Protein AF-A0AAV2YVD6-F1 (afdb_monomer_lite)

Organism: NCBI:txid4803

Structure (mmCIF, N/CA/C/O backbone):
data_AF-A0AAV2YVD6-F1
#
_entry.id   AF-A0AAV2YVD6-F1
#
loop_
_atom_site.group_PDB
_atom_site.id
_atom_site.type_symbol
_atom_site.label_atom_id
_atom_site.label_alt_id
_atom_site.label_comp_id
_atom_site.label_asym_id
_atom_site.label_entity_id
_atom_site.label_seq_id
_atom_site.pdbx_PDB_ins_code
_atom_site.Cartn_x
_atom_site.Cartn_y
_atom_site.Cartn_z
_atom_site.occupancy
_atom_site.B_iso_or_equiv
_atom_site.auth_seq_id
_atom_site.auth_comp_id
_atom_site.auth_asym_id
_atom_site.auth_atom_id
_atom_site.pdbx_PDB_model_num
ATOM 1 N N . MET A 1 1 ? 17.592 -17.077 -32.795 1.00 52.03 1 MET A N 1
ATOM 2 C CA . MET A 1 1 ? 17.128 -16.647 -34.139 1.00 52.03 1 MET A CA 1
ATOM 3 C C . MET A 1 1 ? 17.415 -17.749 -35.138 1.00 52.03 1 MET A C 1
ATOM 5 O O . MET A 1 1 ? 18.342 -18.511 -34.891 1.00 52.03 1 MET A O 1
ATOM 9 N N . VAL A 1 2 ? 16.666 -17.838 -36.235 1.00 43.06 2 VAL A N 1
ATOM 10 C CA . VAL A 1 2 ? 16.872 -18.875 -37.259 1.00 43.06 2 VAL A CA 1
ATOM 11 C C . VAL A 1 2 ? 16.734 -18.354 -38.676 1.00 43.06 2 VAL A C 1
ATOM 13 O O . VAL A 1 2 ? 15.887 -17.502 -38.943 1.00 43.06 2 VAL A O 1
ATOM 16 N N . TYR A 1 3 ? 17.548 -18.929 -39.554 1.00 48.09 3 TYR A N 1
ATOM 17 C CA . TYR A 1 3 ? 17.796 -18.484 -40.914 1.00 48.09 3 TYR A CA 1
ATOM 18 C C . TYR A 1 3 ? 17.980 -19.677 -41.870 1.00 48.09 3 TYR A C 1
ATOM 20 O O . TYR A 1 3 ? 18.478 -20.717 -41.439 1.00 48.09 3 TYR A O 1
ATOM 28 N N . GLN A 1 4 ? 17.641 -19.529 -43.156 1.00 38.31 4 GLN A N 1
ATOM 29 C CA . GLN A 1 4 ? 17.837 -20.559 -44.197 1.00 38.31 4 GLN A CA 1
ATOM 30 C C . GLN A 1 4 ? 18.526 -20.002 -45.454 1.00 38.31 4 GLN A C 1
ATOM 32 O O . GLN A 1 4 ? 18.133 -18.932 -45.922 1.00 38.31 4 GLN A O 1
ATOM 37 N N . PRO A 1 5 ? 19.482 -20.734 -46.060 1.00 36.66 5 PRO A N 1
ATOM 38 C CA . PRO A 1 5 ? 19.812 -20.593 -47.474 1.00 36.66 5 PRO A CA 1
ATOM 39 C C . PRO A 1 5 ? 18.651 -21.058 -48.355 1.00 36.66 5 PRO A C 1
ATOM 41 O O . PRO A 1 5 ? 17.982 -22.050 -48.064 1.00 36.66 5 PRO A O 1
ATOM 44 N N . THR A 1 6 ? 18.427 -20.353 -49.459 1.00 39.44 6 THR A N 1
ATOM 45 C CA . THR A 1 6 ? 17.305 -20.609 -50.365 1.00 39.44 6 THR A CA 1
ATOM 46 C C . THR A 1 6 ? 17.620 -21.763 -51.333 1.00 39.44 6 THR A C 1
ATOM 48 O O . THR A 1 6 ? 18.582 -21.655 -52.096 1.00 39.44 6 THR A O 1
ATOM 51 N N . PRO A 1 7 ? 16.828 -22.853 -51.379 1.00 35.34 7 PRO A N 1
ATOM 52 C CA . PRO A 1 7 ? 17.006 -23.907 -52.378 1.00 35.34 7 PRO A CA 1
ATOM 53 C C . PRO A 1 7 ? 16.454 -23.483 -53.758 1.00 35.34 7 PRO A C 1
ATOM 55 O O . PRO A 1 7 ? 15.447 -22.773 -53.823 1.00 35.34 7 PRO A O 1
ATOM 58 N N . PRO A 1 8 ? 17.036 -23.954 -54.880 1.00 30.36 8 PRO A N 1
ATOM 59 C CA . PRO A 1 8 ? 16.530 -23.658 -56.220 1.00 30.36 8 PRO A CA 1
ATOM 60 C C . PRO A 1 8 ? 15.225 -24.423 -56.494 1.00 30.36 8 PRO A C 1
ATOM 62 O O . PRO A 1 8 ? 15.227 -25.640 -56.693 1.00 30.36 8 PRO A O 1
ATOM 65 N N . GLN A 1 9 ? 14.090 -23.720 -56.513 1.00 36.81 9 GLN A N 1
ATOM 66 C CA . GLN A 1 9 ? 12.779 -24.346 -56.698 1.00 36.81 9 GLN A CA 1
ATOM 67 C C . GLN A 1 9 ? 12.416 -24.550 -58.176 1.00 36.81 9 GLN A C 1
ATOM 69 O O . GLN A 1 9 ? 12.318 -23.606 -58.957 1.00 36.81 9 GLN A O 1
ATOM 74 N N . LYS A 1 10 ? 12.128 -25.805 -58.540 1.00 29.23 10 LYS A N 1
ATOM 75 C CA . LYS A 1 10 ? 11.332 -26.142 -59.729 1.00 29.23 10 LYS A CA 1
ATOM 76 C C . LYS A 1 10 ? 9.851 -26.134 -59.360 1.00 29.23 10 LYS A C 1
ATOM 78 O O . LYS A 1 10 ? 9.472 -26.690 -58.332 1.00 29.23 10 LYS A O 1
ATOM 83 N N . ALA A 1 11 ? 9.024 -25.554 -60.225 1.00 31.02 11 ALA A N 1
ATOM 84 C CA . ALA A 1 11 ? 7.577 -25.535 -60.056 1.00 31.02 11 ALA A CA 1
ATOM 85 C C . ALA A 1 11 ? 6.974 -26.950 -60.075 1.00 31.02 11 ALA A C 1
ATOM 87 O O . ALA A 1 11 ? 7.386 -27.796 -60.872 1.00 31.02 11 ALA A O 1
ATOM 88 N N . ASN A 1 12 ? 5.948 -27.179 -59.253 1.00 29.12 12 ASN A N 1
ATOM 89 C CA . ASN A 1 12 ? 4.984 -28.243 -59.499 1.00 29.12 12 ASN A CA 1
ATOM 90 C C . ASN A 1 12 ? 3.605 -27.876 -58.937 1.00 29.12 12 ASN A C 1
ATOM 92 O O . ASN A 1 12 ? 3.489 -27.258 -57.882 1.00 29.12 12 ASN A O 1
ATOM 96 N N . ASP A 1 13 ? 2.578 -28.239 -59.692 1.00 32.03 13 ASP A N 1
ATOM 97 C CA . ASP A 1 13 ? 1.220 -27.706 -59.588 1.00 32.03 13 ASP A CA 1
ATOM 98 C C . ASP A 1 13 ? 0.268 -28.647 -58.812 1.00 32.03 13 ASP A C 1
ATOM 100 O O . ASP A 1 13 ? 0.557 -29.838 -58.676 1.00 32.03 13 ASP A O 1
ATOM 104 N N . ARG A 1 14 ? -0.932 -28.138 -58.462 1.00 28.75 14 ARG A N 1
ATOM 105 C CA . ARG A 1 14 ? -2.109 -28.810 -57.827 1.00 28.75 14 ARG A CA 1
ATOM 106 C C . ARG A 1 14 ? -2.113 -28.856 -56.283 1.00 28.75 14 ARG A C 1
ATOM 108 O O . ARG A 1 14 ? -1.173 -29.324 -55.665 1.00 28.75 14 ARG A O 1
ATOM 115 N N . LEU A 1 15 ? -3.204 -28.521 -55.577 1.00 28.06 15 LEU A N 1
ATOM 116 C CA . LEU A 1 15 ? -4.607 -28.870 -55.863 1.00 28.06 15 LEU A CA 1
ATOM 117 C C . LEU A 1 15 ? -5.588 -28.008 -55.029 1.00 28.06 15 LEU A C 1
ATOM 119 O O . LEU A 1 15 ? -5.396 -27.845 -53.828 1.00 28.06 15 LEU A O 1
ATOM 123 N N . ALA A 1 16 ? -6.684 -27.524 -55.626 1.00 27.80 16 ALA A N 1
ATOM 124 C CA . ALA A 1 16 ? -7.712 -26.731 -54.934 1.00 27.80 16 ALA A CA 1
ATOM 125 C C . ALA A 1 16 ? -9.029 -27.504 -54.703 1.00 27.80 16 ALA A C 1
ATOM 127 O O . ALA A 1 16 ? -9.539 -28.152 -55.620 1.00 27.80 16 ALA A O 1
ATOM 128 N N . ARG A 1 17 ? -9.641 -27.354 -53.515 1.00 28.62 17 ARG A N 1
ATOM 129 C CA . ARG A 1 17 ? -11.076 -27.611 -53.233 1.00 28.62 17 ARG A CA 1
ATOM 130 C C . ARG A 1 17 ? -11.571 -26.593 -52.191 1.00 28.62 17 ARG A C 1
ATOM 132 O O . ARG A 1 17 ? -11.086 -26.577 -51.072 1.00 28.62 17 ARG A O 1
ATOM 139 N N . LYS A 1 18 ? -12.375 -25.605 -52.601 1.00 28.97 18 LYS A N 1
ATOM 140 C CA . LYS A 1 18 ? -13.856 -25.581 -52.525 1.00 28.97 18 LYS A CA 1
ATOM 141 C C . LYS A 1 18 ? -14.443 -25.618 -51.101 1.00 28.97 18 LYS A C 1
ATOM 143 O O . LYS A 1 18 ? -14.668 -26.696 -50.566 1.00 28.97 18 LYS A O 1
ATOM 148 N N . LEU A 1 19 ? -14.884 -24.452 -50.622 1.00 26.73 19 LEU A N 1
ATOM 149 C CA . LEU A 1 19 ? -16.045 -24.288 -49.736 1.00 26.73 19 LEU A CA 1
ATOM 150 C C . LEU A 1 19 ? -16.876 -23.084 -50.222 1.00 26.73 19 LEU A C 1
ATOM 152 O O . LEU A 1 19 ? -16.313 -22.081 -50.655 1.00 26.73 19 LEU A O 1
ATOM 156 N N . GLN A 1 20 ? -18.207 -23.209 -50.202 1.00 28.34 20 GLN A N 1
ATOM 157 C CA . GLN A 1 20 ? -19.159 -22.137 -50.536 1.00 28.34 20 GLN A CA 1
ATOM 158 C C . GLN A 1 20 ? -19.740 -21.508 -49.256 1.00 28.34 20 GLN A C 1
ATOM 160 O O . GLN A 1 20 ? -19.850 -22.206 -48.246 1.00 28.34 20 GLN A O 1
ATOM 165 N N . PRO A 1 21 ? -20.171 -20.234 -49.289 1.00 32.53 21 PRO A N 1
ATOM 166 C CA . PRO A 1 21 ? -20.839 -19.591 -48.164 1.00 32.53 21 PRO A CA 1
ATOM 167 C C . PRO A 1 21 ? -22.349 -19.880 -48.143 1.00 32.53 21 PRO A C 1
ATOM 169 O O . PRO A 1 21 ? -22.980 -20.062 -49.186 1.00 32.53 21 PRO A O 1
ATOM 172 N N . ARG A 1 22 ? -22.956 -19.815 -46.953 1.00 27.06 22 ARG A N 1
ATOM 173 C CA . ARG A 1 22 ? -24.400 -19.599 -46.787 1.00 27.06 22 ARG A CA 1
ATOM 174 C C . ARG A 1 22 ? -24.650 -18.424 -45.849 1.00 27.06 22 ARG A C 1
ATOM 176 O O . ARG A 1 22 ? -24.325 -18.476 -44.670 1.00 27.06 22 ARG A O 1
ATOM 183 N N . SER A 1 23 ? -25.255 -17.385 -46.403 1.00 26.48 23 SER A N 1
ATOM 184 C CA . SER A 1 23 ? -25.913 -16.290 -45.694 1.00 26.48 23 SER A CA 1
ATOM 185 C C . SER A 1 23 ? -27.319 -16.694 -45.235 1.00 26.48 23 SER A C 1
ATOM 187 O O . SER A 1 23 ? -27.956 -17.502 -45.907 1.00 26.48 23 SER A O 1
ATOM 189 N N . ILE A 1 24 ? -27.829 -16.059 -44.175 1.00 26.64 24 ILE A N 1
ATOM 190 C CA . ILE A 1 24 ? -29.243 -15.677 -43.975 1.00 26.64 24 ILE A CA 1
ATOM 191 C C . ILE A 1 24 ? -29.287 -14.534 -42.937 1.00 26.64 24 ILE A C 1
ATOM 193 O O . ILE A 1 24 ? -28.314 -14.298 -42.224 1.00 26.64 24 ILE A O 1
ATOM 197 N N . MET A 1 25 ? -30.369 -13.755 -42.951 1.00 25.23 25 MET A N 1
ATOM 198 C CA . MET A 1 25 ? -30.461 -12.359 -42.501 1.00 25.23 25 MET A CA 1
ATOM 199 C C . MET A 1 25 ? -31.750 -12.146 -41.667 1.00 25.23 25 MET A C 1
ATOM 201 O O . MET A 1 25 ? -32.695 -12.904 -41.876 1.00 25.23 25 MET A O 1
ATOM 205 N N . LEU A 1 26 ? -31.833 -11.071 -40.850 1.00 25.95 26 LEU A N 1
ATOM 206 C CA . LEU A 1 26 ? -33.050 -10.583 -40.127 1.00 25.95 26 LEU A CA 1
ATOM 207 C C . LEU A 1 26 ? -33.623 -11.559 -39.046 1.00 25.95 26 LEU A C 1
ATOM 209 O O . LEU A 1 26 ? -33.262 -12.725 -39.040 1.00 25.95 26 LEU A O 1
ATOM 213 N N . ALA A 1 27 ? -34.501 -11.236 -38.072 1.00 25.66 27 ALA A N 1
ATOM 214 C CA . ALA A 1 27 ? -35.157 -10.025 -37.512 1.00 25.66 27 ALA A CA 1
ATOM 215 C C . ALA A 1 27 ? -35.873 -10.418 -36.170 1.00 25.66 27 ALA A C 1
ATOM 217 O O . ALA A 1 27 ? -36.057 -11.608 -35.943 1.00 25.66 27 ALA A O 1
ATOM 218 N N . ALA A 1 28 ? -36.407 -9.558 -35.276 1.00 25.80 28 ALA A N 1
ATOM 219 C CA . ALA A 1 28 ? -36.135 -8.162 -34.869 1.00 25.80 28 ALA A CA 1
ATOM 220 C C . ALA A 1 28 ? -37.050 -7.737 -33.667 1.00 25.80 28 ALA A C 1
ATOM 222 O O . ALA A 1 28 ? -38.153 -8.258 -33.539 1.00 25.80 28 ALA A O 1
ATOM 223 N N . ARG A 1 29 ? -36.660 -6.676 -32.923 1.00 26.53 29 ARG A N 1
ATOM 224 C CA . ARG A 1 29 ? -37.487 -5.768 -32.061 1.00 26.53 29 ARG A CA 1
ATOM 225 C C . ARG A 1 29 ? -38.028 -6.199 -30.668 1.00 26.53 29 ARG A C 1
ATOM 227 O O . ARG A 1 29 ? -38.306 -7.354 -30.393 1.00 26.53 29 ARG A O 1
ATOM 234 N N . HIS A 1 30 ? -38.307 -5.133 -29.891 1.00 28.97 30 HIS A N 1
ATOM 235 C CA . HIS A 1 30 ? -39.050 -4.989 -28.617 1.00 28.97 30 HIS A CA 1
ATOM 236 C C . HIS A 1 30 ? -38.326 -5.424 -27.317 1.00 28.97 30 HIS A C 1
ATOM 238 O O . HIS A 1 30 ? -37.707 -6.474 -27.272 1.00 28.97 30 HIS A O 1
ATOM 244 N N . GLY A 1 31 ? -38.371 -4.653 -26.216 1.00 25.66 31 GLY A N 1
ATOM 245 C CA . GLY A 1 31 ? -38.983 -3.326 -26.019 1.00 25.66 31 GLY A CA 1
ATOM 246 C C . GLY A 1 31 ? -38.634 -2.671 -24.666 1.00 25.66 31 GLY A C 1
ATOM 247 O O . GLY A 1 31 ? -38.229 -3.343 -23.724 1.00 25.66 31 GLY A O 1
ATOM 248 N N . LEU A 1 32 ? -38.789 -1.344 -24.585 1.00 26.42 32 LEU A N 1
ATOM 249 C CA . LEU A 1 32 ? -38.486 -0.508 -23.410 1.00 26.42 32 LEU A CA 1
ATOM 250 C C . LEU A 1 32 ? -39.510 -0.662 -22.270 1.00 26.42 32 LEU A C 1
ATOM 252 O O . LEU A 1 32 ? -40.713 -0.704 -22.526 1.00 26.42 32 LEU A O 1
ATOM 256 N N . ARG A 1 33 ? -39.043 -0.574 -21.014 1.00 27.52 33 ARG A N 1
ATOM 257 C CA . ARG A 1 33 ? -39.823 -0.080 -19.860 1.00 27.52 33 ARG A CA 1
ATOM 258 C C . ARG A 1 33 ? -38.911 0.651 -18.858 1.00 27.52 33 ARG A C 1
ATOM 260 O O . ARG A 1 33 ? -38.044 -0.002 -18.283 1.00 27.52 33 ARG A O 1
ATOM 267 N N . PRO A 1 34 ? -39.110 1.954 -18.593 1.00 28.66 34 PRO A N 1
ATOM 268 C CA . PRO A 1 34 ? -38.522 2.622 -17.436 1.00 28.66 34 PRO A CA 1
ATOM 269 C C . PRO A 1 34 ? -39.401 2.415 -16.192 1.00 28.66 34 PRO A C 1
ATOM 271 O O . PRO A 1 34 ? -40.628 2.338 -16.294 1.00 28.66 34 PRO A O 1
ATOM 274 N N . ARG A 1 35 ? -38.790 2.369 -15.004 1.00 27.62 35 ARG A N 1
ATOM 275 C CA . ARG A 1 35 ? -39.498 2.429 -13.718 1.00 27.62 35 ARG A CA 1
ATOM 276 C C . ARG A 1 35 ? -39.087 3.711 -12.998 1.00 27.62 35 ARG A C 1
ATOM 278 O O . ARG A 1 35 ? -37.946 3.833 -12.572 1.00 27.62 35 ARG A O 1
ATOM 285 N N . ALA A 1 36 ? -40.015 4.657 -12.893 1.00 23.50 36 ALA A N 1
ATOM 286 C CA . ALA A 1 36 ? -39.860 5.816 -12.025 1.00 23.50 36 ALA A CA 1
ATOM 287 C C . ALA A 1 36 ? -40.143 5.413 -10.570 1.00 23.50 36 ALA A C 1
ATOM 289 O O . ALA A 1 36 ? -41.053 4.621 -10.317 1.00 23.50 36 ALA A O 1
ATOM 290 N N . ILE A 1 37 ? -39.398 5.987 -9.627 1.00 26.31 37 ILE A N 1
ATOM 291 C CA . ILE A 1 37 ? -39.731 5.995 -8.199 1.00 26.31 37 ILE A CA 1
ATOM 292 C C . ILE A 1 37 ? -39.705 7.459 -7.756 1.00 26.31 37 ILE A C 1
ATOM 294 O O . ILE A 1 37 ? -38.820 8.217 -8.150 1.00 26.31 37 ILE A O 1
ATOM 298 N N . ALA A 1 38 ? -40.741 7.870 -7.030 1.00 24.53 38 ALA A N 1
ATOM 299 C CA . ALA A 1 38 ? -40.978 9.263 -6.684 1.00 24.53 38 ALA A CA 1
ATOM 300 C C . ALA A 1 38 ? -40.097 9.722 -5.515 1.00 24.53 38 ALA A C 1
ATOM 302 O O . ALA A 1 38 ? -39.910 8.988 -4.547 1.00 24.53 38 ALA A O 1
ATOM 303 N N . ALA A 1 39 ? -39.635 10.970 -5.577 1.00 23.27 39 ALA A N 1
ATOM 304 C CA . ALA A 1 39 ? -39.107 11.669 -4.415 1.00 23.27 39 ALA A CA 1
ATOM 305 C C . ALA A 1 39 ? -40.271 12.242 -3.591 1.00 23.27 39 ALA A C 1
ATOM 307 O O . ALA A 1 39 ? -41.116 12.959 -4.130 1.00 23.27 39 ALA A O 1
ATOM 308 N N . SER A 1 40 ? -40.298 11.965 -2.288 1.00 25.48 40 SER A N 1
ATOM 309 C CA . SER A 1 40 ? -41.206 12.612 -1.336 1.00 25.48 40 SER A CA 1
ATOM 310 C C . SER A 1 40 ? -40.409 13.214 -0.186 1.00 25.48 40 SER A C 1
ATOM 312 O O . SER A 1 40 ? -39.878 12.501 0.666 1.00 25.48 40 SER A O 1
ATOM 314 N N . SER A 1 41 ? -40.335 14.538 -0.162 1.00 25.20 41 SER A N 1
ATOM 315 C CA . SER A 1 41 ? -39.802 15.312 0.950 1.00 25.20 41 SER A CA 1
ATOM 316 C C . SER A 1 41 ? -40.785 15.317 2.123 1.00 25.20 41 SER A C 1
ATOM 318 O O . SER A 1 41 ? -41.951 15.640 1.932 1.00 25.20 41 SER A O 1
ATOM 320 N N . HIS A 1 42 ? -40.309 15.000 3.333 1.00 24.75 42 HIS A N 1
ATOM 321 C CA . HIS A 1 42 ? -40.705 15.626 4.607 1.00 24.75 42 HIS A CA 1
ATOM 322 C C . HIS A 1 42 ? -40.069 14.884 5.790 1.00 24.75 42 HIS A C 1
ATOM 324 O O . HIS A 1 42 ? -40.500 13.790 6.136 1.00 24.75 42 HIS A O 1
ATOM 330 N N . TRP A 1 43 ? -39.143 15.540 6.494 1.00 22.80 43 TRP A N 1
ATOM 331 C CA . TRP A 1 43 ? -38.798 15.176 7.869 1.00 22.80 43 TRP A CA 1
ATOM 332 C C . TRP A 1 43 ? -39.088 16.360 8.785 1.00 22.80 43 TRP A C 1
ATOM 334 O O . TRP A 1 43 ? -38.518 17.442 8.648 1.00 22.80 43 TRP A O 1
ATOM 344 N N . ARG A 1 44 ? -40.044 16.160 9.696 1.00 25.00 44 ARG A N 1
ATOM 345 C CA . ARG A 1 44 ? -40.398 17.098 10.764 1.00 25.00 44 ARG A CA 1
ATOM 346 C C . ARG A 1 44 ? -39.877 16.505 12.076 1.00 25.00 44 ARG A C 1
ATOM 348 O O . ARG A 1 44 ? -39.951 15.295 12.259 1.00 25.00 44 ARG A O 1
ATOM 355 N N . ARG A 1 45 ? -39.347 17.358 12.960 1.00 28.80 45 ARG A N 1
ATOM 356 C CA . ARG A 1 45 ? -38.847 16.994 14.301 1.00 28.80 45 ARG A CA 1
ATOM 357 C C . ARG A 1 45 ? -39.814 16.065 15.042 1.00 28.80 45 ARG A C 1
ATOM 359 O O . ARG A 1 45 ? -40.987 16.411 15.137 1.00 28.80 45 ARG A O 1
ATOM 366 N N . HIS A 1 46 ? -39.296 14.998 15.650 1.00 26.00 46 HIS A N 1
ATOM 367 C CA . HIS A 1 46 ? -39.883 14.410 16.852 1.00 26.00 46 HIS A CA 1
ATOM 368 C C . HIS A 1 46 ? -38.819 13.749 17.735 1.00 26.00 46 HIS A C 1
ATOM 370 O O . HIS A 1 46 ? -37.863 13.152 17.246 1.00 26.00 46 HIS A O 1
ATOM 376 N N . GLU A 1 47 ? -39.004 13.904 19.042 1.00 27.53 47 GLU A N 1
ATOM 377 C CA . GLU A 1 47 ? -38.174 13.344 20.108 1.00 27.53 47 GLU A CA 1
ATOM 378 C C . GLU A 1 47 ? -38.403 11.830 20.228 1.00 27.53 47 GLU A C 1
ATOM 380 O O . GLU A 1 47 ? -39.538 11.362 20.109 1.00 27.53 47 GLU A O 1
ATOM 385 N N . LEU A 1 48 ? -37.346 11.061 20.506 1.00 25.59 48 LEU A N 1
ATOM 386 C CA . LEU A 1 48 ? -37.428 9.611 20.689 1.00 25.59 48 LEU A CA 1
ATOM 387 C C . LEU A 1 48 ? -37.243 9.238 22.164 1.00 25.59 48 LEU A C 1
ATOM 389 O O . LEU A 1 48 ? -36.144 9.305 22.707 1.00 25.59 48 LEU A O 1
ATOM 393 N N . ARG A 1 49 ? -38.334 8.793 22.795 1.00 24.19 49 ARG A N 1
ATOM 394 C CA . ARG A 1 49 ? -38.292 7.938 23.988 1.00 24.19 49 ARG A CA 1
ATOM 395 C C . ARG A 1 49 ? -38.440 6.488 23.538 1.00 24.19 49 ARG A C 1
ATOM 397 O O . ARG A 1 49 ? -39.386 6.168 22.822 1.00 24.19 49 ARG A O 1
ATOM 404 N N . TRP A 1 50 ? -37.543 5.613 23.979 1.00 25.12 50 TRP A N 1
ATOM 405 C CA . TRP A 1 50 ? -37.621 4.185 23.680 1.00 25.12 50 TRP A CA 1
ATOM 406 C C . TRP A 1 50 ? -38.697 3.493 24.524 1.00 25.12 50 TRP A C 1
ATOM 408 O O . TRP A 1 50 ? -38.705 3.605 25.749 1.00 25.12 50 TRP A O 1
ATOM 418 N N . ALA A 1 51 ? -39.571 2.733 23.865 1.00 23.17 51 ALA A N 1
ATOM 419 C CA . ALA A 1 51 ? -40.457 1.760 24.493 1.00 23.17 51 ALA A CA 1
ATOM 420 C C . ALA A 1 51 ? -40.161 0.382 23.888 1.00 23.17 51 ALA A C 1
ATOM 422 O O . ALA A 1 51 ? -40.239 0.203 22.673 1.00 23.17 51 ALA A O 1
ATOM 423 N N . SER A 1 52 ? -39.778 -0.576 24.732 1.00 25.22 52 SER A N 1
ATOM 424 C CA . SER A 1 52 ? -39.460 -1.944 24.314 1.00 25.22 52 SER A CA 1
ATOM 425 C C . SER A 1 52 ? -40.729 -2.782 24.177 1.00 25.22 52 SER A C 1
ATOM 427 O O . SER A 1 52 ? -41.602 -2.745 25.046 1.00 25.22 52 SER A O 1
ATOM 429 N N . THR A 1 53 ? -40.835 -3.575 23.110 1.00 23.30 53 THR A N 1
ATOM 430 C CA . THR A 1 53 ? -41.771 -4.708 23.055 1.00 23.30 53 THR A CA 1
ATOM 431 C C . THR A 1 53 ? -41.241 -5.775 22.095 1.00 23.30 53 THR A C 1
ATOM 433 O O . THR A 1 53 ? -41.542 -5.772 20.905 1.00 23.30 53 THR A O 1
ATOM 436 N N . ALA A 1 54 ? -40.422 -6.693 22.610 1.00 24.97 54 ALA A N 1
ATOM 437 C CA . ALA A 1 54 ? -39.983 -7.871 21.868 1.00 24.97 54 ALA A CA 1
ATOM 438 C C . ALA A 1 54 ? -40.956 -9.037 22.108 1.00 24.97 54 ALA A C 1
ATOM 440 O O . ALA A 1 54 ? -41.164 -9.444 23.250 1.00 24.97 54 ALA A O 1
ATOM 441 N N . GLN A 1 55 ? -41.536 -9.598 21.041 1.00 22.23 55 GLN A N 1
ATOM 442 C CA . GLN A 1 55 ? -42.199 -10.903 21.101 1.00 22.23 55 GLN A CA 1
ATOM 443 C C . GLN A 1 55 ? -41.229 -11.999 20.660 1.00 22.23 55 GLN A C 1
ATOM 445 O O . GLN A 1 55 ? -40.623 -11.922 19.593 1.00 22.23 55 GLN A O 1
ATOM 450 N N . VAL A 1 56 ? -41.102 -13.030 21.493 1.00 23.61 56 VAL A N 1
ATOM 451 C CA . VAL A 1 56 ? -40.258 -14.200 21.234 1.00 23.61 56 VAL A CA 1
ATOM 452 C C . VAL A 1 56 ? -40.966 -15.142 20.261 1.00 23.61 56 VAL A C 1
ATOM 454 O O . VAL A 1 56 ? -42.092 -15.563 20.518 1.00 23.61 56 VAL A O 1
ATOM 457 N N . VAL A 1 57 ? -40.284 -15.526 19.179 1.00 23.48 57 VAL A N 1
ATOM 458 C CA . VAL A 1 57 ? -40.715 -16.601 18.273 1.00 23.48 57 VAL A CA 1
ATOM 459 C C . VAL A 1 57 ? -39.589 -17.628 18.167 1.00 23.48 57 VAL A C 1
ATOM 461 O O . VAL A 1 57 ? -38.487 -17.311 17.725 1.00 23.48 57 VAL A O 1
ATOM 464 N N . SER A 1 58 ? -39.858 -18.859 18.601 1.00 24.30 58 SER A N 1
ATOM 465 C CA . SER A 1 58 ? -38.905 -19.975 18.545 1.00 24.30 58 SER A CA 1
ATOM 466 C C . SER A 1 58 ? -38.795 -20.573 17.130 1.00 24.30 58 SER A C 1
ATOM 468 O O . SER A 1 58 ? -39.779 -20.558 16.387 1.00 24.30 58 SER A O 1
ATOM 470 N N . PRO A 1 59 ? -37.635 -21.138 16.741 1.00 26.31 59 PRO A N 1
ATOM 471 C CA . PRO A 1 59 ? -37.438 -21.706 15.409 1.00 26.31 59 PRO A CA 1
ATOM 472 C C . PRO A 1 59 ? -38.060 -23.105 15.264 1.00 26.31 59 PRO A C 1
ATOM 474 O O . PRO A 1 59 ? -37.968 -23.939 16.164 1.00 26.31 59 PRO A O 1
ATOM 477 N N . ALA A 1 60 ? -38.636 -23.382 14.091 1.00 22.39 60 ALA A N 1
ATOM 478 C CA . ALA A 1 60 ? -39.085 -24.714 13.673 1.00 22.39 60 ALA A CA 1
ATOM 479 C C . ALA A 1 60 ? -38.016 -25.412 12.794 1.00 22.39 60 ALA A C 1
ATOM 481 O O . ALA A 1 60 ? -37.226 -24.721 12.145 1.00 22.39 60 ALA A O 1
ATOM 482 N N . PRO A 1 61 ? -37.949 -26.759 12.774 1.00 26.28 61 PRO A N 1
ATOM 483 C CA . PRO A 1 61 ? -36.818 -27.489 12.201 1.00 26.28 61 PRO A CA 1
ATOM 484 C C . PRO A 1 61 ? -36.836 -27.632 10.668 1.00 26.28 61 PRO A C 1
ATOM 486 O O . PRO A 1 61 ? -37.831 -27.405 9.983 1.00 26.28 61 PRO A O 1
ATOM 489 N N . THR A 1 62 ? -35.676 -28.041 10.158 1.00 27.45 62 THR A N 1
ATOM 490 C CA . THR A 1 62 ? -35.270 -28.173 8.754 1.00 27.45 62 THR A CA 1
ATOM 491 C C . THR A 1 62 ? -36.117 -29.112 7.887 1.00 27.45 62 THR A C 1
ATOM 493 O O . THR A 1 62 ? -36.479 -30.214 8.290 1.00 27.45 62 THR A O 1
ATOM 496 N N . ALA A 1 63 ? -36.269 -28.733 6.612 1.00 24.44 63 ALA A N 1
ATOM 497 C CA . ALA A 1 63 ? -36.572 -29.642 5.507 1.00 24.44 63 ALA A CA 1
ATOM 498 C C . ALA A 1 63 ? -35.501 -29.485 4.413 1.00 24.44 63 ALA A C 1
ATOM 500 O O . ALA A 1 63 ? -35.161 -28.368 4.021 1.00 24.44 63 ALA A O 1
ATOM 501 N N . SER A 1 64 ? -34.936 -30.598 3.949 1.00 27.39 64 SER A N 1
ATOM 502 C CA . SER A 1 64 ? -33.855 -30.626 2.962 1.00 27.39 64 SER A CA 1
ATOM 503 C C . SER A 1 64 ? -34.384 -30.585 1.525 1.00 27.39 64 SER A C 1
ATOM 505 O O . SER A 1 64 ? -35.283 -31.338 1.156 1.00 27.39 64 SER A O 1
ATOM 507 N N . ALA A 1 65 ? -33.770 -29.750 0.683 1.00 26.88 65 ALA A N 1
ATOM 508 C CA . ALA A 1 65 ? -33.962 -29.760 -0.765 1.00 26.88 65 ALA A CA 1
ATOM 509 C C . ALA A 1 65 ? -32.592 -29.840 -1.456 1.00 26.88 65 ALA A C 1
ATOM 511 O O . ALA A 1 65 ? -31.700 -29.034 -1.197 1.00 26.88 65 ALA A O 1
ATOM 512 N N . SER A 1 66 ? -32.410 -30.849 -2.306 1.00 25.17 66 SER A N 1
ATOM 513 C CA . SER A 1 66 ? -31.145 -31.153 -2.981 1.00 25.17 66 SER A CA 1
ATOM 514 C C . SER A 1 66 ? -30.827 -30.159 -4.103 1.00 25.17 66 SER A C 1
ATOM 516 O O . SER A 1 66 ? -31.613 -30.020 -5.042 1.00 25.17 66 SER A O 1
ATOM 518 N N . ALA A 1 67 ? -29.650 -29.534 -4.055 1.00 27.52 67 ALA A N 1
ATOM 519 C CA . ALA A 1 67 ? -29.125 -28.720 -5.151 1.00 27.52 67 ALA A CA 1
ATOM 520 C C . ALA A 1 67 ? -28.576 -29.595 -6.305 1.00 27.52 67 ALA A C 1
ATOM 522 O O . ALA A 1 67 ? -28.048 -30.681 -6.046 1.00 27.52 67 ALA A O 1
ATOM 523 N N . PRO A 1 68 ? -28.664 -29.147 -7.574 1.00 27.80 68 PRO A N 1
ATOM 524 C CA . PRO A 1 68 ? -28.074 -29.856 -8.709 1.00 27.80 68 PRO A CA 1
ATOM 525 C C . PRO A 1 68 ? -26.541 -29.741 -8.712 1.00 27.80 68 PRO A C 1
ATOM 527 O O . PRO A 1 68 ? -25.973 -28.752 -8.250 1.00 27.80 68 PRO A O 1
ATOM 530 N N . ALA A 1 69 ? -25.869 -30.766 -9.241 1.00 26.70 69 ALA A N 1
ATOM 531 C CA . ALA A 1 69 ? -24.420 -30.926 -9.141 1.00 26.70 69 ALA A CA 1
ATOM 532 C C . ALA A 1 69 ? -23.624 -29.786 -9.807 1.00 26.70 69 ALA A C 1
ATOM 534 O O . ALA A 1 69 ? -23.792 -29.502 -10.994 1.00 26.70 69 ALA A O 1
ATOM 535 N N . ALA A 1 70 ? -22.700 -29.190 -9.049 1.00 29.53 70 ALA A N 1
ATOM 536 C CA . ALA A 1 70 ? -21.734 -28.229 -9.567 1.00 29.53 70 ALA A CA 1
ATOM 537 C C . ALA A 1 70 ? -20.733 -28.904 -10.524 1.00 29.53 70 ALA A C 1
ATOM 539 O O . ALA A 1 70 ? -20.272 -30.024 -10.284 1.00 29.53 70 ALA A O 1
ATOM 540 N N . ALA A 1 71 ? -20.370 -28.204 -11.601 1.00 27.98 71 ALA A N 1
ATOM 541 C CA . ALA A 1 71 ? -19.315 -28.645 -12.505 1.00 27.98 71 ALA A CA 1
ATOM 542 C C . ALA A 1 71 ? -17.959 -28.632 -11.780 1.00 27.98 71 ALA A C 1
ATOM 544 O O . ALA A 1 71 ? -17.610 -27.646 -11.132 1.00 27.98 71 ALA A O 1
ATOM 545 N N . LYS A 1 72 ? -17.192 -29.722 -11.903 1.00 27.59 72 LYS A N 1
ATOM 546 C CA . LYS A 1 72 ? -15.871 -29.848 -11.276 1.00 27.59 72 LYS A CA 1
ATOM 547 C C . LYS A 1 72 ? -14.899 -28.819 -11.858 1.00 27.59 72 LYS A C 1
ATOM 549 O O . LYS A 1 72 ? -14.501 -28.937 -13.016 1.00 27.59 72 LYS A O 1
ATOM 554 N N . THR A 1 73 ? -14.484 -27.855 -11.045 1.00 28.70 73 THR A N 1
ATOM 555 C CA . THR A 1 73 ? -13.253 -27.094 -11.276 1.00 28.70 73 THR A CA 1
ATOM 556 C C . THR A 1 73 ? -12.049 -28.017 -11.093 1.00 28.70 73 THR A C 1
ATOM 558 O O . THR A 1 73 ? -12.076 -28.914 -10.255 1.00 28.70 73 THR A O 1
ATOM 561 N N . SER A 1 74 ? -11.009 -27.832 -11.901 1.00 29.12 74 SER A N 1
ATOM 562 C CA . SER A 1 74 ? -9.797 -28.652 -11.858 1.00 29.12 74 SER A CA 1
ATOM 563 C C . SER A 1 74 ? -8.981 -28.390 -10.590 1.00 29.12 74 SER A C 1
ATOM 565 O O . SER A 1 74 ? -8.483 -27.278 -10.411 1.00 29.12 74 SER A O 1
ATOM 567 N N . ASP A 1 75 ? -8.795 -29.420 -9.765 1.00 33.34 75 ASP A N 1
ATOM 568 C CA . ASP A 1 75 ? -7.858 -29.399 -8.640 1.00 33.34 75 ASP A CA 1
ATOM 569 C C . ASP A 1 75 ? -6.408 -29.391 -9.149 1.00 33.34 75 ASP A C 1
ATOM 571 O O . ASP A 1 75 ? -5.822 -30.434 -9.446 1.00 33.34 75 ASP A O 1
ATOM 575 N N . THR A 1 76 ? -5.815 -28.201 -9.217 1.00 29.12 76 THR A N 1
ATOM 576 C CA . THR A 1 76 ? -4.358 -28.022 -9.213 1.00 29.12 76 THR A CA 1
ATOM 577 C C . THR A 1 76 ? -3.965 -27.565 -7.806 1.00 29.12 76 THR A C 1
ATOM 579 O O . THR A 1 76 ? -4.621 -26.656 -7.288 1.00 29.12 76 THR A O 1
ATOM 582 N N . PRO A 1 77 ? -2.932 -28.138 -7.156 1.00 36.50 77 PRO A N 1
ATOM 583 C CA . PRO A 1 77 ? -2.466 -27.644 -5.862 1.00 36.50 77 PRO A CA 1
ATOM 584 C C . PRO A 1 77 ? -2.148 -26.150 -5.948 1.00 36.50 77 PRO A C 1
ATOM 586 O O . PRO A 1 77 ? -1.459 -25.727 -6.874 1.00 36.50 77 PRO A O 1
ATOM 589 N N . ALA A 1 78 ? -2.665 -25.355 -5.008 1.00 41.88 78 ALA A N 1
ATOM 590 C CA . ALA A 1 78 ? -2.500 -23.906 -5.037 1.00 41.88 78 ALA A CA 1
ATOM 591 C C . ALA A 1 78 ? -1.011 -23.530 -4.972 1.00 41.88 78 ALA A C 1
ATOM 593 O O . ALA A 1 78 ? -0.364 -23.715 -3.938 1.00 41.88 78 ALA A O 1
ATOM 594 N N . GLU A 1 79 ? -0.473 -22.999 -6.073 1.00 50.78 79 GLU A N 1
ATOM 595 C CA . GLU A 1 79 ? 0.893 -22.486 -6.106 1.00 50.78 79 GLU A CA 1
ATOM 596 C C . GLU A 1 79 ? 1.065 -21.377 -5.060 1.00 50.78 79 GLU A C 1
ATOM 598 O O . GLU A 1 79 ? 0.208 -20.507 -4.872 1.00 50.78 79 GLU A O 1
ATOM 603 N N . LEU A 1 80 ? 2.191 -21.421 -4.347 1.00 61.06 80 LEU A N 1
ATOM 604 C CA . LEU A 1 80 ? 2.558 -20.393 -3.382 1.00 61.06 80 LEU A CA 1
ATOM 605 C C . LEU A 1 80 ? 2.766 -19.062 -4.110 1.00 61.06 80 LEU A C 1
ATOM 607 O O . LEU A 1 80 ? 3.660 -18.935 -4.943 1.00 61.06 80 LEU A O 1
ATOM 611 N N . ILE A 1 81 ? 1.956 -18.067 -3.745 1.00 77.38 81 ILE A N 1
ATOM 612 C CA . ILE A 1 81 ? 1.970 -16.721 -4.325 1.00 77.38 81 ILE A CA 1
ATOM 613 C C . ILE A 1 81 ? 3.398 -16.147 -4.346 1.00 77.38 81 ILE A C 1
ATOM 615 O O . ILE A 1 81 ? 4.012 -15.923 -3.296 1.00 77.38 81 ILE A O 1
ATOM 619 N N . SER A 1 82 ? 3.921 -15.878 -5.547 1.00 81.25 82 SER A N 1
ATOM 620 C CA . SER A 1 82 ? 5.281 -15.363 -5.733 1.00 81.25 82 SER A CA 1
ATOM 621 C C . SER A 1 82 ? 5.333 -13.836 -5.695 1.00 81.25 82 SER A C 1
ATOM 623 O O . SER A 1 82 ? 4.955 -13.147 -6.639 1.00 81.25 82 SER A O 1
ATOM 625 N N . PHE A 1 83 ? 5.922 -13.303 -4.626 1.00 84.31 83 PHE A N 1
ATOM 626 C CA . PHE A 1 83 ? 6.191 -11.871 -4.443 1.00 84.31 83 PHE A CA 1
ATOM 627 C C . PHE A 1 83 ? 7.493 -11.394 -5.132 1.00 84.31 83 PHE A C 1
ATOM 629 O O . PHE A 1 83 ? 8.034 -10.345 -4.781 1.00 84.31 83 PHE A O 1
ATOM 636 N N . GLN A 1 84 ? 8.046 -12.172 -6.076 1.00 85.00 84 GLN A N 1
ATOM 637 C CA . GLN A 1 84 ? 9.327 -11.877 -6.751 1.00 85.00 84 GLN A CA 1
ATOM 638 C C . GLN A 1 84 ? 9.214 -11.662 -8.273 1.00 85.00 84 GLN A C 1
ATOM 640 O O . GLN A 1 84 ? 10.179 -11.210 -8.905 1.00 85.00 84 GLN A O 1
ATOM 645 N N . GLU A 1 85 ? 8.046 -11.931 -8.866 1.00 85.31 85 GLU A N 1
ATOM 646 C CA . GLU A 1 85 ? 7.818 -11.862 -10.314 1.00 85.31 85 GLU A CA 1
ATOM 647 C C . GLU A 1 85 ? 7.588 -10.431 -10.816 1.00 85.31 85 GLU A C 1
ATOM 649 O O . GLU A 1 85 ? 6.470 -9.995 -11.100 1.00 85.31 85 GLU A O 1
ATOM 654 N N . THR A 1 86 ? 8.685 -9.678 -10.946 1.00 85.62 86 THR A N 1
ATOM 655 C CA . THR A 1 86 ? 8.667 -8.233 -11.237 1.00 85.62 86 THR A CA 1
ATOM 656 C C . THR A 1 86 ? 7.889 -7.856 -12.496 1.00 85.62 86 THR A C 1
ATOM 658 O O . THR A 1 86 ? 7.258 -6.801 -12.525 1.00 85.62 86 THR A O 1
ATOM 661 N N . LYS A 1 87 ? 7.894 -8.721 -13.519 1.00 83.25 87 LYS A N 1
ATOM 662 C CA . LYS A 1 87 ? 7.168 -8.512 -14.780 1.00 83.25 87 LYS A CA 1
ATOM 663 C C . LYS A 1 87 ? 5.652 -8.490 -14.570 1.00 83.25 87 LYS A C 1
ATOM 665 O O . LYS A 1 87 ? 4.977 -7.682 -15.202 1.00 83.25 87 LYS A O 1
ATOM 670 N N . THR A 1 88 ? 5.129 -9.361 -13.706 1.00 82.25 88 THR A N 1
ATOM 671 C CA . THR A 1 88 ? 3.701 -9.422 -13.359 1.00 82.25 88 THR A CA 1
ATOM 672 C C . THR A 1 88 ? 3.356 -8.287 -12.403 1.00 82.25 88 THR A C 1
ATOM 674 O O . THR A 1 88 ? 2.470 -7.487 -12.696 1.00 82.25 88 THR A O 1
ATOM 677 N N . ILE A 1 89 ? 4.140 -8.151 -11.330 1.00 86.12 89 ILE A N 1
ATOM 678 C CA . ILE A 1 89 ? 3.996 -7.130 -10.284 1.00 86.12 89 ILE A CA 1
ATOM 679 C C . ILE A 1 89 ? 3.913 -5.714 -10.871 1.00 86.12 89 ILE A C 1
ATOM 681 O O . ILE A 1 89 ? 2.982 -4.968 -10.588 1.00 86.12 89 ILE A O 1
ATOM 685 N N . PHE A 1 90 ? 4.871 -5.332 -11.716 1.00 86.94 90 PHE A N 1
ATOM 686 C CA . PHE A 1 90 ? 4.973 -3.968 -12.239 1.00 86.94 90 PHE A CA 1
ATOM 687 C C . PHE A 1 90 ? 4.365 -3.805 -13.639 1.00 86.94 90 PHE A C 1
ATOM 689 O O . PHE A 1 90 ? 4.585 -2.775 -14.280 1.00 86.94 90 PHE A O 1
ATOM 696 N N . LYS A 1 91 ? 3.581 -4.779 -14.125 1.00 85.12 91 LYS A N 1
ATOM 697 C CA . LYS A 1 91 ? 2.946 -4.756 -15.459 1.00 85.12 91 LYS A CA 1
ATOM 698 C C . LYS A 1 91 ? 2.173 -3.460 -15.730 1.00 85.12 91 LYS A C 1
ATOM 700 O O . LYS A 1 91 ? 2.222 -2.942 -16.841 1.00 85.12 91 LYS A O 1
ATOM 705 N N . HIS A 1 92 ? 1.488 -2.945 -14.710 1.00 82.25 92 HIS A N 1
ATOM 706 C CA . HIS A 1 92 ? 0.627 -1.760 -14.785 1.00 82.25 92 HIS A CA 1
ATOM 707 C C . HIS A 1 92 ? 1.367 -0.437 -14.496 1.00 82.25 92 HIS A C 1
ATOM 709 O O . HIS A 1 92 ? 0.775 0.628 -14.614 1.00 82.25 92 HIS A O 1
ATOM 715 N N . LYS A 1 93 ? 2.662 -0.483 -14.146 1.00 84.44 93 LYS A N 1
ATOM 716 C CA . LYS A 1 93 ? 3.493 0.697 -13.848 1.00 84.44 93 LYS A CA 1
ATOM 717 C C . LYS A 1 93 ? 4.307 1.112 -15.068 1.00 84.44 93 LYS A C 1
ATOM 719 O O . LYS A 1 93 ? 4.920 0.270 -15.731 1.00 84.44 93 LYS A O 1
ATOM 724 N N . THR A 1 94 ? 4.403 2.409 -15.334 1.00 85.50 94 THR A N 1
ATOM 725 C CA . THR A 1 94 ? 5.288 2.976 -16.362 1.00 85.50 94 THR A CA 1
ATOM 726 C C . THR A 1 94 ? 6.753 2.981 -15.913 1.00 85.50 94 THR A C 1
ATOM 728 O O . THR A 1 94 ? 7.068 2.984 -14.724 1.00 85.50 94 THR A O 1
ATOM 731 N N . SER A 1 95 ? 7.694 3.022 -16.862 1.00 82.50 95 SER A N 1
ATOM 732 C CA . SER A 1 95 ? 9.130 3.086 -16.535 1.00 82.50 95 SER A CA 1
ATOM 733 C C . SER A 1 95 ? 9.512 4.369 -15.781 1.00 82.50 95 SER A C 1
ATOM 735 O O . SER A 1 95 ? 10.429 4.343 -14.964 1.00 82.50 95 SER A O 1
ATOM 737 N N . ALA A 1 96 ? 8.786 5.469 -16.014 1.00 83.19 96 ALA A N 1
ATOM 738 C CA . ALA A 1 96 ? 8.966 6.729 -15.296 1.00 83.19 96 ALA A CA 1
ATOM 739 C C . ALA A 1 96 ? 8.544 6.614 -13.822 1.00 83.19 96 ALA A C 1
ATOM 741 O O . ALA A 1 96 ? 9.266 7.079 -12.944 1.00 83.19 96 ALA A O 1
ATOM 742 N N . GLU A 1 97 ? 7.428 5.940 -13.526 1.00 86.50 97 GLU A N 1
ATOM 743 C CA . GLU A 1 97 ? 7.002 5.686 -12.144 1.00 86.50 97 GLU A CA 1
ATOM 744 C C . GLU A 1 97 ? 7.975 4.781 -11.389 1.00 86.50 97 GLU A C 1
ATOM 746 O O . GLU A 1 97 ? 8.270 5.057 -10.228 1.00 86.50 97 GLU A O 1
ATOM 751 N N . LEU A 1 98 ? 8.507 3.739 -12.039 1.00 89.19 98 LEU A N 1
ATOM 752 C CA . LEU A 1 98 ? 9.514 2.863 -11.431 1.00 89.19 98 LEU A CA 1
ATOM 753 C C . LEU A 1 98 ? 10.807 3.631 -11.124 1.00 89.19 98 LEU A C 1
ATOM 755 O O . LEU A 1 98 ? 11.354 3.503 -10.029 1.00 89.19 98 LEU A O 1
ATOM 759 N N . ALA A 1 99 ? 11.270 4.469 -12.058 1.00 86.38 99 ALA A N 1
ATOM 760 C CA . ALA A 1 99 ? 12.434 5.327 -11.853 1.00 86.38 99 ALA A CA 1
ATOM 761 C C . ALA A 1 99 ? 12.202 6.363 -10.738 1.00 86.38 99 ALA A C 1
ATOM 763 O O . ALA A 1 99 ? 13.086 6.561 -9.902 1.00 86.38 99 ALA A O 1
ATOM 764 N N . ARG A 1 100 ? 11.007 6.973 -10.674 1.00 89.12 100 ARG A N 1
ATOM 765 C CA . ARG A 1 100 ? 10.597 7.883 -9.592 1.00 89.12 100 ARG A CA 1
ATOM 766 C C . ARG A 1 100 ? 10.602 7.175 -8.240 1.00 89.12 100 ARG A C 1
ATOM 768 O O . ARG A 1 100 ? 11.245 7.673 -7.323 1.00 89.12 100 ARG A O 1
ATOM 775 N N . ALA A 1 101 ? 9.956 6.014 -8.126 1.00 90.69 101 ALA A N 1
ATOM 776 C CA . ALA A 1 101 ? 9.920 5.227 -6.893 1.00 90.69 101 ALA A CA 1
ATOM 777 C C . ALA A 1 101 ? 11.338 4.857 -6.427 1.00 90.69 101 ALA A C 1
ATOM 779 O O . ALA A 1 101 ? 11.718 5.150 -5.296 1.00 90.69 101 ALA A O 1
ATOM 780 N N . TYR A 1 102 ? 12.171 4.313 -7.323 1.00 89.88 102 TYR A N 1
ATOM 781 C CA . TYR A 1 102 ? 13.568 3.990 -7.016 1.00 89.88 102 TYR A CA 1
ATOM 782 C C . TYR A 1 102 ? 14.354 5.229 -6.552 1.00 89.88 102 TYR A C 1
ATOM 784 O O . TYR A 1 102 ? 15.058 5.171 -5.545 1.00 89.88 102 TYR A O 1
ATOM 792 N N . GLY A 1 103 ? 14.205 6.368 -7.237 1.00 89.31 103 GLY A N 1
ATOM 793 C CA . GLY A 1 103 ? 14.828 7.635 -6.850 1.00 89.31 103 GLY A CA 1
ATOM 794 C C . GLY A 1 103 ? 14.386 8.124 -5.468 1.00 89.31 103 GLY A C 1
ATOM 795 O O . GLY A 1 103 ? 15.233 8.467 -4.644 1.00 89.31 103 GLY A O 1
ATOM 796 N N . VAL A 1 104 ? 13.082 8.098 -5.178 1.00 88.81 104 VAL A N 1
ATOM 797 C CA . VAL A 1 104 ? 12.533 8.511 -3.878 1.00 88.81 104 VAL A CA 1
ATOM 798 C C . VAL A 1 104 ? 13.016 7.589 -2.756 1.00 88.81 104 VAL A C 1
ATOM 800 O O . VAL A 1 104 ? 13.513 8.090 -1.750 1.00 88.81 104 VAL A O 1
ATOM 803 N N . PHE A 1 105 ? 13.000 6.264 -2.934 1.00 87.62 105 PHE A N 1
ATOM 804 C CA . PHE A 1 105 ? 13.549 5.343 -1.931 1.00 87.62 105 PHE A CA 1
ATOM 805 C C . PHE A 1 105 ? 15.041 5.580 -1.661 1.00 87.62 105 PHE A C 1
ATOM 807 O O . PHE A 1 105 ? 15.462 5.573 -0.503 1.00 87.62 105 PHE A O 1
ATOM 814 N N . ARG A 1 106 ? 15.844 5.864 -2.697 1.00 86.25 106 ARG A N 1
ATOM 815 C CA . ARG A 1 106 ? 17.266 6.223 -2.542 1.00 86.25 106 ARG A CA 1
ATOM 816 C C . ARG A 1 106 ? 17.470 7.533 -1.778 1.00 86.25 106 ARG A C 1
ATOM 818 O O . ARG A 1 106 ? 18.436 7.639 -1.031 1.00 86.25 106 ARG A O 1
ATOM 825 N N . ILE A 1 107 ? 16.573 8.504 -1.944 1.00 83.75 107 ILE A N 1
ATOM 826 C CA . ILE A 1 107 ? 16.559 9.779 -1.210 1.00 83.75 107 ILE A CA 1
ATOM 827 C C . ILE A 1 107 ? 16.188 9.544 0.265 1.00 83.75 107 ILE A C 1
ATOM 829 O O . ILE A 1 107 ? 16.894 10.011 1.158 1.00 83.75 107 ILE A O 1
ATOM 833 N N . CYS A 1 108 ? 15.143 8.757 0.539 1.00 81.06 108 CYS A N 1
ATOM 834 C CA . CYS A 1 108 ? 14.712 8.411 1.899 1.00 81.06 108 CYS A CA 1
ATOM 835 C C . CYS A 1 108 ? 15.735 7.553 2.670 1.00 81.06 108 CYS A C 1
ATOM 837 O O . CYS A 1 108 ? 15.759 7.585 3.897 1.00 81.06 108 CYS A O 1
ATOM 839 N N . GLN A 1 109 ? 16.618 6.827 1.977 1.00 81.12 109 GLN A N 1
ATOM 840 C CA . GLN A 1 109 ? 17.734 6.090 2.587 1.00 81.12 109 GLN A CA 1
ATOM 841 C C . GLN A 1 109 ? 18.886 6.983 3.090 1.00 81.12 109 GLN A C 1
ATOM 843 O O . GLN A 1 109 ? 19.825 6.456 3.681 1.00 81.12 109 GLN A O 1
ATOM 848 N N . LEU A 1 110 ? 18.850 8.308 2.886 1.00 82.69 110 LEU A N 1
ATOM 849 C CA . LEU A 1 110 ? 19.875 9.247 3.361 1.00 82.69 110 LEU A CA 1
ATOM 850 C C . LEU A 1 110 ? 19.467 9.851 4.723 1.00 82.69 110 LEU A C 1
ATOM 852 O O . LEU A 1 110 ? 18.694 10.814 4.752 1.00 82.69 110 LEU A O 1
ATOM 856 N N . PRO A 1 111 ? 19.996 9.381 5.876 1.00 79.56 111 PRO A N 1
ATOM 857 C CA . PRO A 1 111 ? 19.434 9.742 7.184 1.00 79.56 111 PRO A CA 1
ATOM 858 C C . PRO A 1 111 ? 19.627 11.222 7.536 1.00 79.56 111 PRO A C 1
ATOM 860 O O . PRO A 1 111 ? 18.793 11.818 8.212 1.00 79.56 111 PRO A O 1
ATOM 863 N N . TRP A 1 112 ? 20.713 11.834 7.052 1.00 83.06 112 TRP A N 1
ATOM 864 C CA . TRP A 1 112 ? 20.959 13.275 7.167 1.00 83.06 112 TRP A CA 1
ATOM 865 C C . TRP A 1 112 ? 19.882 14.104 6.456 1.00 83.06 112 TRP A C 1
ATOM 867 O O . TRP A 1 112 ? 19.432 15.115 6.993 1.00 83.06 112 TRP A O 1
ATOM 877 N N . LEU A 1 113 ? 19.443 13.650 5.277 1.00 82.62 113 LEU A N 1
ATOM 878 C CA . LEU A 1 113 ? 18.461 14.351 4.458 1.00 82.62 113 LEU A CA 1
ATOM 879 C C . LEU A 1 113 ? 17.068 14.260 5.086 1.00 82.62 113 LEU A C 1
ATOM 881 O O . LEU A 1 113 ? 16.402 15.277 5.236 1.00 82.62 113 LEU A O 1
ATOM 885 N N . VAL A 1 114 ? 16.663 13.068 5.539 1.00 79.75 114 VAL A N 1
ATOM 886 C CA . VAL A 1 114 ? 15.380 12.864 6.235 1.00 79.75 114 VAL A CA 1
ATOM 887 C C . VAL A 1 114 ? 15.315 13.694 7.524 1.00 79.75 114 VAL A C 1
ATOM 889 O O . VAL A 1 114 ? 14.320 14.380 7.753 1.00 79.75 114 VAL A O 1
ATOM 892 N N . LYS A 1 115 ? 16.397 13.730 8.318 1.00 79.31 115 LYS A N 1
ATOM 893 C CA . LYS A 1 115 ? 16.482 14.537 9.552 1.00 79.31 115 LYS A CA 1
ATOM 894 C C . LYS A 1 115 ? 16.458 16.054 9.326 1.00 79.31 115 LYS A C 1
ATOM 896 O O . LYS A 1 115 ? 16.074 16.777 10.236 1.00 79.31 115 LYS A O 1
ATOM 901 N N . ARG A 1 116 ? 16.878 16.548 8.155 1.00 85.12 116 ARG A N 1
ATOM 902 C CA . ARG A 1 116 ? 16.886 17.988 7.810 1.00 85.12 116 ARG A CA 1
ATOM 903 C C . ARG A 1 116 ? 15.824 18.384 6.780 1.00 85.12 116 ARG A C 1
ATOM 905 O O . ARG A 1 116 ? 15.807 19.528 6.337 1.00 85.12 116 ARG A O 1
ATOM 912 N N . SER A 1 117 ? 14.944 17.458 6.407 1.00 83.38 117 SER A N 1
ATOM 913 C CA . SER A 1 117 ? 13.956 17.620 5.332 1.00 83.38 117 SER A CA 1
ATOM 914 C C . SER A 1 117 ? 13.096 18.875 5.491 1.00 83.38 117 SER A C 1
ATOM 916 O O . SER A 1 117 ? 12.997 19.648 4.546 1.00 83.38 117 SER A O 1
ATOM 918 N N . GLU A 1 118 ? 12.567 19.141 6.686 1.00 81.75 118 GLU A N 1
ATOM 919 C CA . GLU A 1 118 ? 11.770 20.344 6.970 1.00 81.75 118 GLU A CA 1
ATOM 920 C C . GLU A 1 118 ? 12.551 21.648 6.706 1.00 81.75 118 GLU A C 1
ATOM 922 O O . GLU A 1 118 ? 12.046 22.561 6.055 1.00 81.75 118 GLU A O 1
ATOM 927 N N . GLN A 1 119 ? 13.812 21.725 7.151 1.00 84.88 119 GLN A N 1
ATOM 928 C CA . GLN A 1 119 ? 14.680 22.889 6.925 1.00 84.88 119 GLN A CA 1
ATOM 929 C C . GLN A 1 119 ? 14.999 23.065 5.436 1.00 84.88 119 GLN A C 1
ATOM 931 O O . GLN A 1 119 ? 14.933 24.175 4.914 1.00 84.88 119 GLN A O 1
ATOM 936 N N . LEU A 1 120 ? 15.307 21.968 4.740 1.00 86.25 120 LEU A N 1
ATOM 937 C CA . LEU A 1 120 ? 15.627 21.973 3.311 1.00 86.25 120 LEU A CA 1
ATOM 938 C C . LEU A 1 120 ? 14.420 22.364 2.452 1.00 86.25 120 LEU A C 1
ATOM 940 O O . LEU A 1 120 ? 14.577 23.109 1.489 1.00 86.25 120 LEU A O 1
ATOM 944 N N . VAL A 1 121 ? 13.220 21.916 2.824 1.00 85.94 121 VAL A N 1
ATOM 945 C CA . VAL A 1 121 ? 11.961 22.321 2.192 1.00 85.94 121 VAL A CA 1
ATOM 946 C C . VAL A 1 121 ? 11.715 23.816 2.402 1.00 85.94 121 VAL A C 1
ATOM 948 O O . VAL A 1 121 ? 11.506 24.526 1.420 1.00 85.94 121 VAL A O 1
ATOM 951 N N . LYS A 1 122 ? 11.828 24.328 3.638 1.00 86.38 122 LYS A N 1
ATOM 952 C CA . LYS A 1 122 ? 11.707 25.772 3.923 1.00 86.38 122 LYS A CA 1
ATOM 953 C C . LYS A 1 122 ? 12.708 26.599 3.108 1.00 86.38 122 LYS A C 1
ATOM 955 O O . LYS A 1 122 ? 12.322 27.586 2.489 1.00 86.38 122 LYS A O 1
ATOM 960 N N . MET A 1 123 ? 13.968 26.163 3.026 1.00 86.56 123 MET A N 1
ATOM 961 C CA . MET A 1 123 ? 14.976 26.805 2.172 1.00 86.56 123 MET A CA 1
ATOM 962 C C . MET A 1 123 ? 14.595 26.766 0.686 1.00 86.56 123 MET A C 1
ATOM 964 O O . MET A 1 123 ? 14.732 27.783 0.014 1.00 86.56 123 MET A O 1
ATOM 968 N N . ALA A 1 124 ? 14.072 25.646 0.177 1.00 86.06 124 ALA A N 1
ATOM 969 C CA . ALA A 1 124 ? 13.666 25.507 -1.222 1.00 86.06 124 ALA A CA 1
ATOM 970 C C . ALA A 1 124 ? 12.495 26.436 -1.606 1.00 86.06 124 ALA A C 1
ATOM 972 O O . ALA A 1 124 ? 12.465 26.967 -2.720 1.00 86.06 124 ALA A O 1
ATOM 973 N N . TYR A 1 125 ? 11.546 26.677 -0.694 1.00 88.00 125 TYR A N 1
ATOM 974 C CA . TYR A 1 125 ? 10.479 27.668 -0.895 1.00 88.00 125 TYR A CA 1
ATOM 975 C C . TYR A 1 125 ? 11.005 29.111 -0.963 1.00 88.00 125 TYR A C 1
ATOM 977 O O . TYR A 1 125 ? 10.428 29.915 -1.691 1.00 88.00 125 TYR A O 1
ATOM 985 N N . VAL A 1 126 ? 12.115 29.429 -0.284 1.00 87.94 126 VAL A N 1
ATOM 986 C CA . VAL A 1 126 ? 12.795 30.737 -0.383 1.00 87.94 126 VAL A CA 1
ATOM 987 C C . VAL A 1 126 ? 13.629 30.837 -1.667 1.00 87.94 126 VAL A C 1
ATOM 989 O O . VAL A 1 126 ? 13.536 31.822 -2.395 1.00 87.94 126 VAL A O 1
ATOM 992 N N . PHE A 1 127 ? 14.430 29.815 -1.976 1.00 84.50 127 PHE A N 1
ATOM 993 C CA . PHE A 1 127 ? 15.218 29.713 -3.204 1.00 84.50 127 PHE A CA 1
ATOM 994 C C . PHE A 1 127 ? 15.408 28.230 -3.572 1.00 84.50 127 PHE A C 1
ATOM 996 O O . PHE A 1 127 ? 15.970 27.483 -2.769 1.00 84.50 127 PHE A O 1
ATOM 1003 N N . PRO A 1 128 ? 14.987 27.766 -4.765 1.00 85.94 128 PRO A N 1
ATOM 1004 C CA . PRO A 1 128 ? 14.663 28.534 -5.976 1.00 85.94 128 PRO A CA 1
ATOM 1005 C C . PRO A 1 128 ? 13.223 29.073 -6.072 1.00 85.94 128 PRO A C 1
ATOM 1007 O O . PRO A 1 128 ? 12.875 29.665 -7.093 1.00 85.94 128 PRO A O 1
ATOM 1010 N N . GLY A 1 129 ? 12.387 28.888 -5.046 1.00 88.44 129 GLY A N 1
ATOM 1011 C CA . GLY A 1 129 ? 11.048 29.478 -4.976 1.00 88.44 129 GLY A CA 1
ATOM 1012 C C . GLY A 1 129 ? 9.903 28.477 -5.151 1.00 88.44 129 GLY A C 1
ATOM 1013 O O . GLY A 1 129 ? 10.053 27.407 -5.748 1.00 88.44 129 GLY A O 1
ATOM 1014 N N . GLU A 1 130 ? 8.727 28.859 -4.651 1.00 87.38 130 GLU A N 1
ATOM 1015 C CA . GLU A 1 130 ? 7.520 28.026 -4.538 1.00 87.38 130 GLU A CA 1
ATOM 1016 C C . GLU A 1 130 ? 7.176 27.214 -5.799 1.00 87.38 130 GLU A C 1
ATOM 1018 O O . GLU A 1 130 ? 7.073 25.991 -5.736 1.00 87.38 130 GLU A O 1
ATOM 1023 N N . LYS A 1 131 ? 7.059 27.858 -6.970 1.00 87.50 131 LYS A N 1
ATOM 1024 C CA . LYS A 1 131 ? 6.656 27.178 -8.218 1.00 87.50 131 LYS A CA 1
ATOM 1025 C C . LYS A 1 131 ? 7.610 26.051 -8.622 1.00 87.50 131 LYS A C 1
ATOM 1027 O O . LYS A 1 131 ? 7.163 25.019 -9.125 1.00 87.50 131 LYS A O 1
ATOM 1032 N N . PHE A 1 132 ? 8.915 26.239 -8.423 1.00 89.81 132 PHE A N 1
ATOM 1033 C CA . PHE A 1 132 ? 9.902 25.198 -8.708 1.00 89.81 132 PHE A CA 1
ATOM 1034 C C . PHE A 1 132 ? 9.828 24.087 -7.659 1.00 89.81 132 PHE A C 1
ATOM 1036 O O . PHE A 1 132 ? 9.815 22.911 -8.017 1.00 89.81 132 PHE A O 1
ATOM 1043 N N . THR A 1 133 ? 9.726 24.455 -6.383 1.00 88.88 133 THR A N 1
ATOM 1044 C CA . THR A 1 133 ? 9.660 23.520 -5.254 1.00 88.88 133 THR A CA 1
ATOM 1045 C C . THR A 1 133 ? 8.420 22.628 -5.327 1.00 88.88 133 THR A C 1
ATOM 1047 O O . THR A 1 133 ? 8.563 21.407 -5.288 1.00 88.88 133 THR A O 1
ATOM 1050 N N . ASN A 1 134 ? 7.235 23.185 -5.590 1.00 88.31 134 ASN A N 1
ATOM 1051 C CA . ASN A 1 134 ? 6.002 22.419 -5.805 1.00 88.31 134 ASN A CA 1
ATOM 1052 C C . ASN A 1 134 ? 6.134 21.459 -6.997 1.00 88.31 134 ASN A C 1
ATOM 1054 O O . ASN A 1 134 ? 5.784 20.282 -6.891 1.00 88.31 134 ASN A O 1
ATOM 1058 N N . LYS A 1 135 ? 6.707 21.913 -8.122 1.00 87.88 135 LYS A N 1
ATOM 1059 C CA . LYS A 1 135 ? 6.958 21.051 -9.290 1.00 87.88 135 LYS A CA 1
ATOM 1060 C C . LYS A 1 135 ? 7.930 19.911 -8.965 1.00 87.88 135 LYS A C 1
ATOM 1062 O O . LYS A 1 135 ? 7.678 18.767 -9.351 1.00 87.88 135 LYS A O 1
ATOM 1067 N N . LEU A 1 136 ? 9.015 20.200 -8.243 1.00 88.25 136 LEU A N 1
ATOM 1068 C CA . LEU A 1 136 ? 10.000 19.203 -7.828 1.00 88.25 136 LEU A CA 1
ATOM 1069 C C . LEU A 1 136 ? 9.362 18.162 -6.899 1.00 88.25 136 LEU A C 1
ATOM 1071 O O . LEU A 1 136 ? 9.491 16.964 -7.159 1.00 88.25 136 LEU A O 1
ATOM 1075 N N . LEU A 1 137 ? 8.618 18.600 -5.881 1.00 88.19 137 LEU A N 1
ATOM 1076 C CA . LEU A 1 137 ? 7.903 17.731 -4.944 1.00 88.19 137 LEU A CA 1
ATOM 1077 C C . LEU A 1 137 ? 6.911 16.809 -5.669 1.00 88.19 137 LEU A C 1
ATOM 1079 O O . LEU A 1 137 ? 6.988 15.592 -5.487 1.00 88.19 137 LEU A O 1
ATOM 1083 N N . ARG A 1 138 ? 6.053 17.342 -6.556 1.00 87.06 138 ARG A N 1
ATOM 1084 C CA . ARG A 1 138 ? 5.128 16.532 -7.384 1.00 87.06 138 ARG A CA 1
ATOM 1085 C C . ARG A 1 138 ? 5.856 15.507 -8.253 1.00 87.06 138 ARG A C 1
ATOM 1087 O O . ARG A 1 138 ? 5.410 14.371 -8.374 1.00 87.06 138 ARG A O 1
ATOM 1094 N N . SER A 1 139 ? 6.996 15.877 -8.835 1.00 85.44 139 SER A N 1
ATOM 1095 C CA . SER A 1 139 ? 7.796 14.950 -9.650 1.00 85.44 139 SER A CA 1
ATOM 1096 C C . SER A 1 139 ? 8.540 13.878 -8.837 1.00 85.44 139 SER A C 1
ATOM 1098 O O . SER A 1 139 ? 9.018 12.905 -9.418 1.00 85.44 139 SER A O 1
ATOM 1100 N N . THR A 1 140 ? 8.631 14.030 -7.510 1.00 88.31 140 THR A N 1
ATOM 1101 C CA . THR A 1 140 ? 9.432 13.175 -6.621 1.00 88.31 140 THR A CA 1
ATOM 1102 C C . THR A 1 140 ? 8.602 12.625 -5.455 1.00 88.31 140 THR A C 1
ATOM 1104 O O . THR A 1 140 ? 7.780 11.738 -5.666 1.00 88.31 140 THR A O 1
ATOM 1107 N N . PHE A 1 141 ? 8.840 13.103 -4.231 1.00 84.88 141 PHE A N 1
ATOM 1108 C CA . PHE A 1 141 ? 8.345 12.529 -2.980 1.00 84.88 141 PHE A CA 1
ATOM 1109 C C . PHE A 1 141 ? 6.827 12.688 -2.809 1.00 84.88 141 PHE A C 1
ATOM 1111 O O . PHE A 1 141 ? 6.153 11.709 -2.495 1.00 84.88 141 PHE A O 1
ATOM 1118 N N . PHE A 1 142 ? 6.275 13.878 -3.086 1.00 87.06 142 PHE A N 1
ATOM 1119 C CA . PHE A 1 142 ? 4.830 14.113 -2.978 1.00 87.06 142 PHE A CA 1
ATOM 1120 C C . PHE A 1 142 ? 4.074 13.217 -3.959 1.00 87.06 142 PHE A C 1
ATOM 1122 O O . PHE A 1 142 ? 3.299 12.380 -3.523 1.00 87.06 142 PHE A O 1
ATOM 1129 N N . GLY A 1 143 ? 4.382 13.269 -5.259 1.00 86.81 143 GLY A N 1
ATOM 1130 C CA . GLY A 1 143 ? 3.692 12.444 -6.264 1.00 86.81 143 GLY A CA 1
ATOM 1131 C C . GLY A 1 143 ? 4.016 10.942 -6.223 1.00 86.81 143 GLY A C 1
ATOM 1132 O O . GLY A 1 143 ? 3.616 10.215 -7.132 1.00 86.81 143 GLY A O 1
ATOM 1133 N N . HIS A 1 144 ? 4.776 10.470 -5.229 1.00 90.19 144 HIS A N 1
ATOM 1134 C CA . HIS A 1 144 ? 4.972 9.045 -4.957 1.00 90.19 144 HIS A CA 1
ATOM 1135 C C . HIS A 1 144 ? 4.073 8.535 -3.820 1.00 90.19 144 HIS A C 1
ATOM 1137 O O . HIS A 1 144 ? 3.566 7.418 -3.925 1.00 90.19 144 HIS A O 1
ATOM 1143 N N . PHE A 1 145 ? 3.868 9.346 -2.774 1.00 89.69 145 PHE A N 1
ATOM 1144 C CA . PHE A 1 145 ? 3.094 8.990 -1.574 1.00 89.69 145 PHE A CA 1
ATOM 1145 C C . PHE A 1 145 ? 1.702 9.638 -1.506 1.00 89.69 145 PHE A C 1
ATOM 1147 O O . PHE A 1 145 ? 0.847 9.161 -0.768 1.00 89.69 145 PHE A O 1
ATOM 1154 N N . CYS A 1 146 ? 1.472 10.690 -2.287 1.00 89.81 146 CYS A N 1
ATOM 1155 C CA . CYS A 1 146 ? 0.221 11.425 -2.426 1.00 89.81 146 CYS A CA 1
ATOM 1156 C C . CYS A 1 146 ? -0.293 11.278 -3.866 1.00 89.81 146 CYS A C 1
ATOM 1158 O O . CYS A 1 146 ? 0.501 11.308 -4.813 1.00 89.81 146 CYS A O 1
ATOM 1160 N N . ALA A 1 147 ? -1.603 11.098 -4.047 1.00 87.69 147 ALA A N 1
ATOM 1161 C CA . ALA A 1 147 ? -2.191 10.916 -5.377 1.00 87.69 147 ALA A CA 1
ATOM 1162 C C . ALA A 1 147 ? -2.409 12.230 -6.143 1.00 87.69 147 ALA A C 1
ATOM 1164 O O . ALA A 1 147 ? -2.388 12.216 -7.371 1.00 87.69 147 ALA A O 1
ATOM 1165 N N . GLY A 1 148 ? -2.586 13.346 -5.436 1.00 85.94 148 GLY A N 1
ATOM 1166 C CA . GLY A 1 148 ? -2.896 14.655 -6.007 1.00 85.94 148 GLY A CA 1
ATOM 1167 C C . GLY A 1 148 ? -3.377 15.632 -4.936 1.00 85.94 148 GLY A C 1
ATOM 1168 O O . GLY A 1 148 ? -3.412 15.288 -3.755 1.00 85.94 148 GLY A O 1
ATOM 1169 N N . GLU A 1 149 ? -3.756 16.839 -5.339 1.00 82.94 149 GLU A N 1
ATOM 1170 C CA . GLU A 1 149 ? -4.327 17.838 -4.425 1.00 82.94 149 GLU A CA 1
ATOM 1171 C C . GLU A 1 149 ? -5.857 17.783 -4.326 1.00 82.94 149 GLU A C 1
ATOM 1173 O O . GLU A 1 149 ? -6.407 18.145 -3.290 1.00 82.94 149 GLU A O 1
ATOM 1178 N N . ASP A 1 150 ? -6.546 17.307 -5.368 1.00 79.31 150 ASP A N 1
ATOM 1179 C CA . ASP A 1 150 ? -8.009 17.340 -5.457 1.00 79.31 150 ASP A CA 1
ATOM 1180 C C . ASP A 1 150 ? -8.632 16.082 -6.097 1.00 79.31 150 ASP A C 1
ATOM 1182 O O . ASP A 1 150 ? -7.948 15.196 -6.619 1.00 79.31 150 ASP A O 1
ATOM 1186 N N . ALA A 1 151 ? -9.968 16.024 -6.071 1.00 73.75 151 ALA A N 1
ATOM 1187 C CA . ALA A 1 151 ? -10.785 14.922 -6.583 1.00 73.75 151 ALA A CA 1
ATOM 1188 C C . ALA A 1 151 ? -10.624 14.623 -8.091 1.00 73.75 151 ALA A C 1
ATOM 1190 O O . ALA A 1 151 ? -11.012 13.545 -8.546 1.00 73.75 151 ALA A O 1
ATOM 1191 N N . ASN A 1 152 ? -10.076 15.546 -8.889 1.00 77.56 152 ASN A N 1
ATOM 1192 C CA . ASN A 1 152 ? -9.734 15.312 -10.291 1.00 77.56 152 ASN A CA 1
ATOM 1193 C C . ASN A 1 152 ? -8.309 14.765 -10.426 1.00 77.56 152 ASN A C 1
ATOM 1195 O O . ASN A 1 152 ? -8.105 13.817 -11.187 1.00 77.56 152 ASN A O 1
ATOM 1199 N N . GLU A 1 153 ? -7.342 15.313 -9.679 1.00 84.19 153 GLU A N 1
ATOM 1200 C CA . GLU A 1 153 ? -5.950 14.840 -9.702 1.00 84.19 153 GLU A CA 1
ATOM 1201 C C . GLU A 1 153 ? -5.804 13.388 -9.211 1.00 84.19 153 GLU A C 1
ATOM 1203 O O . GLU A 1 153 ? -4.955 12.662 -9.728 1.00 84.19 153 GLU A O 1
ATOM 1208 N N . ILE A 1 154 ? -6.647 12.922 -8.279 1.00 86.38 154 ILE A N 1
ATOM 1209 C CA . ILE A 1 154 ? -6.575 11.538 -7.769 1.00 86.38 154 ILE A CA 1
ATOM 1210 C C . ILE A 1 154 ? -7.115 10.469 -8.734 1.00 86.38 154 ILE A C 1
ATOM 1212 O O . ILE A 1 154 ? -6.708 9.308 -8.634 1.00 86.38 154 ILE A O 1
ATOM 1216 N N . ARG A 1 155 ? -8.006 10.817 -9.678 1.00 84.69 155 ARG A N 1
ATOM 1217 C CA . ARG A 1 155 ? -8.691 9.832 -10.549 1.00 84.69 155 ARG A CA 1
ATOM 1218 C C . ARG A 1 155 ? -7.732 8.926 -11.330 1.00 84.69 155 ARG A C 1
ATOM 1220 O O . ARG A 1 155 ? -7.897 7.714 -11.225 1.00 84.69 155 ARG A O 1
ATOM 1227 N N . PRO A 1 156 ? -6.679 9.432 -12.009 1.00 87.50 156 PRO A N 1
ATOM 1228 C CA . PRO A 1 156 ? -5.734 8.575 -12.728 1.00 87.50 156 PRO A CA 1
ATOM 1229 C C . PRO A 1 156 ? -5.009 7.565 -11.826 1.00 87.50 156 PRO A C 1
ATOM 1231 O O . PRO A 1 156 ? -4.635 6.485 -12.284 1.00 87.50 156 PRO A O 1
ATOM 1234 N N . VAL A 1 157 ? -4.809 7.892 -10.542 1.00 89.25 157 VAL A N 1
ATOM 1235 C CA . VAL A 1 157 ? -4.192 6.981 -9.566 1.00 89.25 157 VAL A CA 1
ATOM 1236 C C . VAL A 1 157 ? -5.182 5.895 -9.147 1.00 89.25 157 VAL A C 1
ATOM 1238 O O . VAL A 1 157 ? -4.813 4.722 -9.136 1.00 89.25 157 VAL A O 1
ATOM 1241 N N . ILE A 1 158 ? -6.437 6.261 -8.865 1.00 88.94 158 ILE A N 1
ATOM 1242 C CA . ILE A 1 158 ? -7.516 5.311 -8.542 1.00 88.94 158 ILE A CA 1
ATOM 1243 C C . ILE A 1 158 ? -7.759 4.358 -9.721 1.00 88.94 158 ILE A C 1
ATOM 1245 O O . ILE A 1 158 ? -7.782 3.143 -9.531 1.00 88.94 158 ILE A O 1
ATOM 1249 N N . ASP A 1 159 ? -7.850 4.886 -10.944 1.00 87.25 159 ASP A N 1
ATOM 1250 C CA . ASP A 1 159 ? -8.017 4.092 -12.163 1.00 87.25 159 ASP A CA 1
ATOM 1251 C C . ASP A 1 159 ? -6.844 3.122 -12.357 1.00 87.25 159 ASP A C 1
ATOM 1253 O O . ASP A 1 159 ? -7.059 1.937 -12.614 1.00 87.25 159 ASP A O 1
ATOM 1257 N N . SER A 1 160 ? -5.600 3.587 -12.201 1.00 89.62 160 SER A N 1
ATOM 1258 C CA . SER A 1 160 ? -4.396 2.751 -12.328 1.00 89.62 160 SER A CA 1
ATOM 1259 C C . SER A 1 160 ? -4.373 1.597 -11.314 1.00 89.62 160 SER A C 1
ATOM 1261 O O . SER A 1 160 ? -4.087 0.452 -11.677 1.00 89.62 160 SER A O 1
ATOM 1263 N N . LEU A 1 161 ? -4.754 1.868 -10.059 1.00 92.44 161 LEU A N 1
ATOM 1264 C CA . LEU A 1 161 ? -4.903 0.847 -9.018 1.00 92.44 161 LEU A CA 1
ATOM 1265 C C . LEU A 1 161 ? -6.020 -0.152 -9.357 1.00 92.44 161 LEU A C 1
ATOM 1267 O O . LEU A 1 161 ? -5.791 -1.362 -9.301 1.00 92.44 161 LEU A O 1
ATOM 1271 N N . SER A 1 162 ? -7.183 0.336 -9.794 1.00 90.31 162 SER A N 1
ATOM 1272 C CA . SER A 1 162 ? -8.332 -0.492 -10.178 1.00 90.31 162 SER A CA 1
ATOM 1273 C C . SER A 1 162 ? -7.991 -1.454 -11.326 1.00 90.31 162 SER A C 1
ATOM 1275 O O . SER A 1 162 ? -8.288 -2.648 -11.252 1.00 90.31 162 SER A O 1
ATOM 1277 N N . HIS A 1 163 ? -7.242 -0.992 -12.337 1.00 89.12 163 HIS A N 1
ATOM 1278 C CA . HIS A 1 163 ? -6.739 -1.841 -13.427 1.00 89.12 163 HIS A CA 1
ATOM 1279 C C . HIS A 1 163 ? -5.765 -2.941 -12.963 1.00 89.12 163 HIS A C 1
ATOM 1281 O O . HIS A 1 163 ? -5.604 -3.936 -13.672 1.00 89.12 163 HIS A O 1
ATOM 1287 N N . ALA A 1 164 ? -5.125 -2.782 -11.801 1.00 90.38 164 ALA A N 1
ATOM 1288 C CA . ALA A 1 164 ? -4.273 -3.788 -11.164 1.00 90.38 164 ALA A CA 1
ATOM 1289 C C . ALA A 1 164 ? -5.025 -4.675 -10.143 1.00 90.38 164 ALA A C 1
ATOM 1291 O O . ALA A 1 164 ? -4.400 -5.501 -9.476 1.00 90.38 164 ALA A O 1
ATOM 1292 N N . GLY A 1 165 ? -6.349 -4.520 -10.006 1.00 91.69 165 GLY A N 1
ATOM 1293 C CA . GLY A 1 165 ? -7.162 -5.246 -9.024 1.00 91.69 165 GLY A CA 1
ATOM 1294 C C . GLY A 1 165 ? -7.039 -4.711 -7.592 1.00 91.69 165 GLY A C 1
ATOM 1295 O O . GLY A 1 165 ? -7.289 -5.452 -6.645 1.00 91.69 165 GLY A O 1
ATOM 1296 N N . ILE A 1 166 ? -6.630 -3.449 -7.426 1.00 94.25 166 ILE A N 1
ATOM 1297 C CA . ILE A 1 166 ? -6.376 -2.808 -6.131 1.00 94.25 166 ILE A CA 1
ATOM 1298 C C . ILE A 1 166 ? -7.382 -1.668 -5.926 1.00 94.25 166 ILE A C 1
ATOM 1300 O O . ILE A 1 166 ? -7.516 -0.790 -6.774 1.00 94.25 166 ILE A O 1
ATOM 1304 N N . GLY A 1 167 ? -8.081 -1.655 -4.792 1.00 93.94 167 GLY A N 1
ATOM 1305 C CA . GLY A 1 167 ? -8.968 -0.551 -4.420 1.00 93.94 167 GLY A CA 1
ATOM 1306 C C . GLY A 1 167 ? -8.229 0.638 -3.794 1.00 93.94 167 GLY A C 1
ATOM 1307 O O . GLY A 1 167 ? -7.043 0.557 -3.466 1.00 93.94 167 GLY A O 1
ATOM 1308 N N . ALA A 1 168 ? -8.948 1.737 -3.567 1.00 94.00 168 ALA A N 1
ATOM 1309 C CA . ALA A 1 168 ? -8.451 2.902 -2.837 1.00 94.00 168 ALA A CA 1
ATOM 1310 C C . ALA A 1 168 ? -9.224 3.106 -1.521 1.00 94.00 168 ALA A C 1
ATOM 1312 O O . ALA A 1 168 ? -10.437 2.902 -1.463 1.00 94.00 168 ALA A O 1
ATOM 1313 N N . ILE A 1 169 ? -8.505 3.504 -0.473 1.00 94.88 169 ILE A N 1
ATOM 1314 C CA . ILE A 1 169 ? -9.037 4.142 0.735 1.00 94.88 169 ILE A CA 1
ATOM 1315 C C . ILE A 1 169 ? -8.652 5.612 0.597 1.00 94.88 169 ILE A C 1
ATOM 1317 O O . ILE A 1 169 ? -7.459 5.919 0.649 1.00 94.88 169 ILE A O 1
ATOM 1321 N N . LEU A 1 170 ? -9.621 6.493 0.358 1.00 92.62 170 LEU A N 1
ATOM 1322 C CA . LEU A 1 170 ? -9.337 7.920 0.198 1.00 92.62 170 LEU A CA 1
ATOM 1323 C C . LEU A 1 170 ? -9.114 8.563 1.568 1.00 92.62 170 LEU A C 1
ATOM 1325 O O . LEU A 1 170 ? -9.960 8.424 2.447 1.00 92.62 170 LEU A O 1
ATOM 1329 N N . ASP A 1 171 ? -7.985 9.249 1.735 1.00 87.88 171 ASP A N 1
ATOM 1330 C CA . ASP A 1 171 ? -7.640 10.007 2.938 1.00 87.88 171 ASP A CA 1
ATOM 1331 C C . ASP A 1 171 ? -7.294 11.444 2.552 1.00 87.88 171 ASP A C 1
ATOM 1333 O O . ASP A 1 171 ? -6.319 11.678 1.830 1.00 87.88 171 ASP A O 1
ATOM 1337 N N . TYR A 1 172 ? -8.086 12.406 3.025 1.00 79.12 172 TYR A N 1
ATOM 1338 C CA . TYR A 1 172 ? -7.751 13.813 2.851 1.00 79.12 172 TYR A CA 1
ATOM 1339 C C . TYR A 1 172 ? -6.694 14.191 3.889 1.00 79.12 172 TYR A C 1
ATOM 1341 O O . TYR A 1 172 ? -6.993 14.467 5.049 1.00 79.12 172 TYR A O 1
ATOM 1349 N N . ALA A 1 173 ? -5.434 14.171 3.464 1.00 68.44 173 ALA A N 1
ATOM 1350 C CA . ALA A 1 173 ? -4.265 14.218 4.334 1.00 68.44 173 ALA A CA 1
ATOM 1351 C C . ALA A 1 173 ? -3.874 15.641 4.775 1.00 68.44 173 ALA A C 1
ATOM 1353 O O . ALA A 1 173 ? -2.724 15.877 5.156 1.00 68.44 173 ALA A O 1
ATOM 1354 N N . ALA A 1 174 ? -4.821 16.581 4.743 1.00 55.31 174 ALA A N 1
ATOM 1355 C CA . ALA A 1 174 ? -4.706 17.827 5.481 1.00 55.31 174 ALA A CA 1
ATOM 1356 C C . ALA A 1 174 ? -4.935 17.543 6.971 1.00 55.31 174 ALA A C 1
ATOM 1358 O O . ALA A 1 174 ? -6.029 17.691 7.516 1.00 55.31 174 ALA A O 1
ATOM 1359 N N . GLU A 1 175 ? -3.872 17.119 7.652 1.00 50.41 175 GLU A N 1
ATOM 1360 C CA . GLU A 1 175 ? -3.807 17.323 9.095 1.00 50.41 175 GLU A CA 1
ATOM 1361 C C . GLU A 1 175 ? -3.905 18.839 9.346 1.00 50.41 175 GLU A C 1
ATOM 1363 O O . GLU A 1 175 ? -3.306 19.622 8.607 1.00 50.41 175 GLU A O 1
ATOM 1368 N N . ALA A 1 176 ? -4.641 19.268 10.377 1.00 40.56 176 ALA A N 1
ATOM 1369 C CA . ALA A 1 176 ? -4.872 20.685 10.694 1.00 40.56 176 ALA A CA 1
ATOM 1370 C C . ALA A 1 176 ? -3.612 21.413 11.239 1.00 40.56 176 ALA A C 1
ATOM 1372 O O . ALA A 1 176 ? -3.687 22.280 12.102 1.00 40.56 176 ALA A O 1
ATOM 1373 N N . ASP A 1 177 ? -2.424 21.073 10.738 1.00 39.56 177 ASP A N 1
ATOM 1374 C CA . ASP A 1 177 ? -1.105 21.635 11.042 1.00 39.56 177 ASP A CA 1
ATOM 1375 C C . ASP A 1 177 ? -0.906 23.035 10.407 1.00 39.56 177 ASP A C 1
ATOM 1377 O O . ASP A 1 177 ? 0.113 23.317 9.775 1.00 39.56 177 ASP A O 1
ATOM 1381 N N . VAL A 1 178 ? -1.852 23.957 10.625 1.00 34.53 178 VAL A N 1
ATOM 1382 C CA . VAL A 1 178 ? -1.681 25.377 10.278 1.00 34.53 178 VAL A CA 1
ATOM 1383 C C . VAL A 1 178 ? -0.905 26.087 11.394 1.00 34.53 178 VAL A C 1
ATOM 1385 O O . VAL A 1 178 ? -1.436 26.376 12.463 1.00 34.53 178 VAL A O 1
ATOM 1388 N N . ALA A 1 179 ? 0.373 26.374 11.143 1.00 32.78 179 ALA A N 1
ATOM 1389 C CA . ALA A 1 179 ? 1.082 27.469 11.813 1.00 32.78 179 ALA A CA 1
ATOM 1390 C C . ALA A 1 179 ? 0.717 28.786 11.084 1.00 32.78 179 ALA A C 1
ATOM 1392 O O . ALA A 1 179 ? 0.499 28.756 9.877 1.00 32.78 179 ALA A O 1
ATOM 1393 N N . GLU A 1 180 ? 0.609 29.959 11.711 1.00 29.95 180 GLU A N 1
ATOM 1394 C CA . GLU A 1 180 ? 1.357 30.489 12.861 1.00 29.95 180 GLU A CA 1
ATOM 1395 C C . GLU A 1 180 ? 0.505 31.464 13.709 1.00 29.95 180 GLU A C 1
ATOM 1397 O O . GLU A 1 180 ? -0.247 32.257 13.138 1.00 29.95 180 GLU A O 1
ATOM 1402 N N . PRO A 1 181 ? 0.737 31.562 15.031 1.00 29.41 181 PRO A N 1
ATOM 1403 C CA . PRO A 1 181 ? 0.591 32.812 15.778 1.00 29.41 181 PRO A CA 1
ATOM 1404 C C . PRO A 1 181 ? 1.925 33.576 15.804 1.00 29.41 181 PRO A C 1
ATOM 1406 O O . PRO A 1 181 ? 2.997 32.978 15.922 1.00 29.41 181 PRO A O 1
ATOM 1409 N N . ARG A 1 182 ? 1.873 34.909 15.714 1.00 29.67 182 ARG A N 1
ATOM 1410 C CA . ARG A 1 182 ? 3.072 35.764 15.762 1.00 29.67 182 ARG A CA 1
ATOM 1411 C C . ARG A 1 182 ? 3.666 35.845 17.171 1.00 29.67 182 ARG A C 1
ATOM 1413 O O . ARG A 1 182 ? 2.929 35.956 18.140 1.00 29.67 182 ARG A O 1
ATOM 1420 N N . ASP A 1 183 ? 4.998 35.862 17.199 1.00 31.95 183 ASP A N 1
ATOM 1421 C CA . ASP A 1 183 ? 5.921 36.301 18.260 1.00 31.95 183 ASP A CA 1
ATOM 1422 C C . ASP A 1 183 ? 5.329 36.592 19.658 1.00 31.95 183 ASP A C 1
ATOM 1424 O O . ASP A 1 183 ? 4.728 37.641 19.898 1.00 31.95 183 ASP A O 1
ATOM 1428 N N . LEU A 1 184 ? 5.609 35.693 20.607 1.00 29.98 184 LEU A N 1
ATOM 1429 C CA . LEU A 1 184 ? 5.527 35.965 22.042 1.00 29.98 184 LEU A CA 1
ATOM 1430 C C . LEU A 1 184 ? 6.902 35.730 22.670 1.00 29.98 184 LEU A C 1
ATOM 1432 O O . LEU A 1 184 ? 7.360 34.602 22.852 1.00 29.98 184 LEU A O 1
ATOM 1436 N N . SER A 1 185 ? 7.569 36.832 22.994 1.00 28.47 185 SER A N 1
ATOM 1437 C CA . SER A 1 185 ? 8.951 36.848 23.454 1.00 28.47 185 SER A CA 1
ATOM 1438 C C . SER A 1 185 ? 9.133 36.285 24.873 1.00 28.47 185 SER A C 1
ATOM 1440 O O . SER A 1 185 ? 8.746 36.925 25.851 1.00 28.47 185 SER A O 1
ATOM 1442 N N . GLY A 1 186 ? 9.869 35.177 24.990 1.00 39.22 186 GLY A N 1
ATOM 1443 C CA . GLY A 1 186 ? 10.831 34.982 26.083 1.00 39.22 186 GLY A CA 1
ATOM 1444 C C . GLY A 1 186 ? 10.334 34.419 27.421 1.00 39.22 186 GLY A C 1
ATOM 1445 O O . GLY A 1 186 ? 10.546 35.053 28.452 1.00 39.22 186 GLY A O 1
ATOM 1446 N N . VAL A 1 187 ? 9.827 33.180 27.435 1.00 28.20 187 VAL A N 1
ATOM 1447 C CA . VAL A 1 187 ? 9.902 32.267 28.601 1.00 28.20 187 VAL A CA 1
ATOM 1448 C C . VAL A 1 187 ? 10.293 30.863 28.102 1.00 28.20 187 VAL A C 1
ATOM 1450 O O . VAL A 1 187 ? 10.073 30.542 26.938 1.00 28.20 187 VAL A O 1
ATOM 1453 N N . ASP A 1 188 ? 10.947 30.055 28.941 1.00 30.14 188 ASP A N 1
ATOM 1454 C CA . ASP A 1 188 ? 11.629 28.813 28.541 1.00 30.14 188 ASP A CA 1
ATOM 1455 C C . ASP A 1 188 ? 10.690 27.747 27.927 1.00 30.14 188 ASP A C 1
ATOM 1457 O O . ASP A 1 188 ? 9.772 27.231 28.573 1.00 30.14 188 ASP A O 1
ATOM 1461 N N . HIS A 1 189 ? 10.930 27.407 26.656 1.00 31.56 189 HIS A N 1
ATOM 1462 C CA . HIS A 1 189 ? 10.096 26.506 25.860 1.00 31.56 189 HIS A CA 1
ATOM 1463 C C . HIS A 1 189 ? 10.586 25.054 25.941 1.00 31.56 189 HIS A C 1
ATOM 1465 O O . HIS A 1 189 ? 11.297 24.564 25.057 1.00 31.56 189 HIS A O 1
ATOM 1471 N N . ASN A 1 190 ? 10.118 24.314 26.948 1.00 29.94 190 ASN A N 1
ATOM 1472 C CA . ASN A 1 190 ? 10.265 22.857 26.960 1.00 29.94 190 ASN A CA 1
ATOM 1473 C C . ASN A 1 190 ? 9.409 22.211 25.851 1.00 29.94 190 ASN A C 1
ATOM 1475 O O . ASN A 1 190 ? 8.211 21.961 25.992 1.00 29.94 190 ASN A O 1
ATOM 1479 N N . LEU A 1 191 ? 10.063 21.948 24.718 1.00 35.12 191 LEU A N 1
ATOM 1480 C CA . LEU A 1 191 ? 9.509 21.369 23.495 1.00 35.12 191 LEU A CA 1
ATOM 1481 C C . LEU A 1 191 ? 8.985 19.933 23.692 1.00 35.12 191 LEU A C 1
ATOM 1483 O O . LEU A 1 191 ? 9.680 18.966 23.368 1.00 35.12 191 LEU A O 1
ATOM 1487 N N . LEU A 1 192 ? 7.731 19.790 24.142 1.00 30.61 192 LEU A N 1
ATOM 1488 C CA . LEU A 1 192 ? 6.825 18.741 23.642 1.00 30.61 192 LEU A CA 1
ATOM 1489 C C . LEU A 1 192 ? 5.321 18.987 23.884 1.00 30.61 192 LEU A C 1
ATOM 1491 O O . LEU A 1 192 ? 4.573 18.050 24.163 1.00 30.61 192 LEU A O 1
ATOM 1495 N N . GLN A 1 193 ? 4.839 20.221 23.727 1.00 29.11 193 GLN A N 1
ATOM 1496 C CA . GLN A 1 193 ? 3.400 20.402 23.533 1.00 29.11 193 GLN A CA 1
ATOM 1497 C C . GLN A 1 193 ? 2.999 19.815 22.172 1.00 29.11 193 GLN A C 1
ATOM 1499 O O . GLN A 1 193 ? 3.471 20.261 21.124 1.00 29.11 193 GLN A O 1
ATOM 1504 N N . ALA A 1 194 ? 2.106 18.819 22.197 1.00 34.81 194 ALA A N 1
ATOM 1505 C CA . ALA A 1 194 ? 1.165 18.638 21.098 1.00 34.81 194 ALA A CA 1
ATOM 1506 C C . ALA A 1 194 ? 0.481 19.997 20.915 1.00 34.81 194 ALA A C 1
ATOM 1508 O O . ALA A 1 194 ? -0.026 20.541 21.895 1.00 34.81 194 ALA A O 1
ATOM 1509 N N . ARG A 1 195 ? 0.611 20.594 19.725 1.00 31.58 195 ARG A N 1
ATOM 1510 C CA . ARG A 1 195 ? 0.293 22.010 19.506 1.00 31.58 195 ARG A CA 1
ATOM 1511 C C . ARG A 1 195 ? -1.166 22.264 19.872 1.00 31.58 195 ARG A C 1
ATOM 1513 O O . ARG A 1 195 ? -2.057 21.787 19.181 1.00 31.58 195 ARG A O 1
ATOM 1520 N N . THR A 1 196 ? -1.381 22.991 20.961 1.00 30.31 196 THR A N 1
ATOM 1521 C CA . THR A 1 196 ? -2.701 23.437 21.397 1.00 30.31 196 THR A CA 1
ATOM 1522 C C . THR A 1 196 ? -3.238 24.396 20.345 1.00 30.31 196 THR A C 1
ATOM 1524 O O . THR A 1 196 ? -2.632 25.438 20.093 1.00 30.31 196 THR A O 1
ATOM 1527 N N . TYR A 1 197 ? -4.348 24.036 19.708 1.00 40.06 197 TYR A N 1
ATOM 1528 C CA . TYR A 1 197 ? -4.985 24.892 18.717 1.00 40.06 197 TYR A CA 1
ATOM 1529 C C . TYR A 1 197 ? -5.939 25.853 19.412 1.00 40.06 197 TYR A C 1
ATOM 1531 O O . TYR A 1 197 ? -6.927 25.433 20.019 1.00 40.06 197 TYR A O 1
ATOM 1539 N N . GLU A 1 198 ? -5.705 27.154 19.252 1.00 35.66 198 GLU A N 1
ATOM 1540 C CA . GLU A 1 198 ? -6.755 28.142 19.484 1.00 35.66 198 GLU A CA 1
ATOM 1541 C C . GLU A 1 198 ? -7.781 28.044 18.349 1.00 35.66 198 GLU A C 1
ATOM 1543 O O . GLU A 1 198 ? -7.765 28.779 17.368 1.00 35.66 198 GLU A O 1
ATOM 1548 N N . TYR A 1 199 ? -8.694 27.083 18.494 1.00 48.66 199 TYR A N 1
ATOM 1549 C CA . TYR A 1 199 ? -9.967 27.055 17.783 1.00 48.66 199 TYR A CA 1
ATOM 1550 C C . TYR A 1 199 ? -10.787 28.287 18.200 1.00 48.66 199 TYR A C 1
ATOM 1552 O O . TYR A 1 199 ? -11.577 28.210 19.158 1.00 48.66 199 TYR A O 1
ATOM 1560 N N . GLU A 1 200 ? -10.568 29.408 17.506 1.00 48.16 200 GLU A N 1
ATOM 1561 C CA . GLU A 1 200 ? -11.373 30.629 17.629 1.00 48.16 200 GLU A CA 1
ATOM 1562 C C . GLU A 1 200 ? -12.842 30.337 17.265 1.00 48.16 200 GLU A C 1
ATOM 1564 O O . GLU A 1 200 ? -13.748 30.726 18.008 1.00 48.16 200 GLU A O 1
ATOM 1569 N N . ASP A 1 201 ? -13.075 29.542 16.211 1.00 64.75 201 ASP A N 1
ATOM 1570 C CA . ASP A 1 201 ? -14.390 29.037 15.800 1.00 64.75 201 ASP A CA 1
ATOM 1571 C C . ASP A 1 201 ? -14.384 27.538 15.398 1.00 64.75 201 ASP A C 1
ATOM 1573 O O . ASP A 1 201 ? -13.378 26.838 15.524 1.00 64.75 201 ASP A O 1
ATOM 1577 N N . GLU A 1 202 ? -15.548 27.014 14.987 1.00 79.38 202 GLU A N 1
ATOM 1578 C CA . GLU A 1 202 ? -15.715 25.639 14.477 1.00 79.38 202 GLU A CA 1
ATOM 1579 C C . GLU A 1 202 ? -15.704 25.535 12.933 1.00 79.38 202 GLU A C 1
ATOM 1581 O O . GLU A 1 202 ? -15.921 24.448 12.396 1.00 79.38 202 GLU A O 1
ATOM 1586 N N . SER A 1 203 ? -15.444 26.624 12.199 1.00 79.62 203 SER A N 1
ATOM 1587 C CA . SER A 1 203 ? -15.560 26.655 10.730 1.00 79.62 203 SER A CA 1
ATOM 1588 C C . SER A 1 203 ? -14.590 25.691 10.045 1.00 79.62 203 SER A C 1
ATOM 1590 O O . SER A 1 203 ? -14.969 24.998 9.100 1.00 79.62 203 SER A O 1
ATOM 1592 N N . THR A 1 204 ? -13.372 25.552 10.576 1.00 77.44 204 THR A N 1
ATOM 1593 C CA . THR A 1 204 ? -12.385 24.562 10.123 1.00 77.44 204 THR A CA 1
ATOM 1594 C C . THR A 1 204 ? -12.905 23.130 10.280 1.00 77.44 204 THR A C 1
ATOM 1596 O O . THR A 1 204 ? -12.693 22.299 9.400 1.00 77.44 204 THR A O 1
ATOM 1599 N N . CYS A 1 205 ? -13.644 22.834 11.355 1.00 82.69 205 CYS A N 1
ATOM 1600 C CA . CYS A 1 205 ? -14.252 21.516 11.564 1.00 82.69 205 CYS A CA 1
ATOM 1601 C C . CYS A 1 205 ? -15.358 21.236 10.537 1.00 82.69 205 CYS A C 1
ATOM 1603 O O . CYS A 1 205 ? -15.470 20.115 10.041 1.00 82.69 205 CYS A O 1
ATOM 1605 N N . ASP A 1 206 ? -16.162 22.249 10.202 1.00 84.94 206 ASP A N 1
ATOM 1606 C CA . ASP A 1 206 ? -17.198 22.148 9.168 1.00 84.94 206 ASP A CA 1
ATOM 1607 C C . ASP A 1 206 ? -16.587 21.985 7.765 1.00 84.94 206 ASP A C 1
ATOM 1609 O O . ASP A 1 206 ? -17.065 21.167 6.977 1.00 84.94 206 ASP A O 1
ATOM 1613 N N . ALA A 1 207 ? -15.490 22.690 7.468 1.00 80.25 207 ALA A N 1
ATOM 1614 C CA . ALA A 1 207 ? -14.732 22.538 6.226 1.00 80.25 207 ALA A CA 1
ATOM 1615 C C . ALA A 1 207 ? -14.130 21.127 6.099 1.00 80.25 207 ALA A C 1
ATOM 1617 O O . ALA A 1 207 ? -14.343 20.454 5.089 1.00 80.25 207 ALA A O 1
ATOM 1618 N N . ASN A 1 208 ? -13.465 20.631 7.147 1.00 82.25 208 ASN A N 1
ATOM 1619 C CA . ASN A 1 208 ? -12.924 19.271 7.193 1.00 82.25 208 ASN A CA 1
ATOM 1620 C C . ASN A 1 208 ? -14.024 18.212 7.020 1.00 82.25 208 ASN A C 1
ATOM 1622 O O . ASN A 1 208 ? -13.853 17.261 6.257 1.00 82.25 208 ASN A O 1
ATOM 1626 N N . ALA A 1 209 ? -15.178 18.390 7.672 1.00 87.38 209 ALA A N 1
ATOM 1627 C CA . ALA A 1 209 ? -16.329 17.506 7.504 1.00 87.38 209 ALA A CA 1
ATOM 1628 C C . ALA A 1 209 ? -16.881 17.542 6.067 1.00 87.38 209 ALA A C 1
ATOM 1630 O O . ALA A 1 209 ? -17.203 16.493 5.511 1.00 87.38 209 ALA A O 1
ATOM 1631 N N . ALA A 1 210 ? -16.950 18.712 5.427 1.00 85.12 210 ALA A N 1
ATOM 1632 C CA . ALA A 1 210 ? -17.371 18.827 4.031 1.00 85.12 210 ALA A CA 1
ATOM 1633 C C . ALA A 1 210 ? -16.404 18.111 3.068 1.00 85.12 210 ALA A C 1
ATOM 1635 O O . ALA A 1 210 ? -16.852 17.448 2.130 1.00 85.12 210 ALA A O 1
ATOM 1636 N N . ILE A 1 211 ? -15.093 18.179 3.320 1.00 83.06 211 ILE A N 1
ATOM 1637 C CA . ILE A 1 211 ? -14.085 17.494 2.500 1.00 83.06 211 ILE A CA 1
ATOM 1638 C C . ILE A 1 211 ? -14.122 15.977 2.733 1.00 83.06 211 ILE A C 1
ATOM 1640 O O . ILE A 1 211 ? -14.125 15.215 1.768 1.00 83.06 211 ILE A O 1
ATOM 1644 N N . ALA A 1 212 ? -14.254 15.522 3.982 1.00 88.75 212 ALA A N 1
ATOM 1645 C CA . ALA A 1 212 ? -14.467 14.109 4.303 1.00 88.75 212 ALA A CA 1
ATOM 1646 C C . ALA A 1 212 ? -15.748 13.554 3.649 1.00 88.75 212 ALA A C 1
ATOM 1648 O O . ALA A 1 212 ? -15.751 12.442 3.118 1.00 88.75 212 ALA A O 1
ATOM 1649 N N . ARG A 1 213 ? -16.826 14.348 3.614 1.00 90.69 213 ARG A N 1
ATOM 1650 C CA . ARG A 1 213 ? -18.066 14.014 2.901 1.00 90.69 213 ARG A CA 1
ATOM 1651 C C . ARG A 1 213 ? -17.825 13.871 1.397 1.00 90.69 213 ARG A C 1
ATOM 1653 O O . ARG A 1 213 ? -18.318 12.924 0.790 1.00 90.69 213 ARG A O 1
ATOM 1660 N N . GLN A 1 214 ? -17.036 14.763 0.800 1.00 86.44 214 GLN A N 1
ATOM 1661 C CA . GLN A 1 214 ? -16.662 14.661 -0.611 1.00 86.44 214 GLN A CA 1
ATOM 1662 C C . GLN A 1 214 ? -15.804 13.412 -0.886 1.00 86.44 214 GLN A C 1
ATOM 1664 O O . GLN A 1 214 ? -16.084 12.695 -1.842 1.00 86.44 214 GLN A O 1
ATOM 1669 N N . ALA A 1 215 ? -14.854 13.073 -0.005 1.00 87.88 215 ALA A N 1
ATOM 1670 C CA . ALA A 1 215 ? -14.061 11.841 -0.091 1.00 87.88 215 ALA A CA 1
ATOM 1671 C C . ALA A 1 215 ? -14.939 10.575 -0.082 1.00 87.88 215 ALA A C 1
ATOM 1673 O O . ALA A 1 215 ? -14.699 9.640 -0.846 1.00 87.88 215 ALA A O 1
ATOM 1674 N N . ILE A 1 216 ? -15.987 10.553 0.750 1.00 92.88 216 ILE A N 1
ATOM 1675 C CA . ILE A 1 216 ? -16.989 9.477 0.780 1.00 92.88 216 ILE A CA 1
ATOM 1676 C C . ILE A 1 216 ? -17.732 9.395 -0.561 1.00 92.88 216 ILE A C 1
ATOM 1678 O O . ILE A 1 216 ? -17.819 8.314 -1.142 1.00 92.88 216 ILE A O 1
ATOM 1682 N N . ILE A 1 217 ? -18.230 10.520 -1.080 1.00 90.06 217 ILE A N 1
ATOM 1683 C CA . ILE A 1 217 ? -18.952 10.572 -2.362 1.00 90.06 217 ILE A CA 1
ATOM 1684 C C . ILE A 1 217 ? -18.056 10.092 -3.516 1.00 90.06 217 ILE A C 1
ATOM 1686 O O . ILE A 1 217 ? -18.478 9.250 -4.310 1.00 90.06 217 ILE A O 1
ATOM 1690 N N . ASP A 1 218 ? -16.805 10.551 -3.579 1.00 84.56 218 ASP A N 1
ATOM 1691 C CA . ASP A 1 218 ? -15.851 10.176 -4.628 1.00 84.56 218 ASP A CA 1
ATOM 1692 C C . ASP A 1 218 ? -15.444 8.695 -4.540 1.00 84.56 218 ASP A C 1
ATOM 1694 O O . ASP A 1 218 ? -15.388 8.007 -5.564 1.00 84.56 218 ASP A O 1
ATOM 1698 N N . ALA A 1 219 ? -15.248 8.152 -3.333 1.00 89.00 219 ALA A N 1
ATOM 1699 C CA . ALA A 1 219 ? -15.045 6.715 -3.124 1.00 89.00 219 ALA A CA 1
ATOM 1700 C C . ALA A 1 219 ? -16.283 5.895 -3.548 1.00 89.00 219 ALA A C 1
ATOM 1702 O O . ALA A 1 219 ? -16.159 4.819 -4.136 1.00 89.00 219 ALA A O 1
ATOM 1703 N N . GLY A 1 220 ? -17.487 6.415 -3.293 1.00 88.88 220 GLY A N 1
ATOM 1704 C CA . GLY A 1 220 ? -18.753 5.823 -3.725 1.00 88.88 220 GLY A CA 1
ATOM 1705 C C . GLY A 1 220 ? -18.938 5.821 -5.245 1.00 88.88 220 GLY A C 1
ATOM 1706 O O . GLY A 1 220 ? -19.434 4.836 -5.792 1.00 88.88 220 GLY A O 1
ATOM 1707 N N . ALA A 1 221 ? -18.510 6.890 -5.921 1.00 84.06 221 ALA A N 1
ATOM 1708 C CA . ALA A 1 221 ? -18.657 7.090 -7.362 1.00 84.06 221 ALA A CA 1
ATOM 1709 C C . ALA A 1 221 ? -17.586 6.377 -8.210 1.00 84.06 221 ALA A C 1
ATOM 1711 O O . ALA A 1 221 ? -17.856 6.016 -9.354 1.00 84.06 221 ALA A O 1
ATOM 1712 N N . THR A 1 222 ? -16.381 6.167 -7.671 1.00 75.56 222 THR A N 1
ATOM 1713 C CA . THR A 1 222 ? -15.253 5.536 -8.390 1.00 75.56 222 THR A CA 1
ATOM 1714 C C . THR A 1 222 ? -15.226 4.007 -8.303 1.00 75.56 222 THR A C 1
ATOM 1716 O O . THR A 1 222 ? -14.455 3.359 -9.013 1.00 75.56 222 THR A O 1
ATOM 1719 N N . LYS A 1 223 ? -16.065 3.392 -7.460 1.00 79.62 223 LYS A N 1
ATOM 1720 C CA . LYS A 1 223 ? -16.087 1.934 -7.275 1.00 79.62 223 LYS A CA 1
ATOM 1721 C C . LYS A 1 223 ? -16.811 1.205 -8.410 1.00 79.62 223 LYS A C 1
ATOM 1723 O O . LYS A 1 223 ? -17.851 1.640 -8.901 1.00 79.62 223 LYS A O 1
ATOM 1728 N N . ALA A 1 224 ? -16.307 0.027 -8.774 1.00 75.69 224 ALA A N 1
ATOM 1729 C CA . ALA A 1 224 ? -17.025 -0.873 -9.673 1.00 75.69 224 ALA A CA 1
ATOM 1730 C C . ALA A 1 224 ? -18.344 -1.369 -9.028 1.00 75.69 224 ALA A C 1
ATOM 1732 O O . ALA A 1 224 ? -18.413 -1.495 -7.801 1.00 75.69 224 ALA A O 1
ATOM 1733 N N . PRO A 1 225 ? -19.392 -1.700 -9.809 1.00 75.94 225 PRO A N 1
ATOM 1734 C CA . PRO A 1 225 ? -20.655 -2.200 -9.264 1.00 75.94 225 PRO A CA 1
ATOM 1735 C C . PRO A 1 225 ? -20.462 -3.422 -8.352 1.00 75.94 225 PRO A C 1
ATOM 1737 O O . PRO A 1 225 ? -19.923 -4.443 -8.772 1.00 75.94 225 PRO A O 1
ATOM 1740 N N . GLY A 1 226 ? -20.899 -3.313 -7.093 1.00 77.00 226 GLY A N 1
ATOM 1741 C CA . GLY A 1 226 ? -20.739 -4.360 -6.073 1.00 77.00 226 GLY A CA 1
ATOM 1742 C C . GLY A 1 226 ? -19.347 -4.455 -5.428 1.00 77.00 226 GLY A C 1
ATOM 1743 O O . GLY A 1 226 ? -19.163 -5.269 -4.523 1.00 77.00 226 GLY A O 1
ATOM 1744 N N . ALA A 1 227 ? -18.375 -3.634 -5.839 1.00 84.81 227 ALA A N 1
ATOM 1745 C CA . ALA A 1 227 ? -17.072 -3.564 -5.186 1.00 84.81 227 ALA A CA 1
ATOM 1746 C C . ALA A 1 227 ? -17.137 -2.738 -3.881 1.00 84.81 227 ALA A C 1
ATOM 1748 O O . ALA A 1 227 ? -17.874 -1.749 -3.812 1.00 84.81 227 ALA A O 1
ATOM 1749 N N . PRO A 1 228 ? -16.359 -3.103 -2.844 1.00 89.69 228 PRO A N 1
ATOM 1750 C CA . PRO A 1 228 ? -16.225 -2.287 -1.646 1.00 89.69 228 PRO A CA 1
ATOM 1751 C C . PRO A 1 228 ? -15.355 -1.053 -1.918 1.00 89.69 228 PRO A C 1
ATOM 1753 O O . PRO A 1 228 ? -14.350 -1.132 -2.622 1.00 89.69 228 PRO A O 1
ATOM 1756 N N . ALA A 1 229 ? -15.726 0.069 -1.306 1.00 92.62 229 ALA A N 1
ATOM 1757 C CA . ALA A 1 229 ? -14.984 1.327 -1.321 1.00 92.62 229 ALA A CA 1
ATOM 1758 C C . ALA A 1 229 ? -14.752 1.804 0.112 1.00 92.62 229 ALA A C 1
ATOM 1760 O O . ALA A 1 229 ? -15.572 1.507 0.981 1.00 92.62 229 ALA A O 1
ATOM 1761 N N . PHE A 1 230 ? -13.675 2.550 0.351 1.00 95.81 230 PHE A N 1
ATOM 1762 C CA . PHE A 1 230 ? -13.322 3.053 1.676 1.00 95.81 230 PHE A CA 1
ATOM 1763 C C . PHE A 1 230 ? -12.971 4.546 1.635 1.00 95.81 230 PHE A C 1
ATOM 1765 O O . PHE A 1 230 ? -12.339 5.018 0.690 1.00 95.81 230 PHE A O 1
ATOM 1772 N N . ALA A 1 231 ? -13.308 5.254 2.709 1.00 95.44 231 ALA A N 1
ATOM 1773 C CA . ALA A 1 231 ? -12.817 6.597 3.009 1.00 95.44 231 ALA A CA 1
ATOM 1774 C C . ALA A 1 231 ? -12.313 6.626 4.460 1.00 95.44 231 ALA A C 1
ATOM 1776 O O . ALA A 1 231 ? -12.893 5.962 5.323 1.00 95.44 231 ALA A O 1
ATOM 1777 N N . ALA A 1 232 ? -11.232 7.353 4.723 1.00 94.56 232 ALA A N 1
ATOM 1778 C CA . ALA A 1 232 ? -10.635 7.503 6.045 1.00 94.56 232 ALA A CA 1
ATOM 1779 C C . ALA A 1 232 ? -10.887 8.905 6.614 1.00 94.56 232 ALA A C 1
ATOM 1781 O O . ALA A 1 232 ? -10.922 9.883 5.870 1.00 94.56 232 ALA A O 1
ATOM 1782 N N . ILE A 1 233 ? -11.078 8.987 7.933 1.00 93.31 233 ILE A N 1
ATOM 1783 C CA . ILE A 1 233 ? -11.258 10.242 8.676 1.00 93.31 233 ILE A CA 1
ATOM 1784 C C . ILE A 1 233 ? -10.539 10.192 10.028 1.00 93.31 233 ILE A C 1
ATOM 1786 O O . ILE A 1 233 ? -10.346 9.118 10.601 1.00 93.31 233 ILE A O 1
ATOM 1790 N N . LYS A 1 234 ? -10.203 11.366 10.568 1.00 90.62 234 LYS A N 1
ATOM 1791 C CA . LYS A 1 234 ? -9.681 11.557 11.932 1.00 90.62 234 LYS A CA 1
ATOM 1792 C C . LYS A 1 234 ? -10.715 12.287 12.779 1.00 90.62 234 LYS A C 1
ATOM 1794 O O . LYS A 1 234 ? -11.354 13.216 12.288 1.00 90.62 234 LYS A O 1
ATOM 1799 N N . CYS A 1 235 ? -10.882 11.901 14.042 1.00 89.31 235 CYS A N 1
ATOM 1800 C CA . CYS A 1 235 ? -11.858 12.560 14.914 1.00 89.31 235 CYS A CA 1
ATOM 1801 C C . CYS A 1 235 ? -11.393 13.967 15.305 1.00 89.31 235 CYS A C 1
ATOM 1803 O O . CYS A 1 235 ? -12.216 14.878 15.380 1.00 89.31 235 CYS A O 1
ATOM 1805 N N . THR A 1 236 ? -10.083 14.175 15.462 1.00 86.69 236 THR A N 1
ATOM 1806 C CA . THR A 1 236 ? -9.492 15.500 15.735 1.00 86.69 236 THR A CA 1
ATOM 1807 C C . THR A 1 236 ? -9.650 16.510 14.596 1.00 86.69 236 THR A C 1
ATOM 1809 O O . THR A 1 236 ? -9.471 17.703 14.822 1.00 86.69 236 THR A O 1
ATOM 1812 N N . ALA A 1 237 ? -10.031 16.074 13.390 1.00 84.12 237 ALA A N 1
ATOM 1813 C CA . ALA A 1 237 ? -10.378 16.974 12.289 1.00 84.12 237 ALA A CA 1
ATOM 1814 C C . ALA A 1 237 ? -11.819 17.523 12.387 1.00 84.12 237 ALA A C 1
ATOM 1816 O O . ALA A 1 237 ? -12.149 18.481 11.690 1.00 84.12 237 ALA A O 1
ATOM 1817 N N . LEU A 1 238 ? -12.678 16.927 13.227 1.00 87.88 238 LEU A N 1
ATOM 1818 C CA . LEU A 1 238 ? -14.114 17.237 13.333 1.00 87.88 238 LEU A CA 1
ATOM 1819 C C . LEU A 1 238 ? -14.480 18.039 14.597 1.00 87.88 238 LEU A C 1
ATOM 1821 O O . LEU A 1 238 ? -15.631 18.465 14.751 1.00 87.88 238 LEU A O 1
ATOM 1825 N N . GLY A 1 239 ? -13.531 18.239 15.512 1.00 85.38 239 GLY A N 1
ATOM 1826 C CA . GLY A 1 239 ? -13.737 18.938 16.776 1.00 85.38 239 GLY A CA 1
ATOM 1827 C C . GLY A 1 239 ? -12.461 19.048 17.608 1.00 85.38 239 GLY A C 1
ATOM 1828 O O . GLY A 1 239 ? -11.418 18.498 17.259 1.00 85.38 239 GLY A O 1
ATOM 1829 N N . LYS A 1 240 ? -12.553 19.771 18.730 1.00 83.25 240 LYS A N 1
ATOM 1830 C CA . LYS A 1 240 ? -11.404 20.078 19.592 1.00 83.25 240 LYS A CA 1
ATOM 1831 C C . LYS A 1 240 ? -10.776 18.804 20.193 1.00 83.25 240 LYS A C 1
ATOM 1833 O O . LYS A 1 240 ? -11.479 18.093 20.922 1.00 83.25 240 LYS A O 1
ATOM 1838 N N . PRO A 1 241 ? -9.474 18.531 19.971 1.00 83.94 241 PRO A N 1
ATOM 1839 C CA . PRO A 1 241 ? -8.758 17.401 20.569 1.00 83.94 241 PRO A CA 1
ATOM 1840 C C . PRO A 1 241 ? -8.897 17.329 22.095 1.00 83.94 241 PRO A C 1
ATOM 1842 O O . PRO A 1 241 ? -9.044 16.247 22.658 1.00 83.94 241 PRO A O 1
ATOM 1845 N N . GLU A 1 242 ? -8.932 18.477 22.770 1.00 82.06 242 GLU A N 1
ATOM 1846 C CA . GLU A 1 242 ? -9.042 18.595 24.226 1.00 82.06 242 GLU A CA 1
ATOM 1847 C C . GLU A 1 242 ? -10.339 17.966 24.770 1.00 82.06 242 GLU A C 1
ATOM 1849 O O . GLU A 1 242 ? -10.343 17.394 25.860 1.00 82.06 242 GLU A O 1
ATOM 1854 N N . LEU A 1 243 ? -11.431 17.995 23.995 1.00 83.06 243 LEU A N 1
ATOM 1855 C CA . LEU A 1 243 ? -12.698 17.356 24.368 1.00 83.06 243 LEU A CA 1
ATOM 1856 C C . LEU A 1 243 ? -12.594 15.825 24.284 1.00 83.06 243 LEU A C 1
ATOM 1858 O O . LEU A 1 243 ? -13.069 15.129 25.182 1.00 83.06 243 LEU A O 1
ATOM 1862 N N . LEU A 1 244 ? -11.904 15.297 23.263 1.00 83.94 244 LEU A N 1
ATOM 1863 C CA . LEU A 1 244 ? -11.584 13.866 23.161 1.00 83.94 244 LEU A CA 1
ATOM 1864 C C . LEU A 1 244 ? -10.630 13.423 24.279 1.00 83.94 244 LEU A C 1
ATOM 1866 O O . LEU A 1 244 ? -10.773 12.313 24.791 1.00 83.94 244 LEU A O 1
ATOM 1870 N N . MET A 1 245 ? -9.693 14.283 24.696 1.00 83.56 245 MET A N 1
ATOM 1871 C CA . MET A 1 245 ? -8.805 14.026 25.835 1.00 83.56 245 MET A CA 1
ATOM 1872 C C . MET A 1 245 ? -9.572 13.933 27.154 1.00 83.56 245 MET A C 1
ATOM 1874 O O . MET A 1 245 ? -9.397 12.960 27.884 1.00 83.56 245 MET A O 1
ATOM 1878 N N . ARG A 1 246 ? -10.458 14.895 27.447 1.00 78.81 246 ARG A N 1
ATOM 1879 C CA . ARG A 1 246 ? -11.286 14.878 28.667 1.00 78.81 246 ARG A CA 1
ATOM 1880 C C . ARG A 1 246 ? -12.227 13.674 28.686 1.00 78.81 246 ARG A C 1
ATOM 1882 O O . ARG A 1 246 ? -12.232 12.926 29.657 1.00 78.81 246 ARG A O 1
ATOM 1889 N N . MET A 1 247 ? -12.924 13.404 27.580 1.00 78.88 247 MET A N 1
ATOM 1890 C CA . MET A 1 247 ? -13.746 12.197 27.419 1.00 78.88 247 MET A CA 1
ATOM 1891 C C . MET A 1 247 ? -12.931 10.911 27.646 1.00 78.88 247 MET A C 1
ATOM 1893 O O . MET A 1 247 ? -13.377 10.008 28.352 1.00 78.88 247 MET A O 1
ATOM 1897 N N . SER A 1 248 ? -11.706 10.840 27.114 1.00 83.88 248 SER A N 1
ATOM 1898 C CA . SER A 1 248 ? -10.807 9.697 27.319 1.00 83.88 248 SER A CA 1
ATOM 1899 C C . SER A 1 248 ? -10.362 9.545 28.770 1.00 83.88 248 SER A C 1
ATOM 1901 O O . SER A 1 248 ? -10.369 8.432 29.290 1.00 83.88 248 SER A O 1
ATOM 1903 N N . SER A 1 249 ? -10.002 10.649 29.430 1.00 80.75 249 SER A N 1
ATOM 1904 C CA . SER A 1 249 ? -9.621 10.682 30.846 1.00 80.75 249 SER A CA 1
ATOM 1905 C C . SER A 1 249 ? -10.744 10.132 31.727 1.00 80.75 249 SER A C 1
ATOM 1907 O O . SER A 1 249 ? -10.505 9.271 32.570 1.00 80.75 249 SER A O 1
ATOM 1909 N N . ILE A 1 250 ? -11.988 10.531 31.453 1.00 75.88 250 ILE A N 1
ATOM 1910 C CA . ILE A 1 250 ? -13.177 10.082 32.187 1.00 75.88 250 ILE A CA 1
ATOM 1911 C C . ILE A 1 250 ? -13.446 8.593 31.970 1.00 75.88 250 ILE A C 1
ATOM 1913 O O . ILE A 1 250 ? -13.628 7.860 32.941 1.00 75.88 250 ILE A O 1
ATOM 1917 N N . ILE A 1 251 ? -13.392 8.114 30.722 1.00 77.25 251 ILE A N 1
ATOM 1918 C CA . ILE A 1 251 ? -13.526 6.683 30.409 1.00 77.25 251 ILE A CA 1
ATOM 1919 C C . ILE A 1 251 ? -12.429 5.872 31.120 1.00 77.25 251 ILE A C 1
ATOM 1921 O O . ILE A 1 251 ? -12.710 4.828 31.706 1.00 77.25 251 ILE A O 1
ATOM 1925 N N . VAL A 1 252 ? -11.179 6.348 31.126 1.00 78.94 252 VAL A N 1
ATOM 1926 C CA . VAL A 1 252 ? -10.065 5.684 31.824 1.00 78.94 252 VAL A CA 1
ATOM 1927 C C . VAL A 1 252 ? -10.276 5.670 33.340 1.00 78.94 252 VAL A C 1
ATOM 1929 O O . VAL A 1 252 ? -10.081 4.623 33.953 1.00 78.94 252 VAL A O 1
ATOM 1932 N N . GLN A 1 253 ? -10.718 6.772 33.949 1.00 75.81 253 GLN A N 1
ATOM 1933 C CA . GLN A 1 253 ? -10.989 6.845 35.389 1.00 75.81 253 GLN A CA 1
ATOM 1934 C C . GLN A 1 253 ? -12.167 5.948 35.799 1.00 75.81 253 GLN A C 1
ATOM 1936 O O . GLN A 1 253 ? -12.043 5.185 36.755 1.00 75.81 253 GLN A O 1
ATOM 1941 N N . ALA A 1 254 ? -13.257 5.923 35.026 1.00 73.06 254 ALA A N 1
ATOM 1942 C CA . ALA A 1 254 ? -14.372 4.998 35.243 1.00 73.06 254 ALA A CA 1
ATOM 1943 C C . ALA A 1 254 ? -13.949 3.522 35.094 1.00 73.06 254 ALA A C 1
ATOM 1945 O O . ALA A 1 254 ? -14.389 2.663 35.856 1.00 73.06 254 ALA A O 1
ATOM 1946 N N . ASN A 1 255 ? -13.053 3.210 34.153 1.00 74.94 255 ASN A N 1
ATOM 1947 C CA . ASN A 1 255 ? -12.479 1.869 34.004 1.00 74.94 255 ASN A CA 1
ATOM 1948 C C . ASN A 1 255 ? -11.544 1.485 35.165 1.00 74.94 255 ASN A C 1
ATOM 1950 O O . ASN A 1 255 ? -11.502 0.321 35.562 1.00 74.94 255 ASN A O 1
ATOM 1954 N N . LEU A 1 256 ? -10.786 2.440 35.713 1.00 74.00 256 LEU A N 1
ATOM 1955 C CA . LEU A 1 256 ? -9.974 2.222 36.913 1.00 74.00 256 LEU A CA 1
ATOM 1956 C C . LEU A 1 256 ? -10.858 1.985 38.140 1.00 74.00 256 LEU A C 1
ATOM 1958 O O . LEU A 1 256 ? -10.567 1.064 38.900 1.00 74.00 256 LEU A O 1
ATOM 1962 N N . LEU A 1 257 ? -11.963 2.728 38.283 1.00 72.81 257 LEU A N 1
ATOM 1963 C CA . LEU A 1 257 ? -12.948 2.503 39.340 1.00 72.81 257 LEU A CA 1
ATOM 1964 C C . LEU A 1 257 ? -13.480 1.065 39.294 1.00 72.81 257 LEU A C 1
ATOM 1966 O O . LEU A 1 257 ? -13.366 0.365 40.297 1.00 72.81 257 LEU A O 1
ATOM 1970 N N . PHE A 1 258 ? -13.939 0.582 38.131 1.00 74.38 258 PHE A N 1
ATOM 1971 C CA . PHE A 1 258 ? -14.404 -0.805 37.970 1.00 74.38 258 PHE A CA 1
ATOM 1972 C C . PHE A 1 258 ? -13.368 -1.839 38.434 1.00 74.38 258 PHE A C 1
ATOM 1974 O O . PHE A 1 258 ? -13.706 -2.768 39.162 1.00 74.38 258 PHE A O 1
ATOM 1981 N N . ARG A 1 259 ? -12.082 -1.641 38.100 1.00 69.88 259 ARG A N 1
ATOM 1982 C CA . ARG A 1 259 ? -10.994 -2.505 38.594 1.00 69.88 259 ARG A CA 1
ATOM 1983 C C . ARG A 1 259 ? -10.785 -2.415 40.108 1.00 69.88 259 ARG A C 1
ATOM 1985 O O . ARG A 1 259 ? -10.393 -3.404 40.708 1.00 69.88 259 ARG A O 1
ATOM 1992 N N . THR A 1 260 ? -10.995 -1.256 40.732 1.00 67.19 260 THR A N 1
ATOM 1993 C CA . THR A 1 260 ? -10.833 -1.097 42.193 1.00 67.19 260 THR A CA 1
ATOM 1994 C C . THR A 1 260 ? -12.006 -1.632 43.017 1.00 67.19 260 THR A C 1
ATOM 1996 O O . THR A 1 260 ? -11.833 -1.867 44.211 1.00 67.19 260 THR A O 1
ATOM 1999 N N . LEU A 1 261 ? -13.167 -1.881 42.396 1.00 66.56 261 LEU A N 1
ATOM 2000 C CA . LEU A 1 261 ? -14.265 -2.626 43.027 1.00 66.56 261 LEU A CA 1
ATOM 2001 C C . LEU A 1 261 ? -13.891 -4.111 43.247 1.00 66.56 261 LEU A C 1
ATOM 2003 O O . LEU A 1 261 ? -14.441 -4.751 44.144 1.00 66.56 261 LEU A O 1
ATOM 2007 N N . ASP A 1 262 ? -12.916 -4.641 42.494 1.00 58.06 262 ASP A N 1
ATOM 2008 C CA . ASP A 1 262 ? -12.352 -5.990 42.657 1.00 58.06 262 ASP A CA 1
ATOM 2009 C C . ASP A 1 262 ? -11.384 -6.056 43.858 1.00 58.06 262 ASP A C 1
ATOM 2011 O O . ASP A 1 262 ? -10.156 -6.103 43.741 1.00 58.06 262 ASP A O 1
ATOM 2015 N N . GLY A 1 263 ? -11.955 -6.011 45.065 1.00 53.97 263 GLY A N 1
ATOM 2016 C CA . GLY A 1 263 ? -11.225 -6.287 46.301 1.00 53.97 263 GLY A CA 1
ATOM 2017 C C . GLY A 1 263 ? -10.775 -7.758 46.392 1.00 53.97 263 GLY A C 1
ATOM 2018 O O . GLY A 1 263 ? -11.336 -8.622 45.721 1.00 53.97 263 GLY A O 1
ATOM 2019 N N . PRO A 1 264 ? -9.829 -8.111 47.286 1.00 47.00 264 PRO A N 1
ATOM 2020 C CA . PRO A 1 264 ? -9.133 -9.412 47.292 1.00 47.00 264 PRO A CA 1
ATOM 2021 C C . PRO A 1 264 ? -9.996 -10.671 47.543 1.00 47.00 264 PRO A C 1
ATOM 2023 O O . PRO A 1 264 ? -9.446 -11.767 47.617 1.00 47.00 264 PRO A O 1
ATOM 2026 N N . ASN A 1 265 ? -11.318 -10.534 47.684 1.00 48.16 265 ASN A N 1
ATOM 2027 C CA . ASN A 1 265 ? -12.295 -11.622 47.812 1.00 48.16 265 ASN A CA 1
ATOM 2028 C C . ASN A 1 265 ? -13.596 -11.374 47.002 1.00 48.16 265 ASN A C 1
ATOM 2030 O O . ASN A 1 265 ? -14.592 -12.040 47.276 1.00 48.16 265 ASN A O 1
ATOM 2034 N N . LEU A 1 266 ? -13.635 -10.398 46.081 1.00 52.41 266 LEU A N 1
ATOM 2035 C CA . LEU A 1 266 ? -14.897 -9.826 45.576 1.00 52.41 266 LEU A CA 1
ATOM 2036 C C . LEU A 1 266 ? -15.235 -10.093 44.093 1.00 52.41 266 LEU A C 1
ATOM 2038 O O . LEU A 1 266 ? -16.387 -9.930 43.719 1.00 52.41 266 LEU A O 1
ATOM 2042 N N . SER A 1 267 ? -14.326 -10.632 43.276 1.00 50.97 267 SER A N 1
ATOM 2043 C CA . SER A 1 267 ? -14.692 -11.296 42.011 1.00 50.97 267 SER A CA 1
ATOM 2044 C C . SER A 1 267 ? -14.557 -12.818 42.124 1.00 50.97 267 SER A C 1
ATOM 2046 O O . SER A 1 267 ? -13.542 -13.347 42.588 1.00 50.97 267 SER A O 1
ATOM 2048 N N . ARG A 1 268 ? -15.556 -13.568 41.634 1.00 47.72 268 ARG A N 1
ATOM 2049 C CA . ARG A 1 268 ? -15.452 -15.036 41.463 1.00 47.72 268 ARG A CA 1
ATOM 2050 C C . ARG A 1 268 ? -14.534 -15.449 40.310 1.00 47.72 268 ARG A C 1
ATOM 2052 O O . ARG A 1 268 ? -14.200 -16.629 40.190 1.00 47.72 268 ARG A O 1
ATOM 2059 N N . ALA A 1 269 ? -14.150 -14.506 39.462 1.00 48.16 269 ALA A N 1
ATOM 2060 C CA . ALA A 1 269 ? -13.529 -14.760 38.180 1.00 48.16 269 ALA A CA 1
ATOM 2061 C C . ALA A 1 269 ? -12.130 -14.141 38.110 1.00 48.16 269 ALA A C 1
ATOM 2063 O O . ALA A 1 269 ? -11.898 -13.001 38.507 1.00 48.16 269 ALA A O 1
ATOM 2064 N N . LYS A 1 270 ? -11.166 -14.937 37.640 1.00 44.19 270 LYS A N 1
ATOM 2065 C CA . LYS A 1 270 ? -9.740 -14.607 37.705 1.00 44.19 270 LYS A CA 1
ATOM 2066 C C . LYS A 1 270 ? -9.198 -14.118 36.366 1.00 44.19 270 LYS A C 1
ATOM 2068 O O . LYS A 1 270 ? -9.349 -14.781 35.347 1.00 44.19 270 LYS A O 1
ATOM 2073 N N . SER A 1 271 ? -8.338 -13.105 36.446 1.00 52.19 271 SER A N 1
ATOM 2074 C CA . SER A 1 271 ? -7.224 -12.816 35.520 1.00 52.19 271 SER A CA 1
ATOM 2075 C C . SER A 1 271 ? -7.505 -12.249 34.122 1.00 52.19 271 SER A C 1
ATOM 2077 O O . SER A 1 271 ? -6.537 -11.857 33.471 1.00 52.19 271 SER A O 1
ATOM 2079 N N . ARG A 1 272 ? -8.753 -12.149 33.647 1.00 57.53 272 ARG A N 1
ATOM 2080 C CA . ARG A 1 272 ? -9.067 -11.559 32.330 1.00 57.53 272 ARG A CA 1
ATOM 2081 C C . ARG A 1 272 ? -10.156 -10.498 32.402 1.00 57.53 272 ARG A C 1
ATOM 2083 O O . ARG A 1 272 ? -11.090 -10.611 33.181 1.00 57.53 272 ARG A O 1
ATOM 2090 N N . PHE A 1 273 ? -10.035 -9.503 31.525 1.00 60.78 273 PHE A N 1
ATOM 2091 C CA . PHE A 1 273 ? -10.854 -8.288 31.515 1.00 60.78 273 PHE A CA 1
ATOM 2092 C C . PHE A 1 273 ? -12.354 -8.526 31.313 1.00 60.78 273 PHE A C 1
ATOM 2094 O O . PHE A 1 273 ? -13.172 -7.903 31.978 1.00 60.78 273 PHE A O 1
ATOM 2101 N N . LEU A 1 274 ? -12.697 -9.431 30.393 1.00 60.59 274 LEU A N 1
ATOM 2102 C CA . LEU A 1 274 ? -14.077 -9.843 30.124 1.00 60.59 274 LEU A CA 1
ATOM 2103 C C . LEU A 1 274 ? -14.667 -10.720 31.230 1.00 60.59 274 LEU A C 1
ATOM 2105 O O . LEU A 1 274 ? -15.883 -10.801 31.348 1.00 60.59 274 LEU A O 1
ATOM 2109 N N . ASP A 1 275 ? -13.812 -11.373 32.016 1.00 61.66 275 ASP A N 1
ATOM 2110 C CA . ASP A 1 275 ? -14.250 -12.299 33.050 1.00 61.66 275 ASP A CA 1
ATOM 2111 C C . ASP A 1 275 ? -14.526 -11.566 34.378 1.00 61.66 275 ASP A C 1
ATOM 2113 O O . ASP A 1 275 ? -15.111 -12.166 35.267 1.00 61.66 275 ASP A O 1
ATOM 2117 N N . THR A 1 276 ? -14.141 -10.293 34.560 1.00 67.69 276 THR A N 1
ATOM 2118 C CA . THR A 1 276 ? -14.435 -9.536 35.795 1.00 67.69 276 THR A CA 1
ATOM 2119 C C . THR A 1 276 ? -15.947 -9.332 35.966 1.00 67.69 276 THR A C 1
ATOM 2121 O O . THR A 1 276 ? -16.544 -8.508 35.275 1.00 67.69 276 THR A O 1
ATOM 2124 N N . LEU A 1 277 ? -16.543 -10.060 36.918 1.00 70.38 277 LEU A N 1
ATOM 2125 C CA . LEU A 1 277 ? -17.967 -10.006 37.269 1.00 70.38 277 LEU A CA 1
ATOM 2126 C C . LEU A 1 277 ? -18.164 -9.329 38.630 1.00 70.38 277 LEU A C 1
ATOM 2128 O O . LEU A 1 277 ? -17.582 -9.761 39.626 1.00 70.38 277 LEU A O 1
ATOM 2132 N N . VAL A 1 278 ? -19.034 -8.323 38.676 1.00 73.12 278 VAL A N 1
ATOM 2133 C CA . VAL A 1 278 ? -19.410 -7.575 39.881 1.00 73.12 278 VAL A CA 1
ATOM 2134 C C . VAL A 1 278 ? -20.858 -7.901 40.244 1.00 73.12 278 VAL A C 1
ATOM 2136 O O . VAL A 1 278 ? -21.788 -7.492 39.552 1.00 73.12 278 VAL A O 1
ATOM 2139 N N . ASP A 1 279 ? -21.070 -8.632 41.339 1.00 79.00 279 ASP A N 1
ATOM 2140 C CA . ASP A 1 279 ? -22.413 -8.836 41.894 1.00 79.00 279 ASP A CA 1
ATOM 2141 C C . ASP A 1 279 ? -22.881 -7.627 42.731 1.00 79.00 279 ASP A C 1
ATOM 2143 O O . ASP A 1 279 ? -22.113 -6.711 43.042 1.00 79.00 279 ASP A O 1
ATOM 2147 N N . TYR A 1 280 ? -24.168 -7.596 43.091 1.00 81.94 280 TYR A N 1
ATOM 2148 C CA . TYR A 1 280 ? -24.737 -6.491 43.871 1.00 81.94 280 TYR A CA 1
ATOM 2149 C C . TYR A 1 280 ? -24.019 -6.249 45.222 1.00 81.94 280 TYR A C 1
ATOM 2151 O O . TYR A 1 280 ? -23.686 -5.093 45.509 1.00 81.94 280 TYR A O 1
ATOM 2159 N N . PRO A 1 281 ? -23.729 -7.283 46.045 1.00 79.69 281 PRO A N 1
ATOM 2160 C CA . PRO A 1 281 ? -22.896 -7.130 47.239 1.00 79.69 281 PRO A CA 1
ATOM 2161 C C . PRO A 1 281 ? -21.530 -6.495 46.957 1.00 79.69 281 PRO A C 1
ATOM 2163 O O . PRO A 1 281 ? -21.108 -5.619 47.712 1.00 79.69 281 PRO A O 1
ATOM 2166 N N . THR A 1 282 ? -20.864 -6.891 45.870 1.00 78.12 282 THR A N 1
ATOM 2167 C CA . THR A 1 282 ? -19.559 -6.352 45.469 1.00 78.12 282 THR A CA 1
ATOM 2168 C C . THR A 1 282 ? -19.646 -4.891 45.066 1.00 78.12 282 THR A C 1
ATOM 2170 O O . THR A 1 282 ? -18.846 -4.089 45.548 1.00 78.12 282 THR A O 1
ATOM 2173 N N . LEU A 1 283 ? -20.646 -4.509 44.263 1.00 79.88 283 LEU A N 1
ATOM 2174 C CA . LEU A 1 283 ? -20.869 -3.107 43.909 1.00 79.88 283 LEU A CA 1
ATOM 2175 C C . LEU A 1 283 ? -21.129 -2.259 45.163 1.00 79.88 283 LEU A C 1
ATOM 2177 O O . LEU A 1 283 ? -20.475 -1.236 45.355 1.00 79.88 283 LEU A O 1
ATOM 2181 N N . SER A 1 284 ? -22.033 -2.698 46.047 1.00 80.56 284 SER A N 1
ATOM 2182 C CA . SER A 1 284 ? -22.374 -1.962 47.275 1.00 80.56 284 SER A CA 1
ATOM 2183 C C . SER A 1 284 ? -21.166 -1.814 48.206 1.00 80.56 284 SER A C 1
ATOM 2185 O O . SER A 1 284 ? -20.865 -0.712 48.667 1.00 80.56 284 SER A O 1
ATOM 2187 N N . ALA A 1 285 ? -20.408 -2.893 48.430 1.00 77.50 285 ALA A N 1
ATOM 2188 C CA . ALA A 1 285 ? -19.202 -2.856 49.252 1.00 77.50 285 ALA A CA 1
ATOM 2189 C C . ALA A 1 285 ? -18.102 -1.984 48.627 1.00 77.50 285 ALA A C 1
ATOM 2191 O O . ALA A 1 285 ? -17.480 -1.187 49.327 1.00 77.50 285 ALA A O 1
ATOM 2192 N N . GLY A 1 286 ? -17.872 -2.105 47.319 1.00 77.06 286 GLY A N 1
ATOM 2193 C CA . GLY A 1 286 ? -16.840 -1.363 46.604 1.00 77.06 286 GLY A CA 1
ATOM 2194 C C . GLY A 1 286 ? -17.107 0.144 46.575 1.00 77.06 286 GLY A C 1
ATOM 2195 O O . GLY A 1 286 ? -16.212 0.917 46.909 1.00 77.06 286 GLY A O 1
ATOM 2196 N N . LEU A 1 287 ? -18.343 0.572 46.285 1.00 77.38 287 LEU A N 1
ATOM 2197 C CA . LEU A 1 287 ? -18.719 1.993 46.310 1.00 77.38 287 LEU A CA 1
ATOM 2198 C C . LEU A 1 287 ? -18.581 2.598 47.717 1.00 77.38 287 LEU A C 1
ATOM 2200 O O . LEU A 1 287 ? -18.047 3.697 47.866 1.00 77.38 287 LEU A O 1
ATOM 2204 N N . ARG A 1 288 ? -18.989 1.860 48.760 1.00 76.44 288 ARG A N 1
ATOM 2205 C CA . ARG A 1 288 ? -18.827 2.285 50.162 1.00 76.44 288 ARG A CA 1
ATOM 2206 C C . ARG A 1 288 ? -17.356 2.368 50.577 1.00 76.44 288 ARG A C 1
ATOM 2208 O O . ARG A 1 288 ? -16.958 3.359 51.179 1.00 76.44 288 ARG A O 1
ATOM 2215 N N . ASN A 1 289 ? -16.537 1.379 50.211 1.00 74.00 289 ASN A N 1
ATOM 2216 C CA . ASN A 1 289 ? -15.090 1.380 50.470 1.00 74.00 289 ASN A CA 1
ATOM 2217 C C . ASN A 1 289 ? -14.362 2.520 49.745 1.00 74.00 289 ASN A C 1
ATOM 2219 O O . ASN A 1 289 ? -13.361 3.027 50.247 1.00 74.00 289 ASN A O 1
ATOM 2223 N N . ALA A 1 290 ? -14.865 2.925 48.579 1.00 67.94 290 ALA A N 1
ATOM 2224 C CA . ALA A 1 290 ? -14.347 4.056 47.826 1.00 67.94 290 ALA A CA 1
ATOM 2225 C C . ALA A 1 290 ? -14.796 5.422 48.404 1.00 67.94 290 ALA A C 1
ATOM 2227 O O . ALA A 1 290 ? -14.244 6.450 48.025 1.00 67.94 290 ALA A O 1
ATOM 2228 N N . GLY A 1 291 ? -15.732 5.445 49.362 1.00 68.62 291 GLY A N 1
ATOM 2229 C CA . GLY A 1 291 ? -16.120 6.642 50.120 1.00 68.62 291 GLY A CA 1
ATOM 2230 C C . GLY A 1 291 ? -17.496 7.230 49.788 1.00 68.62 291 GLY A C 1
ATOM 2231 O O . GLY A 1 291 ? -17.794 8.329 50.248 1.00 68.62 291 GLY A O 1
ATOM 2232 N N . LEU A 1 292 ? -18.344 6.532 49.021 1.00 69.50 292 LEU A N 1
ATOM 2233 C CA . LEU A 1 292 ? -19.695 7.009 48.701 1.00 69.50 292 LEU A CA 1
ATOM 2234 C C . LEU A 1 292 ? -20.699 6.780 49.842 1.00 69.50 292 LEU A C 1
ATOM 2236 O O . LEU A 1 292 ? -21.037 5.641 50.183 1.00 69.50 292 LEU A O 1
ATOM 2240 N N . GLU A 1 293 ? -21.285 7.869 50.341 1.00 68.62 293 GLU A N 1
ATOM 2241 C CA . GLU A 1 293 ? -22.491 7.841 51.175 1.00 68.62 293 GLU A CA 1
ATOM 2242 C C . GLU A 1 293 ? -23.756 7.822 50.297 1.00 68.62 293 GLU A C 1
ATOM 2244 O O . GLU A 1 293 ? -24.366 8.852 50.028 1.00 68.62 293 GLU A O 1
ATOM 2249 N N . MET A 1 294 ? -24.144 6.628 49.833 1.00 73.31 294 MET A N 1
ATOM 2250 C CA . MET A 1 294 ? -25.401 6.383 49.102 1.00 73.31 294 MET A CA 1
ATOM 2251 C C . MET A 1 294 ? -26.400 5.554 49.920 1.00 73.31 294 MET A C 1
ATOM 2253 O O . MET A 1 294 ? -26.008 4.651 50.681 1.00 73.31 294 MET A O 1
ATOM 2257 N N . GLU A 1 295 ? -27.700 5.786 49.701 1.00 81.94 295 GLU A N 1
ATOM 2258 C CA . GLU A 1 295 ? -28.739 4.887 50.207 1.00 81.94 295 GLU A CA 1
ATOM 2259 C C . GLU A 1 295 ? -28.714 3.539 49.469 1.00 81.94 295 GLU A C 1
ATOM 2261 O O . GLU A 1 295 ? -28.510 3.456 48.258 1.00 81.94 295 GLU A O 1
ATOM 2266 N N . GLU A 1 296 ? -29.024 2.456 50.186 1.00 80.56 296 GLU A N 1
ATOM 2267 C CA . GLU A 1 296 ? -29.074 1.093 49.629 1.00 80.56 296 GLU A CA 1
ATOM 2268 C C . GLU A 1 296 ? -30.043 0.981 48.430 1.00 80.56 296 GLU A C 1
ATOM 2270 O O . GLU A 1 296 ? -29.809 0.225 47.489 1.00 80.56 296 GLU A O 1
ATOM 2275 N N . LYS A 1 297 ? -31.111 1.792 48.414 1.00 82.50 297 LYS A N 1
ATOM 2276 C CA . LYS A 1 297 ? -32.065 1.880 47.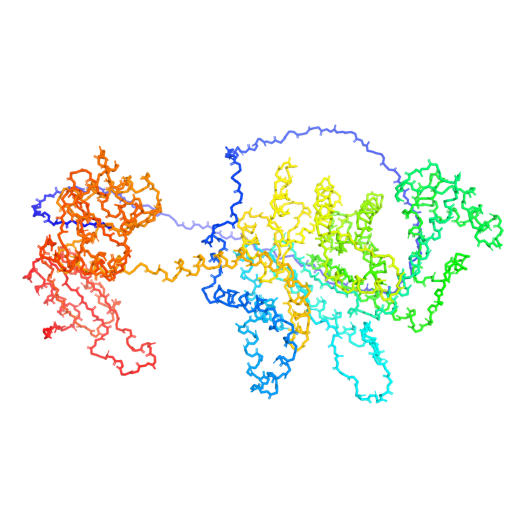294 1.00 82.50 297 LYS A CA 1
ATOM 2277 C C . LYS A 1 297 ? -31.456 2.493 46.033 1.00 82.50 297 LYS A C 1
ATOM 2279 O O . LYS A 1 297 ? -31.835 2.101 44.933 1.00 82.50 297 LYS A O 1
ATOM 2284 N N . GLU A 1 298 ? -30.547 3.451 46.181 1.00 80.31 298 GLU A N 1
ATOM 2285 C CA . GLU A 1 298 ? -29.878 4.117 45.061 1.00 80.31 298 GLU A CA 1
ATOM 2286 C C . GLU A 1 298 ? -28.816 3.201 44.458 1.00 80.31 298 GLU A C 1
ATOM 2288 O O . GLU A 1 298 ? -28.762 3.054 43.240 1.00 80.31 298 GLU A O 1
ATOM 2293 N N . ILE A 1 299 ? -28.047 2.505 45.307 1.00 80.94 299 ILE A N 1
ATOM 2294 C CA . ILE A 1 299 ? -27.089 1.478 44.872 1.00 80.94 299 ILE A CA 1
ATOM 2295 C C . ILE A 1 299 ? -27.828 0.351 44.138 1.00 80.94 299 ILE A C 1
ATOM 2297 O O . ILE A 1 299 ? -27.398 -0.071 43.065 1.00 80.94 299 ILE A O 1
ATOM 2301 N N . LYS A 1 300 ? -28.969 -0.117 44.667 1.00 83.62 300 LYS A N 1
ATOM 2302 C CA . LYS A 1 300 ? -29.767 -1.160 44.007 1.00 83.62 300 LYS A CA 1
ATOM 2303 C C . LYS A 1 300 ? -30.349 -0.694 42.677 1.00 83.62 300 LYS A C 1
ATOM 2305 O O . LYS A 1 300 ? -30.290 -1.439 41.706 1.00 83.62 300 LYS A O 1
ATOM 2310 N N . ARG A 1 301 ? -30.830 0.548 42.597 1.00 84.00 301 ARG A N 1
ATOM 2311 C CA . ARG A 1 301 ? -31.298 1.126 41.334 1.00 84.00 301 ARG A CA 1
ATOM 2312 C C . ARG A 1 301 ? -30.176 1.254 40.299 1.00 84.00 301 ARG A C 1
ATOM 2314 O O . ARG A 1 301 ? -30.418 0.932 39.142 1.00 84.00 301 ARG A O 1
ATOM 2321 N N . LEU A 1 302 ? -28.985 1.696 40.707 1.00 80.19 302 LEU A N 1
ATOM 2322 C CA . LEU A 1 302 ? -27.804 1.763 39.843 1.00 80.19 302 LEU A CA 1
ATOM 2323 C C . LEU A 1 302 ? -27.446 0.367 39.315 1.00 80.19 302 LEU A C 1
ATOM 2325 O O . LEU A 1 302 ? -27.320 0.188 38.109 1.00 80.19 302 LEU A O 1
ATOM 2329 N N . PHE A 1 303 ? -27.390 -0.635 40.197 1.00 83.75 303 PHE A N 1
ATOM 2330 C CA . PHE A 1 303 ? -27.159 -2.026 39.805 1.00 83.75 303 PHE A CA 1
ATOM 2331 C C . PHE A 1 303 ? -28.192 -2.515 38.778 1.00 83.75 303 PHE A C 1
ATOM 2333 O O . PHE A 1 303 ? -27.818 -2.992 37.712 1.00 83.75 303 PHE A O 1
ATOM 2340 N N . ASP A 1 304 ? -29.484 -2.323 39.059 1.00 83.50 304 ASP A N 1
ATOM 2341 C CA . ASP A 1 304 ? -30.592 -2.730 38.182 1.00 83.50 304 ASP A CA 1
ATOM 2342 C C . ASP A 1 304 ? -30.661 -1.916 36.875 1.00 83.50 304 ASP A C 1
ATOM 2344 O O . ASP A 1 304 ? -31.369 -2.288 35.939 1.00 83.50 304 ASP A O 1
ATOM 2348 N N . GLU A 1 305 ? -29.983 -0.770 36.787 1.00 78.50 305 GLU A N 1
ATOM 2349 C CA . GLU A 1 305 ? -29.820 -0.006 35.548 1.00 78.50 305 GLU A CA 1
ATOM 2350 C C . GLU A 1 305 ? -28.651 -0.523 34.691 1.00 78.50 305 GLU A C 1
ATOM 2352 O O . GLU A 1 305 ? -28.739 -0.429 33.467 1.00 78.50 305 GLU A O 1
ATOM 2357 N N . MET A 1 306 ? -27.639 -1.152 35.298 1.00 77.25 306 MET A N 1
ATOM 2358 C CA . MET A 1 306 ? -26.470 -1.736 34.622 1.00 77.25 306 MET A CA 1
ATOM 2359 C C . MET A 1 306 ? -26.699 -3.206 34.207 1.00 77.25 306 MET A C 1
ATOM 2361 O O . MET A 1 306 ? -26.490 -3.553 33.047 1.00 77.25 306 MET A O 1
ATOM 2365 N N . ASP A 1 307 ? -27.252 -4.035 35.101 1.00 79.31 307 ASP A N 1
ATOM 2366 C CA . ASP A 1 307 ? -27.634 -5.450 34.878 1.00 79.31 307 ASP A CA 1
ATOM 2367 C C . ASP A 1 307 ? -28.793 -5.612 33.864 1.00 79.31 307 ASP A C 1
ATOM 2369 O O . ASP A 1 307 ? -29.107 -6.709 33.425 1.00 79.31 307 ASP A O 1
ATOM 2373 N N . LYS A 1 308 ? -29.423 -4.526 33.388 1.00 70.06 308 LYS A N 1
ATOM 2374 C CA . LYS A 1 308 ? -30.443 -4.579 32.309 1.00 70.06 308 LYS A CA 1
ATOM 2375 C C . LYS A 1 308 ? -29.940 -5.151 30.981 1.00 70.06 308 LYS A C 1
ATOM 2377 O O . LYS A 1 308 ? -30.763 -5.504 30.136 1.00 70.06 308 LYS A O 1
ATOM 2382 N N . SER A 1 309 ? -28.627 -5.149 30.774 1.00 62.50 309 SER A N 1
ATOM 2383 C CA . SER A 1 309 ? -27.957 -5.630 29.565 1.00 62.50 309 SER A CA 1
ATOM 2384 C C . SER A 1 309 ? -27.848 -7.162 29.545 1.00 62.50 309 SER A C 1
ATOM 2386 O O . SER A 1 309 ? -28.230 -7.792 28.556 1.00 62.50 309 SER A O 1
ATOM 2388 N N . SER A 1 310 ? -27.394 -7.755 30.652 1.00 67.19 310 SER A N 1
ATOM 2389 C CA . SER A 1 310 ? -27.189 -9.195 30.843 1.00 67.19 310 SER A CA 1
ATOM 2390 C C . SER A 1 310 ? -28.418 -9.895 31.444 1.00 67.19 310 SER A C 1
ATOM 2392 O O . SER A 1 310 ? -28.849 -10.938 30.945 1.00 67.19 310 SER A O 1
ATOM 2394 N N . GLY A 1 311 ? -29.017 -9.304 32.481 1.00 73.06 311 GLY A N 1
ATOM 2395 C CA . GLY A 1 311 ? -30.163 -9.824 33.227 1.00 73.06 311 GLY A CA 1
ATOM 2396 C C . GLY A 1 311 ? -29.850 -11.076 34.048 1.00 73.06 311 GLY A C 1
ATOM 2397 O O . GLY A 1 311 ? -30.768 -11.832 34.381 1.00 73.06 311 GLY A O 1
ATOM 2398 N N . ASP A 1 312 ? -28.571 -11.334 34.325 1.00 73.88 312 ASP A N 1
ATOM 2399 C CA . ASP A 1 312 ? -28.066 -12.536 34.992 1.00 73.88 312 ASP A CA 1
ATOM 2400 C C . ASP A 1 312 ? -27.653 -12.296 36.456 1.00 73.88 312 ASP A C 1
ATOM 2402 O O . ASP A 1 312 ? -27.302 -13.246 37.164 1.00 73.88 312 ASP A O 1
ATOM 2406 N N . GLY A 1 313 ? -27.792 -11.061 36.949 1.00 76.88 313 GLY A N 1
ATOM 2407 C CA . GLY A 1 313 ? -27.528 -10.694 38.337 1.00 76.88 313 GLY A CA 1
ATOM 2408 C C . GLY A 1 313 ? -26.058 -10.393 38.622 1.00 76.88 313 GLY A C 1
ATOM 2409 O O . GLY A 1 313 ? -25.664 -10.366 39.794 1.00 76.88 313 GLY A O 1
ATOM 2410 N N . VAL A 1 314 ? -25.259 -10.155 37.579 1.00 78.06 314 VAL A N 1
ATOM 2411 C CA . VAL A 1 314 ? -23.880 -9.664 37.647 1.00 78.06 314 VAL A CA 1
ATOM 2412 C C . VAL A 1 314 ? -23.652 -8.588 36.583 1.00 78.06 314 VAL A C 1
ATOM 2414 O O . VAL A 1 314 ? -24.175 -8.656 35.480 1.00 78.06 314 VAL A O 1
ATOM 2417 N N . ILE A 1 315 ? -22.845 -7.586 36.920 1.00 75.56 315 ILE A N 1
ATOM 2418 C CA . ILE A 1 315 ? -22.374 -6.566 35.982 1.00 75.56 315 ILE A CA 1
ATOM 2419 C C . ILE A 1 315 ? -20.996 -7.003 35.504 1.00 75.56 315 ILE A C 1
ATOM 2421 O O . ILE A 1 315 ? -20.077 -7.111 36.322 1.00 75.56 315 ILE A O 1
ATOM 2425 N N . ASP A 1 316 ? -20.825 -7.223 34.204 1.00 74.56 316 ASP A N 1
ATOM 2426 C CA . ASP A 1 316 ? -19.498 -7.424 33.630 1.00 74.56 316 ASP A CA 1
ATOM 2427 C C . ASP A 1 316 ? -18.924 -6.149 32.996 1.00 74.56 316 ASP A C 1
ATOM 2429 O O . ASP A 1 316 ? -19.515 -5.065 33.039 1.00 74.56 316 ASP A O 1
ATOM 2433 N N . TYR A 1 317 ? -17.718 -6.250 32.436 1.00 73.88 317 TYR A N 1
ATOM 2434 C CA . TYR A 1 317 ? -17.047 -5.094 31.851 1.00 73.88 317 TYR A CA 1
ATOM 2435 C C . TYR A 1 317 ? -17.792 -4.482 30.646 1.00 73.88 317 TYR A C 1
ATOM 2437 O O . TYR A 1 317 ? -17.742 -3.266 30.435 1.00 73.88 317 TYR A O 1
ATOM 2445 N N . VAL A 1 318 ? -18.496 -5.292 29.851 1.00 71.94 318 VAL A N 1
ATOM 2446 C CA . VAL A 1 318 ? -19.301 -4.815 28.718 1.00 71.94 318 VAL A CA 1
ATOM 2447 C C . VAL A 1 318 ? -20.507 -4.034 29.236 1.00 71.94 318 VAL A C 1
ATOM 2449 O O . VAL A 1 318 ? -20.799 -2.959 28.708 1.00 71.94 318 VAL A O 1
ATOM 2452 N N . ASP A 1 319 ? -21.155 -4.518 30.295 1.00 72.75 319 ASP A N 1
ATOM 2453 C CA . ASP A 1 319 ? -22.287 -3.841 30.938 1.00 72.75 319 ASP A CA 1
ATOM 2454 C C . ASP A 1 319 ? -21.847 -2.522 31.593 1.00 72.75 319 ASP A C 1
ATOM 2456 O O . ASP A 1 319 ? -22.458 -1.476 31.361 1.00 72.75 319 ASP A O 1
ATOM 2460 N N . TRP A 1 320 ? -20.715 -2.534 32.311 1.00 76.50 320 TRP A N 1
ATOM 2461 C CA . TRP A 1 320 ? -20.113 -1.335 32.902 1.00 76.50 320 TRP A CA 1
ATOM 2462 C C . TRP A 1 320 ? -19.839 -0.251 31.855 1.00 76.50 320 TRP A C 1
ATOM 2464 O O . TRP A 1 320 ? -20.295 0.882 32.000 1.00 76.50 320 TRP A O 1
ATOM 2474 N N . VAL A 1 321 ? -19.145 -0.590 30.762 1.00 70.88 321 VAL A N 1
ATOM 2475 C CA . VAL A 1 321 ? -18.834 0.381 29.697 1.00 70.88 321 VAL A CA 1
ATOM 2476 C C . VAL A 1 321 ? -20.09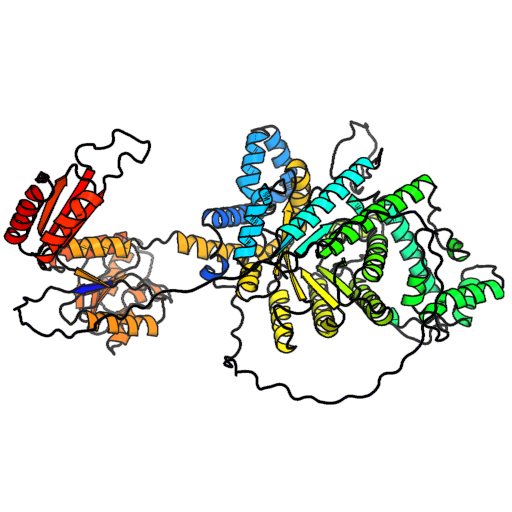0 0.815 28.933 1.00 70.88 321 VAL A C 1
ATOM 2478 O O . VAL A 1 321 ? -20.102 1.909 28.376 1.00 70.88 321 VAL A O 1
ATOM 2481 N N . SER A 1 322 ? -21.142 -0.012 28.879 1.00 69.75 322 SER A N 1
ATOM 2482 C CA . SER A 1 322 ? -22.418 0.341 28.228 1.00 69.75 322 SER A CA 1
ATOM 2483 C C . SER A 1 322 ? -23.172 1.435 28.981 1.00 69.75 322 SER A C 1
ATOM 2485 O O . SER A 1 322 ? -23.936 2.170 28.359 1.00 69.75 322 SER A O 1
ATOM 2487 N N . PHE A 1 323 ? -22.964 1.532 30.296 1.00 71.19 323 PHE A N 1
ATOM 2488 C CA . PHE A 1 323 ? -23.602 2.516 31.169 1.00 71.19 323 PHE A CA 1
ATOM 2489 C C . PHE A 1 323 ? -22.906 3.889 31.162 1.00 71.19 323 PHE A C 1
ATOM 2491 O O . PHE A 1 323 ? -23.517 4.885 31.540 1.00 71.19 323 PHE A O 1
ATOM 2498 N N . LEU A 1 324 ? -21.640 3.971 30.732 1.00 67.19 324 LEU A N 1
ATOM 2499 C CA . LEU A 1 324 ? -20.900 5.237 30.690 1.00 67.19 324 LEU A CA 1
ATOM 2500 C C . LEU A 1 324 ? -21.446 6.147 29.573 1.00 67.19 324 LEU A C 1
ATOM 2502 O O . LEU A 1 324 ? -21.123 5.938 28.402 1.00 67.19 324 LEU A O 1
ATOM 2506 N N . ASP A 1 325 ? -22.223 7.176 29.926 1.00 63.62 325 ASP A N 1
ATOM 2507 C CA . ASP A 1 325 ? -22.620 8.240 28.994 1.00 63.62 325 ASP A CA 1
ATOM 2508 C C . ASP A 1 325 ? -21.566 9.371 28.997 1.00 63.62 325 ASP A C 1
ATOM 2510 O O . ASP A 1 325 ? -21.435 10.097 29.985 1.00 63.62 325 ASP A O 1
ATOM 2514 N N . PRO A 1 326 ? -20.804 9.572 27.905 1.00 52.62 326 PRO A N 1
ATOM 2515 C CA . PRO A 1 326 ? -19.796 10.628 27.825 1.00 52.62 326 PRO A CA 1
ATOM 2516 C C . PRO A 1 326 ? -20.378 12.044 27.677 1.00 52.62 326 PRO A C 1
ATOM 2518 O O . PRO A 1 326 ? -19.625 13.015 27.757 1.00 52.62 326 PRO A O 1
ATOM 2521 N N . PHE A 1 327 ? -21.684 12.195 27.430 1.00 53.03 327 PHE A N 1
ATOM 2522 C CA . PHE A 1 327 ? -22.360 13.495 27.434 1.00 53.03 327 PHE A CA 1
ATOM 2523 C C . PHE A 1 327 ? -22.855 13.882 28.827 1.00 53.03 327 PHE A C 1
ATOM 2525 O O . PHE A 1 327 ? -22.811 15.063 29.186 1.00 53.03 327 PHE A O 1
ATOM 2532 N N . ASP A 1 328 ? -23.317 12.901 29.602 1.00 58.94 328 ASP A N 1
ATOM 2533 C CA . ASP A 1 328 ? -23.707 13.067 30.999 1.00 58.94 328 ASP A CA 1
ATOM 2534 C C . ASP A 1 328 ? -22.508 12.801 31.914 1.00 58.94 328 ASP A C 1
ATOM 2536 O O . ASP A 1 328 ? -22.481 11.872 32.715 1.00 58.94 328 ASP A O 1
ATOM 2540 N N . LEU A 1 329 ? -21.513 13.690 31.847 1.00 51.12 329 LEU A N 1
ATOM 2541 C CA . LEU A 1 329 ? -20.394 13.703 32.796 1.00 51.12 329 LEU A CA 1
ATOM 2542 C C . LEU A 1 329 ? -20.825 13.998 34.241 1.00 51.12 329 LEU A C 1
ATOM 2544 O O . LEU A 1 329 ? -19.979 14.044 35.130 1.00 51.12 329 LEU A O 1
ATOM 2548 N N . THR A 1 330 ? -22.121 14.215 34.482 1.00 51.88 330 THR A N 1
ATOM 2549 C CA . THR A 1 330 ? -22.696 14.225 35.821 1.00 51.88 330 THR A CA 1
ATOM 2550 C C . THR A 1 330 ? -23.011 12.822 36.356 1.00 51.88 330 THR A C 1
ATOM 2552 O O . THR A 1 330 ? -23.352 12.767 37.532 1.00 51.88 330 THR A O 1
ATOM 2555 N N . MET A 1 331 ? -22.831 11.736 35.568 1.00 54.06 331 MET A N 1
ATOM 2556 C CA . MET A 1 331 ? -22.596 10.295 35.893 1.00 54.06 331 MET A CA 1
ATOM 2557 C C . MET A 1 331 ? -23.209 9.726 37.198 1.00 54.06 331 MET A C 1
ATOM 2559 O O . MET A 1 331 ? -22.691 8.781 37.805 1.00 54.06 331 MET A O 1
ATOM 2563 N N . GLY A 1 332 ? -24.308 10.310 37.669 1.00 58.03 332 GLY A N 1
ATOM 2564 C CA . GLY A 1 332 ? -24.809 10.124 39.024 1.00 58.03 332 GLY A CA 1
ATOM 2565 C C . GLY A 1 332 ? -23.706 10.192 40.107 1.00 58.03 332 GLY A C 1
ATOM 2566 O O . GLY A 1 332 ? -22.745 10.963 40.007 1.00 58.03 332 GLY A O 1
ATOM 2567 N N . PRO A 1 333 ? -23.811 9.353 41.152 1.00 54.31 333 PRO A N 1
ATOM 2568 C CA . PRO A 1 333 ? -22.845 9.295 42.253 1.00 54.31 333 PRO A CA 1
ATOM 2569 C C . PRO A 1 333 ? -21.403 8.935 41.855 1.00 54.31 333 PRO A C 1
ATOM 2571 O O . PRO A 1 333 ? -20.476 9.252 42.595 1.00 54.31 333 PRO A O 1
ATOM 2574 N N . LEU A 1 334 ? -21.180 8.306 40.693 1.00 58.91 334 LEU A N 1
ATOM 2575 C CA . LEU A 1 334 ? -19.842 7.872 40.257 1.00 58.91 334 LEU A CA 1
ATOM 2576 C C . LEU A 1 334 ? -18.903 9.049 39.933 1.00 58.91 334 LEU A C 1
ATOM 2578 O O . LEU A 1 334 ? -17.684 8.876 39.904 1.00 58.91 334 LEU A O 1
ATOM 2582 N N . THR A 1 335 ? -19.453 10.253 39.746 1.00 59.78 335 THR A N 1
ATOM 2583 C CA . THR A 1 335 ? -18.694 11.495 39.520 1.00 59.78 335 THR A CA 1
ATOM 2584 C C . THR A 1 335 ? -17.675 11.827 40.595 1.00 59.78 335 THR A C 1
ATOM 2586 O O . THR A 1 335 ? -16.672 12.459 40.283 1.00 59.78 335 THR A O 1
ATOM 2589 N N . GLN A 1 336 ? -17.875 11.383 41.837 1.00 61.97 336 GLN A N 1
ATOM 2590 C CA . GLN A 1 336 ? -16.952 11.686 42.935 1.00 61.97 336 GLN A CA 1
ATOM 2591 C C . GLN A 1 336 ? -15.546 11.086 42.730 1.00 61.97 336 GLN A C 1
ATOM 2593 O O . GLN A 1 336 ? -14.588 11.549 43.347 1.00 61.97 336 GLN A O 1
ATOM 2598 N N . PHE A 1 337 ? -15.402 10.104 41.831 1.00 63.72 337 PHE A N 1
ATOM 2599 C CA . PHE A 1 337 ? -14.116 9.506 41.446 1.00 63.72 337 PHE A CA 1
ATOM 2600 C C . PHE A 1 337 ? -13.477 10.129 40.207 1.00 63.72 337 PHE A C 1
ATOM 2602 O O . PHE A 1 337 ? -12.345 9.785 39.868 1.00 63.72 337 PHE A O 1
ATOM 2609 N N . ILE A 1 338 ? -14.188 11.028 39.527 1.00 67.69 338 ILE A N 1
ATOM 2610 C CA . ILE A 1 338 ? -13.719 11.688 38.315 1.00 67.69 338 ILE A CA 1
ATOM 2611 C C . ILE A 1 338 ? -13.044 13.003 38.720 1.00 67.69 338 ILE A C 1
ATOM 2613 O O . ILE A 1 338 ? -13.687 13.939 39.183 1.00 67.69 338 ILE A O 1
ATOM 2617 N N . GLN A 1 339 ? -11.726 13.079 38.531 1.00 66.88 339 GLN A N 1
ATOM 2618 C CA . GLN A 1 339 ? -10.912 14.272 38.805 1.00 66.88 339 GLN A CA 1
ATOM 2619 C C . GLN A 1 339 ? -10.997 15.333 37.692 1.00 66.88 339 GLN A C 1
ATOM 2621 O O . GLN A 1 339 ? -10.432 16.419 37.821 1.00 66.88 339 GLN A O 1
ATOM 2626 N N . GLU A 1 340 ? -11.689 15.029 36.593 1.00 70.56 340 GLU A N 1
ATOM 2627 C CA . GLU A 1 340 ? -11.980 15.980 35.519 1.00 70.56 340 GLU A CA 1
ATOM 2628 C C . GLU A 1 340 ? -13.130 16.910 35.911 1.00 70.56 340 GLU A C 1
ATOM 2630 O O . GLU A 1 340 ? -14.135 16.481 36.476 1.00 70.56 340 GLU A O 1
ATOM 2635 N N . GLN A 1 341 ? -13.025 18.191 35.554 1.00 68.69 341 GLN A N 1
ATOM 2636 C CA . GLN A 1 341 ? -14.154 19.105 35.721 1.00 68.69 341 GLN A CA 1
ATOM 2637 C C . GLN A 1 341 ? -15.307 18.720 34.770 1.00 68.69 341 GLN A C 1
ATOM 2639 O O . GLN A 1 341 ? -15.048 18.196 33.679 1.00 68.69 341 GLN A O 1
ATOM 2644 N N . PRO A 1 342 ? -16.574 19.020 35.113 1.00 68.19 342 PRO A N 1
ATOM 2645 C CA . PRO A 1 342 ? -17.683 18.939 34.166 1.00 68.19 342 PRO A CA 1
ATOM 2646 C C . PRO A 1 342 ? -17.449 19.828 32.934 1.00 68.19 342 PRO A C 1
ATOM 2648 O O . PRO A 1 342 ? -16.773 20.854 33.016 1.00 68.19 342 PRO A O 1
ATOM 2651 N N . LEU A 1 343 ? -18.017 19.453 31.785 1.00 73.69 343 LEU A N 1
ATOM 2652 C CA . LEU A 1 343 ? -18.016 20.310 30.593 1.00 73.69 343 LEU A CA 1
ATOM 2653 C C . LEU A 1 343 ? -18.944 21.515 30.805 1.00 73.69 343 LEU A C 1
ATOM 2655 O O . LEU A 1 343 ? -20.081 21.356 31.274 1.00 73.69 343 LEU A O 1
ATOM 2659 N N . ASP A 1 344 ? -18.494 22.702 30.401 1.00 80.62 344 ASP A N 1
ATOM 2660 C CA . ASP A 1 344 ? -19.372 23.873 30.330 1.00 80.62 344 ASP A CA 1
ATOM 2661 C C . ASP A 1 344 ? -20.383 23.754 29.162 1.00 80.62 344 ASP A C 1
ATOM 2663 O O . ASP A 1 344 ? -20.344 22.818 28.357 1.00 80.62 344 ASP A O 1
ATOM 2667 N N . ASP A 1 345 ? -21.348 24.671 29.066 1.00 80.88 345 ASP A N 1
ATOM 2668 C CA . ASP A 1 345 ? -22.396 24.583 28.038 1.00 80.88 345 ASP A CA 1
ATOM 2669 C C . ASP A 1 345 ? -21.897 24.876 26.608 1.00 80.88 345 ASP A C 1
ATOM 2671 O O . ASP A 1 345 ? -22.483 24.375 25.639 1.00 80.88 345 ASP A O 1
ATOM 2675 N N . ARG A 1 346 ? -20.786 25.609 26.449 1.00 83.88 346 ARG A N 1
ATOM 2676 C CA . ARG A 1 346 ? -20.093 25.793 25.163 1.00 83.88 346 ARG A CA 1
ATOM 2677 C C . ARG A 1 346 ? -19.384 24.500 24.772 1.00 83.88 346 ARG A C 1
ATOM 2679 O O . ARG A 1 346 ? -19.542 24.047 23.642 1.00 83.88 346 ARG A O 1
ATOM 2686 N N . GLU A 1 347 ? -18.669 23.875 25.697 1.00 83.38 347 GLU A N 1
ATOM 2687 C CA . GLU A 1 347 ? -17.950 22.620 25.477 1.00 83.38 347 GLU A CA 1
ATOM 2688 C C . GLU A 1 347 ? -18.898 21.449 25.186 1.00 83.38 347 GLU A C 1
ATOM 2690 O O . GLU A 1 347 ? -18.672 20.696 24.240 1.00 83.38 347 GLU A O 1
ATOM 2695 N N . LYS A 1 348 ? -20.020 21.337 25.914 1.00 81.94 348 LYS A N 1
ATOM 2696 C CA . LYS A 1 348 ? -21.104 20.386 25.596 1.00 81.94 348 LYS A CA 1
ATOM 2697 C C . LYS A 1 348 ? -21.650 20.602 24.186 1.00 81.94 348 LYS A C 1
ATOM 2699 O O . LYS A 1 348 ? -21.962 19.635 23.494 1.00 81.94 348 LYS A O 1
ATOM 2704 N N . SER A 1 349 ? -21.787 21.857 23.757 1.00 85.62 349 SER A N 1
ATOM 2705 C CA . SER A 1 349 ? -22.252 22.186 22.405 1.00 85.62 349 SER A CA 1
ATOM 2706 C C . SER A 1 349 ? -21.216 21.790 21.348 1.00 85.62 349 SER A C 1
ATOM 2708 O O . SER A 1 349 ? -21.572 21.134 20.376 1.00 85.62 349 SER A O 1
ATOM 2710 N N . GLN A 1 350 ? -19.931 22.070 21.581 1.00 86.62 350 GLN A N 1
ATOM 2711 C CA . GLN A 1 350 ? -18.828 21.676 20.694 1.00 86.62 350 GLN A CA 1
ATOM 2712 C C . GLN A 1 350 ? -18.670 20.149 20.587 1.00 86.62 350 GLN A C 1
ATOM 2714 O O . GLN A 1 350 ? -18.478 19.624 19.491 1.00 86.62 350 GLN A O 1
ATOM 2719 N N . LEU A 1 351 ? -18.826 19.415 21.695 1.00 84.19 351 LEU A N 1
ATOM 2720 C CA . LEU A 1 351 ? -18.820 17.948 21.706 1.00 84.19 351 LEU A CA 1
ATOM 2721 C C . LEU A 1 351 ? -19.998 17.373 20.901 1.00 84.19 351 LEU A C 1
ATOM 2723 O O . LEU A 1 351 ? -19.802 16.485 20.071 1.00 84.19 351 LEU A O 1
ATOM 2727 N N . ARG A 1 352 ? -21.213 17.917 21.078 1.00 85.81 352 ARG A N 1
ATOM 2728 C CA . ARG A 1 352 ? -22.384 17.546 20.260 1.00 85.81 352 ARG A CA 1
ATOM 2729 C C . ARG A 1 352 ? -22.168 17.853 18.779 1.00 85.81 352 ARG A C 1
ATOM 2731 O O . ARG A 1 352 ? -22.497 17.013 17.951 1.00 85.81 352 ARG A O 1
ATOM 2738 N N . ASN A 1 353 ? -21.583 19.001 18.438 1.00 89.75 353 ASN A N 1
ATOM 2739 C CA . ASN A 1 353 ? -21.305 19.385 17.052 1.00 89.75 353 ASN A CA 1
ATOM 2740 C C . ASN A 1 353 ? -20.293 18.436 16.387 1.00 89.75 353 ASN A C 1
ATOM 2742 O O . ASN A 1 353 ? -20.554 17.941 15.291 1.00 89.75 353 ASN A O 1
ATOM 2746 N N . MET A 1 354 ? -19.194 18.095 17.073 1.00 88.62 354 MET A N 1
ATOM 2747 C CA . MET A 1 354 ? -18.231 17.086 16.608 1.00 88.62 354 MET A CA 1
ATOM 2748 C C . MET A 1 354 ? -18.907 15.736 16.334 1.00 88.62 354 MET A C 1
ATOM 2750 O O . MET A 1 354 ? -18.663 15.109 15.301 1.00 88.62 354 MET A O 1
ATOM 2754 N N . ILE A 1 355 ? -19.790 15.299 17.234 1.00 89.56 355 ILE A N 1
ATOM 2755 C CA . ILE A 1 355 ? -20.479 14.013 17.106 1.00 89.56 355 ILE A CA 1
ATOM 2756 C C . ILE A 1 355 ? -21.543 14.062 16.002 1.00 89.56 355 ILE A C 1
ATOM 2758 O O . ILE A 1 355 ? -21.634 13.117 15.226 1.00 89.56 355 ILE A O 1
ATOM 2762 N N . HIS A 1 356 ? -22.257 15.177 15.823 1.00 91.62 356 HIS A N 1
ATOM 2763 C CA . HIS A 1 356 ? -23.158 15.372 14.684 1.00 91.62 356 HIS A CA 1
ATOM 2764 C C . HIS A 1 356 ? -22.429 15.338 13.333 1.00 91.62 356 HIS A C 1
ATOM 2766 O O . HIS A 1 356 ? -22.934 14.709 12.403 1.00 91.62 356 HIS A O 1
ATOM 2772 N N . ARG A 1 357 ? -21.233 15.939 13.212 1.00 94.19 357 ARG A N 1
ATOM 2773 C CA . ARG A 1 357 ? -20.395 15.814 12.000 1.00 94.19 357 ARG A CA 1
ATOM 2774 C C . ARG A 1 357 ? -20.038 14.354 11.730 1.00 94.19 357 ARG A C 1
ATOM 2776 O O . ARG A 1 357 ? -20.212 13.871 10.614 1.00 94.19 357 ARG A O 1
ATOM 2783 N N . LEU A 1 358 ? -19.587 13.640 12.760 1.00 94.50 358 LEU A N 1
ATOM 2784 C CA . LEU A 1 358 ? -19.196 12.236 12.657 1.00 94.50 358 LEU A CA 1
ATOM 2785 C C . LEU A 1 358 ? -20.388 11.318 12.304 1.00 94.50 358 LEU A C 1
ATOM 2787 O O . LEU A 1 358 ? -20.260 10.444 11.446 1.00 94.50 358 LEU A O 1
ATOM 2791 N N . GLU A 1 359 ? -21.565 11.544 12.895 1.00 95.56 359 GLU A N 1
ATOM 2792 C CA . GLU A 1 359 ? -22.803 10.831 12.553 1.00 95.56 359 GLU A CA 1
ATOM 2793 C C . GLU A 1 359 ? -23.278 11.111 11.123 1.00 95.56 359 GLU A C 1
ATOM 2795 O O . GLU A 1 359 ? -23.761 10.189 10.461 1.00 95.56 359 GLU A O 1
ATOM 2800 N N . ALA A 1 360 ? -23.147 12.353 10.644 1.00 97.31 360 ALA A N 1
ATOM 2801 C CA . ALA A 1 360 ? -23.512 12.733 9.282 1.00 97.31 360 ALA A CA 1
ATOM 2802 C C . ALA A 1 360 ? -22.604 12.055 8.245 1.00 97.31 360 ALA A C 1
ATOM 2804 O O . ALA A 1 360 ? -23.099 11.519 7.256 1.00 97.31 360 ALA A O 1
ATOM 2805 N N . LEU A 1 361 ? -21.292 11.994 8.502 1.00 97.44 361 LEU A N 1
ATOM 2806 C CA . LEU A 1 361 ? -20.344 11.247 7.668 1.00 97.44 361 LEU A CA 1
ATOM 2807 C C . LEU A 1 361 ? -20.656 9.743 7.657 1.00 97.44 361 LEU A C 1
ATOM 2809 O O . LEU A 1 361 ? -20.624 9.112 6.602 1.00 97.44 361 LEU A O 1
ATOM 2813 N N . ALA A 1 362 ? -21.009 9.168 8.810 1.00 97.62 362 ALA A N 1
ATOM 2814 C CA . ALA A 1 362 ? -21.419 7.769 8.909 1.00 97.62 362 ALA A CA 1
ATOM 2815 C C . ALA A 1 362 ? -22.712 7.472 8.121 1.00 97.62 362 ALA A C 1
ATOM 2817 O O . ALA A 1 362 ? -22.796 6.442 7.450 1.00 97.62 362 ALA A O 1
ATOM 2818 N N . ALA A 1 363 ? -23.692 8.383 8.155 1.00 97.56 363 ALA A N 1
ATOM 2819 C CA . ALA A 1 363 ? -24.921 8.280 7.368 1.00 97.56 363 ALA A CA 1
ATOM 2820 C C . ALA A 1 363 ? -24.649 8.374 5.856 1.00 97.56 363 ALA A C 1
ATOM 2822 O O . ALA A 1 363 ? -25.118 7.525 5.099 1.00 97.56 363 ALA A O 1
ATOM 2823 N N . GLU A 1 364 ? -23.841 9.347 5.424 1.00 97.38 364 GLU A N 1
ATOM 2824 C CA . GLU A 1 364 ? -23.452 9.526 4.019 1.00 97.38 364 GLU A CA 1
ATOM 2825 C C . GLU A 1 364 ? -22.727 8.286 3.471 1.00 97.38 364 GLU A C 1
ATOM 2827 O O . GLU A 1 364 ? -22.998 7.836 2.355 1.00 97.38 364 GLU A O 1
ATOM 2832 N N . ALA A 1 365 ? -21.827 7.707 4.275 1.00 97.19 365 ALA A N 1
ATOM 2833 C CA . ALA A 1 365 ? -21.098 6.494 3.929 1.00 97.19 365 ALA A CA 1
ATOM 2834 C C . ALA A 1 365 ? -22.035 5.286 3.790 1.00 97.19 365 ALA A C 1
ATOM 2836 O O . ALA A 1 365 ? -21.914 4.534 2.821 1.00 97.19 365 ALA A O 1
ATOM 2837 N N . ALA A 1 366 ? -23.010 5.132 4.692 1.00 95.94 366 ALA A N 1
ATOM 2838 C CA . ALA A 1 366 ? -24.033 4.096 4.578 1.00 95.94 366 ALA A CA 1
ATOM 2839 C C . ALA A 1 366 ? -24.878 4.261 3.298 1.00 95.94 366 ALA A C 1
ATOM 2841 O O . ALA A 1 366 ? -25.056 3.291 2.561 1.00 95.94 366 ALA A O 1
ATOM 2842 N N . GLU A 1 367 ? -25.335 5.482 2.990 1.00 94.88 367 GLU A N 1
ATOM 2843 C CA . GLU A 1 367 ? -26.135 5.789 1.792 1.00 94.88 367 GLU A CA 1
ATOM 2844 C C . GLU A 1 367 ? -25.375 5.485 0.490 1.00 94.88 367 GLU A C 1
ATOM 2846 O O . GLU A 1 367 ? -25.913 4.855 -0.422 1.00 94.88 367 GLU A O 1
ATOM 2851 N N . HIS A 1 368 ? -24.092 5.846 0.424 1.00 94.00 368 HIS A N 1
ATOM 2852 C CA . HIS A 1 368 ? -23.248 5.600 -0.748 1.00 94.00 368 HIS A CA 1
ATOM 2853 C C . HIS A 1 368 ? -22.645 4.186 -0.783 1.00 94.00 368 HIS A C 1
ATOM 2855 O O . HIS A 1 368 ? -21.928 3.845 -1.731 1.00 94.00 368 HIS A O 1
ATOM 2861 N N . GLY A 1 369 ? -22.906 3.335 0.217 1.00 93.06 369 GLY A N 1
ATOM 2862 C CA . GLY A 1 369 ? -22.313 2.000 0.349 1.00 93.06 369 GLY A CA 1
ATOM 2863 C C . GLY A 1 369 ? -20.781 2.037 0.408 1.00 93.06 369 GLY A C 1
ATOM 2864 O O . GLY A 1 369 ? -20.111 1.275 -0.298 1.00 93.06 369 GLY A O 1
ATOM 2865 N N . VAL A 1 370 ? -20.243 2.986 1.171 1.00 95.56 370 VAL A N 1
ATOM 2866 C CA . VAL A 1 370 ? -18.819 3.236 1.410 1.00 95.56 370 VAL A CA 1
ATOM 2867 C C . VAL A 1 370 ? -18.488 2.864 2.849 1.00 95.56 370 VAL A C 1
ATOM 2869 O O . VAL A 1 370 ? -19.304 3.002 3.755 1.00 95.56 370 VAL A O 1
ATOM 2872 N N . LYS A 1 371 ? -17.275 2.369 3.062 1.00 96.94 371 LYS A N 1
ATOM 2873 C CA . LYS A 1 371 ? -16.777 1.947 4.365 1.00 96.94 371 LYS A CA 1
ATOM 2874 C C . LYS A 1 371 ? -16.008 3.096 4.999 1.00 96.94 371 LYS A C 1
ATOM 2876 O O . LYS A 1 371 ? -14.921 3.442 4.534 1.00 96.94 371 LYS A O 1
ATOM 2881 N N . LEU A 1 372 ? -16.585 3.698 6.033 1.00 97.88 372 LEU A N 1
ATOM 2882 C CA . LEU A 1 372 ? -15.971 4.797 6.763 1.00 97.88 372 LEU A CA 1
ATOM 2883 C C . LEU A 1 372 ? -15.002 4.240 7.802 1.00 97.88 372 LEU A C 1
ATOM 2885 O O . LEU A 1 372 ? -15.382 3.493 8.704 1.00 97.88 372 LEU A O 1
ATOM 2889 N N . MET A 1 373 ? -13.736 4.604 7.660 1.00 97.38 373 MET A N 1
ATOM 2890 C CA . MET A 1 373 ? -12.650 4.154 8.511 1.00 97.38 373 MET A CA 1
ATOM 2891 C C . MET A 1 373 ? -12.206 5.293 9.413 1.00 97.38 373 MET A C 1
ATOM 2893 O O . MET A 1 373 ? -11.681 6.295 8.937 1.00 97.38 373 MET A O 1
ATOM 2897 N N . VAL A 1 374 ? -12.397 5.129 10.716 1.00 96.81 374 VAL A N 1
ATOM 2898 C CA . VAL A 1 374 ? -11.931 6.112 11.690 1.00 96.81 374 VAL A CA 1
ATOM 2899 C C . VAL A 1 374 ? -10.524 5.729 12.119 1.00 96.81 374 VAL A C 1
ATOM 2901 O O . VAL A 1 374 ? -10.268 4.612 12.586 1.00 96.81 374 VAL A O 1
ATOM 2904 N N . ASP A 1 375 ? -9.588 6.635 11.869 1.00 94.31 375 ASP A N 1
ATOM 2905 C CA . ASP A 1 375 ? -8.181 6.450 12.178 1.00 94.31 375 ASP A CA 1
ATOM 2906 C C . ASP A 1 375 ? -7.930 6.490 13.686 1.00 94.31 375 ASP A C 1
ATOM 2908 O O . ASP A 1 375 ? -8.550 7.253 14.422 1.00 94.31 375 ASP A O 1
ATOM 2912 N N . ALA A 1 376 ? -6.985 5.667 14.138 1.00 93.38 376 ALA A N 1
ATOM 2913 C CA . ALA A 1 376 ? -6.514 5.714 15.513 1.00 93.38 376 ALA A CA 1
ATOM 2914 C C . ALA A 1 376 ? -5.388 6.736 15.640 1.00 93.38 376 ALA A C 1
ATOM 2916 O O . ALA A 1 376 ? -4.463 6.759 14.823 1.00 93.38 376 ALA A O 1
ATOM 2917 N N . GLU A 1 377 ? -5.452 7.518 16.704 1.00 89.94 377 GLU A N 1
ATOM 2918 C CA . GLU A 1 377 ? -4.601 8.670 16.977 1.00 89.94 377 GLU A CA 1
ATOM 2919 C C . GLU A 1 377 ? -3.716 8.360 18.203 1.00 89.94 377 GLU A C 1
ATOM 2921 O O . GLU A 1 377 ? -3.302 7.210 18.390 1.00 89.94 377 GLU A O 1
ATOM 2926 N N . GLN A 1 378 ? -3.352 9.351 19.017 1.00 87.06 378 GLN A N 1
ATOM 2927 C CA . GLN A 1 378 ? -2.526 9.139 20.209 1.00 87.06 378 GLN A CA 1
ATOM 2928 C C . GLN A 1 378 ? -3.320 8.548 21.390 1.00 87.06 378 GLN A C 1
ATOM 2930 O O . GLN A 1 378 ? -4.525 8.774 21.543 1.00 87.06 378 GLN A O 1
ATOM 2935 N N . THR A 1 379 ? -2.627 7.827 22.279 1.00 87.50 379 THR A N 1
ATOM 2936 C CA . THR A 1 379 ? -3.236 7.033 23.371 1.00 87.50 379 THR A CA 1
ATOM 2937 C C . THR A 1 379 ? -4.163 7.824 24.294 1.00 87.50 379 THR A C 1
ATOM 2939 O O . THR A 1 379 ? -5.140 7.277 24.799 1.00 87.50 379 THR A O 1
ATOM 2942 N N . TYR A 1 380 ? -3.887 9.112 24.492 1.00 84.44 380 TYR A N 1
ATOM 2943 C CA . TYR A 1 380 ? -4.621 10.009 25.388 1.00 84.44 380 TYR A CA 1
ATOM 2944 C C . TYR A 1 380 ? -5.926 10.578 24.798 1.00 84.44 380 TYR A C 1
ATOM 2946 O O . TYR A 1 380 ? -6.667 11.235 25.522 1.00 84.44 380 TYR A O 1
ATOM 2954 N N . MET A 1 381 ? -6.222 10.323 23.519 1.00 86.62 381 MET A N 1
ATOM 2955 C CA . MET A 1 381 ? -7.522 10.610 22.877 1.00 86.62 381 MET A CA 1
ATOM 2956 C C . MET A 1 381 ? -8.255 9.336 22.438 1.00 86.62 381 MET A C 1
ATOM 2958 O O . MET A 1 381 ? -9.456 9.363 22.162 1.00 86.62 381 MET A O 1
ATOM 2962 N N . GLN A 1 382 ? -7.532 8.216 22.348 1.00 91.44 382 GLN A N 1
ATOM 2963 C CA . GLN A 1 382 ? -8.041 6.996 21.740 1.00 91.44 382 GLN A CA 1
ATOM 2964 C C . GLN A 1 382 ? -9.279 6.401 22.445 1.00 91.44 382 GLN A C 1
ATOM 2966 O O . GLN A 1 382 ? -10.193 6.032 21.717 1.00 91.44 382 GLN A O 1
ATOM 2971 N N . PRO A 1 383 ? -9.400 6.350 23.791 1.00 88.38 383 PRO A N 1
ATOM 2972 C CA . PRO A 1 383 ? -10.603 5.822 24.448 1.00 88.38 383 PRO A CA 1
ATOM 2973 C C . PRO A 1 383 ? -11.891 6.584 24.099 1.00 88.38 383 PRO A C 1
ATOM 2975 O O . PRO A 1 383 ? -12.943 5.970 23.923 1.00 88.38 383 PRO A O 1
ATOM 2978 N N . GLY A 1 384 ? -11.813 7.913 23.959 1.00 87.12 384 GLY A N 1
ATOM 2979 C CA . GLY A 1 384 ? -12.927 8.742 23.501 1.00 87.12 384 GLY A CA 1
ATOM 2980 C C . GLY A 1 384 ? -13.291 8.446 22.046 1.00 87.12 384 GLY A C 1
ATOM 2981 O O . GLY A 1 384 ? -14.458 8.212 21.741 1.00 87.12 384 GLY A O 1
ATOM 2982 N N . ILE A 1 385 ? -12.289 8.364 21.162 1.00 92.25 385 ILE A N 1
ATOM 2983 C CA . ILE A 1 385 ? -12.481 7.962 19.759 1.00 92.25 385 ILE A CA 1
ATOM 2984 C C . ILE A 1 385 ? -13.145 6.579 19.688 1.00 92.25 385 ILE A C 1
ATOM 2986 O O . ILE A 1 385 ? -14.185 6.438 19.052 1.00 92.25 385 ILE A O 1
ATOM 2990 N N . ASP A 1 386 ? -12.601 5.581 20.387 1.00 91.94 386 ASP A N 1
ATOM 2991 C CA . ASP A 1 386 ? -13.101 4.204 20.391 1.00 91.94 386 ASP A CA 1
ATOM 2992 C C . ASP A 1 386 ? -14.582 4.129 20.774 1.00 91.94 386 ASP A C 1
ATOM 2994 O O . ASP A 1 386 ? -15.363 3.488 20.073 1.00 91.94 386 ASP A O 1
ATOM 2998 N N . HIS A 1 387 ? -14.985 4.829 21.839 1.00 87.31 387 HIS A N 1
ATOM 2999 C CA . HIS A 1 387 ? -16.376 4.872 22.286 1.00 87.31 387 HIS A CA 1
ATOM 3000 C C . HIS A 1 387 ? -17.308 5.476 21.218 1.00 87.31 387 HIS A C 1
ATOM 3002 O O . HIS A 1 387 ? -18.376 4.922 20.941 1.00 87.31 387 HIS A O 1
ATOM 3008 N N . LEU A 1 388 ? -16.907 6.581 20.573 1.00 89.75 388 LEU A N 1
ATOM 3009 C CA . LEU A 1 388 ? -17.696 7.194 19.498 1.00 89.75 388 LEU A CA 1
ATOM 3010 C C . LEU A 1 388 ? -17.841 6.253 18.296 1.00 89.75 388 LEU A C 1
ATOM 3012 O O . LEU A 1 388 ? -18.951 6.051 17.801 1.00 89.75 388 LEU A O 1
ATOM 3016 N N . VAL A 1 389 ? -16.746 5.629 17.852 1.00 95.19 389 VAL A N 1
ATOM 3017 C CA . VAL A 1 389 ? -16.772 4.713 16.702 1.00 95.19 389 VAL A CA 1
ATOM 3018 C C . VAL A 1 389 ? -17.584 3.457 17.009 1.00 95.19 389 VAL A C 1
ATOM 3020 O O . VAL A 1 389 ? -18.345 3.000 16.157 1.00 95.19 389 VAL A O 1
ATOM 3023 N N . LEU A 1 390 ? -17.485 2.916 18.223 1.00 90.88 390 LEU A N 1
ATOM 3024 C CA . LEU A 1 390 ? -18.242 1.740 18.643 1.00 90.88 390 LEU A CA 1
ATOM 3025 C C . LEU A 1 390 ? -19.755 1.996 18.624 1.00 90.88 390 LEU A C 1
ATOM 3027 O O . LEU A 1 390 ? -20.506 1.173 18.101 1.00 90.88 390 LEU A O 1
ATOM 3031 N N . ASN A 1 391 ? -20.213 3.159 19.095 1.00 89.00 391 ASN A N 1
ATOM 3032 C CA . ASN A 1 391 ? -21.628 3.538 19.006 1.00 89.00 391 ASN A CA 1
ATOM 3033 C C . ASN A 1 391 ? -22.115 3.677 17.552 1.00 89.00 391 ASN A C 1
ATOM 3035 O O . ASN A 1 391 ? -23.248 3.305 17.240 1.00 89.00 391 ASN A O 1
ATOM 3039 N N . LEU A 1 392 ? -21.249 4.109 16.633 1.00 94.62 392 LEU A N 1
ATOM 3040 C CA . LEU A 1 392 ? -21.551 4.110 15.200 1.00 94.62 392 LEU A CA 1
ATOM 3041 C C . LEU A 1 392 ? -21.603 2.686 14.619 1.00 94.62 392 LEU A C 1
ATOM 3043 O O . LEU A 1 392 ? -22.491 2.413 13.815 1.00 94.62 392 LEU A O 1
ATOM 3047 N N . GLN A 1 393 ? -20.750 1.748 15.053 1.00 96.19 393 GLN A N 1
ATOM 3048 C CA . GLN A 1 393 ? -20.875 0.332 14.659 1.00 96.19 393 GLN A CA 1
ATOM 3049 C C . GLN A 1 393 ? -22.199 -0.270 15.140 1.00 96.19 393 GLN A C 1
ATOM 3051 O O . GLN A 1 393 ? -22.920 -0.880 14.351 1.00 96.19 393 GLN A O 1
ATOM 3056 N N . ARG A 1 394 ? -22.576 -0.020 16.400 1.00 91.44 394 ARG A N 1
ATOM 3057 C CA . ARG A 1 394 ? -23.860 -0.455 16.984 1.00 91.44 394 ARG A CA 1
ATOM 3058 C C . ARG A 1 394 ? -25.073 0.062 16.201 1.00 91.44 394 ARG A C 1
ATOM 3060 O O . ARG A 1 394 ? -26.117 -0.592 16.228 1.00 91.44 394 ARG A O 1
ATOM 3067 N N . LYS A 1 395 ? -24.940 1.200 15.508 1.00 92.81 395 LYS A N 1
ATOM 3068 C CA . LYS A 1 395 ? -25.981 1.853 14.696 1.00 92.81 395 LYS A CA 1
ATOM 3069 C C . LYS A 1 395 ? -25.980 1.411 13.225 1.00 92.81 395 LYS A C 1
ATOM 3071 O O . LYS A 1 395 ? -27.045 1.112 12.696 1.00 92.81 395 LYS A O 1
ATOM 3076 N N . TYR A 1 396 ? -24.814 1.350 12.578 1.00 96.69 396 TYR A N 1
ATOM 3077 C CA . TYR A 1 396 ? -24.688 1.181 11.121 1.00 96.69 396 TYR A CA 1
ATOM 3078 C C . TYR A 1 396 ? -24.175 -0.199 10.665 1.00 96.69 396 TYR A C 1
ATOM 3080 O O . TYR A 1 396 ? -24.402 -0.567 9.515 1.00 96.69 396 TYR A O 1
ATOM 3088 N N . ASN A 1 397 ? -23.549 -1.005 11.533 1.00 97.06 397 ASN A N 1
ATOM 3089 C CA . ASN A 1 397 ? -23.076 -2.356 11.187 1.00 97.06 397 ASN A CA 1
ATOM 3090 C C . ASN A 1 397 ? -24.141 -3.432 11.487 1.00 97.06 397 ASN A C 1
ATOM 3092 O O . ASN A 1 397 ? -23.873 -4.458 12.119 1.00 97.06 397 ASN A O 1
ATOM 3096 N N . ARG A 1 398 ? -25.388 -3.167 11.088 1.00 93.50 398 ARG A N 1
ATOM 3097 C CA . ARG A 1 398 ? -26.541 -4.072 11.243 1.00 93.50 398 ARG A CA 1
ATOM 3098 C C . ARG A 1 398 ? -26.813 -4.826 9.945 1.00 93.50 398 ARG A C 1
ATOM 3100 O O . ARG A 1 398 ? -26.227 -4.508 8.920 1.00 93.50 398 ARG A O 1
ATOM 3107 N N . ASP A 1 399 ? -27.654 -5.858 9.993 1.00 89.56 399 ASP A N 1
ATOM 3108 C CA . ASP A 1 399 ? -28.112 -6.599 8.803 1.00 89.56 399 ASP A CA 1
ATOM 3109 C C . ASP A 1 399 ? -26.964 -7.079 7.889 1.00 89.56 399 ASP A C 1
ATOM 3111 O O . ASP A 1 399 ? -26.989 -6.959 6.661 1.00 89.56 399 ASP A O 1
ATOM 3115 N N . ASN A 1 400 ? -25.918 -7.609 8.535 1.00 84.62 400 ASN A N 1
ATOM 3116 C CA . ASN A 1 400 ? -24.660 -8.064 7.936 1.00 84.62 400 ASN A CA 1
ATOM 3117 C C . ASN A 1 400 ? -23.858 -6.982 7.172 1.00 84.62 400 ASN A C 1
ATOM 3119 O O . ASN A 1 400 ? -22.945 -7.317 6.418 1.00 84.62 400 ASN A O 1
ATOM 3123 N N . GLN A 1 401 ? -24.156 -5.697 7.382 1.00 91.50 401 GLN A N 1
ATOM 3124 C CA . GLN A 1 401 ? -23.339 -4.584 6.905 1.00 91.50 401 GLN A CA 1
ATOM 3125 C C . GLN A 1 401 ? -22.117 -4.361 7.803 1.00 91.50 401 GLN A C 1
ATOM 3127 O O . GLN A 1 401 ? -22.173 -4.493 9.022 1.00 91.50 401 GLN A O 1
ATOM 3132 N N . ASP A 1 402 ? -21.017 -3.959 7.183 1.00 95.06 402 ASP A N 1
ATOM 3133 C CA . ASP A 1 402 ? -19.768 -3.513 7.791 1.00 95.06 402 ASP A CA 1
ATOM 3134 C C . ASP A 1 402 ? -19.430 -2.117 7.239 1.00 95.06 402 ASP A C 1
ATOM 3136 O O . ASP A 1 402 ? -18.591 -1.980 6.350 1.00 95.06 402 ASP A O 1
ATOM 3140 N N . VAL A 1 403 ? -20.142 -1.081 7.700 1.00 96.69 403 VAL A N 1
ATOM 3141 C CA . VAL A 1 403 ? -19.985 0.311 7.226 1.00 96.69 403 VAL A CA 1
ATOM 3142 C C . VAL A 1 403 ? -18.867 1.026 7.981 1.00 96.69 403 VAL A C 1
ATOM 3144 O O . VAL A 1 403 ? -18.023 1.670 7.367 1.00 96.69 403 VAL A O 1
ATOM 3147 N N . ILE A 1 404 ? -18.842 0.909 9.308 1.00 98.25 404 ILE A N 1
ATOM 3148 C CA . ILE A 1 404 ? -17.982 1.697 10.194 1.00 98.25 404 ILE A CA 1
ATOM 3149 C C . ILE A 1 404 ? -16.837 0.836 10.717 1.00 98.25 404 ILE A C 1
ATOM 3151 O O . ILE A 1 404 ? -17.084 -0.164 11.386 1.00 98.25 404 ILE A O 1
ATOM 3155 N N . TYR A 1 405 ? -15.594 1.245 10.466 1.00 98.25 405 TYR A N 1
ATOM 3156 C CA . TYR A 1 405 ? -14.379 0.559 10.913 1.00 98.25 405 TYR A CA 1
ATOM 3157 C C . TYR A 1 405 ? -13.656 1.380 11.984 1.00 98.25 405 TYR A C 1
ATOM 3159 O O . TYR A 1 405 ? -13.272 2.519 11.721 1.00 98.25 405 TYR A O 1
ATOM 3167 N N . ASN A 1 406 ? -13.404 0.784 13.155 1.00 97.81 406 ASN A N 1
ATOM 3168 C CA . ASN A 1 406 ? -12.486 1.354 14.152 1.00 97.81 406 ASN A CA 1
ATOM 3169 C C . ASN A 1 406 ? -11.045 0.877 13.897 1.00 97.81 406 ASN A C 1
ATOM 3171 O O . ASN A 1 406 ? -10.833 -0.223 13.387 1.00 97.81 406 ASN A O 1
ATOM 3175 N N . THR A 1 407 ? -10.037 1.664 14.259 1.00 97.94 407 THR A N 1
ATOM 3176 C CA . THR A 1 407 ? -8.626 1.293 14.083 1.00 97.94 407 THR A CA 1
ATOM 3177 C C . THR A 1 407 ? -8.010 0.835 15.405 1.00 97.94 407 THR A C 1
ATOM 3179 O O . THR A 1 407 ? -8.077 1.526 16.414 1.00 97.94 407 THR A O 1
ATOM 3182 N N . PHE A 1 408 ? -7.351 -0.324 15.396 1.00 97.94 408 PHE A N 1
ATOM 3183 C CA . PHE A 1 408 ? -6.673 -0.893 16.560 1.00 97.94 408 PHE A CA 1
ATOM 3184 C C . PHE A 1 408 ? -5.170 -0.933 16.298 1.00 97.94 408 PHE A C 1
ATOM 3186 O O . PHE A 1 408 ? -4.713 -1.417 15.258 1.00 97.94 408 PHE A O 1
ATOM 3193 N N . GLN A 1 409 ? -4.401 -0.407 17.249 1.00 96.94 409 GLN A N 1
ATOM 3194 C CA . GLN A 1 409 ? -2.956 -0.252 17.136 1.00 96.94 409 GLN A CA 1
ATOM 3195 C C . GLN A 1 409 ? -2.245 -1.340 17.965 1.00 96.94 409 GLN A C 1
ATOM 3197 O O . GLN A 1 409 ? -2.109 -1.224 19.184 1.00 96.94 409 GLN A O 1
ATOM 3202 N N . CYS A 1 410 ? -1.780 -2.406 17.312 1.00 97.38 410 CYS A N 1
ATOM 3203 C CA . CYS A 1 410 ? -1.224 -3.602 17.957 1.00 97.38 410 CYS A CA 1
ATOM 3204 C C . CYS A 1 410 ? 0.129 -3.402 18.669 1.00 97.38 410 CYS A C 1
ATOM 3206 O O . CYS A 1 410 ? 0.598 -4.320 19.338 1.00 97.38 410 CYS A O 1
ATOM 3208 N N . TYR A 1 411 ? 0.763 -2.231 18.560 1.00 95.31 411 TYR A N 1
ATOM 3209 C CA . TYR A 1 411 ? 1.897 -1.838 19.406 1.00 95.31 411 TYR A CA 1
ATOM 3210 C C . TYR A 1 411 ? 1.500 -1.552 20.859 1.00 95.31 411 TYR A C 1
ATOM 3212 O O . TYR A 1 411 ? 2.370 -1.599 21.722 1.00 95.31 411 TYR A O 1
ATOM 3220 N N . LEU A 1 412 ? 0.223 -1.273 21.152 1.00 95.62 412 LEU A N 1
ATOM 3221 C CA . LEU A 1 412 ? -0.246 -1.037 22.518 1.00 95.62 412 LEU A CA 1
ATOM 3222 C C . LEU A 1 412 ? -0.428 -2.358 23.262 1.00 95.62 412 LEU A C 1
ATOM 3224 O O . LEU A 1 412 ? -1.061 -3.281 22.740 1.00 95.62 412 LEU A O 1
ATOM 3228 N N . LYS A 1 413 ? 0.011 -2.409 24.521 1.00 93.88 413 LYS A N 1
ATOM 3229 C CA . LYS A 1 413 ? -0.167 -3.573 25.405 1.00 93.88 413 LYS A CA 1
ATOM 3230 C C . LYS A 1 413 ? -1.648 -3.952 25.582 1.00 93.88 413 LYS A C 1
ATOM 3232 O O . LYS A 1 413 ? -1.986 -5.126 25.520 1.00 93.88 413 LYS A O 1
ATOM 3237 N N . ILE A 1 414 ? -2.536 -2.958 25.674 1.00 89.94 414 ILE A N 1
ATOM 3238 C CA . ILE A 1 414 ? -3.995 -3.128 25.852 1.00 89.94 414 ILE A CA 1
ATOM 3239 C C . ILE A 1 414 ? -4.758 -3.554 24.576 1.00 89.94 414 ILE A C 1
ATOM 3241 O O . ILE A 1 414 ? -5.960 -3.804 24.613 1.00 89.94 414 ILE A O 1
ATOM 3245 N N . SER A 1 415 ? -4.100 -3.607 23.413 1.00 93.62 415 SER A N 1
ATOM 3246 C CA . SER A 1 415 ? -4.803 -3.804 22.133 1.00 93.62 415 SER A CA 1
ATOM 3247 C C . SER A 1 415 ? -5.459 -5.181 21.975 1.00 93.62 415 SER A C 1
ATOM 3249 O O . SER A 1 415 ? -6.491 -5.257 21.314 1.00 93.62 415 SER A O 1
ATOM 3251 N N . SER A 1 416 ? -4.924 -6.246 22.594 1.00 92.25 416 SER A N 1
ATOM 3252 C CA . SER A 1 416 ? -5.589 -7.561 22.577 1.00 92.25 416 SER A CA 1
ATOM 3253 C C . SER A 1 416 ? -6.903 -7.525 23.347 1.00 92.25 416 SER A C 1
ATOM 3255 O O . SER A 1 416 ? -7.927 -7.915 22.793 1.00 92.25 416 SER A O 1
ATOM 3257 N N . ASP A 1 417 ? -6.873 -7.019 24.584 1.00 88.00 417 ASP A N 1
ATOM 3258 C CA . ASP A 1 417 ? -8.051 -6.949 25.454 1.00 88.00 417 ASP A CA 1
ATOM 3259 C C . ASP A 1 417 ? -9.161 -6.145 24.777 1.00 88.00 417 ASP A C 1
ATOM 3261 O O . ASP A 1 417 ? -10.302 -6.590 24.717 1.00 88.00 417 ASP A O 1
ATOM 3265 N N . ARG A 1 418 ? -8.813 -5.002 24.170 1.00 89.75 418 ARG A N 1
ATOM 3266 C CA . ARG A 1 418 ? -9.757 -4.185 23.398 1.00 89.75 418 ARG A CA 1
ATOM 3267 C C . ARG A 1 418 ? -10.420 -4.945 22.245 1.00 89.75 418 ARG A C 1
ATOM 3269 O O . ARG A 1 418 ? -11.622 -4.802 22.053 1.00 89.75 418 ARG A O 1
ATOM 3276 N N . VAL A 1 419 ? -9.655 -5.720 21.468 1.00 94.19 419 VAL A N 1
ATOM 3277 C CA . VAL A 1 419 ? -10.218 -6.532 20.372 1.00 94.19 419 VAL A CA 1
ATOM 3278 C C . VAL A 1 419 ? -11.156 -7.603 20.925 1.00 94.19 419 VAL A C 1
ATOM 3280 O O . VAL A 1 419 ? -12.212 -7.822 20.343 1.00 94.19 419 VAL A O 1
ATOM 3283 N N . ASP A 1 420 ? -10.803 -8.243 22.043 1.00 90.62 420 ASP A N 1
ATOM 3284 C CA . ASP A 1 420 ? -11.659 -9.244 22.688 1.00 90.62 420 ASP A CA 1
ATOM 3285 C C . AS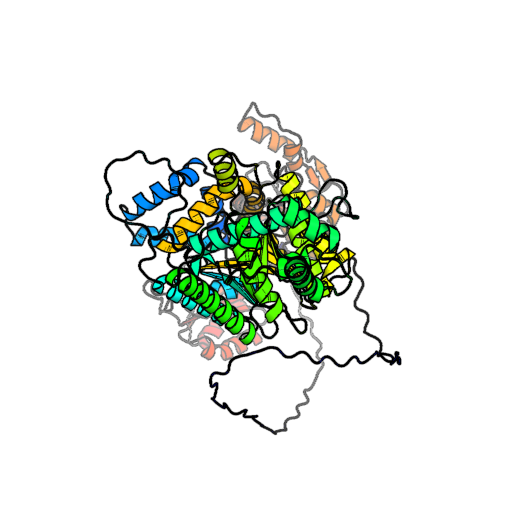P A 1 420 ? -12.970 -8.624 23.204 1.00 90.62 420 ASP A C 1
ATOM 3287 O O . ASP A 1 420 ? -14.046 -9.161 22.940 1.00 90.62 420 ASP A O 1
ATOM 3291 N N . ILE A 1 421 ? -12.896 -7.466 23.867 1.00 85.94 421 ILE A N 1
ATOM 3292 C CA . ILE A 1 421 ? -14.050 -6.746 24.427 1.00 85.94 421 ILE A CA 1
ATOM 3293 C C . ILE A 1 421 ? -15.030 -6.306 23.334 1.00 85.94 421 ILE A C 1
ATOM 3295 O O . ILE A 1 421 ? -16.222 -6.610 23.418 1.00 85.94 421 ILE A O 1
ATOM 3299 N N . ASP A 1 422 ? -14.551 -5.619 22.294 1.00 91.00 422 ASP A N 1
ATOM 3300 C CA . ASP A 1 422 ? -15.433 -5.084 21.252 1.00 91.00 422 ASP A CA 1
ATOM 3301 C C . ASP A 1 422 ? -16.022 -6.196 20.363 1.00 91.00 422 ASP A C 1
ATOM 3303 O O . ASP A 1 422 ? -17.160 -6.080 19.902 1.00 91.00 422 ASP A O 1
ATOM 3307 N N . LEU A 1 423 ? -15.292 -7.302 20.162 1.00 92.25 423 LEU A N 1
ATOM 3308 C CA . LEU A 1 423 ? -15.784 -8.480 19.440 1.00 92.25 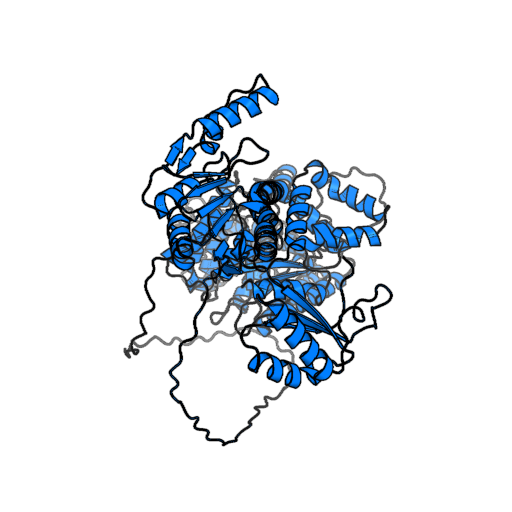423 LEU A CA 1
ATOM 3309 C C . LEU A 1 423 ? -16.868 -9.231 20.232 1.00 92.25 423 LEU A C 1
ATOM 3311 O O . LEU A 1 423 ? -17.878 -9.639 19.656 1.00 92.25 423 LEU A O 1
ATOM 3315 N N . GLU A 1 424 ? -16.693 -9.389 21.546 1.00 87.06 424 GLU A N 1
ATOM 3316 C CA . GLU A 1 424 ? -17.701 -10.002 22.419 1.00 87.06 424 GLU A CA 1
ATOM 3317 C C . GLU A 1 424 ? -18.951 -9.117 22.540 1.00 87.06 424 GLU A C 1
ATOM 3319 O O . GLU A 1 424 ? -20.076 -9.611 22.438 1.00 87.06 424 GLU A O 1
ATOM 3324 N N . ARG A 1 425 ? -18.782 -7.792 22.641 1.00 86.44 425 ARG A N 1
ATOM 3325 C CA . ARG A 1 425 ? -19.900 -6.841 22.581 1.00 86.44 425 ARG A CA 1
ATOM 3326 C C . ARG A 1 425 ? -20.661 -6.941 21.258 1.00 86.44 425 ARG A C 1
ATOM 3328 O O . ARG A 1 425 ? -21.888 -7.010 21.272 1.00 86.44 425 ARG A O 1
ATOM 3335 N N . ALA A 1 426 ? -19.958 -7.016 20.127 1.00 91.31 426 ALA A N 1
ATOM 3336 C CA . ALA A 1 426 ? -20.569 -7.209 18.811 1.00 91.31 426 ALA A CA 1
ATOM 3337 C C . ALA A 1 426 ? -21.393 -8.505 18.729 1.00 91.31 426 ALA A C 1
ATOM 3339 O O . ALA A 1 426 ? -22.514 -8.498 18.211 1.00 91.31 426 ALA A O 1
ATOM 3340 N N . ARG A 1 427 ? -20.882 -9.598 19.317 1.00 90.06 427 ARG A N 1
ATOM 3341 C CA . ARG A 1 427 ? -21.588 -10.882 19.430 1.00 90.06 427 ARG A CA 1
ATOM 3342 C C . ARG A 1 427 ? -22.869 -10.773 20.265 1.00 90.06 427 ARG A C 1
ATOM 3344 O O . ARG A 1 427 ? -23.900 -11.287 19.838 1.00 90.06 427 ARG A O 1
ATOM 3351 N N . ARG A 1 428 ? -22.813 -10.137 21.441 1.00 84.81 428 ARG A N 1
ATOM 3352 C CA . ARG A 1 428 ? -23.966 -9.978 22.352 1.00 84.81 428 ARG A CA 1
ATOM 3353 C C . ARG A 1 428 ? -25.040 -9.067 21.781 1.00 84.81 428 ARG A C 1
ATOM 3355 O O . ARG A 1 428 ? -26.213 -9.418 21.766 1.00 84.81 428 ARG A O 1
ATOM 3362 N N . GLU A 1 429 ? -24.627 -7.906 21.289 1.00 85.00 429 GLU A N 1
ATOM 3363 C CA . GLU A 1 429 ? -25.537 -6.881 20.790 1.00 85.00 429 GLU A CA 1
ATOM 3364 C C . GLU A 1 429 ? -25.995 -7.131 19.346 1.00 85.00 429 GLU A C 1
ATOM 3366 O O . GLU A 1 429 ? -26.838 -6.385 18.853 1.00 85.00 429 GLU A O 1
ATOM 3371 N N . ASN A 1 430 ? -25.476 -8.164 18.670 1.00 90.06 430 ASN A N 1
ATOM 3372 C CA . ASN A 1 430 ? -25.806 -8.561 17.297 1.00 90.06 430 ASN A CA 1
ATOM 3373 C C . ASN A 1 430 ? -25.556 -7.454 16.248 1.00 90.06 430 ASN A C 1
ATOM 3375 O O . ASN A 1 430 ? -26.444 -7.077 15.474 1.00 90.06 430 ASN A O 1
ATOM 3379 N N . PHE A 1 431 ? -24.337 -6.910 16.232 1.00 94.19 431 PHE A N 1
ATOM 3380 C CA . PHE A 1 431 ? -23.817 -6.083 15.134 1.00 94.19 431 PHE A CA 1
ATOM 3381 C C . PHE A 1 431 ? -22.518 -6.688 14.586 1.00 94.19 431 PHE A C 1
ATOM 3383 O O . PHE A 1 431 ? -21.854 -7.471 15.262 1.00 94.19 431 PHE A O 1
ATOM 3390 N N . ARG A 1 432 ? -22.145 -6.352 13.348 1.00 95.88 432 ARG A N 1
ATOM 3391 C CA . ARG A 1 432 ? -20.911 -6.851 12.730 1.00 95.88 432 ARG A CA 1
ATOM 3392 C C . ARG A 1 432 ? -19.720 -6.035 13.238 1.00 95.88 432 ARG A C 1
ATOM 3394 O O . ARG A 1 432 ? -19.625 -4.835 12.970 1.00 95.88 432 ARG A O 1
ATOM 3401 N N . PHE A 1 433 ? -18.804 -6.677 13.962 1.00 97.19 433 PHE A N 1
ATOM 3402 C CA . PHE A 1 433 ? -17.552 -6.044 14.382 1.00 97.19 433 PHE A CA 1
ATOM 3403 C C . PHE A 1 433 ? -16.744 -5.672 13.138 1.00 97.19 433 PHE A C 1
ATOM 3405 O O . PHE A 1 433 ? -16.559 -6.519 12.262 1.00 97.19 433 PHE A O 1
ATOM 3412 N N . ALA A 1 434 ? -16.258 -4.435 13.033 1.00 97.81 434 ALA A N 1
ATOM 3413 C CA . ALA A 1 434 ? -15.440 -4.033 11.891 1.00 97.81 434 ALA A CA 1
ATOM 3414 C C . ALA A 1 434 ? -14.199 -3.234 12.304 1.00 97.81 434 ALA A C 1
ATOM 3416 O O . ALA A 1 434 ? -14.305 -2.224 13.003 1.00 97.81 434 ALA A O 1
ATOM 3417 N N . CYS A 1 435 ? -13.003 -3.660 11.881 1.00 97.81 435 CYS A N 1
ATOM 3418 C CA . CYS A 1 435 ? -11.779 -2.974 12.302 1.00 97.81 435 CYS A CA 1
ATOM 3419 C C . CYS A 1 435 ? -10.633 -2.907 11.282 1.00 97.81 435 CYS A C 1
ATOM 3421 O O . CYS A 1 435 ? -10.517 -3.715 10.368 1.00 97.81 435 CYS A O 1
ATOM 3423 N N . LYS A 1 436 ? -9.740 -1.930 11.441 1.00 98.19 436 LYS A N 1
ATOM 3424 C CA . LYS A 1 436 ? -8.418 -1.909 10.805 1.00 98.19 436 LYS A CA 1
ATOM 3425 C C . LYS A 1 436 ? -7.374 -2.290 11.850 1.00 98.19 436 LYS A C 1
ATOM 3427 O O . LYS A 1 436 ? -7.210 -1.573 12.833 1.00 98.19 436 LYS A O 1
ATOM 3432 N N . LEU A 1 437 ? -6.633 -3.371 11.616 1.00 98.19 437 LEU A N 1
ATOM 3433 C CA . LEU A 1 437 ? -5.458 -3.718 12.414 1.00 98.19 437 LEU A CA 1
ATOM 3434 C C . LEU A 1 437 ? -4.220 -3.050 11.806 1.00 98.19 437 LEU A C 1
ATOM 3436 O O . LEU A 1 437 ? -3.812 -3.398 10.694 1.00 98.19 437 LEU A O 1
ATOM 3440 N N . VAL A 1 438 ? -3.591 -2.142 12.557 1.00 96.31 438 VAL A N 1
ATOM 3441 C CA . VAL A 1 438 ? -2.253 -1.580 12.277 1.00 96.31 438 VAL A CA 1
ATOM 3442 C C . VAL A 1 438 ? -1.276 -1.972 13.387 1.00 96.31 438 VAL A C 1
ATOM 3444 O O . VAL A 1 438 ? -1.690 -2.316 14.489 1.00 96.31 438 VAL A O 1
ATOM 3447 N N . ARG A 1 439 ? 0.037 -1.870 13.147 1.00 93.62 439 ARG A N 1
ATOM 3448 C CA . ARG A 1 439 ? 1.019 -1.896 14.250 1.00 93.62 439 ARG A CA 1
ATOM 3449 C C . ARG A 1 439 ? 0.890 -0.615 15.085 1.00 93.62 439 ARG A C 1
ATOM 3451 O O . ARG A 1 439 ? 0.501 -0.681 16.242 1.00 93.62 439 ARG A O 1
ATOM 3458 N N . GLY A 1 440 ? 1.110 0.546 14.477 1.00 89.50 440 GLY A N 1
ATOM 3459 C CA . GLY A 1 440 ? 0.956 1.863 15.103 1.00 89.50 440 GLY A CA 1
ATOM 3460 C C . GLY A 1 440 ? 1.846 2.897 14.412 1.00 89.50 440 GLY A C 1
ATOM 3461 O O . GLY A 1 440 ? 2.807 2.515 13.748 1.00 89.50 440 GLY A O 1
ATOM 3462 N N . ALA A 1 441 ? 1.524 4.186 14.547 1.00 84.81 441 ALA A N 1
ATOM 3463 C CA . ALA A 1 441 ? 2.297 5.283 13.944 1.00 84.81 441 ALA A CA 1
ATOM 3464 C C . ALA A 1 441 ? 3.060 6.134 14.979 1.00 84.81 441 ALA A C 1
ATOM 3466 O O . ALA A 1 441 ? 4.115 6.679 14.676 1.00 84.81 441 ALA A O 1
ATOM 3467 N N . TYR A 1 442 ? 2.572 6.210 16.221 1.00 84.25 442 TYR A N 1
ATOM 3468 C CA . TYR A 1 442 ? 3.014 7.209 17.203 1.00 84.25 442 TYR A CA 1
ATOM 3469 C C . TYR A 1 442 ? 4.097 6.713 18.182 1.00 84.25 442 TYR A C 1
ATOM 3471 O O . TYR A 1 442 ? 4.382 7.385 19.168 1.00 84.25 442 TYR A O 1
ATOM 3479 N N . MET A 1 443 ? 4.746 5.568 17.914 1.00 85.00 443 MET A N 1
ATOM 3480 C CA . MET A 1 443 ? 5.660 4.871 18.850 1.00 85.00 443 MET A CA 1
ATOM 3481 C C . MET A 1 443 ? 6.694 5.787 19.526 1.00 85.00 443 MET A C 1
ATOM 3483 O O . MET A 1 443 ? 6.910 5.703 20.733 1.00 85.00 443 MET A O 1
ATOM 3487 N N . VAL A 1 444 ? 7.333 6.673 18.756 1.00 81.94 444 VAL A N 1
ATOM 3488 C CA . VAL A 1 444 ? 8.359 7.600 19.264 1.00 81.94 444 VAL A CA 1
ATOM 3489 C C . VAL A 1 444 ? 7.752 8.656 20.194 1.00 81.94 444 VAL A C 1
ATOM 3491 O O . VAL A 1 444 ? 8.354 8.988 21.218 1.00 81.94 444 VAL A O 1
ATOM 3494 N N . GLN A 1 445 ? 6.561 9.157 19.853 1.00 81.00 445 GLN A N 1
ATOM 3495 C CA . GLN A 1 445 ? 5.838 10.170 20.622 1.00 81.00 445 GLN A CA 1
ATOM 3496 C C . GLN A 1 445 ? 5.321 9.581 21.941 1.00 81.00 445 GLN A C 1
ATOM 3498 O O . GLN A 1 445 ? 5.568 10.161 22.995 1.00 81.00 445 GLN A O 1
ATOM 3503 N N . GLU A 1 446 ? 4.702 8.395 21.898 1.00 86.19 446 GLU A N 1
ATOM 3504 C CA . GLU A 1 446 ? 4.184 7.688 23.080 1.00 86.19 446 GLU A CA 1
ATOM 3505 C C . GLU A 1 446 ? 5.296 7.377 24.089 1.00 86.19 446 GLU A C 1
ATOM 3507 O O . GLU A 1 446 ? 5.214 7.798 25.244 1.00 86.19 446 GLU A O 1
ATOM 3512 N N . ARG A 1 447 ? 6.403 6.747 23.651 1.00 87.56 447 ARG A N 1
ATOM 3513 C CA . ARG A 1 447 ? 7.536 6.469 24.553 1.00 87.56 447 ARG A CA 1
ATOM 3514 C C . ARG A 1 447 ? 8.137 7.747 25.144 1.00 87.56 447 ARG A C 1
ATOM 3516 O O . ARG A 1 447 ? 8.656 7.713 26.258 1.00 87.56 447 ARG A O 1
ATOM 3523 N N . LYS A 1 448 ? 8.144 8.867 24.402 1.00 84.38 448 LYS A N 1
ATOM 3524 C CA . LYS A 1 448 ? 8.635 10.148 24.933 1.00 84.38 448 LYS A CA 1
ATOM 3525 C C . LYS A 1 448 ? 7.674 10.704 25.982 1.00 84.38 448 LYS A C 1
ATOM 3527 O O . LYS A 1 448 ? 8.121 10.988 27.086 1.00 84.38 448 LYS A O 1
ATOM 3532 N N . ARG A 1 449 ? 6.374 10.765 25.680 1.00 85.44 449 ARG A N 1
ATOM 3533 C CA . ARG A 1 449 ? 5.335 11.241 26.602 1.00 85.44 449 ARG A CA 1
ATOM 3534 C C . ARG A 1 449 ? 5.311 10.435 27.906 1.00 85.44 449 ARG A C 1
ATOM 3536 O O . ARG A 1 449 ? 5.250 11.040 28.970 1.00 85.44 449 ARG A O 1
ATOM 3543 N N . ALA A 1 450 ? 5.419 9.107 27.833 1.00 87.19 450 ALA A N 1
ATOM 3544 C CA . ALA A 1 450 ? 5.482 8.232 29.007 1.00 87.19 450 ALA A CA 1
ATOM 3545 C C . ALA A 1 450 ? 6.672 8.566 29.925 1.00 87.19 450 ALA A C 1
ATOM 3547 O O . ALA A 1 450 ? 6.497 8.702 31.134 1.00 87.19 450 ALA A O 1
ATOM 3548 N N . ARG A 1 451 ? 7.867 8.794 29.354 1.00 89.56 451 ARG A N 1
ATOM 3549 C CA . ARG A 1 451 ? 9.049 9.233 30.120 1.00 89.56 451 ARG A CA 1
ATOM 3550 C C . ARG A 1 451 ? 8.888 10.632 30.709 1.00 89.56 451 ARG A C 1
ATOM 3552 O O . ARG A 1 451 ? 9.199 10.818 31.878 1.00 89.56 451 ARG A O 1
ATOM 3559 N N . ASP A 1 452 ? 8.420 11.593 29.913 1.00 87.12 452 ASP A N 1
ATOM 3560 C CA . ASP A 1 452 ? 8.290 12.994 30.335 1.00 87.12 452 ASP A CA 1
ATOM 3561 C C . ASP A 1 452 ? 7.255 13.162 31.466 1.00 87.12 452 ASP A C 1
ATOM 3563 O O . ASP A 1 452 ? 7.427 14.003 32.344 1.00 87.12 452 ASP A O 1
ATOM 3567 N N . MET A 1 453 ? 6.181 12.362 31.447 1.00 83.19 453 MET A N 1
ATOM 3568 C CA . MET A 1 453 ? 5.087 12.405 32.427 1.00 83.19 453 MET A CA 1
ATOM 3569 C C . MET A 1 453 ? 5.196 11.339 33.535 1.00 83.19 453 MET A C 1
ATOM 3571 O O . MET A 1 453 ? 4.344 11.296 34.418 1.00 83.19 453 MET A O 1
ATOM 3575 N N . GLY A 1 454 ? 6.209 10.467 33.497 1.00 88.69 454 GLY A N 1
ATOM 3576 C CA . GLY A 1 454 ? 6.484 9.478 34.546 1.00 88.69 454 GLY A CA 1
ATOM 3577 C C . GLY A 1 454 ? 5.501 8.303 34.657 1.00 88.69 454 GLY A C 1
ATOM 3578 O O . GLY A 1 454 ? 5.464 7.665 35.709 1.00 88.69 454 GLY A O 1
ATOM 3579 N N . TYR A 1 455 ? 4.716 7.993 33.617 1.00 85.31 455 TYR A N 1
ATOM 3580 C CA . TYR A 1 455 ? 3.785 6.851 33.618 1.00 85.31 455 TYR A CA 1
ATOM 3581 C C . TYR A 1 455 ? 4.344 5.632 32.848 1.00 85.31 455 TYR A C 1
ATOM 3583 O O . TYR A 1 455 ? 5.244 5.790 32.018 1.00 85.31 455 TYR A O 1
ATOM 3591 N N . PRO A 1 456 ? 3.851 4.399 33.105 1.00 89.94 456 PRO A N 1
ATOM 3592 C CA . PRO A 1 456 ? 4.347 3.192 32.439 1.00 89.94 456 PRO A CA 1
ATOM 3593 C C . PRO A 1 456 ? 4.191 3.240 30.915 1.00 89.94 456 PRO A C 1
ATOM 3595 O O . PRO A 1 456 ? 3.144 3.639 30.413 1.00 89.94 456 PRO A O 1
ATOM 3598 N N . ASP A 1 457 ? 5.206 2.780 30.179 1.00 92.31 457 ASP A N 1
ATOM 3599 C CA . ASP A 1 457 ? 5.189 2.781 28.712 1.00 92.31 457 ASP A CA 1
ATOM 3600 C C . ASP A 1 457 ? 4.017 1.925 28.171 1.00 92.31 457 ASP A C 1
ATOM 3602 O O . ASP A 1 457 ? 4.001 0.704 28.397 1.00 92.31 457 ASP A O 1
ATOM 3606 N N . PRO A 1 458 ? 3.026 2.531 27.478 1.00 91.69 458 PRO A N 1
ATOM 3607 C CA . PRO A 1 458 ? 1.817 1.836 27.039 1.00 91.69 458 PRO A CA 1
ATOM 3608 C C . PRO A 1 458 ? 2.078 0.882 25.868 1.00 91.69 458 PRO A C 1
ATOM 3610 O O . PRO A 1 458 ? 1.204 0.078 25.523 1.00 91.69 458 PRO A O 1
ATOM 3613 N N . ILE A 1 459 ? 3.259 0.966 25.245 1.00 94.62 459 ILE A N 1
ATOM 3614 C CA . ILE A 1 459 ? 3.619 0.183 24.065 1.00 94.62 459 ILE A CA 1
ATOM 3615 C C . ILE A 1 459 ? 4.447 -1.049 24.451 1.00 94.62 459 ILE A C 1
ATOM 3617 O O . ILE A 1 459 ? 5.089 -1.085 25.504 1.00 94.62 459 ILE A O 1
ATOM 3621 N N . HIS A 1 460 ? 4.412 -2.079 23.607 1.00 94.62 460 HIS A N 1
ATOM 3622 C CA . HIS A 1 460 ? 5.177 -3.317 23.777 1.00 94.62 460 HIS A CA 1
ATOM 3623 C C . HIS A 1 460 ? 6.686 -3.071 23.864 1.00 94.62 460 HIS A C 1
ATOM 3625 O O . HIS A 1 460 ? 7.227 -2.122 23.287 1.00 94.62 460 HIS A O 1
ATOM 3631 N N . ASP A 1 461 ? 7.382 -3.931 24.601 1.00 92.50 461 ASP A N 1
ATOM 3632 C CA . ASP A 1 461 ? 8.782 -3.688 24.947 1.00 92.50 461 ASP A CA 1
ATOM 3633 C C . ASP A 1 461 ? 9.693 -3.860 23.720 1.00 92.50 461 ASP A C 1
ATOM 3635 O O . ASP A 1 461 ? 10.546 -3.001 23.481 1.00 92.50 461 ASP A O 1
ATOM 3639 N N . SER A 1 462 ? 9.429 -4.861 22.869 1.00 91.44 462 SER A N 1
ATOM 3640 C CA . SER A 1 462 ? 10.105 -5.060 21.578 1.00 91.44 462 SER A CA 1
ATOM 3641 C C . SER A 1 462 ? 9.199 -4.861 20.346 1.00 91.44 462 SER A C 1
ATOM 3643 O O . SER A 1 462 ? 7.969 -4.736 20.421 1.00 91.44 462 SER A O 1
ATOM 3645 N N . MET A 1 463 ? 9.822 -4.818 19.162 1.00 87.81 463 MET A N 1
ATOM 3646 C CA . MET A 1 463 ? 9.099 -4.788 17.885 1.00 87.81 463 MET A CA 1
ATOM 3647 C C . MET A 1 463 ? 8.533 -6.174 17.546 1.00 87.81 463 MET A C 1
ATOM 3649 O O . MET A 1 463 ? 7.468 -6.284 16.938 1.00 87.81 463 MET A O 1
ATOM 3653 N N . GLU A 1 464 ? 9.223 -7.219 17.983 1.00 91.88 464 GLU A N 1
ATOM 3654 C CA . GLU A 1 464 ? 8.869 -8.627 17.880 1.00 91.88 464 GLU A CA 1
ATOM 3655 C C . GLU A 1 464 ? 7.574 -8.916 18.652 1.00 91.88 464 GLU A C 1
ATOM 3657 O O . GLU A 1 464 ? 6.662 -9.514 18.088 1.00 91.88 464 GLU A O 1
ATOM 3662 N N . ASP A 1 465 ? 7.421 -8.383 19.869 1.00 95.25 465 ASP A N 1
ATOM 3663 C CA . ASP A 1 465 ? 6.172 -8.451 20.649 1.00 95.25 465 ASP A CA 1
ATOM 3664 C C . ASP A 1 465 ? 5.009 -7.763 19.914 1.00 95.25 465 ASP A C 1
ATOM 3666 O O . ASP A 1 465 ? 3.902 -8.295 19.822 1.00 95.25 465 ASP A O 1
ATOM 3670 N N . THR A 1 466 ? 5.276 -6.597 19.309 1.00 94.38 466 THR A N 1
ATOM 3671 C CA . THR A 1 466 ? 4.300 -5.882 18.467 1.00 94.38 466 THR A CA 1
ATOM 3672 C C . THR A 1 466 ? 3.891 -6.715 17.245 1.00 94.38 466 THR A C 1
ATOM 3674 O O . THR A 1 466 ? 2.725 -6.696 16.847 1.00 94.38 466 THR A O 1
ATOM 3677 N N . HIS A 1 467 ? 4.826 -7.454 16.639 1.00 93.62 467 HIS A N 1
ATOM 3678 C CA . HIS A 1 467 ? 4.550 -8.351 15.513 1.00 93.62 467 HIS A CA 1
ATOM 3679 C C . HIS A 1 467 ? 3.746 -9.578 15.959 1.00 93.62 467 HIS A C 1
ATOM 3681 O O . HIS A 1 467 ? 2.732 -9.889 15.338 1.00 93.62 467 HIS A O 1
ATOM 3687 N N . ALA A 1 468 ? 4.141 -10.222 17.060 1.00 96.06 468 ALA A N 1
ATOM 3688 C CA . ALA A 1 468 ? 3.456 -11.379 17.622 1.00 96.06 468 ALA A CA 1
ATOM 3689 C C . ALA A 1 468 ? 2.011 -11.046 18.019 1.00 96.06 468 ALA A C 1
ATOM 3691 O O . ALA A 1 468 ? 1.092 -11.787 17.673 1.00 96.06 468 ALA A O 1
ATOM 3692 N N . ASN A 1 469 ? 1.789 -9.901 18.671 1.00 97.38 469 ASN A N 1
ATOM 3693 C CA . ASN A 1 469 ? 0.449 -9.427 18.999 1.00 97.38 469 ASN A CA 1
ATOM 3694 C C . ASN A 1 469 ? -0.373 -9.118 17.733 1.00 97.38 469 ASN A C 1
ATOM 3696 O O . ASN A 1 469 ? -1.520 -9.545 17.635 1.00 97.38 469 ASN A O 1
ATOM 3700 N N . TYR A 1 470 ? 0.211 -8.437 16.738 1.00 98.00 470 TYR A N 1
ATOM 3701 C CA . TYR A 1 470 ? -0.460 -8.155 15.463 1.00 98.00 470 TYR A CA 1
ATOM 3702 C C . TYR A 1 470 ? -0.928 -9.437 14.756 1.00 98.00 470 TYR A C 1
ATOM 3704 O O . TYR A 1 470 ? -2.113 -9.576 14.451 1.00 98.00 470 TYR A O 1
ATOM 3712 N N . ASP A 1 471 ? -0.017 -10.389 14.545 1.00 97.62 471 ASP A N 1
ATOM 3713 C CA . ASP A 1 471 ? -0.312 -11.649 13.858 1.00 97.62 471 ASP A CA 1
ATOM 3714 C C . ASP A 1 471 ? -1.306 -12.514 14.670 1.00 97.62 471 ASP A C 1
ATOM 3716 O O . ASP A 1 471 ? -2.160 -13.194 14.091 1.00 97.62 471 ASP A O 1
ATOM 3720 N N . ALA A 1 472 ? -1.274 -12.439 16.009 1.00 97.94 472 ALA A N 1
ATOM 3721 C CA . ALA A 1 472 ? -2.256 -13.088 16.880 1.00 97.94 472 ALA A CA 1
ATOM 3722 C C . ALA A 1 472 ? -3.670 -12.497 16.729 1.00 97.94 472 ALA A C 1
ATOM 3724 O O . ALA A 1 472 ? -4.629 -13.267 16.616 1.00 97.94 472 ALA A O 1
ATOM 3725 N N . GLN A 1 473 ? -3.820 -11.165 16.668 1.00 98.00 473 GLN A N 1
ATOM 3726 C CA . GLN A 1 473 ? -5.131 -10.544 16.425 1.00 98.00 473 GLN A CA 1
ATOM 3727 C C . GLN A 1 473 ? -5.655 -10.860 15.017 1.00 98.00 473 GLN A C 1
ATOM 3729 O O . GLN A 1 473 ? -6.831 -11.186 14.868 1.00 98.00 473 GLN A O 1
ATOM 3734 N N . VAL A 1 474 ? -4.794 -10.864 13.990 1.00 98.12 474 VAL A N 1
ATOM 3735 C CA . VAL A 1 474 ? -5.182 -11.290 12.630 1.00 98.12 474 VAL A CA 1
ATOM 3736 C C . VAL A 1 474 ? -5.713 -12.727 12.641 1.00 98.12 474 VAL A C 1
ATOM 3738 O O . VAL A 1 474 ? -6.807 -12.981 12.140 1.00 98.12 474 VAL A O 1
ATOM 3741 N N . LYS A 1 475 ? -4.996 -13.668 13.271 1.00 97.94 475 LYS A N 1
ATOM 3742 C CA . LYS A 1 475 ? -5.438 -15.068 13.385 1.00 97.94 475 LYS A CA 1
ATOM 3743 C C . LYS A 1 475 ? -6.774 -15.205 14.131 1.00 97.94 475 LYS A C 1
ATOM 3745 O O . LYS A 1 475 ? -7.614 -16.005 13.720 1.00 97.94 475 LYS A O 1
ATOM 3750 N N . LYS A 1 476 ? -6.981 -14.428 15.200 1.00 97.06 476 LYS A N 1
ATOM 3751 C CA . LYS A 1 476 ? -8.232 -14.391 15.978 1.00 97.06 476 LYS A CA 1
ATOM 3752 C C . LYS A 1 476 ? -9.419 -13.923 15.126 1.00 97.06 476 LYS A C 1
ATOM 3754 O O . LYS A 1 476 ? -10.468 -14.569 15.127 1.00 97.06 476 LYS A O 1
ATOM 3759 N N . LEU A 1 477 ? -9.244 -12.842 14.363 1.00 97.25 477 LEU A N 1
ATOM 3760 C CA . LEU A 1 477 ? -10.305 -12.286 13.521 1.00 97.25 477 LEU A CA 1
ATOM 3761 C C . LEU A 1 477 ? -10.591 -13.130 12.271 1.00 97.25 477 LEU A C 1
ATOM 3763 O O . LEU A 1 477 ? -11.752 -13.217 11.880 1.00 97.25 477 LEU A O 1
ATOM 3767 N N . LEU A 1 478 ? -9.601 -13.836 11.704 1.00 96.94 478 LEU A N 1
ATOM 3768 C CA . LEU A 1 478 ? -9.852 -14.864 10.679 1.00 96.94 478 LEU A CA 1
ATOM 3769 C C . LEU A 1 478 ? -10.803 -15.952 11.208 1.00 96.94 478 LEU A C 1
ATOM 3771 O O . LEU A 1 478 ? -11.795 -16.268 10.555 1.00 96.94 478 LEU A O 1
ATOM 3775 N N . GLY A 1 479 ? -10.560 -16.453 12.426 1.00 95.06 479 GLY A N 1
ATOM 3776 C CA . GLY A 1 479 ? -11.445 -17.420 13.089 1.00 95.06 479 GLY A CA 1
ATOM 3777 C C . GLY A 1 479 ? -12.844 -16.880 13.424 1.00 95.06 479 GLY A C 1
ATOM 3778 O O . GLY A 1 479 ? -13.774 -17.665 13.583 1.00 95.06 479 GLY A O 1
ATOM 3779 N N . SER A 1 480 ? -13.006 -15.554 13.484 1.00 94.31 480 SER A N 1
ATOM 3780 C CA . SER A 1 480 ? -14.263 -14.867 13.830 1.00 94.31 480 SER A CA 1
ATOM 3781 C C . SER A 1 480 ? -14.926 -14.157 12.635 1.00 94.31 480 SER A C 1
ATOM 3783 O O . SER A 1 480 ? -15.871 -13.393 12.818 1.00 94.31 480 SER A O 1
ATOM 3785 N N . ASN A 1 481 ? -14.471 -14.411 11.400 1.00 92.00 481 ASN A N 1
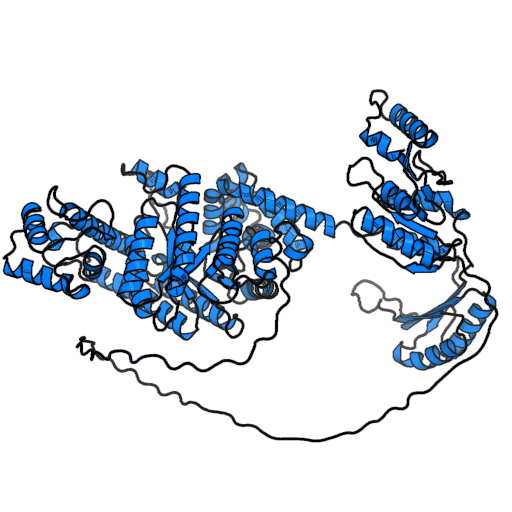ATOM 3786 C CA . ASN A 1 481 ? -14.906 -13.738 10.160 1.00 92.00 481 ASN A CA 1
ATOM 3787 C C . ASN A 1 481 ? -16.417 -13.889 9.839 1.00 92.00 481 ASN A C 1
ATOM 3789 O O . ASN A 1 481 ? -16.966 -13.167 9.003 1.00 92.00 481 ASN A O 1
ATOM 3793 N N . SER A 1 482 ? -17.126 -14.794 10.520 1.00 91.25 482 SER A N 1
ATOM 3794 C CA . SER A 1 482 ? -18.593 -14.864 10.486 1.00 91.25 482 SER A CA 1
ATOM 3795 C C . SER A 1 482 ? -19.245 -13.593 11.049 1.00 91.25 482 SER A C 1
ATOM 3797 O O . SER A 1 482 ? -20.158 -13.060 10.420 1.00 91.25 482 SER A O 1
ATOM 3799 N N . ILE A 1 483 ? -18.733 -13.076 12.172 1.00 93.06 483 ILE A N 1
ATOM 3800 C CA . ILE A 1 483 ? -19.232 -11.881 12.881 1.00 93.06 483 ILE A CA 1
ATOM 3801 C C . ILE A 1 483 ? -18.322 -10.650 12.733 1.00 93.06 483 ILE A C 1
ATOM 3803 O O . ILE A 1 483 ? -18.729 -9.544 13.084 1.00 93.06 483 ILE A O 1
ATOM 3807 N N . ALA A 1 484 ? -17.106 -10.829 12.209 1.00 95.44 484 ALA A N 1
ATOM 3808 C CA . ALA A 1 484 ? -16.100 -9.784 12.056 1.00 95.44 484 ALA A CA 1
ATOM 3809 C C . ALA A 1 484 ? -15.770 -9.481 10.586 1.00 95.44 484 ALA A C 1
ATOM 3811 O O . ALA A 1 484 ? -15.610 -10.382 9.766 1.00 95.44 484 ALA A O 1
ATOM 3812 N N . SER A 1 485 ? -15.583 -8.206 10.262 1.00 97.06 485 SER A N 1
ATOM 3813 C CA . SER A 1 485 ? -14.852 -7.742 9.081 1.00 97.06 485 SER A CA 1
ATOM 3814 C C . SER A 1 485 ? -13.586 -7.022 9.529 1.00 97.06 485 SER A C 1
ATOM 3816 O O . SER A 1 485 ? -13.607 -6.281 10.505 1.00 97.06 485 SER A O 1
ATOM 3818 N N . PHE A 1 486 ? -12.463 -7.192 8.841 1.00 97.75 486 PHE A N 1
ATOM 3819 C CA . PHE A 1 486 ? -11.246 -6.492 9.223 1.00 97.75 486 PHE A CA 1
ATOM 3820 C C . PHE A 1 486 ? -10.263 -6.268 8.079 1.00 97.75 486 PHE A C 1
ATOM 3822 O O . PHE A 1 486 ? -10.199 -7.021 7.108 1.00 97.75 486 PHE A O 1
ATOM 3829 N N . MET A 1 487 ? -9.472 -5.207 8.223 1.00 98.31 487 MET A N 1
ATOM 3830 C CA . MET A 1 487 ? -8.380 -4.868 7.326 1.00 98.31 487 MET A CA 1
ATOM 3831 C C . MET A 1 487 ? -7.028 -5.192 7.961 1.00 98.31 487 MET A C 1
ATOM 3833 O O . MET A 1 487 ? -6.649 -4.615 8.982 1.00 98.31 487 MET A O 1
ATOM 3837 N N . VAL A 1 488 ? -6.274 -6.068 7.301 1.00 98.06 488 VAL A N 1
ATOM 3838 C CA . VAL A 1 488 ? -4.867 -6.370 7.572 1.00 98.06 488 VAL A CA 1
ATOM 3839 C C . VAL A 1 488 ? -4.015 -5.264 6.951 1.00 98.06 488 VAL A C 1
ATOM 3841 O O . VAL A 1 488 ? -3.571 -5.358 5.804 1.00 98.06 488 VAL A O 1
ATOM 3844 N N . ALA A 1 489 ? -3.846 -4.162 7.686 1.00 96.62 489 ALA A N 1
ATOM 3845 C CA . ALA A 1 489 ? -3.040 -3.028 7.248 1.00 96.62 489 ALA A CA 1
ATOM 3846 C C . ALA A 1 489 ? -1.555 -3.221 7.626 1.00 96.62 489 ALA A C 1
ATOM 3848 O O . ALA A 1 489 ? -1.132 -2.908 8.742 1.00 96.62 489 ALA A O 1
ATOM 3849 N N . SER A 1 490 ? -0.759 -3.776 6.702 1.00 93.00 490 SER A N 1
ATOM 3850 C CA . SER A 1 490 ? 0.641 -4.163 6.944 1.00 93.00 490 SER A CA 1
ATOM 3851 C C . SER A 1 490 ? 1.511 -4.112 5.683 1.00 93.00 490 SER A C 1
ATOM 3853 O O . SER A 1 490 ? 1.178 -4.689 4.650 1.00 93.00 490 SER A O 1
ATOM 3855 N N . HIS A 1 491 ? 2.696 -3.505 5.798 1.00 88.56 491 HIS A N 1
ATOM 3856 C CA . HIS A 1 491 ? 3.785 -3.605 4.811 1.00 88.56 491 HIS A CA 1
ATOM 3857 C C . HIS A 1 491 ? 4.709 -4.809 5.025 1.00 88.56 491 HIS A C 1
ATOM 3859 O O . HIS A 1 491 ? 5.494 -5.137 4.141 1.00 88.56 491 HIS A O 1
ATOM 3865 N N . ASN A 1 492 ? 4.630 -5.474 6.181 1.00 88.25 492 ASN A N 1
ATOM 3866 C CA . ASN A 1 492 ? 5.409 -6.679 6.454 1.00 88.25 492 ASN A CA 1
ATOM 3867 C C . ASN A 1 492 ? 4.874 -7.833 5.580 1.00 88.25 492 ASN A C 1
ATOM 3869 O O . ASN A 1 492 ? 3.741 -8.283 5.772 1.00 88.25 492 ASN A O 1
ATOM 3873 N N . GLU A 1 493 ? 5.689 -8.275 4.614 1.00 89.25 493 GLU A N 1
ATOM 3874 C CA . GLU A 1 493 ? 5.360 -9.338 3.653 1.00 89.25 493 GLU A CA 1
ATOM 3875 C C . GLU A 1 493 ? 5.104 -10.687 4.338 1.00 89.25 493 GLU A C 1
ATOM 3877 O O . GLU A 1 493 ? 4.243 -11.438 3.885 1.00 89.25 493 GLU A O 1
ATOM 3882 N N . ASP A 1 494 ? 5.793 -10.989 5.439 1.00 90.44 494 ASP A N 1
ATOM 3883 C CA . ASP A 1 494 ? 5.653 -12.265 6.143 1.00 90.44 494 ASP A CA 1
ATOM 3884 C C . ASP A 1 494 ? 4.325 -12.334 6.909 1.00 90.44 494 ASP A C 1
ATOM 3886 O O . ASP A 1 494 ? 3.616 -13.333 6.793 1.00 90.44 494 ASP A O 1
ATOM 3890 N N . SER A 1 495 ? 3.896 -11.246 7.569 1.00 92.88 495 SER A N 1
ATOM 3891 C CA . SER A 1 495 ? 2.529 -11.135 8.118 1.00 92.88 495 SER A CA 1
ATOM 3892 C C . SER A 1 495 ? 1.466 -11.331 7.026 1.00 92.88 495 SER A C 1
ATOM 3894 O O . SER A 1 495 ? 0.478 -12.035 7.233 1.00 92.88 495 SER A O 1
ATOM 3896 N N . VAL A 1 496 ? 1.660 -10.742 5.837 1.00 94.81 496 VAL A N 1
ATOM 3897 C CA . VAL A 1 496 ? 0.726 -10.888 4.703 1.00 94.81 496 VAL A CA 1
ATOM 3898 C C . VAL A 1 496 ? 0.701 -12.324 4.170 1.00 94.81 496 VAL A C 1
ATOM 3900 O O . VAL A 1 496 ? -0.380 -12.889 4.019 1.00 94.81 496 VAL A O 1
ATOM 3903 N N . LYS A 1 497 ? 1.858 -12.957 3.949 1.00 93.81 497 LYS A N 1
ATOM 3904 C CA . LYS A 1 497 ? 1.953 -14.371 3.545 1.00 93.81 497 LYS A CA 1
ATOM 3905 C C . LYS A 1 497 ? 1.313 -15.308 4.558 1.00 93.81 497 LYS A C 1
ATOM 3907 O O . LYS A 1 497 ? 0.564 -16.198 4.165 1.00 93.81 497 LYS A O 1
ATOM 3912 N N . ASN A 1 498 ? 1.574 -15.093 5.846 1.00 95.38 498 ASN A N 1
ATOM 3913 C CA . ASN A 1 498 ? 0.972 -15.870 6.924 1.00 95.38 498 ASN A CA 1
ATOM 3914 C C . ASN A 1 498 ? -0.553 -15.699 6.937 1.00 95.38 498 ASN A C 1
ATOM 3916 O O . ASN A 1 498 ? -1.267 -16.682 7.100 1.00 95.38 498 ASN A O 1
ATOM 3920 N N . THR A 1 499 ? -1.057 -14.489 6.678 1.00 96.44 499 THR A N 1
ATOM 3921 C CA . THR A 1 499 ? -2.500 -14.216 6.563 1.00 96.44 499 THR A CA 1
ATOM 3922 C C . THR A 1 499 ? -3.111 -14.966 5.377 1.00 96.44 499 THR A C 1
ATOM 3924 O O . THR A 1 499 ? -4.092 -15.678 5.553 1.00 96.44 499 THR A O 1
ATOM 3927 N N . VAL A 1 500 ? -2.518 -14.861 4.182 1.00 95.75 500 VAL A N 1
ATOM 3928 C CA . VAL A 1 500 ? -2.968 -15.573 2.968 1.00 95.75 500 VAL A CA 1
ATOM 3929 C C . VAL A 1 500 ? -2.950 -17.087 3.185 1.00 95.75 500 VAL A C 1
ATOM 3931 O O . VAL A 1 500 ? -3.915 -17.766 2.836 1.00 95.75 500 VAL A O 1
ATOM 3934 N N . LYS A 1 501 ? -1.891 -17.621 3.805 1.00 95.31 501 LYS A N 1
ATOM 3935 C CA . LYS A 1 501 ? -1.817 -19.037 4.172 1.00 95.31 501 LYS A CA 1
ATOM 3936 C C . LYS A 1 501 ? -2.963 -19.423 5.110 1.00 95.31 501 LYS A C 1
ATOM 3938 O O . LYS A 1 501 ? -3.682 -20.362 4.802 1.00 95.31 501 LYS A O 1
ATOM 3943 N N . LEU A 1 502 ? -3.175 -18.680 6.199 1.00 95.94 502 LEU A N 1
ATOM 3944 C CA . LEU A 1 502 ? -4.259 -18.949 7.148 1.00 95.94 502 LEU A CA 1
ATOM 3945 C C . LEU A 1 502 ? -5.649 -18.837 6.503 1.00 95.94 502 LEU A C 1
ATOM 3947 O O . LEU A 1 502 ? -6.520 -19.632 6.834 1.00 95.94 502 LEU A O 1
ATOM 3951 N N . MET A 1 503 ? -5.863 -17.908 5.563 1.00 95.56 503 MET A N 1
ATOM 3952 C CA . MET A 1 503 ? -7.109 -17.837 4.786 1.00 95.56 503 MET A CA 1
ATOM 3953 C C . MET A 1 503 ? -7.338 -19.118 3.979 1.00 95.56 503 MET A C 1
ATOM 3955 O O . MET A 1 503 ? -8.429 -19.677 4.041 1.00 95.56 503 MET A O 1
ATOM 3959 N N . ASN A 1 504 ? -6.312 -19.614 3.278 1.00 93.56 504 ASN A N 1
ATOM 3960 C CA . ASN A 1 504 ? -6.400 -20.869 2.530 1.00 93.56 504 ASN A CA 1
ATOM 3961 C C . ASN A 1 504 ? -6.623 -22.069 3.476 1.00 93.56 504 ASN A C 1
ATOM 3963 O O . ASN A 1 504 ? -7.538 -22.855 3.249 1.00 93.56 504 ASN A O 1
ATOM 3967 N N . ASP A 1 505 ? -5.855 -22.167 4.570 1.00 94.56 505 ASP A N 1
ATOM 3968 C CA . ASP A 1 505 ? -5.968 -23.229 5.585 1.00 94.56 505 ASP A CA 1
ATOM 3969 C C . ASP A 1 505 ? -7.368 -23.255 6.251 1.00 94.56 505 ASP A C 1
ATOM 3971 O O . ASP A 1 505 ? -7.846 -24.312 6.663 1.00 94.56 505 ASP A O 1
ATOM 3975 N N . MET A 1 506 ? -8.041 -22.100 6.348 1.00 94.69 506 MET A N 1
ATOM 3976 C CA . MET A 1 506 ? -9.391 -21.938 6.913 1.00 94.69 506 MET A CA 1
ATOM 3977 C C . MET A 1 506 ? -10.518 -21.920 5.860 1.00 94.69 506 MET A C 1
ATOM 3979 O O . MET A 1 506 ? -11.676 -21.728 6.226 1.00 94.69 506 MET A O 1
ATOM 3983 N N . ASN A 1 507 ? -10.215 -22.122 4.570 1.00 92.81 507 ASN A N 1
ATOM 3984 C CA . ASN A 1 507 ? -11.161 -22.002 3.446 1.00 92.81 507 ASN A CA 1
ATOM 3985 C C . ASN A 1 507 ? -11.918 -20.654 3.389 1.00 92.81 507 ASN A C 1
ATOM 3987 O O . ASN A 1 507 ? -13.094 -20.597 3.025 1.00 92.81 507 ASN A O 1
ATOM 3991 N N . ILE A 1 508 ? -11.250 -19.556 3.749 1.00 93.75 508 ILE A N 1
ATOM 3992 C CA . ILE A 1 508 ? -11.791 -18.198 3.629 1.00 93.75 508 ILE A CA 1
ATOM 3993 C C . ILE A 1 508 ? -11.572 -17.707 2.194 1.00 93.75 508 ILE A C 1
ATOM 3995 O O . ILE A 1 508 ? -10.439 -17.618 1.719 1.00 93.75 508 ILE A O 1
ATOM 3999 N N . ASP A 1 509 ? -12.667 -17.372 1.512 1.00 92.19 509 ASP A N 1
ATOM 4000 C CA . ASP A 1 509 ? -12.644 -16.885 0.133 1.00 92.19 509 ASP A CA 1
ATOM 4001 C C . ASP A 1 509 ? -11.865 -15.558 -0.014 1.00 92.19 509 ASP A C 1
ATOM 4003 O O . ASP A 1 509 ? -11.816 -14.721 0.890 1.00 92.19 509 ASP A O 1
ATOM 4007 N N . ARG A 1 510 ? -11.229 -15.359 -1.175 1.00 91.38 510 ARG A N 1
ATOM 4008 C CA . ARG A 1 510 ? -10.362 -14.197 -1.458 1.00 91.38 510 ARG A CA 1
ATOM 4009 C C . ARG A 1 510 ? -11.142 -12.921 -1.819 1.00 91.38 510 ARG A C 1
ATOM 4011 O O . ARG A 1 510 ? -10.600 -11.816 -1.744 1.00 91.38 510 ARG A O 1
ATOM 4018 N N . GLN A 1 511 ? -12.389 -13.086 -2.260 1.00 87.25 511 GLN A N 1
ATOM 4019 C CA . GLN A 1 511 ? -13.284 -12.073 -2.829 1.00 87.25 511 GLN A CA 1
ATOM 4020 C C . GLN A 1 511 ? -14.574 -11.877 -2.016 1.00 87.25 511 GLN A C 1
ATOM 4022 O O . GLN A 1 511 ? -15.220 -10.835 -2.151 1.00 87.25 511 GLN A O 1
ATOM 4027 N N . GLN A 1 512 ? -14.953 -12.847 -1.185 1.00 80.12 512 GLN A N 1
ATOM 4028 C CA . GLN A 1 512 ? -16.148 -12.846 -0.342 1.00 80.12 512 GLN A CA 1
ATOM 4029 C C . GLN A 1 512 ? -15.779 -12.836 1.149 1.00 80.12 512 GLN A C 1
ATOM 4031 O O . GLN A 1 512 ? -14.710 -13.281 1.553 1.00 80.12 512 GLN A O 1
ATOM 4036 N N . GLY A 1 513 ? -16.687 -12.334 1.986 1.00 73.50 513 GLY A N 1
ATOM 4037 C CA . GLY A 1 513 ? -16.446 -12.175 3.421 1.00 73.50 513 GLY A CA 1
ATOM 4038 C C . GLY A 1 513 ? -15.725 -10.875 3.791 1.00 73.50 513 GLY A C 1
ATOM 4039 O O . GLY A 1 513 ? -15.569 -9.960 2.977 1.00 73.50 513 GLY A O 1
ATOM 4040 N N . GLY A 1 514 ? -15.347 -10.779 5.065 1.00 89.69 514 GLY A N 1
ATOM 4041 C CA . GLY A 1 514 ? -14.944 -9.535 5.710 1.00 89.69 514 GLY A CA 1
ATOM 4042 C C . GLY A 1 514 ? -13.448 -9.229 5.705 1.00 89.69 514 GLY A C 1
ATOM 4043 O O . GLY A 1 514 ? -13.056 -8.281 6.376 1.00 89.69 514 GLY A O 1
ATOM 4044 N N . VAL A 1 515 ? -12.607 -9.999 5.009 1.00 96.69 515 VAL A N 1
ATOM 4045 C CA . VAL A 1 515 ? -11.142 -9.837 5.058 1.00 96.69 515 VAL A CA 1
ATOM 4046 C C . VAL A 1 515 ? -10.654 -8.903 3.949 1.00 96.69 515 VAL A C 1
ATOM 4048 O O . VAL A 1 515 ? -10.916 -9.130 2.767 1.00 96.69 515 VAL A O 1
ATOM 4051 N N . TYR A 1 516 ? -9.910 -7.867 4.333 1.00 97.44 516 TYR A N 1
ATOM 4052 C CA . TYR A 1 516 ? -9.316 -6.877 3.433 1.00 97.44 516 TYR A CA 1
ATOM 4053 C C . TYR A 1 516 ? -7.818 -6.718 3.733 1.00 97.44 516 TYR A C 1
ATOM 4055 O O . TYR A 1 516 ? -7.387 -6.877 4.872 1.00 97.44 516 TYR A O 1
ATOM 4063 N N . PHE A 1 517 ? -7.016 -6.347 2.739 1.00 97.94 517 PHE A N 1
ATOM 4064 C CA . PHE A 1 517 ? -5.595 -6.012 2.900 1.00 97.94 517 PHE A CA 1
ATOM 4065 C C . PHE A 1 517 ? -5.385 -4.518 2.647 1.00 97.94 517 PHE A C 1
ATOM 4067 O O . PHE A 1 517 ? -5.951 -3.978 1.700 1.00 97.94 517 PHE A O 1
ATOM 4074 N N . GLY A 1 518 ? -4.571 -3.849 3.467 1.00 96.31 518 GLY A N 1
ATOM 4075 C CA . GLY A 1 518 ? -4.325 -2.406 3.367 1.00 96.31 518 GLY A CA 1
ATOM 4076 C C . GLY A 1 518 ? -2.836 -2.061 3.359 1.00 96.31 518 GLY A C 1
ATOM 4077 O O . GLY A 1 518 ? -2.077 -2.559 4.189 1.00 96.31 518 GLY A O 1
ATOM 4078 N N . GLN A 1 519 ? -2.398 -1.196 2.444 1.00 94.31 519 GLN A N 1
ATOM 4079 C CA . GLN A 1 519 ? -1.014 -0.701 2.393 1.00 94.31 519 GLN A CA 1
ATOM 4080 C C . GLN A 1 519 ? -0.980 0.771 1.974 1.00 94.31 519 GLN A C 1
ATOM 4082 O O . GLN A 1 519 ? -1.776 1.185 1.143 1.00 94.31 519 GLN A O 1
ATOM 4087 N N . LEU A 1 520 ? -0.056 1.579 2.503 1.00 91.94 520 LEU A N 1
ATOM 4088 C CA . LEU A 1 520 ? 0.116 2.962 2.026 1.00 91.94 520 LEU A CA 1
ATOM 4089 C C . LEU A 1 520 ? 0.450 3.010 0.520 1.00 91.94 520 LEU A C 1
ATOM 4091 O O . LEU A 1 520 ? 1.191 2.159 0.007 1.00 91.94 520 LEU A O 1
ATOM 4095 N N . LEU A 1 521 ? -0.080 4.017 -0.179 1.00 92.12 521 LEU A N 1
ATOM 4096 C CA . LEU A 1 521 ? 0.330 4.382 -1.535 1.00 92.12 521 LEU A CA 1
ATOM 4097 C C . LEU A 1 521 ? 1.853 4.594 -1.587 1.00 92.12 521 LEU A C 1
ATOM 4099 O O . LEU A 1 521 ? 2.456 5.073 -0.630 1.00 92.12 521 LEU A O 1
ATOM 4103 N N . GLY A 1 522 ? 2.488 4.167 -2.679 1.00 88.75 522 GLY A N 1
ATOM 4104 C CA . GLY A 1 522 ? 3.941 4.258 -2.865 1.00 88.75 522 GLY A CA 1
ATOM 4105 C C . GLY A 1 522 ? 4.778 3.241 -2.075 1.00 88.75 522 GLY A C 1
ATOM 4106 O O . GLY A 1 522 ? 5.949 3.077 -2.389 1.00 88.75 522 GLY A O 1
ATOM 4107 N N . MET A 1 523 ? 4.203 2.519 -1.106 1.00 88.12 523 MET A N 1
ATOM 4108 C CA . MET A 1 523 ? 4.930 1.579 -0.239 1.00 88.12 523 MET A CA 1
ATOM 4109 C C . MET A 1 523 ? 4.523 0.121 -0.484 1.00 88.12 523 MET A C 1
ATOM 4111 O O . MET A 1 523 ? 3.338 -0.216 -0.423 1.00 88.12 523 MET A O 1
ATOM 4115 N N . CYS A 1 524 ? 5.506 -0.760 -0.670 1.00 87.25 524 CYS A N 1
ATOM 4116 C CA . CYS A 1 524 ? 5.347 -2.204 -0.879 1.00 87.25 524 CYS A CA 1
ATOM 4117 C C . CYS A 1 524 ? 4.357 -2.550 -2.003 1.00 87.25 524 CYS A C 1
ATOM 4119 O O . CYS A 1 524 ? 3.495 -3.419 -1.861 1.00 87.25 524 CYS A O 1
ATOM 4121 N N . ASP A 1 525 ? 4.492 -1.883 -3.149 1.00 90.56 525 ASP A N 1
ATOM 4122 C CA . ASP A 1 525 ? 3.726 -2.173 -4.364 1.00 90.56 525 ASP A CA 1
ATOM 4123 C C . ASP A 1 525 ? 3.901 -3.634 -4.796 1.00 90.56 525 ASP A C 1
ATOM 4125 O O . ASP A 1 525 ? 2.935 -4.266 -5.213 1.00 90.56 525 ASP A O 1
ATOM 4129 N N . HIS A 1 526 ? 5.080 -4.225 -4.590 1.00 90.81 526 HIS A N 1
ATOM 4130 C CA . HIS A 1 526 ? 5.295 -5.656 -4.827 1.00 90.81 526 HIS A CA 1
ATOM 4131 C C . HIS A 1 526 ? 4.373 -6.581 -4.017 1.00 90.81 526 HIS A C 1
ATOM 4133 O O . HIS A 1 526 ? 4.047 -7.668 -4.488 1.00 90.81 526 HIS A O 1
ATOM 4139 N N . VAL A 1 527 ? 3.886 -6.154 -2.850 1.00 92.25 527 VAL A N 1
ATOM 4140 C CA . VAL A 1 527 ? 2.886 -6.901 -2.077 1.00 92.25 527 VAL A CA 1
ATOM 4141 C C . VAL A 1 527 ? 1.478 -6.605 -2.596 1.00 92.25 527 VAL A C 1
ATOM 4143 O O . VAL A 1 527 ? 0.750 -7.541 -2.930 1.00 92.25 527 VAL A O 1
ATOM 4146 N N . SER A 1 528 ? 1.110 -5.326 -2.752 1.00 94.31 528 SER A N 1
ATOM 4147 C CA . SER A 1 528 ? -0.237 -4.938 -3.205 1.00 94.31 528 SER A CA 1
ATOM 4148 C C . SER A 1 528 ? -0.587 -5.481 -4.594 1.00 94.31 528 SER A C 1
ATOM 4150 O O . SER A 1 528 ? -1.673 -6.014 -4.789 1.00 94.31 528 SER A O 1
ATOM 4152 N N . TYR A 1 529 ? 0.325 -5.358 -5.562 1.00 93.31 529 TYR A N 1
ATOM 4153 C CA . TYR A 1 529 ? 0.080 -5.750 -6.953 1.00 93.31 529 TYR A CA 1
ATOM 4154 C C . TYR A 1 529 ? 0.053 -7.270 -7.119 1.00 93.31 529 TYR A C 1
ATOM 4156 O O . TYR A 1 529 ? -0.735 -7.780 -7.913 1.00 93.31 529 TYR A O 1
ATOM 4164 N N . THR A 1 530 ? 0.833 -8.003 -6.318 1.00 93.56 530 THR A N 1
ATOM 4165 C CA . THR A 1 530 ? 0.737 -9.467 -6.261 1.00 93.56 530 THR A CA 1
ATOM 4166 C C . THR A 1 530 ? -0.644 -9.888 -5.744 1.00 93.56 530 THR A C 1
ATOM 4168 O O . THR A 1 530 ? -1.346 -10.631 -6.428 1.00 93.56 530 THR A O 1
ATOM 4171 N N . LEU A 1 531 ? -1.091 -9.342 -4.604 1.00 94.75 531 LEU A N 1
ATOM 4172 C CA . LEU A 1 531 ? -2.424 -9.616 -4.046 1.00 94.75 531 LEU A CA 1
ATOM 4173 C C . LEU A 1 531 ? -3.567 -9.252 -5.011 1.00 94.75 531 LEU A C 1
ATOM 4175 O O . LEU A 1 531 ? -4.517 -10.023 -5.135 1.00 94.75 531 LEU A O 1
ATOM 4179 N N . GLY A 1 532 ? -3.466 -8.118 -5.712 1.00 93.56 532 GLY A N 1
ATOM 4180 C CA . GLY A 1 532 ? -4.452 -7.688 -6.710 1.00 93.56 532 GLY A CA 1
ATOM 4181 C C . GLY A 1 532 ? -4.524 -8.642 -7.905 1.00 93.56 532 GLY A C 1
ATOM 4182 O O . GLY A 1 532 ? -5.613 -9.059 -8.301 1.00 93.56 532 GLY A O 1
ATOM 4183 N N . SER A 1 533 ? -3.368 -9.088 -8.416 1.00 91.19 533 SER A N 1
ATOM 4184 C CA . SER A 1 533 ? -3.304 -10.082 -9.499 1.00 91.19 533 SER A CA 1
ATOM 4185 C C . SER A 1 533 ? -3.888 -11.447 -9.100 1.00 91.19 533 SER A C 1
ATOM 4187 O O . SER A 1 533 ? -4.582 -12.076 -9.898 1.00 91.19 533 SER A O 1
ATOM 4189 N N . GLU A 1 534 ? -3.710 -11.841 -7.836 1.00 91.25 534 GLU A N 1
ATOM 4190 C CA . GLU A 1 534 ? -4.248 -13.065 -7.222 1.00 91.25 534 GLU A CA 1
ATOM 4191 C C . GLU A 1 534 ? -5.707 -12.945 -6.747 1.00 91.25 534 GLU A C 1
ATOM 4193 O O . GLU A 1 534 ? -6.253 -13.877 -6.141 1.00 91.25 534 GLU A O 1
ATOM 4198 N N . ARG A 1 535 ? -6.351 -11.804 -7.031 1.00 91.62 535 ARG A N 1
ATOM 4199 C CA . ARG A 1 535 ? -7.733 -11.480 -6.656 1.00 91.62 535 ARG A CA 1
ATOM 4200 C C . ARG A 1 535 ? -7.993 -11.584 -5.150 1.00 91.62 535 ARG A C 1
ATOM 4202 O O . ARG A 1 535 ? -9.027 -12.104 -4.735 1.00 91.62 535 ARG A O 1
ATOM 4209 N N . TYR A 1 536 ? -7.107 -11.038 -4.326 1.00 94.88 536 TYR A N 1
ATOM 4210 C CA . TYR A 1 536 ? -7.432 -10.697 -2.938 1.00 94.88 536 TYR A CA 1
ATOM 4211 C C . TYR A 1 536 ? -8.024 -9.285 -2.860 1.00 94.88 536 TYR A C 1
ATOM 4213 O O . TYR A 1 536 ? -7.684 -8.411 -3.657 1.00 94.88 536 TYR A O 1
ATOM 4221 N N . ARG A 1 537 ? -8.895 -9.034 -1.877 1.00 94.94 537 ARG A N 1
ATOM 4222 C CA . ARG A 1 537 ? -9.440 -7.698 -1.573 1.00 94.94 537 ARG A CA 1
ATOM 4223 C C . ARG A 1 537 ? -8.372 -6.769 -0.980 1.00 94.94 537 ARG A C 1
ATOM 4225 O O . ARG A 1 537 ? -8.324 -6.557 0.229 1.00 94.94 537 ARG A O 1
ATOM 4232 N N . VAL A 1 538 ? -7.503 -6.226 -1.829 1.00 96.12 538 VAL A N 1
ATOM 4233 C CA . VAL A 1 538 ? -6.395 -5.341 -1.440 1.00 96.12 538 VAL A CA 1
ATOM 4234 C C . VAL A 1 538 ? -6.666 -3.879 -1.791 1.00 96.12 538 VAL A C 1
ATOM 4236 O O . VAL A 1 538 ? -7.235 -3.569 -2.834 1.00 96.12 538 VAL A O 1
ATOM 4239 N N . PHE A 1 539 ? -6.247 -2.981 -0.904 1.00 96.38 539 PHE A N 1
ATOM 4240 C CA . PHE A 1 539 ? -6.476 -1.546 -0.985 1.00 96.38 539 PHE A CA 1
ATOM 4241 C C . PHE A 1 539 ? -5.182 -0.769 -0.743 1.00 96.38 539 PHE A C 1
ATOM 4243 O O . PHE A 1 539 ? -4.415 -1.082 0.176 1.00 96.38 539 PHE A O 1
ATOM 4250 N N . LYS A 1 540 ? -4.963 0.291 -1.528 1.00 95.75 540 LYS A N 1
ATOM 4251 C CA . LYS A 1 540 ? -4.019 1.344 -1.157 1.00 95.75 540 LYS A CA 1
ATOM 4252 C C . LYS A 1 540 ? -4.714 2.393 -0.306 1.00 95.75 540 LYS A C 1
ATOM 4254 O O . LYS A 1 540 ? -5.798 2.850 -0.644 1.00 95.75 540 LYS A O 1
ATOM 4259 N N . TYR A 1 541 ? -4.054 2.803 0.763 1.00 93.69 541 TYR A N 1
ATOM 4260 C CA . TYR A 1 541 ? -4.389 4.008 1.504 1.00 93.69 541 TYR A CA 1
ATOM 4261 C C . TYR A 1 541 ? -3.793 5.202 0.759 1.00 93.69 541 TYR A C 1
ATOM 4263 O O . TYR A 1 541 ? -2.579 5.227 0.536 1.00 93.69 541 TYR A O 1
ATOM 4271 N N . VAL A 1 542 ? -4.648 6.117 0.302 1.00 92.25 542 VAL A N 1
ATOM 4272 C CA . VAL A 1 542 ? -4.341 7.158 -0.686 1.00 92.25 542 VAL A CA 1
ATOM 4273 C C . VAL A 1 542 ? -4.506 8.544 -0.052 1.00 92.25 542 VAL A C 1
ATOM 4275 O O . VAL A 1 542 ? -5.613 9.084 -0.060 1.00 92.25 542 VAL A O 1
ATOM 4278 N N . PRO A 1 543 ? -3.409 9.129 0.465 1.00 89.12 543 PRO A N 1
ATOM 4279 C CA . PRO A 1 543 ? -3.338 10.545 0.797 1.00 89.12 543 PRO A CA 1
ATOM 4280 C C . PRO A 1 543 ? -3.611 11.417 -0.431 1.00 89.12 543 PRO A C 1
ATOM 4282 O O . PRO A 1 543 ? -3.056 11.168 -1.510 1.00 89.12 543 PRO A O 1
ATOM 4285 N N . TYR A 1 544 ? -4.412 12.461 -0.249 1.00 86.31 544 TYR A N 1
ATOM 4286 C CA . TYR A 1 544 ? -4.556 13.574 -1.185 1.00 86.31 544 TYR A CA 1
ATOM 4287 C C . TYR A 1 544 ? -4.830 14.887 -0.443 1.00 86.31 544 TYR A C 1
ATOM 4289 O O . TYR A 1 544 ? -5.271 14.869 0.705 1.00 86.31 544 TYR A O 1
ATOM 4297 N N . GLY A 1 545 ? -4.527 16.016 -1.080 1.00 84.12 545 GLY A N 1
ATOM 4298 C CA . GLY A 1 545 ? -4.720 17.358 -0.521 1.00 84.12 545 GLY A CA 1
ATOM 4299 C C . GLY A 1 545 ? -3.603 18.338 -0.905 1.00 84.12 545 GLY A C 1
ATOM 4300 O O . GLY A 1 545 ? -2.572 17.906 -1.436 1.00 84.12 545 GLY A O 1
ATOM 4301 N N . PRO A 1 546 ? -3.782 19.650 -0.658 1.00 81.62 546 PRO A N 1
ATOM 4302 C CA . PRO A 1 546 ? -2.828 20.697 -1.023 1.00 81.62 546 PRO A CA 1
ATOM 4303 C C . PRO A 1 546 ? -1.408 20.408 -0.528 1.00 81.62 546 PRO A C 1
ATOM 4305 O O . PRO A 1 546 ? -1.208 19.992 0.616 1.00 81.62 546 PRO A O 1
ATOM 4308 N N . ILE A 1 547 ? -0.389 20.675 -1.358 1.00 82.12 547 ILE A N 1
ATOM 4309 C CA . ILE A 1 547 ? 1.012 20.361 -1.010 1.00 82.12 547 ILE A CA 1
ATOM 4310 C C . ILE A 1 547 ? 1.434 20.975 0.331 1.00 82.12 547 ILE A C 1
ATOM 4312 O O . ILE A 1 547 ? 2.143 20.319 1.093 1.00 82.12 547 ILE A O 1
ATOM 4316 N N . GLY A 1 548 ? 1.008 22.205 0.634 1.00 74.69 548 GLY A N 1
ATOM 4317 C CA . GLY A 1 548 ? 1.352 22.885 1.888 1.00 74.69 548 GLY A CA 1
ATOM 4318 C C . GLY A 1 548 ? 0.825 22.178 3.143 1.00 74.69 548 GLY A C 1
ATOM 4319 O O . GLY A 1 548 ? 1.522 22.149 4.153 1.00 74.69 548 GLY A O 1
ATOM 4320 N N . GLU A 1 549 ? -0.356 21.565 3.052 1.00 73.62 549 GLU A N 1
ATOM 4321 C CA . GLU A 1 549 ? -1.054 20.888 4.156 1.00 73.62 549 GLU A CA 1
ATOM 4322 C C . GLU A 1 549 ? -0.557 19.442 4.332 1.00 73.62 549 GLU A C 1
ATOM 4324 O O . GLU A 1 549 ? -0.295 18.988 5.445 1.00 73.62 549 GLU A O 1
ATOM 4329 N N . VAL A 1 550 ? -0.340 18.727 3.223 1.00 78.81 550 VAL A N 1
ATOM 4330 C CA . VAL A 1 550 ? 0.036 17.300 3.225 1.00 78.81 550 VAL A CA 1
ATOM 4331 C C . VAL A 1 550 ? 1.543 17.077 3.435 1.00 78.81 550 VAL A C 1
ATOM 4333 O O . VAL A 1 550 ? 1.972 16.035 3.943 1.00 78.81 550 VAL A O 1
ATOM 4336 N N . LEU A 1 551 ? 2.403 18.023 3.044 1.00 79.88 551 LEU A N 1
ATOM 4337 C CA . LEU A 1 551 ? 3.857 17.837 3.121 1.00 79.88 551 LEU A CA 1
ATOM 4338 C C . LEU A 1 551 ? 4.400 17.688 4.562 1.00 79.88 551 LEU A C 1
ATOM 4340 O O . LEU A 1 551 ? 5.244 16.805 4.757 1.00 79.88 551 LEU A O 1
ATOM 4344 N N . PRO A 1 552 ? 3.939 18.451 5.579 1.00 74.50 552 PRO A N 1
ATOM 4345 C CA . PRO A 1 552 ? 4.304 18.221 6.979 1.00 74.50 552 PRO A CA 1
ATOM 4346 C C . PRO A 1 552 ? 3.969 16.800 7.453 1.00 74.50 552 PRO A C 1
ATOM 4348 O O . PRO A 1 552 ? 4.841 16.129 8.011 1.00 74.50 552 PRO A O 1
ATOM 4351 N N . TYR A 1 553 ? 2.760 16.302 7.158 1.00 74.38 553 TYR A N 1
ATOM 4352 C CA . TYR A 1 553 ? 2.342 14.924 7.452 1.00 74.38 553 TYR A CA 1
ATOM 4353 C C . TYR A 1 553 ? 3.319 13.899 6.867 1.00 74.38 553 TYR A C 1
ATOM 4355 O O . TYR A 1 553 ? 3.861 13.060 7.594 1.00 74.38 553 TYR A O 1
ATOM 4363 N N . LEU A 1 554 ? 3.600 13.987 5.562 1.00 77.56 554 LEU A N 1
ATOM 4364 C CA . LEU A 1 554 ? 4.476 13.031 4.881 1.00 77.56 554 LEU A CA 1
ATOM 4365 C C . LEU A 1 554 ? 5.919 13.080 5.411 1.00 77.56 554 LEU A C 1
ATOM 4367 O O . LEU A 1 554 ? 6.563 12.035 5.520 1.00 77.56 554 LEU A O 1
ATOM 4371 N N . ILE A 1 555 ? 6.425 14.262 5.786 1.00 75.38 555 ILE A N 1
ATOM 4372 C CA . ILE A 1 555 ? 7.740 14.405 6.430 1.00 75.38 555 ILE A CA 1
ATOM 4373 C C . ILE A 1 555 ? 7.751 13.713 7.800 1.00 75.38 555 ILE A C 1
ATOM 4375 O O . ILE A 1 555 ? 8.656 12.912 8.051 1.00 75.38 555 ILE A O 1
ATOM 4379 N N . ARG A 1 556 ? 6.742 13.949 8.656 1.00 71.75 556 ARG A N 1
ATOM 4380 C CA . ARG A 1 556 ? 6.615 13.268 9.961 1.00 71.75 556 ARG A CA 1
ATOM 4381 C C . ARG A 1 556 ? 6.585 11.750 9.783 1.00 71.75 556 ARG A C 1
ATOM 4383 O O . ARG A 1 556 ? 7.378 11.042 10.401 1.00 71.75 556 ARG A O 1
ATOM 4390 N N . ARG A 1 557 ? 5.760 11.248 8.857 1.00 73.06 557 ARG A N 1
ATOM 4391 C CA . ARG A 1 557 ? 5.669 9.813 8.547 1.00 73.06 557 ARG A CA 1
ATOM 4392 C C . ARG A 1 557 ? 6.981 9.237 8.008 1.00 73.06 557 ARG A C 1
ATOM 4394 O O . ARG A 1 557 ? 7.315 8.113 8.371 1.00 73.06 557 ARG A O 1
ATOM 4401 N N . ALA A 1 558 ? 7.750 9.964 7.197 1.00 71.19 558 ALA A N 1
ATOM 4402 C CA . ALA A 1 558 ? 9.062 9.502 6.728 1.00 71.19 558 ALA A CA 1
ATOM 4403 C C . ALA A 1 558 ? 10.129 9.486 7.840 1.00 71.19 558 ALA A C 1
ATOM 4405 O O . ALA A 1 558 ? 11.001 8.616 7.845 1.00 71.19 558 ALA A O 1
ATOM 4406 N N . GLN A 1 559 ? 10.062 10.419 8.793 1.00 68.12 559 GLN A N 1
ATOM 4407 C CA . GLN A 1 559 ? 10.958 10.459 9.952 1.00 68.12 559 GLN A CA 1
ATOM 4408 C C . GLN A 1 559 ? 10.652 9.327 10.944 1.00 68.12 559 GLN A C 1
ATOM 4410 O O . GLN A 1 559 ? 11.560 8.584 11.319 1.00 68.12 559 GLN A O 1
ATOM 4415 N N . GLU A 1 560 ? 9.385 9.148 11.323 1.00 62.66 560 GLU A N 1
ATOM 4416 C CA . GLU A 1 560 ? 8.935 8.099 12.252 1.00 62.66 560 GLU A CA 1
ATOM 4417 C C . GLU A 1 560 ? 9.154 6.693 11.681 1.00 62.66 560 GLU A C 1
ATOM 4419 O O . GLU A 1 560 ? 9.717 5.828 12.350 1.00 62.66 560 GLU A O 1
ATOM 4424 N N . ASN A 1 561 ? 8.796 6.476 10.411 1.00 63.28 561 ASN A N 1
ATOM 4425 C CA . ASN A 1 561 ? 8.948 5.179 9.749 1.00 63.28 561 ASN A CA 1
ATOM 4426 C C . ASN A 1 561 ? 10.357 4.949 9.172 1.00 63.28 561 ASN A C 1
ATOM 4428 O O . ASN A 1 561 ? 10.578 3.953 8.485 1.00 63.28 561 ASN A O 1
ATOM 4432 N N . SER A 1 562 ? 11.338 5.810 9.469 1.00 58.50 562 SER A N 1
ATOM 4433 C CA . SER A 1 562 ? 12.721 5.643 8.990 1.00 58.50 562 SER A CA 1
ATOM 4434 C C . SER A 1 562 ? 13.355 4.310 9.425 1.00 58.50 562 SER A C 1
ATOM 4436 O O . SER A 1 562 ? 14.152 3.744 8.678 1.00 58.50 562 SER A O 1
ATOM 4438 N N . GLY A 1 563 ? 12.945 3.751 10.572 1.00 51.44 563 GLY A N 1
ATOM 4439 C CA . GLY A 1 563 ? 13.323 2.400 11.012 1.00 51.44 563 GLY A CA 1
ATOM 4440 C C . GLY A 1 563 ? 12.605 1.253 10.279 1.00 51.44 563 GLY A C 1
ATOM 4441 O O . GLY A 1 563 ? 13.148 0.156 10.181 1.00 51.44 563 GLY A O 1
ATOM 4442 N N . LEU A 1 564 ? 11.421 1.502 9.708 1.00 48.22 564 LEU A N 1
ATOM 4443 C CA . LEU A 1 564 ? 10.644 0.535 8.912 1.00 48.22 564 LEU A CA 1
ATOM 4444 C C . LEU A 1 564 ? 11.100 0.463 7.440 1.00 48.22 564 LEU A C 1
ATOM 4446 O O . LEU A 1 564 ? 10.652 -0.401 6.686 1.00 48.22 564 LEU A O 1
ATOM 4450 N N . MET A 1 565 ? 12.053 1.310 7.033 1.00 54.12 565 MET A N 1
ATOM 4451 C CA . MET A 1 565 ? 12.657 1.311 5.691 1.00 54.12 565 MET A CA 1
ATOM 4452 C C . MET A 1 565 ? 13.484 0.049 5.372 1.00 54.12 565 MET A C 1
ATOM 4454 O O . MET A 1 565 ? 13.973 -0.093 4.250 1.00 54.12 565 MET A O 1
ATOM 4458 N N . SER A 1 566 ? 13.609 -0.900 6.305 1.00 51.22 566 SER A N 1
ATOM 4459 C CA . SER A 1 566 ? 14.129 -2.247 6.038 1.00 51.22 566 SER A CA 1
ATOM 4460 C C . SER A 1 566 ? 13.344 -2.952 4.919 1.00 51.22 566 SER A C 1
ATOM 4462 O O . SER A 1 566 ? 13.957 -3.514 4.008 1.00 51.22 566 SER A O 1
ATOM 4464 N N . GLY A 1 567 ? 12.010 -2.827 4.902 1.00 55.38 567 GLY A N 1
ATOM 4465 C CA . GLY A 1 567 ? 11.152 -3.364 3.834 1.00 55.38 567 GLY A CA 1
ATOM 4466 C C . GLY A 1 567 ? 11.407 -2.726 2.460 1.00 55.38 567 GLY A C 1
ATOM 4467 O O . GLY A 1 567 ? 11.396 -3.411 1.435 1.00 55.38 567 GLY A O 1
ATOM 4468 N N . ALA A 1 568 ? 11.755 -1.434 2.431 1.00 66.75 568 ALA A N 1
ATOM 4469 C CA . ALA A 1 568 ? 12.058 -0.711 1.194 1.00 66.75 568 ALA A CA 1
ATOM 4470 C C . ALA A 1 568 ? 13.324 -1.230 0.480 1.00 66.75 568 ALA A C 1
ATOM 4472 O O . ALA A 1 568 ? 13.479 -1.031 -0.723 1.00 66.75 568 ALA A O 1
ATOM 4473 N N . SER A 1 569 ? 14.228 -1.931 1.178 1.00 74.19 569 SER A N 1
ATOM 4474 C CA . SER A 1 569 ? 15.431 -2.519 0.566 1.00 74.19 569 SER A CA 1
ATOM 4475 C C . SER A 1 569 ? 15.093 -3.642 -0.430 1.00 74.19 569 SER A C 1
ATOM 4477 O O . SER A 1 569 ? 15.659 -3.718 -1.529 1.00 74.19 569 SER A O 1
ATOM 4479 N N . LYS A 1 570 ? 14.101 -4.479 -0.091 1.00 83.06 570 LYS A N 1
ATOM 4480 C CA . LYS A 1 570 ? 13.596 -5.531 -0.983 1.00 83.06 570 LYS A CA 1
ATOM 4481 C C . LYS A 1 570 ? 12.861 -4.933 -2.179 1.00 83.06 570 LYS A C 1
ATOM 4483 O O . LYS A 1 570 ? 13.154 -5.284 -3.320 1.00 83.06 570 LYS A O 1
ATOM 4488 N N . GLU A 1 571 ? 11.975 -3.976 -1.925 1.00 86.00 571 GLU A N 1
ATOM 4489 C CA . GLU A 1 571 ? 11.256 -3.247 -2.970 1.00 86.00 571 GLU A CA 1
ATOM 4490 C C . GLU A 1 571 ? 12.208 -2.570 -3.963 1.00 86.00 571 GLU A C 1
ATOM 4492 O O . GLU A 1 571 ? 12.082 -2.760 -5.169 1.00 86.00 571 GLU A O 1
ATOM 4497 N N . MET A 1 572 ? 13.230 -1.869 -3.469 1.00 86.88 572 MET A N 1
ATOM 4498 C CA . MET A 1 572 ? 14.262 -1.238 -4.294 1.00 86.88 572 MET A CA 1
ATOM 4499 C C . MET A 1 572 ? 15.031 -2.253 -5.160 1.00 86.88 572 MET A C 1
ATOM 4501 O O . MET A 1 572 ? 15.406 -1.937 -6.292 1.00 86.88 572 MET A O 1
ATOM 4505 N N . THR A 1 573 ? 15.234 -3.479 -4.668 1.00 89.38 573 THR A N 1
ATOM 4506 C CA . THR A 1 573 ? 15.851 -4.576 -5.434 1.00 89.38 573 THR A CA 1
ATOM 4507 C C . THR A 1 573 ? 14.941 -5.047 -6.574 1.00 89.38 573 THR A C 1
ATOM 4509 O O . THR A 1 573 ? 15.401 -5.185 -7.709 1.00 89.38 573 THR A O 1
ATOM 4512 N N . LEU A 1 574 ? 13.642 -5.221 -6.309 1.00 89.69 574 LEU A N 1
ATOM 4513 C CA . LEU A 1 574 ? 12.644 -5.603 -7.317 1.00 89.69 574 LEU A CA 1
ATOM 4514 C C . LEU A 1 574 ? 12.429 -4.494 -8.364 1.00 89.69 574 LEU A C 1
ATOM 4516 O O . LEU A 1 574 ? 12.406 -4.780 -9.562 1.00 89.69 574 LEU A O 1
ATOM 4520 N N . LEU A 1 575 ? 12.361 -3.229 -7.933 1.00 89.94 575 LEU A N 1
ATOM 4521 C CA . LEU A 1 575 ? 12.322 -2.057 -8.815 1.00 89.94 575 LEU A CA 1
ATOM 4522 C C . LEU A 1 575 ? 13.553 -2.016 -9.726 1.00 89.94 575 LEU A C 1
ATOM 4524 O O . LEU A 1 575 ? 13.412 -1.843 -10.934 1.00 89.94 575 LEU A O 1
ATOM 4528 N N . ARG A 1 576 ? 14.759 -2.234 -9.182 1.00 89.25 576 ARG A N 1
ATOM 4529 C CA . ARG A 1 576 ? 15.992 -2.290 -9.981 1.00 89.25 576 ARG A CA 1
ATOM 4530 C C . ARG A 1 576 ? 15.960 -3.424 -11.006 1.00 89.25 576 ARG A C 1
ATOM 4532 O O . ARG A 1 576 ? 16.287 -3.169 -12.161 1.00 89.25 576 ARG A O 1
ATOM 4539 N N . LYS A 1 577 ? 15.548 -4.638 -10.613 1.00 87.50 577 LYS A N 1
ATOM 4540 C CA . LYS A 1 577 ? 15.413 -5.795 -11.522 1.00 87.50 577 LYS A CA 1
ATOM 4541 C C . LYS A 1 577 ? 14.486 -5.459 -12.696 1.00 87.50 577 LYS A C 1
ATOM 4543 O O . LYS A 1 577 ? 14.860 -5.686 -13.843 1.00 87.50 577 LYS A O 1
ATOM 4548 N N . GLU A 1 578 ? 13.336 -4.837 -12.436 1.00 87.88 578 GLU A N 1
ATOM 4549 C CA . GLU A 1 578 ? 12.396 -4.430 -13.488 1.00 87.88 578 GLU A CA 1
ATOM 4550 C C . GLU A 1 578 ? 12.912 -3.277 -14.362 1.00 87.88 578 GLU A C 1
ATOM 4552 O O . GLU A 1 578 ? 12.768 -3.326 -15.582 1.00 87.88 578 GLU A O 1
ATOM 4557 N N . ILE A 1 579 ? 13.537 -2.252 -13.772 1.00 84.25 579 ILE A N 1
ATOM 4558 C CA . ILE A 1 579 ? 14.134 -1.136 -14.522 1.00 84.25 579 ILE A CA 1
ATOM 4559 C C . ILE A 1 579 ? 15.225 -1.663 -15.458 1.00 84.25 579 ILE A C 1
ATOM 4561 O O . ILE A 1 579 ? 15.201 -1.352 -16.647 1.00 84.25 579 ILE A O 1
ATOM 4565 N N . THR A 1 580 ? 16.134 -2.512 -14.966 1.00 81.12 580 THR A N 1
ATOM 4566 C CA . THR A 1 580 ? 17.143 -3.173 -15.804 1.00 81.12 580 THR A CA 1
ATOM 4567 C C . THR A 1 580 ? 16.474 -3.984 -16.914 1.00 81.12 580 THR A C 1
ATOM 4569 O O . THR A 1 580 ? 16.774 -3.745 -18.078 1.00 81.12 580 THR A O 1
ATOM 4572 N N . ARG A 1 581 ? 15.488 -4.838 -16.598 1.00 83.25 581 ARG A N 1
ATOM 4573 C CA . ARG A 1 581 ? 14.738 -5.635 -17.590 1.00 83.25 581 ARG A CA 1
ATOM 4574 C C . ARG A 1 581 ? 14.084 -4.789 -18.695 1.00 83.25 581 ARG A C 1
ATOM 4576 O O . ARG A 1 581 ? 13.935 -5.269 -19.814 1.00 83.25 581 ARG A O 1
ATOM 4583 N N . ARG A 1 582 ? 13.664 -3.552 -18.401 1.00 77.75 582 ARG A N 1
ATOM 4584 C CA . ARG A 1 582 ? 13.070 -2.622 -19.385 1.00 77.75 582 ARG A CA 1
ATOM 4585 C C . ARG A 1 582 ? 14.098 -1.820 -20.180 1.00 77.75 582 ARG A C 1
ATOM 4587 O O . ARG A 1 582 ? 13.805 -1.433 -21.307 1.00 77.75 582 ARG A O 1
ATOM 4594 N N . LEU A 1 583 ? 15.263 -1.543 -19.596 1.00 67.81 583 LEU A N 1
ATOM 4595 C CA . LEU A 1 583 ? 16.373 -0.855 -20.263 1.00 67.81 583 LEU A CA 1
ATOM 4596 C C . LEU A 1 583 ? 17.176 -1.796 -21.170 1.00 67.81 583 LEU A C 1
ATOM 4598 O O . LEU A 1 583 ? 17.726 -1.343 -22.171 1.00 67.81 583 LEU A O 1
ATOM 4602 N N . THR A 1 584 ? 17.206 -3.096 -20.864 1.00 63.91 584 THR A N 1
ATOM 4603 C CA . THR A 1 584 ? 17.758 -4.141 -21.734 1.00 63.91 584 THR A CA 1
ATOM 4604 C C . THR A 1 584 ? 16.831 -4.380 -22.930 1.00 63.91 584 THR A C 1
ATOM 4606 O O . THR A 1 584 ? 16.109 -5.372 -23.004 1.00 63.91 584 THR A O 1
ATOM 4609 N N . GLN A 1 585 ? 16.835 -3.441 -23.877 1.00 64.94 585 GLN A N 1
ATOM 4610 C CA . GLN A 1 585 ? 16.252 -3.647 -25.199 1.00 64.94 585 GLN A CA 1
ATOM 4611 C C . GLN A 1 585 ? 17.111 -4.641 -25.984 1.00 64.94 585 GLN A C 1
ATOM 4613 O O . GLN A 1 585 ? 18.333 -4.485 -26.073 1.00 64.94 585 GLN A O 1
ATOM 4618 N N . ASP A 1 586 ? 16.471 -5.644 -26.583 1.00 72.81 586 ASP A N 1
ATOM 4619 C CA . ASP A 1 586 ? 17.144 -6.569 -27.489 1.00 72.81 586 ASP A CA 1
ATOM 4620 C C . ASP A 1 586 ? 17.494 -5.856 -28.803 1.00 72.81 586 ASP A C 1
ATOM 4622 O O . ASP A 1 586 ? 16.690 -5.730 -29.724 1.00 72.81 586 ASP A O 1
ATOM 4626 N N . THR A 1 587 ? 18.726 -5.358 -28.857 1.00 83.06 587 THR A N 1
ATOM 4627 C CA . THR A 1 587 ? 19.341 -4.779 -30.057 1.00 83.06 587 THR A CA 1
ATOM 4628 C C . THR A 1 587 ? 20.064 -5.833 -30.899 1.00 83.06 587 THR A C 1
ATOM 4630 O O . THR A 1 587 ? 20.369 -5.577 -32.067 1.00 83.06 587 THR A O 1
ATOM 4633 N N . ASN A 1 588 ? 20.293 -7.031 -30.345 1.00 88.69 588 ASN A N 1
ATOM 4634 C CA . ASN A 1 588 ? 20.964 -8.130 -31.031 1.00 88.69 588 ASN A CA 1
ATOM 4635 C C . ASN A 1 588 ? 20.066 -8.693 -32.130 1.00 88.69 588 ASN A C 1
ATOM 4637 O O . ASN A 1 588 ? 20.517 -8.827 -33.265 1.00 88.69 588 ASN A O 1
ATOM 4641 N N . SER A 1 589 ? 18.794 -8.975 -31.832 1.00 89.38 589 SER A N 1
ATOM 4642 C CA . SER A 1 589 ? 17.860 -9.511 -32.831 1.00 89.38 589 SER A CA 1
ATOM 4643 C C . SER A 1 589 ? 17.723 -8.616 -34.057 1.00 89.38 589 SER A C 1
ATOM 4645 O O . SER A 1 589 ? 17.844 -9.100 -35.183 1.00 89.38 589 SER A O 1
ATOM 4647 N N . LEU A 1 590 ? 17.554 -7.309 -33.844 1.00 86.50 590 LEU A N 1
ATOM 4648 C CA . LEU A 1 590 ? 17.485 -6.323 -34.919 1.00 86.50 590 LEU A CA 1
ATOM 4649 C C . LEU A 1 590 ? 18.772 -6.298 -35.756 1.00 86.50 590 LEU A C 1
ATOM 4651 O O . LEU A 1 590 ? 18.699 -6.355 -36.984 1.00 86.50 590 LEU A O 1
ATOM 4655 N N . PHE A 1 591 ? 19.945 -6.242 -35.111 1.00 91.62 591 PHE A N 1
ATOM 4656 C CA . PHE A 1 591 ? 21.221 -6.216 -35.826 1.00 91.62 591 PHE A CA 1
ATOM 4657 C C . PHE A 1 591 ? 21.446 -7.489 -36.650 1.00 91.62 591 PHE A C 1
ATOM 4659 O O . PHE A 1 591 ? 21.771 -7.394 -37.833 1.00 91.62 591 PHE A O 1
ATOM 4666 N N . VAL A 1 592 ? 21.267 -8.673 -36.053 1.00 93.62 592 VAL A N 1
ATOM 4667 C CA . VAL A 1 592 ? 21.530 -9.948 -36.737 1.00 93.62 592 VAL A CA 1
ATOM 4668 C C . VAL A 1 592 ? 20.530 -10.162 -37.876 1.00 93.62 592 VAL A C 1
ATOM 4670 O O . VAL A 1 592 ? 20.944 -10.579 -38.953 1.00 93.62 592 VAL A O 1
ATOM 4673 N N . ALA A 1 593 ? 19.254 -9.794 -37.704 1.00 90.69 593 ALA A N 1
ATOM 4674 C CA . ALA A 1 593 ? 18.267 -9.852 -38.783 1.00 90.69 593 ALA A CA 1
ATOM 4675 C C . ALA A 1 593 ? 18.663 -8.957 -39.971 1.00 90.69 593 ALA A C 1
ATOM 4677 O O . ALA A 1 593 ? 18.675 -9.413 -41.114 1.00 90.69 593 ALA A O 1
ATOM 4678 N N . GLN A 1 594 ? 19.057 -7.705 -39.709 1.00 87.31 594 GLN A N 1
ATOM 4679 C CA . GLN A 1 594 ? 19.541 -6.787 -40.748 1.00 87.31 594 GLN A CA 1
ATOM 4680 C C . GLN A 1 594 ? 20.838 -7.276 -41.406 1.00 87.31 594 GLN A C 1
ATOM 4682 O O . GLN A 1 594 ? 21.015 -7.103 -42.610 1.00 87.31 594 GLN A O 1
ATOM 4687 N N . PHE A 1 595 ? 21.755 -7.854 -40.628 1.00 92.38 595 PHE A N 1
ATOM 4688 C CA . PHE A 1 595 ? 23.009 -8.419 -41.118 1.00 92.38 595 PHE A CA 1
ATOM 4689 C C . PHE A 1 595 ? 22.748 -9.593 -42.066 1.00 92.38 595 PHE A C 1
ATOM 4691 O O . PHE A 1 595 ? 23.137 -9.520 -43.228 1.00 92.38 595 PHE A O 1
ATOM 4698 N N . MET A 1 596 ? 22.012 -10.615 -41.621 1.00 92.31 596 MET A N 1
ATOM 4699 C CA . MET A 1 596 ? 21.694 -11.796 -42.433 1.00 92.31 596 MET A CA 1
ATOM 4700 C C . MET A 1 596 ? 20.912 -11.429 -43.700 1.00 92.31 596 MET A C 1
ATOM 4702 O O . MET A 1 596 ? 21.233 -11.926 -44.778 1.00 92.31 596 MET A O 1
ATOM 4706 N N . HIS A 1 597 ? 19.973 -10.481 -43.611 1.00 86.38 597 HIS A N 1
ATOM 4707 C CA . HIS A 1 597 ? 19.235 -9.986 -44.774 1.00 86.38 597 HIS A CA 1
ATOM 4708 C C . HIS A 1 597 ? 20.153 -9.326 -45.820 1.00 86.38 597 HIS A C 1
ATOM 4710 O O . HIS A 1 597 ? 20.037 -9.633 -47.004 1.00 86.38 597 HIS A O 1
ATOM 4716 N N . ARG A 1 598 ? 21.136 -8.501 -45.409 1.00 85.19 598 ARG A N 1
ATOM 4717 C CA . ARG A 1 598 ? 22.158 -7.960 -46.337 1.00 85.19 598 ARG A CA 1
ATOM 4718 C C . ARG A 1 598 ? 23.028 -9.049 -46.971 1.00 85.19 598 ARG A C 1
ATOM 4720 O O . ARG A 1 598 ? 23.508 -8.860 -48.082 1.00 85.19 598 ARG A O 1
ATOM 4727 N N . ARG A 1 599 ? 23.209 -10.186 -46.293 1.00 88.94 599 ARG A N 1
ATOM 4728 C CA . ARG A 1 599 ? 23.888 -11.377 -46.831 1.00 88.94 599 ARG A CA 1
ATOM 4729 C C . ARG A 1 599 ? 22.995 -12.253 -47.712 1.00 88.94 599 ARG A C 1
ATOM 4731 O O . ARG A 1 599 ? 23.444 -13.302 -48.162 1.00 88.94 599 ARG A O 1
ATOM 4738 N N . GLY A 1 600 ? 21.750 -11.849 -47.971 1.00 85.31 600 GLY A N 1
ATOM 4739 C CA . GLY A 1 600 ? 20.811 -12.607 -48.795 1.00 85.31 600 GLY A CA 1
ATOM 4740 C C . GLY A 1 600 ? 20.126 -13.769 -48.073 1.00 85.31 600 GLY A C 1
ATOM 4741 O O . GLY A 1 600 ? 19.561 -14.646 -48.723 1.00 85.31 600 GLY A O 1
ATOM 4742 N N . ILE A 1 601 ? 20.170 -13.803 -46.741 1.00 89.62 601 ILE A N 1
ATOM 4743 C CA . ILE A 1 601 ? 19.654 -14.903 -45.923 1.00 89.62 601 ILE A CA 1
ATOM 4744 C C . ILE A 1 601 ? 18.353 -14.465 -45.232 1.00 89.62 601 ILE A C 1
ATOM 4746 O O . ILE A 1 601 ? 18.308 -13.418 -44.582 1.00 89.62 601 ILE A O 1
ATOM 4750 N N . ASP A 1 602 ? 17.300 -15.279 -45.342 1.00 84.38 602 ASP A N 1
ATOM 4751 C CA . ASP A 1 602 ? 15.987 -14.954 -44.778 1.00 84.38 602 ASP A CA 1
ATOM 4752 C C . ASP A 1 602 ? 15.866 -15.293 -43.296 1.00 84.38 602 ASP A C 1
ATOM 4754 O O . ASP A 1 602 ? 16.269 -16.366 -42.845 1.00 84.38 602 ASP A O 1
ATOM 4758 N N . LEU A 1 603 ? 15.252 -14.377 -42.543 1.00 90.19 603 LEU A N 1
ATOM 4759 C CA . LEU A 1 603 ? 14.860 -14.590 -41.155 1.00 90.19 603 LEU A CA 1
ATOM 4760 C C . LEU A 1 603 ? 13.575 -15.427 -41.099 1.00 90.19 603 LEU A C 1
ATOM 4762 O O . LEU A 1 603 ? 12.515 -14.967 -41.514 1.00 90.19 603 LEU A O 1
ATOM 4766 N N . VAL A 1 604 ? 13.656 -16.620 -40.508 1.00 89.94 604 VAL A N 1
ATOM 4767 C CA . VAL A 1 604 ? 12.513 -17.537 -40.357 1.00 89.94 604 VAL A CA 1
ATOM 4768 C C . VAL A 1 604 ? 11.790 -17.328 -39.026 1.00 89.94 604 VAL A C 1
ATOM 4770 O O . VAL A 1 604 ? 10.561 -17.274 -38.983 1.00 89.94 604 VAL A O 1
ATOM 4773 N N . ARG A 1 605 ? 12.529 -17.228 -37.910 1.00 91.31 605 ARG A N 1
ATOM 4774 C CA . ARG A 1 605 ? 11.931 -17.043 -36.574 1.00 91.31 605 ARG A CA 1
ATOM 4775 C C . ARG A 1 605 ? 12.889 -16.394 -35.574 1.00 91.31 605 ARG A C 1
ATOM 4777 O O . ARG A 1 605 ? 14.097 -16.647 -35.565 1.00 91.31 605 ARG A O 1
ATOM 4784 N N . ILE A 1 606 ? 12.322 -15.612 -34.659 1.00 92.31 606 ILE A N 1
ATOM 4785 C CA . ILE A 1 606 ? 12.973 -15.157 -33.426 1.00 92.31 606 ILE A CA 1
ATOM 4786 C C . ILE A 1 606 ? 12.182 -15.717 -32.245 1.00 92.31 606 ILE A C 1
ATOM 4788 O O . ILE A 1 606 ? 10.955 -15.693 -32.253 1.00 92.31 606 ILE A O 1
ATOM 4792 N N . VAL A 1 607 ? 12.893 -16.247 -31.253 1.00 90.06 607 VAL A N 1
ATOM 4793 C CA . VAL A 1 607 ? 12.333 -16.766 -30.001 1.00 90.06 607 VAL A CA 1
ATOM 4794 C C . VAL A 1 607 ? 13.206 -16.228 -28.873 1.00 90.06 607 VAL A C 1
ATOM 4796 O O . VAL A 1 607 ? 14.431 -16.221 -29.008 1.00 90.06 607 VAL A O 1
ATOM 4799 N N . VAL A 1 608 ? 12.575 -15.763 -27.797 1.00 87.50 608 VAL A N 1
ATOM 4800 C CA . VAL A 1 608 ? 13.227 -15.335 -26.553 1.00 87.50 608 VAL A CA 1
ATOM 4801 C C . VAL A 1 608 ? 12.797 -16.319 -25.471 1.00 87.50 608 VAL A C 1
ATOM 4803 O O . VAL A 1 608 ? 11.602 -16.567 -25.319 1.00 87.50 608 VAL A O 1
ATOM 4806 N N . ILE A 1 609 ? 13.764 -16.890 -24.760 1.00 87.69 609 ILE A N 1
ATOM 4807 C CA . ILE A 1 609 ? 13.578 -17.976 -23.789 1.00 87.69 609 ILE A CA 1
ATOM 4808 C C . ILE A 1 609 ? 14.280 -17.638 -22.463 1.00 87.69 609 ILE A C 1
ATOM 4810 O O . ILE A 1 609 ? 15.198 -16.817 -22.480 1.00 87.69 609 ILE A O 1
ATOM 4814 N N . PRO A 1 610 ? 13.853 -18.220 -21.326 1.00 82.19 610 PRO A N 1
ATOM 4815 C CA . PRO A 1 610 ? 14.593 -18.148 -20.067 1.00 82.19 610 PRO A CA 1
ATOM 4816 C C . PRO A 1 610 ? 15.885 -18.981 -20.109 1.00 82.19 610 PRO A C 1
ATOM 4818 O O . PRO A 1 610 ? 16.008 -19.913 -20.910 1.00 82.19 610 PRO A O 1
ATOM 4821 N N . ASP A 1 611 ? 16.809 -18.685 -19.192 1.00 83.25 611 ASP A N 1
ATOM 4822 C CA . ASP A 1 611 ? 18.065 -19.419 -18.980 1.00 83.25 611 ASP A CA 1
ATOM 4823 C C . ASP A 1 611 ? 17.825 -20.757 -18.247 1.00 83.25 611 ASP A C 1
ATOM 4825 O O . ASP A 1 611 ? 18.272 -20.998 -17.127 1.00 83.25 611 ASP A O 1
ATOM 4829 N N . GLU A 1 612 ? 17.061 -21.642 -18.889 1.00 89.38 612 GLU A N 1
ATOM 4830 C CA . GLU A 1 612 ? 16.682 -22.965 -18.389 1.00 89.38 612 GLU A CA 1
ATOM 4831 C C . GLU A 1 612 ? 17.195 -24.060 -19.327 1.00 89.38 612 GLU A C 1
ATOM 4833 O O . GLU A 1 612 ? 16.906 -24.059 -20.525 1.00 89.38 612 GLU A O 1
ATOM 4838 N N . LEU A 1 613 ? 17.910 -25.048 -18.781 1.00 91.31 613 LEU A N 1
ATOM 4839 C CA . LEU A 1 613 ? 18.619 -26.057 -19.574 1.00 91.31 613 LEU A CA 1
ATOM 4840 C C . LEU A 1 613 ? 17.713 -26.838 -20.549 1.00 91.31 613 LEU A C 1
ATOM 4842 O O . LEU A 1 613 ? 18.104 -27.068 -21.693 1.00 91.31 613 LEU A O 1
ATOM 4846 N N . GLU A 1 614 ? 16.513 -27.242 -20.115 1.00 92.88 614 GLU A N 1
ATOM 4847 C CA . GLU A 1 614 ? 15.555 -27.965 -20.972 1.00 92.88 614 GLU A CA 1
ATOM 4848 C C . GLU A 1 614 ? 14.931 -27.057 -22.036 1.00 92.88 614 GLU A C 1
ATOM 4850 O O . GLU A 1 614 ? 14.792 -27.455 -23.196 1.00 92.88 614 GLU A O 1
ATOM 4855 N N . THR A 1 615 ? 14.588 -25.825 -21.660 1.00 91.94 615 THR A N 1
ATOM 4856 C CA . THR A 1 615 ? 13.963 -24.836 -22.543 1.00 91.94 615 THR A CA 1
ATOM 4857 C C . THR A 1 615 ? 14.938 -24.397 -23.639 1.00 91.94 615 THR A C 1
ATOM 4859 O O . THR A 1 615 ? 14.554 -24.327 -24.808 1.00 91.94 615 THR A O 1
ATOM 4862 N N . ILE A 1 616 ? 16.224 -24.218 -23.311 1.00 96.06 616 ILE A N 1
ATOM 4863 C CA . ILE A 1 616 ? 17.299 -23.998 -24.290 1.00 96.06 616 ILE A CA 1
ATOM 4864 C C . ILE A 1 616 ? 17.453 -25.220 -25.199 1.00 96.06 616 ILE A C 1
ATOM 4866 O O . ILE A 1 616 ? 17.408 -25.071 -26.420 1.00 96.06 616 ILE A O 1
ATOM 4870 N N . ALA A 1 617 ? 17.609 -26.425 -24.640 1.00 97.31 617 ALA A N 1
ATOM 4871 C CA . ALA A 1 617 ? 17.897 -27.622 -25.430 1.00 97.31 617 ALA A CA 1
ATOM 4872 C C . ALA A 1 617 ? 16.776 -27.963 -26.430 1.00 97.31 617 ALA A C 1
ATOM 4874 O O . ALA A 1 617 ? 17.042 -28.210 -27.610 1.00 97.31 617 ALA A O 1
ATOM 4875 N N . SER A 1 618 ? 15.521 -27.932 -25.976 1.00 95.88 618 SER A N 1
ATOM 4876 C CA . SER A 1 618 ? 14.341 -28.189 -26.812 1.00 95.88 618 SER A CA 1
ATOM 4877 C C . SER A 1 618 ? 14.158 -27.125 -27.898 1.00 95.88 618 SER A C 1
ATOM 4879 O O . SER A 1 618 ? 14.023 -27.475 -29.071 1.00 95.88 618 SER A O 1
ATOM 4881 N N . THR A 1 619 ? 14.253 -25.838 -27.544 1.00 96.94 619 THR A N 1
ATOM 4882 C CA . THR A 1 619 ? 14.124 -24.727 -28.502 1.00 96.94 619 THR A CA 1
ATOM 4883 C C . THR A 1 619 ? 15.238 -24.759 -29.549 1.00 96.94 619 THR A C 1
ATOM 4885 O O . THR A 1 619 ? 14.969 -24.648 -30.743 1.00 96.94 619 THR A O 1
ATOM 4888 N N . VAL A 1 620 ? 16.499 -24.955 -29.147 1.00 96.88 620 VAL A N 1
ATOM 4889 C CA . VAL A 1 620 ? 17.628 -25.058 -30.089 1.00 96.88 620 VAL A CA 1
ATOM 4890 C C . VAL A 1 620 ? 17.414 -26.209 -31.073 1.00 96.88 620 VAL A C 1
ATOM 4892 O O . VAL A 1 620 ? 17.664 -26.034 -32.267 1.00 96.88 620 VAL A O 1
ATOM 4895 N N . LYS A 1 621 ? 16.907 -27.358 -30.603 1.00 96.69 621 LYS A N 1
ATOM 4896 C CA . LYS A 1 621 ? 16.618 -28.512 -31.460 1.00 96.69 621 LYS A CA 1
ATOM 4897 C C . LYS A 1 621 ? 15.480 -28.238 -32.447 1.00 96.69 621 LYS A C 1
ATOM 4899 O O . LYS A 1 621 ? 15.670 -28.473 -33.637 1.00 96.69 621 LYS A O 1
ATOM 4904 N N . GLU A 1 622 ? 14.351 -27.695 -31.985 1.00 96.56 622 GLU A N 1
ATOM 4905 C CA . GLU A 1 622 ? 13.209 -27.338 -32.845 1.00 96.56 622 GLU A CA 1
ATOM 4906 C C . GLU A 1 622 ? 13.629 -26.365 -33.953 1.00 96.56 622 GLU A C 1
ATOM 4908 O O . GLU A 1 622 ? 13.326 -26.574 -35.129 1.00 96.56 622 GLU A O 1
ATOM 4913 N N . LEU A 1 623 ? 14.359 -25.305 -33.593 1.00 95.69 623 LEU A N 1
ATOM 4914 C CA . LEU A 1 623 ? 14.796 -24.291 -34.546 1.00 95.69 623 LEU A CA 1
ATOM 4915 C C . LEU A 1 623 ? 15.822 -24.872 -35.535 1.00 95.69 623 LEU A C 1
ATOM 4917 O O . LEU A 1 623 ? 15.689 -24.638 -36.733 1.00 95.69 623 LEU A O 1
ATOM 4921 N N . SER A 1 624 ? 16.781 -25.677 -35.061 1.00 96.06 624 SER A N 1
ATOM 4922 C CA . SER A 1 624 ? 17.760 -26.396 -35.896 1.00 96.06 624 SER A CA 1
ATOM 4923 C C . SER A 1 624 ? 17.095 -27.306 -36.932 1.00 96.06 624 SER A C 1
ATOM 4925 O O . SER A 1 624 ? 17.485 -27.274 -38.100 1.00 96.06 624 SER A O 1
ATOM 4927 N N . ASP A 1 625 ? 16.065 -28.057 -36.533 1.00 94.38 625 ASP A N 1
ATOM 4928 C CA . ASP A 1 625 ? 15.311 -28.934 -37.432 1.00 94.38 625 ASP A CA 1
ATOM 4929 C C . ASP A 1 625 ? 14.417 -28.138 -38.397 1.00 94.38 625 ASP A C 1
ATOM 4931 O O . ASP A 1 625 ? 14.309 -28.501 -39.566 1.00 94.38 625 ASP A O 1
ATOM 4935 N N . THR A 1 626 ? 13.827 -27.026 -37.938 1.00 92.69 626 THR A N 1
ATOM 4936 C CA . THR A 1 626 ? 12.983 -26.138 -38.759 1.00 92.69 626 THR A CA 1
ATOM 4937 C C . THR A 1 626 ? 13.746 -25.574 -39.955 1.00 92.69 626 THR A C 1
ATOM 4939 O O . THR A 1 626 ? 13.189 -25.493 -41.049 1.00 92.69 626 THR A O 1
ATOM 4942 N N . VAL A 1 627 ? 15.011 -25.177 -39.765 1.00 89.69 627 VAL A N 1
ATOM 4943 C CA . VAL A 1 627 ? 15.817 -24.601 -40.854 1.00 89.69 627 VAL A CA 1
ATOM 4944 C C . VAL A 1 627 ? 16.623 -25.624 -41.651 1.00 89.69 627 VAL A C 1
ATOM 4946 O O . VAL A 1 627 ? 17.091 -25.309 -42.744 1.00 89.69 627 VAL A O 1
ATOM 4949 N N . GLY A 1 628 ? 16.750 -26.854 -41.156 1.00 90.12 628 GLY A N 1
ATOM 4950 C CA . GLY A 1 628 ? 17.533 -27.896 -41.811 1.00 90.12 628 GLY A CA 1
ATOM 4951 C C . GLY A 1 628 ? 19.052 -27.661 -41.742 1.00 90.12 628 GLY A C 1
ATOM 4952 O O . GLY A 1 628 ? 19.521 -26.672 -41.170 1.00 90.12 628 GLY A O 1
ATOM 4953 N N . PRO A 1 629 ? 19.852 -28.590 -42.297 1.00 87.00 629 PRO A N 1
ATOM 4954 C CA . PRO A 1 629 ? 21.300 -28.640 -42.084 1.00 87.00 629 PRO A CA 1
ATOM 4955 C C . PRO A 1 629 ? 22.055 -27.439 -42.662 1.00 87.00 629 PRO A C 1
ATOM 4957 O O . PRO A 1 629 ? 23.067 -27.046 -42.087 1.00 87.00 629 PRO A O 1
ATOM 4960 N N . ASP A 1 630 ? 21.551 -26.854 -43.749 1.00 85.06 630 ASP A N 1
ATOM 4961 C CA . ASP A 1 630 ? 22.163 -25.699 -44.413 1.00 85.06 630 ASP A CA 1
ATOM 4962 C C . ASP A 1 630 ? 21.811 -24.369 -43.718 1.00 85.06 630 ASP A C 1
ATOM 4964 O O . ASP A 1 630 ? 22.455 -23.352 -43.955 1.00 85.06 630 ASP A O 1
ATOM 4968 N N . GLY A 1 631 ? 20.797 -24.367 -42.844 1.00 90.31 631 GLY A N 1
ATOM 4969 C CA . GLY A 1 631 ? 20.359 -23.194 -42.091 1.00 90.31 631 GLY A CA 1
ATOM 4970 C C . GLY A 1 631 ? 21.401 -22.619 -41.125 1.00 90.31 631 GLY A C 1
ATOM 4971 O O . GLY A 1 631 ? 22.453 -23.200 -40.867 1.00 90.31 631 GLY A O 1
ATOM 4972 N N . TYR A 1 632 ? 21.062 -21.486 -40.510 1.00 94.75 632 TYR A N 1
ATOM 4973 C CA . TYR A 1 632 ? 21.818 -20.909 -39.397 1.00 94.75 632 TYR A CA 1
ATOM 4974 C C . TYR A 1 632 ? 20.880 -20.664 -38.210 1.00 94.75 632 TYR A C 1
ATOM 4976 O O . TYR A 1 632 ? 19.922 -19.897 -38.311 1.00 94.75 632 TYR A O 1
ATOM 4984 N N . VAL A 1 633 ? 21.163 -21.272 -37.060 1.00 96.62 633 VAL A N 1
ATOM 4985 C CA . VAL A 1 633 ? 20.541 -20.937 -35.771 1.00 96.62 633 VAL A CA 1
ATOM 4986 C C . VAL A 1 633 ? 21.525 -20.061 -35.005 1.00 96.62 633 VAL A C 1
ATOM 4988 O O . VAL A 1 633 ? 22.628 -20.502 -34.708 1.00 96.62 633 VAL A O 1
ATOM 4991 N N . ILE A 1 634 ? 21.152 -18.830 -34.672 1.00 96.25 634 ILE A N 1
ATOM 4992 C CA . ILE A 1 634 ? 22.007 -17.903 -33.917 1.00 96.25 634 ILE A CA 1
ATOM 4993 C C . ILE A 1 634 ? 21.468 -17.761 -32.490 1.00 96.25 634 ILE A C 1
ATOM 4995 O O . ILE A 1 634 ? 20.311 -17.355 -32.316 1.00 96.25 634 ILE A O 1
ATOM 4999 N N . THR A 1 635 ? 22.290 -18.057 -31.481 1.00 95.06 635 THR A N 1
ATOM 5000 C CA . THR A 1 635 ? 22.013 -17.758 -30.063 1.00 95.06 635 THR A CA 1
ATOM 5001 C C . THR A 1 635 ? 22.888 -16.595 -29.584 1.00 95.06 635 THR A C 1
ATOM 5003 O O . THR A 1 635 ? 23.995 -16.398 -30.084 1.00 95.06 635 THR A O 1
ATOM 5006 N N . THR A 1 636 ? 22.385 -15.791 -28.644 1.00 91.75 636 THR A N 1
ATOM 5007 C CA . THR A 1 636 ? 23.103 -14.636 -28.076 1.00 91.75 636 THR A CA 1
ATOM 5008 C C . THR A 1 636 ? 22.866 -14.567 -26.570 1.00 91.75 636 THR A C 1
ATOM 5010 O O . THR A 1 636 ? 21.746 -14.267 -26.157 1.00 91.75 636 THR A O 1
ATOM 5013 N N . GLY A 1 637 ? 23.897 -14.816 -25.760 1.00 86.31 637 GLY A N 1
ATOM 5014 C CA . GLY A 1 637 ? 23.809 -14.831 -24.291 1.00 86.31 637 GLY A CA 1
ATOM 5015 C C . GLY A 1 637 ? 24.180 -16.180 -23.667 1.00 86.31 637 GLY A C 1
ATOM 5016 O O . GLY A 1 637 ? 24.328 -17.178 -24.371 1.00 86.31 637 GLY A O 1
ATOM 5017 N N . GLY A 1 638 ? 24.354 -16.193 -22.343 1.00 81.19 638 GLY A N 1
ATOM 5018 C CA . GLY A 1 638 ? 24.595 -17.404 -21.551 1.00 81.19 638 GLY A CA 1
ATOM 5019 C C . GLY A 1 638 ? 25.941 -18.110 -21.796 1.00 81.19 638 GLY A C 1
ATOM 5020 O O . GLY A 1 638 ? 25.982 -19.337 -21.796 1.00 81.19 638 GLY A O 1
ATOM 5021 N N . ILE A 1 639 ? 27.024 -17.364 -22.058 1.00 85.88 639 ILE A N 1
ATOM 5022 C CA . ILE A 1 639 ? 28.390 -17.905 -22.280 1.00 85.88 639 ILE A CA 1
ATOM 5023 C C . ILE A 1 639 ? 29.509 -17.170 -21.516 1.00 85.88 639 ILE A C 1
ATOM 5025 O O . ILE A 1 639 ? 30.693 -17.318 -21.829 1.00 85.88 639 ILE A O 1
ATOM 5029 N N . GLY A 1 640 ? 29.151 -16.309 -20.569 1.00 82.50 640 GLY A N 1
ATOM 5030 C CA . GLY A 1 640 ? 30.085 -15.678 -19.644 1.00 82.50 640 GLY A CA 1
ATOM 5031 C C . GLY A 1 640 ? 30.577 -16.618 -18.526 1.00 82.50 640 GLY A C 1
ATOM 5032 O O . GLY A 1 640 ? 30.530 -17.844 -18.650 1.00 82.50 640 GLY A O 1
ATOM 5033 N N . PRO A 1 641 ? 31.140 -16.051 -17.443 1.00 79.62 641 PRO A N 1
ATOM 5034 C CA . PRO A 1 641 ? 31.714 -16.813 -16.340 1.00 79.62 641 PRO A CA 1
ATOM 5035 C C . PRO A 1 641 ? 30.724 -17.117 -15.203 1.00 79.62 641 PRO A C 1
ATOM 5037 O O . PRO A 1 641 ? 31.148 -17.714 -14.213 1.00 79.62 641 PRO A O 1
ATOM 5040 N N . THR A 1 642 ? 29.465 -16.660 -15.253 1.00 70.69 642 THR A N 1
ATOM 5041 C CA . THR A 1 642 ? 28.533 -16.835 -14.128 1.00 70.69 642 THR A CA 1
ATOM 5042 C C . THR A 1 642 ? 27.829 -18.198 -14.181 1.00 70.69 642 THR A C 1
ATOM 5044 O O . THR A 1 642 ? 28.066 -19.019 -15.068 1.00 70.69 642 THR A O 1
ATOM 5047 N N . HIS A 1 643 ? 27.060 -18.525 -13.140 1.00 73.69 643 HIS A N 1
ATOM 5048 C CA . HIS A 1 643 ? 26.472 -19.862 -12.963 1.00 73.69 643 HIS A CA 1
ATOM 5049 C C . HIS A 1 643 ? 25.183 -20.065 -13.778 1.00 73.69 643 HIS A C 1
ATOM 5051 O O . HIS A 1 643 ? 24.775 -21.197 -14.011 1.00 73.69 643 HIS A O 1
ATOM 5057 N N . ASP A 1 644 ? 24.567 -18.961 -14.193 1.00 70.38 644 ASP A N 1
ATOM 5058 C CA . ASP A 1 644 ? 23.437 -18.828 -15.110 1.00 70.38 644 ASP A CA 1
ATOM 5059 C C . ASP A 1 644 ? 23.865 -18.823 -16.592 1.00 70.38 644 ASP A C 1
ATOM 5061 O O . ASP A 1 644 ? 23.036 -19.045 -17.472 1.00 70.38 644 ASP A O 1
ATOM 5065 N N . ASP A 1 645 ? 25.160 -18.665 -16.894 1.00 83.94 645 ASP A N 1
ATOM 5066 C CA . ASP A 1 645 ? 25.700 -18.858 -18.242 1.00 83.94 645 ASP A CA 1
ATOM 5067 C C . ASP A 1 645 ? 25.750 -20.360 -18.599 1.00 83.94 645 ASP A C 1
ATOM 5069 O O . ASP A 1 645 ? 26.753 -21.036 -18.345 1.00 83.94 645 ASP A O 1
ATOM 5073 N N . ILE A 1 646 ? 24.644 -20.878 -19.160 1.00 91.88 646 ILE A N 1
ATOM 5074 C CA . ILE A 1 646 ? 24.429 -22.309 -19.475 1.00 91.88 646 ILE A CA 1
ATOM 5075 C C . ILE A 1 646 ? 24.098 -22.611 -20.955 1.00 91.88 646 ILE A C 1
ATOM 5077 O O . ILE A 1 646 ? 23.626 -23.704 -21.288 1.00 91.88 646 ILE A O 1
ATOM 5081 N N . THR A 1 647 ? 24.309 -21.665 -21.878 1.00 93.88 647 THR A N 1
ATOM 5082 C CA . THR A 1 647 ? 23.959 -21.844 -23.302 1.00 93.88 647 THR A CA 1
ATOM 5083 C C . THR A 1 647 ? 24.770 -22.961 -23.956 1.00 93.88 647 THR A C 1
ATOM 5085 O O . THR A 1 647 ? 24.227 -23.699 -24.781 1.00 93.88 647 THR A O 1
ATOM 5088 N N . TYR A 1 648 ? 26.047 -23.137 -23.595 1.00 95.56 648 TYR A N 1
ATOM 5089 C CA . TYR A 1 648 ? 26.856 -24.236 -24.132 1.00 95.56 648 TYR A CA 1
ATOM 5090 C C . TYR A 1 648 ? 26.328 -25.598 -23.677 1.00 95.56 648 TYR A C 1
ATOM 5092 O O . TYR A 1 648 ? 26.176 -26.495 -24.505 1.00 95.56 648 TYR A O 1
ATOM 5100 N N . GLU A 1 649 ? 25.978 -25.742 -22.400 1.00 95.56 649 GLU A N 1
ATOM 5101 C CA . GLU A 1 649 ? 25.364 -26.942 -21.836 1.00 95.56 649 GLU A CA 1
ATOM 5102 C C . GLU A 1 649 ? 24.008 -27.249 -22.503 1.00 95.56 649 GLU A C 1
ATOM 5104 O O . GLU A 1 649 ? 23.750 -28.397 -22.875 1.00 95.56 649 GLU A O 1
ATOM 5109 N N . GLY A 1 650 ? 23.169 -26.234 -22.738 1.00 96.56 650 GLY A N 1
ATOM 5110 C CA . GLY A 1 650 ? 21.885 -26.385 -23.434 1.00 96.56 650 GLY A CA 1
ATOM 5111 C C . GLY A 1 650 ? 22.028 -26.795 -24.905 1.00 96.56 650 GLY A C 1
ATOM 5112 O O . GLY A 1 650 ? 21.343 -27.710 -25.365 1.00 96.56 650 GLY A O 1
ATOM 5113 N N . VAL A 1 651 ? 22.961 -26.183 -25.643 1.00 97.06 651 VAL A N 1
ATOM 5114 C CA . VAL A 1 651 ? 23.264 -26.545 -27.043 1.00 97.06 651 VAL A CA 1
ATOM 5115 C C . VAL A 1 651 ? 23.891 -27.940 -27.138 1.00 97.06 651 VAL A C 1
ATOM 5117 O O . VAL A 1 651 ? 23.550 -28.703 -28.042 1.00 97.06 651 VAL A O 1
ATOM 5120 N N . ALA A 1 652 ? 24.767 -28.312 -26.203 1.00 97.19 652 ALA A N 1
ATOM 5121 C CA . ALA A 1 652 ? 25.337 -29.655 -26.128 1.00 97.19 652 ALA A CA 1
ATOM 5122 C C . ALA A 1 652 ? 24.236 -30.710 -25.907 1.00 97.19 652 ALA A C 1
ATOM 5124 O O . ALA A 1 652 ? 24.133 -31.683 -26.663 1.00 97.19 652 ALA A O 1
ATOM 5125 N N . LYS A 1 653 ? 23.335 -30.452 -24.950 1.00 97.38 653 LYS A N 1
ATOM 5126 C CA . LYS A 1 653 ? 22.184 -31.309 -24.650 1.00 97.38 653 LYS A CA 1
ATOM 5127 C C . LYS A 1 653 ? 21.224 -31.458 -25.833 1.00 97.38 653 LYS A C 1
ATOM 5129 O O . LYS A 1 653 ? 20.798 -32.578 -26.106 1.00 97.38 653 LYS A O 1
ATOM 5134 N N . ALA A 1 654 ? 20.950 -30.384 -26.582 1.00 96.69 654 ALA A N 1
ATOM 5135 C CA . ALA A 1 654 ? 20.103 -30.410 -27.784 1.00 96.69 654 ALA A CA 1
ATOM 5136 C C . ALA A 1 654 ? 20.552 -31.450 -28.832 1.00 96.69 654 ALA A C 1
ATOM 5138 O O . ALA A 1 654 ? 19.735 -31.969 -29.595 1.00 96.69 654 ALA A O 1
ATOM 5139 N N . PHE A 1 655 ? 21.850 -31.773 -28.866 1.00 96.69 655 PHE A N 1
ATOM 5140 C CA . PHE A 1 655 ? 22.436 -32.741 -29.794 1.00 96.69 655 PHE A CA 1
ATOM 5141 C C . PHE A 1 655 ? 22.972 -34.014 -29.128 1.00 96.69 655 PHE A C 1
ATOM 5143 O O . PHE A 1 655 ? 23.617 -34.813 -29.807 1.00 96.69 655 PHE A O 1
ATOM 5150 N N . GLY A 1 656 ? 22.685 -34.231 -27.840 1.00 95.38 656 GLY A N 1
ATOM 5151 C CA . GLY A 1 656 ? 23.090 -35.435 -27.110 1.00 95.38 656 GLY A CA 1
ATOM 5152 C C . GLY A 1 656 ? 24.599 -35.552 -26.869 1.00 95.38 656 GLY A C 1
ATOM 5153 O O . GLY A 1 656 ? 25.107 -36.667 -26.774 1.00 95.38 656 GLY A O 1
ATOM 5154 N N . VAL A 1 657 ? 25.320 -34.428 -26.788 1.00 95.94 657 VAL A N 1
ATOM 5155 C CA . VAL A 1 657 ? 26.758 -34.394 -26.471 1.00 95.94 657 VAL A CA 1
ATOM 5156 C C . VAL A 1 657 ? 27.014 -33.744 -25.109 1.00 95.94 657 VAL A C 1
ATOM 5158 O O . VAL A 1 657 ? 26.167 -33.032 -24.574 1.00 95.94 657 VAL A O 1
ATOM 5161 N N . GLY A 1 658 ? 28.194 -33.993 -24.540 1.00 95.19 658 GLY A N 1
ATOM 5162 C CA . GLY A 1 658 ? 28.680 -33.275 -23.360 1.00 95.19 658 GLY A CA 1
ATOM 5163 C C . GLY A 1 658 ? 29.356 -31.946 -23.712 1.00 95.19 658 GLY A C 1
ATOM 5164 O O . GLY A 1 658 ? 29.448 -31.563 -24.880 1.00 95.19 658 GLY A O 1
ATOM 5165 N N . VAL A 1 659 ? 29.897 -31.279 -22.694 1.00 95.62 659 VAL A N 1
ATOM 5166 C CA . VAL A 1 659 ? 30.786 -30.116 -22.837 1.00 95.62 659 VAL A CA 1
ATOM 5167 C C . VAL A 1 659 ? 32.192 -30.447 -22.327 1.00 95.62 659 VAL A C 1
ATOM 5169 O O . VAL A 1 659 ? 32.347 -31.285 -21.439 1.00 95.62 659 VAL A O 1
ATOM 5172 N N . ALA A 1 660 ? 33.220 -29.811 -22.886 1.00 94.88 660 ALA A N 1
ATOM 5173 C CA . ALA A 1 660 ? 34.617 -30.000 -22.491 1.00 94.88 660 ALA A CA 1
ATOM 5174 C C . ALA A 1 660 ? 35.431 -28.709 -22.665 1.00 94.88 660 ALA A C 1
ATOM 5176 O O . ALA A 1 660 ? 35.060 -27.829 -23.440 1.00 94.88 660 ALA A O 1
ATOM 5177 N N . ILE A 1 661 ? 36.565 -28.600 -21.966 1.00 94.38 661 ILE A N 1
ATOM 5178 C CA . ILE A 1 661 ? 37.494 -27.475 -22.135 1.00 94.38 661 ILE A CA 1
ATOM 5179 C C . ILE A 1 661 ? 38.092 -27.516 -23.548 1.00 94.38 661 ILE A C 1
ATOM 5181 O O . ILE A 1 661 ? 38.774 -28.469 -23.924 1.00 94.38 661 ILE A O 1
ATOM 5185 N N . HIS A 1 662 ? 37.878 -26.451 -24.314 1.00 94.94 662 HIS A N 1
ATOM 5186 C CA . HIS A 1 662 ? 38.513 -26.230 -25.603 1.00 94.94 662 HIS A CA 1
ATOM 5187 C C . HIS A 1 662 ? 39.858 -25.525 -25.395 1.00 94.94 662 HIS A C 1
ATOM 5189 O O . HIS A 1 662 ? 39.921 -24.304 -25.219 1.00 94.94 662 HIS A O 1
ATOM 5195 N N . GLN A 1 663 ? 40.943 -26.308 -25.401 1.00 93.25 663 GLN A N 1
ATOM 5196 C CA . GLN A 1 663 ? 42.288 -25.837 -25.049 1.00 93.25 663 GLN A CA 1
ATOM 5197 C C . GLN A 1 663 ? 42.719 -24.548 -25.785 1.00 93.25 663 GLN A C 1
ATOM 5199 O O . GLN A 1 663 ? 43.126 -23.618 -25.092 1.00 93.25 663 GLN A O 1
ATOM 5204 N N . PRO A 1 664 ? 42.526 -24.380 -27.114 1.00 93.81 664 PRO A N 1
ATOM 5205 C CA . PRO A 1 664 ? 42.906 -23.138 -27.800 1.00 93.81 664 PRO A CA 1
ATOM 5206 C C . PRO A 1 664 ? 42.187 -21.881 -27.280 1.00 93.81 664 PRO A C 1
ATOM 5208 O O . PRO A 1 664 ? 42.757 -20.790 -27.286 1.00 93.81 664 PRO A O 1
ATOM 5211 N N . THR A 1 665 ? 40.942 -22.011 -26.805 1.00 92.56 665 THR A N 1
ATOM 5212 C CA . THR A 1 665 ? 40.195 -20.895 -26.196 1.00 92.56 665 THR A CA 1
ATOM 5213 C C . THR A 1 665 ? 40.695 -20.598 -24.786 1.00 92.56 665 THR A C 1
ATOM 5215 O O . THR A 1 665 ? 40.789 -19.430 -24.408 1.00 92.56 665 THR A O 1
ATOM 5218 N N . LEU A 1 666 ? 41.071 -21.629 -24.022 1.00 92.06 666 LEU A N 1
ATOM 5219 C CA . LEU A 1 666 ? 41.693 -21.460 -22.709 1.00 92.06 666 LEU A CA 1
ATOM 5220 C C . LEU A 1 666 ? 43.069 -20.780 -22.823 1.00 92.06 666 LEU A C 1
ATOM 5222 O O . LEU A 1 666 ? 43.343 -19.843 -22.074 1.00 92.06 666 LEU A O 1
ATOM 5226 N N . ASP A 1 667 ? 43.893 -21.187 -23.788 1.00 91.50 667 ASP A N 1
ATOM 5227 C CA . ASP A 1 667 ? 45.202 -20.583 -24.060 1.00 91.50 667 ASP A CA 1
ATOM 5228 C C . ASP A 1 667 ? 45.050 -19.113 -24.493 1.00 91.50 667 ASP A C 1
ATOM 5230 O O . ASP A 1 667 ? 45.749 -18.226 -23.995 1.00 91.50 667 ASP A O 1
ATOM 5234 N N . GLY A 1 668 ? 44.071 -18.825 -25.361 1.00 90.81 668 GLY A N 1
ATOM 5235 C CA . GLY A 1 668 ? 43.718 -17.463 -25.771 1.00 90.81 668 GLY A CA 1
ATOM 5236 C C . GLY A 1 668 ? 43.260 -16.579 -24.603 1.00 90.81 668 GLY A C 1
ATOM 5237 O O . GLY A 1 668 ? 43.713 -15.437 -24.482 1.00 90.81 668 GLY A O 1
ATOM 5238 N N . LEU A 1 669 ? 42.419 -17.110 -23.709 1.00 89.75 669 LEU A N 1
ATOM 5239 C CA . LEU A 1 669 ? 41.990 -16.443 -22.474 1.00 89.75 669 LEU A CA 1
ATOM 5240 C C . LEU A 1 669 ? 43.182 -16.138 -21.554 1.00 89.75 669 LEU A C 1
ATOM 5242 O O . LEU A 1 669 ? 43.301 -15.016 -21.055 1.00 89.75 669 LEU A O 1
ATOM 5246 N N . GLN A 1 670 ? 44.077 -17.106 -21.344 1.00 89.50 670 GLN A N 1
ATOM 5247 C CA . GLN A 1 670 ? 45.281 -16.927 -20.528 1.00 89.50 670 GLN A CA 1
ATOM 5248 C C . GLN A 1 670 ? 46.198 -15.845 -21.114 1.00 89.50 670 GLN A C 1
ATOM 5250 O O . GLN A 1 670 ? 46.592 -14.922 -20.399 1.00 89.50 670 GLN A O 1
ATOM 5255 N N . ALA A 1 671 ? 46.473 -15.894 -22.420 1.00 87.12 671 ALA A N 1
ATOM 5256 C CA . ALA A 1 671 ? 47.294 -14.900 -23.110 1.00 87.12 671 ALA A CA 1
ATOM 5257 C C . ALA A 1 671 ? 46.671 -13.490 -23.079 1.00 87.12 671 ALA A C 1
ATOM 5259 O O . ALA A 1 671 ? 47.386 -12.496 -22.925 1.00 87.12 671 ALA A O 1
ATOM 5260 N N . TYR A 1 672 ? 45.343 -13.385 -23.190 1.00 86.88 672 TYR A N 1
ATOM 5261 C CA . TYR A 1 672 ? 44.617 -12.121 -23.056 1.00 86.88 672 TYR A CA 1
ATOM 5262 C C . TYR A 1 672 ? 44.714 -11.543 -21.635 1.00 86.88 672 TYR A C 1
ATOM 5264 O O . TYR A 1 672 ? 45.007 -10.356 -21.469 1.00 86.88 672 TYR A O 1
ATOM 5272 N N . MET A 1 673 ? 44.517 -12.375 -20.608 1.00 82.69 673 MET A N 1
ATOM 5273 C CA . MET A 1 673 ? 44.603 -11.954 -19.205 1.00 82.69 673 MET A CA 1
ATOM 5274 C C . MET A 1 673 ? 46.025 -11.524 -18.832 1.00 82.69 673 MET A C 1
ATOM 5276 O O . MET A 1 673 ? 46.194 -10.437 -18.279 1.00 82.69 673 MET A O 1
ATOM 5280 N N . ALA A 1 674 ? 47.044 -12.294 -19.226 1.00 82.56 674 ALA A N 1
ATOM 5281 C CA . ALA A 1 674 ? 48.450 -11.973 -18.977 1.00 82.56 674 ALA A CA 1
ATOM 5282 C C . ALA A 1 674 ? 48.866 -10.613 -19.570 1.00 82.56 674 ALA A C 1
ATOM 5284 O O . ALA A 1 674 ? 49.599 -9.860 -18.931 1.00 82.56 674 ALA A O 1
ATOM 5285 N N . LYS A 1 675 ? 48.352 -10.254 -20.758 1.00 81.88 675 LYS A N 1
ATOM 5286 C CA . LYS A 1 675 ? 48.574 -8.931 -21.374 1.00 81.88 675 LYS A CA 1
ATOM 5287 C C . LYS A 1 675 ? 47.857 -7.788 -20.651 1.00 81.88 675 LYS A C 1
ATOM 5289 O O . LYS A 1 675 ? 48.323 -6.655 -20.718 1.00 81.88 675 LYS A O 1
ATOM 5294 N N . ARG A 1 676 ? 46.712 -8.052 -20.011 1.00 78.31 676 ARG A N 1
ATOM 5295 C CA . ARG A 1 676 ? 45.865 -7.018 -19.389 1.00 78.31 676 ARG A CA 1
ATOM 5296 C C . ARG A 1 676 ? 46.199 -6.768 -17.917 1.00 78.31 676 ARG A C 1
ATOM 5298 O O . ARG A 1 676 ? 46.081 -5.633 -17.463 1.00 78.31 676 ARG A O 1
ATOM 5305 N N . ASN A 1 677 ? 46.582 -7.803 -17.172 1.00 72.06 677 ASN A N 1
ATOM 5306 C CA . ASN A 1 677 ? 47.066 -7.694 -15.798 1.00 72.06 677 ASN A CA 1
ATOM 5307 C C . ASN A 1 677 ? 47.936 -8.922 -15.444 1.00 72.06 677 ASN A C 1
ATOM 5309 O O . ASN A 1 677 ? 47.378 -9.971 -15.109 1.00 72.06 677 ASN A O 1
ATOM 5313 N N . PRO A 1 678 ? 49.280 -8.808 -15.476 1.00 65.62 678 PRO A N 1
ATOM 5314 C CA . PRO A 1 678 ? 50.195 -9.928 -15.222 1.00 65.62 678 PRO A CA 1
ATOM 5315 C C . PRO A 1 678 ? 50.009 -10.619 -13.863 1.00 65.62 678 PRO A C 1
ATOM 5317 O O . PRO A 1 678 ? 50.350 -11.788 -13.718 1.00 65.62 678 PRO A O 1
ATOM 5320 N N . SER A 1 679 ? 49.448 -9.918 -12.874 1.00 63.12 679 SER A N 1
ATOM 5321 C CA . SER A 1 679 ? 49.239 -10.427 -11.513 1.00 63.12 679 SER A CA 1
ATOM 5322 C C . SER A 1 679 ? 47.939 -11.227 -11.337 1.00 63.12 679 SER A C 1
ATOM 5324 O O . SER A 1 679 ? 47.627 -11.636 -10.220 1.00 63.12 679 SER A O 1
ATOM 5326 N N . HIS A 1 680 ? 47.132 -11.404 -12.391 1.00 62.34 680 HIS A N 1
ATOM 5327 C CA . HIS A 1 680 ? 45.780 -11.960 -12.289 1.00 62.34 680 HIS A CA 1
ATOM 5328 C C . HIS A 1 680 ? 45.689 -13.363 -12.914 1.00 62.34 680 HIS A C 1
ATOM 5330 O O . HIS A 1 680 ? 45.598 -13.522 -14.130 1.00 62.34 680 HIS A O 1
ATOM 5336 N N . VAL A 1 681 ? 45.688 -14.395 -12.065 1.00 70.12 681 VAL A N 1
ATOM 5337 C CA . VAL A 1 681 ? 45.543 -15.800 -12.484 1.00 70.12 681 VAL A CA 1
ATOM 5338 C C . VAL A 1 681 ? 44.099 -16.087 -12.924 1.00 70.12 681 VAL A C 1
ATOM 5340 O O . VAL A 1 681 ? 43.142 -15.576 -12.337 1.00 70.12 681 VAL A O 1
ATOM 5343 N N . VAL A 1 682 ? 43.925 -16.920 -13.955 1.00 75.62 682 VAL A N 1
ATOM 5344 C CA . VAL A 1 682 ? 42.602 -17.360 -14.432 1.00 75.62 682 VAL A CA 1
ATOM 5345 C C . VAL A 1 682 ? 41.975 -18.329 -13.416 1.00 75.62 682 VAL A C 1
ATOM 5347 O O . VAL A 1 682 ? 42.387 -19.485 -13.315 1.00 75.62 682 VAL A O 1
ATOM 5350 N N . ASN A 1 683 ? 40.972 -17.852 -12.673 1.00 83.38 683 ASN A N 1
ATOM 5351 C CA . ASN A 1 683 ? 40.145 -18.649 -11.758 1.00 83.38 683 ASN A CA 1
ATOM 5352 C C . ASN A 1 683 ? 39.164 -19.563 -12.511 1.00 83.38 683 ASN A C 1
ATOM 5354 O O . ASN A 1 683 ? 38.888 -19.357 -13.694 1.00 83.38 683 ASN A O 1
ATOM 5358 N N . ASP A 1 684 ? 38.614 -20.554 -11.809 1.00 81.44 684 ASP A N 1
ATOM 5359 C CA . ASP A 1 684 ? 37.771 -21.595 -12.408 1.00 81.44 684 ASP A CA 1
ATOM 5360 C C . ASP A 1 684 ? 36.479 -21.051 -13.039 1.00 81.44 684 ASP A C 1
ATOM 5362 O O . ASP A 1 684 ? 36.119 -21.483 -14.133 1.00 81.44 684 ASP A O 1
ATOM 5366 N N . ASP A 1 685 ? 35.868 -20.009 -12.461 1.00 80.44 685 ASP A N 1
ATOM 5367 C CA . ASP A 1 685 ? 34.708 -19.320 -13.057 1.00 80.44 685 ASP A CA 1
ATOM 5368 C C . ASP A 1 685 ? 35.026 -18.785 -14.462 1.00 80.44 685 ASP A C 1
ATOM 5370 O O . ASP A 1 685 ? 34.236 -18.905 -15.392 1.00 80.44 685 ASP A O 1
ATOM 5374 N N . ARG A 1 686 ? 36.235 -18.243 -14.665 1.00 83.19 686 ARG A N 1
ATOM 5375 C CA . ARG A 1 686 ? 36.664 -17.756 -15.984 1.00 83.19 686 ARG A CA 1
ATOM 5376 C C . ARG A 1 686 ? 37.033 -18.890 -16.935 1.00 83.19 686 ARG A C 1
ATOM 5378 O O . ARG A 1 686 ? 36.877 -18.714 -18.140 1.00 83.19 686 ARG A O 1
ATOM 5385 N N . LYS A 1 687 ? 37.468 -20.051 -16.427 1.00 86.12 687 LYS A N 1
ATOM 5386 C CA . LYS A 1 687 ? 37.685 -21.250 -17.256 1.00 86.12 687 LYS A CA 1
ATOM 5387 C C . LYS A 1 687 ? 36.372 -21.768 -17.857 1.00 86.12 687 LYS A C 1
ATOM 5389 O O . LYS A 1 687 ? 36.435 -22.348 -18.939 1.00 86.12 687 LYS A O 1
ATOM 5394 N N . ARG A 1 688 ? 35.202 -21.499 -17.244 1.00 86.25 688 ARG A N 1
ATOM 5395 C CA . ARG A 1 688 ? 33.879 -21.816 -17.833 1.00 86.25 688 ARG A CA 1
ATOM 5396 C C . ARG A 1 688 ? 33.710 -21.242 -19.242 1.00 86.25 688 ARG A C 1
ATOM 5398 O O . ARG A 1 688 ? 33.221 -21.944 -20.115 1.00 86.25 688 ARG A O 1
ATOM 5405 N N . MET A 1 689 ? 34.222 -20.038 -19.512 1.00 86.12 689 MET A N 1
ATOM 5406 C CA . MET A 1 689 ? 34.148 -19.405 -20.842 1.00 86.12 689 MET A CA 1
ATOM 5407 C C . MET A 1 689 ? 34.932 -20.152 -21.943 1.00 86.12 689 MET A C 1
ATOM 5409 O O . MET A 1 689 ? 34.795 -19.827 -23.121 1.00 86.12 689 MET A O 1
ATOM 5413 N N . ALA A 1 690 ? 35.771 -21.129 -21.579 1.00 91.25 690 ALA A N 1
ATOM 5414 C CA . ALA A 1 690 ? 36.475 -22.017 -22.505 1.00 91.25 690 ALA A CA 1
ATOM 5415 C C . ALA A 1 690 ? 35.873 -23.437 -22.559 1.00 91.25 690 ALA A C 1
ATOM 5417 O O . ALA A 1 690 ? 36.431 -24.302 -23.231 1.00 91.25 690 ALA A O 1
ATOM 5418 N N . ILE A 1 691 ? 34.762 -23.701 -21.863 1.00 92.44 691 ILE A N 1
ATOM 5419 C CA . ILE A 1 691 ? 34.027 -24.969 -21.921 1.00 92.44 691 ILE A CA 1
ATOM 5420 C C . ILE A 1 691 ? 33.039 -24.899 -23.091 1.00 92.44 691 ILE A C 1
ATOM 5422 O O . ILE A 1 691 ? 32.100 -24.114 -23.057 1.00 92.44 691 ILE A O 1
ATOM 5426 N N . LEU A 1 692 ? 33.251 -25.712 -24.129 1.00 95.75 692 LEU A N 1
ATOM 5427 C CA . LEU A 1 692 ? 32.443 -25.732 -25.356 1.00 95.75 692 LEU A CA 1
ATOM 5428 C C . LEU A 1 692 ? 31.770 -27.108 -25.566 1.00 95.75 692 LEU A C 1
ATOM 5430 O O . LEU A 1 692 ? 32.245 -28.108 -25.017 1.00 95.75 692 LEU A O 1
ATOM 5434 N N . PRO A 1 693 ? 30.695 -27.207 -26.376 1.00 96.50 693 PRO A N 1
ATOM 5435 C CA . PRO A 1 693 ? 30.093 -28.486 -26.756 1.00 96.50 693 PRO A CA 1
ATOM 5436 C C . PRO A 1 693 ? 31.096 -29.419 -27.448 1.00 96.50 693 PRO A C 1
ATOM 5438 O O . PRO A 1 693 ? 31.803 -29.020 -28.375 1.00 96.50 693 PRO A O 1
ATOM 5441 N N . VAL A 1 694 ? 31.145 -30.685 -27.032 1.00 95.69 694 VAL A N 1
ATOM 5442 C CA . VAL A 1 694 ? 32.076 -31.670 -27.601 1.00 95.69 694 VAL A CA 1
ATOM 5443 C C . VAL A 1 694 ? 31.777 -31.883 -29.087 1.00 95.69 694 VAL A C 1
ATOM 5445 O O . VAL A 1 694 ? 30.662 -32.234 -29.470 1.00 95.69 694 VAL A O 1
ATOM 5448 N N . GLY A 1 695 ? 32.798 -31.693 -29.926 1.00 92.06 695 GLY A N 1
ATOM 5449 C CA . GLY A 1 695 ? 32.694 -31.831 -31.381 1.00 92.06 695 GLY A CA 1
ATOM 5450 C C . GLY A 1 695 ? 32.198 -30.582 -32.121 1.00 92.06 695 GLY A C 1
ATOM 5451 O O . GLY A 1 695 ? 31.984 -30.662 -33.332 1.00 92.06 695 GLY A O 1
ATOM 5452 N N . CYS A 1 696 ? 32.033 -29.433 -31.451 1.00 95.62 696 CYS A N 1
ATOM 5453 C CA . CYS A 1 696 ? 31.756 -28.179 -32.151 1.00 95.62 696 CYS A CA 1
ATOM 5454 C C . CYS A 1 696 ? 32.937 -27.752 -33.041 1.00 95.62 696 CYS A C 1
ATOM 5456 O O . CYS A 1 696 ? 34.105 -27.930 -32.690 1.00 95.62 696 CYS A O 1
ATOM 5458 N N . LYS A 1 697 ? 32.635 -27.109 -34.172 1.00 96.00 697 LYS A N 1
ATOM 5459 C CA . LYS A 1 697 ? 33.611 -26.290 -34.902 1.00 96.00 697 LYS A CA 1
ATOM 5460 C C . LYS A 1 697 ? 33.728 -24.926 -34.215 1.00 96.00 697 LYS A C 1
ATOM 5462 O O . LYS A 1 697 ? 32.847 -24.541 -33.448 1.00 96.00 697 LYS A O 1
ATOM 5467 N N . VAL A 1 698 ? 34.780 -24.173 -34.516 1.00 95.19 698 VAL A N 1
ATOM 5468 C CA . VAL A 1 698 ? 34.943 -22.790 -34.046 1.00 95.19 698 VAL A CA 1
ATOM 5469 C C . VAL A 1 698 ? 35.232 -21.861 -35.219 1.00 95.19 698 VAL A C 1
ATOM 5471 O O . VAL A 1 698 ? 36.063 -22.184 -36.065 1.00 95.19 698 VAL A O 1
ATOM 5474 N N . LEU A 1 699 ? 34.565 -20.707 -35.261 1.00 95.44 699 LEU A N 1
ATOM 5475 C CA . LEU A 1 699 ? 34.981 -19.582 -36.098 1.00 95.44 699 LEU A CA 1
ATOM 5476 C C . LEU A 1 699 ? 35.841 -18.638 -35.257 1.00 95.44 699 LEU A C 1
ATOM 5478 O O . LEU A 1 699 ? 35.495 -18.325 -34.112 1.00 95.44 699 LEU A O 1
ATOM 5482 N N . GLN A 1 700 ? 36.965 -18.196 -35.816 1.00 92.19 700 GLN A N 1
ATOM 5483 C CA . GLN A 1 700 ? 37.839 -17.221 -35.165 1.00 92.19 700 GLN A CA 1
ATOM 5484 C C . GLN A 1 700 ? 37.202 -15.826 -35.183 1.00 92.19 700 GLN A C 1
ATOM 5486 O O . GLN A 1 700 ? 36.297 -15.543 -35.966 1.00 92.19 700 GLN A O 1
ATOM 5491 N N . THR A 1 701 ? 37.648 -14.949 -34.288 1.00 91.69 701 THR A N 1
ATOM 5492 C CA . THR A 1 701 ? 37.161 -13.568 -34.200 1.00 91.69 701 THR A CA 1
ATOM 5493 C C . THR A 1 701 ? 38.339 -12.626 -33.967 1.00 91.69 701 THR A C 1
ATOM 5495 O O . THR A 1 701 ? 39.460 -13.069 -33.722 1.00 91.69 701 THR A O 1
ATOM 5498 N N . ALA A 1 702 ? 38.092 -11.315 -33.971 1.00 86.62 702 ALA A N 1
ATOM 5499 C CA . ALA A 1 702 ? 39.088 -10.316 -33.580 1.00 86.62 702 ALA A CA 1
ATOM 5500 C C . ALA A 1 702 ? 39.554 -10.425 -32.104 1.00 86.62 702 ALA A C 1
ATOM 5502 O O . ALA A 1 702 ? 40.439 -9.682 -31.678 1.00 86.62 702 ALA A O 1
ATOM 5503 N N . THR A 1 703 ? 38.963 -11.321 -31.304 1.00 87.56 703 THR A N 1
ATOM 5504 C CA . THR A 1 703 ? 39.293 -11.544 -29.889 1.00 87.56 703 THR A CA 1
ATOM 5505 C C . THR A 1 703 ? 39.603 -13.019 -29.612 1.00 87.56 703 THR A C 1
ATOM 5507 O O . THR A 1 703 ? 39.453 -13.877 -30.476 1.00 87.56 703 THR A O 1
ATOM 5510 N N . TRP A 1 704 ? 40.011 -13.343 -28.381 1.00 89.81 704 TRP A N 1
ATOM 5511 C CA . TRP A 1 704 ? 40.251 -14.731 -27.960 1.00 89.81 704 TRP A CA 1
ATOM 5512 C C . TRP A 1 704 ? 38.974 -15.594 -27.891 1.00 89.81 704 TRP A C 1
ATOM 5514 O O . TRP A 1 704 ? 39.077 -16.818 -27.810 1.00 89.81 704 TRP A O 1
ATOM 5524 N N . VAL A 1 705 ? 37.784 -14.979 -27.911 1.00 91.31 705 VAL A N 1
ATOM 5525 C CA . VAL A 1 705 ? 36.487 -15.670 -27.857 1.00 91.31 705 VAL A CA 1
ATOM 5526 C C . VAL A 1 705 ? 36.087 -16.116 -29.273 1.00 91.31 705 VAL A C 1
ATOM 5528 O O . VAL A 1 705 ? 35.900 -15.251 -30.134 1.00 91.31 705 VAL A O 1
ATOM 5531 N N . PRO A 1 706 ? 35.941 -17.422 -29.560 1.00 94.25 706 PRO A N 1
ATOM 5532 C CA . PRO A 1 706 ? 35.424 -17.894 -30.845 1.00 94.25 706 PRO A CA 1
ATOM 5533 C C . PRO A 1 706 ? 33.891 -17.807 -30.912 1.00 94.25 706 PRO A C 1
ATOM 5535 O O . PRO A 1 706 ? 33.222 -17.708 -29.886 1.00 94.25 706 PRO A O 1
ATOM 5538 N N . ILE A 1 707 ? 33.321 -17.950 -32.112 1.00 96.62 707 ILE A N 1
ATOM 5539 C CA . ILE A 1 707 ? 31.932 -18.421 -32.256 1.00 96.62 707 ILE A CA 1
ATOM 5540 C C . ILE A 1 707 ? 31.981 -19.951 -32.241 1.00 96.62 707 ILE A C 1
ATOM 5542 O O . ILE A 1 707 ? 32.586 -20.548 -33.135 1.00 96.62 707 ILE A O 1
ATOM 5546 N N . ALA A 1 708 ? 31.356 -20.599 -31.257 1.00 96.50 708 ALA A N 1
ATOM 5547 C CA . ALA A 1 708 ? 31.211 -22.055 -31.270 1.00 96.50 708 ALA A CA 1
ATOM 5548 C C . ALA A 1 708 ? 30.069 -22.459 -32.212 1.00 96.50 708 ALA A C 1
ATOM 5550 O O . ALA A 1 708 ? 28.980 -21.886 -32.151 1.00 96.50 708 ALA A O 1
ATOM 5551 N N . VAL A 1 709 ? 30.316 -23.446 -33.074 1.00 96.75 709 VAL A N 1
ATOM 5552 C CA . VAL A 1 709 ? 29.384 -23.899 -34.113 1.00 96.75 709 VAL A CA 1
ATOM 5553 C C . VAL A 1 709 ? 29.092 -25.387 -33.943 1.00 96.75 709 VAL A C 1
ATOM 5555 O O . VAL A 1 709 ? 29.916 -26.244 -34.274 1.00 96.75 709 VAL A O 1
ATOM 5558 N N . MET A 1 710 ? 27.910 -25.706 -33.423 1.00 95.88 710 MET A N 1
ATOM 5559 C CA . MET A 1 710 ? 27.428 -27.073 -33.245 1.00 95.88 710 MET A CA 1
ATOM 5560 C C . MET A 1 710 ? 26.381 -27.392 -34.316 1.00 95.88 710 MET A C 1
ATOM 5562 O O . MET A 1 710 ? 25.252 -26.911 -34.262 1.00 95.88 710 MET A O 1
ATOM 5566 N N . LYS A 1 711 ? 26.765 -28.196 -35.315 1.00 94.81 711 LYS A N 1
ATOM 5567 C CA . LYS A 1 711 ? 26.004 -28.394 -36.565 1.00 94.81 711 LYS A CA 1
ATOM 5568 C C . LYS A 1 711 ? 25.700 -27.051 -37.253 1.00 94.81 711 LYS A C 1
ATOM 5570 O O . LYS A 1 711 ? 26.628 -26.425 -37.752 1.00 94.81 711 LYS A O 1
ATOM 5575 N N . ASN A 1 712 ? 24.438 -26.624 -37.257 1.00 95.12 712 ASN A N 1
ATOM 5576 C CA . ASN A 1 712 ? 23.952 -25.352 -37.794 1.00 95.12 712 ASN A CA 1
ATOM 5577 C C . ASN A 1 712 ? 23.728 -24.278 -36.707 1.00 95.12 712 ASN A C 1
ATOM 5579 O O . ASN A 1 712 ? 23.196 -23.211 -37.008 1.00 95.12 712 ASN A O 1
ATOM 5583 N N . VAL A 1 713 ? 24.108 -24.538 -35.449 1.00 97.25 713 VAL A N 1
ATOM 5584 C CA . VAL A 1 713 ? 23.891 -23.637 -34.305 1.00 97.25 713 VAL A CA 1
ATOM 5585 C C . VAL A 1 713 ? 25.166 -22.882 -33.952 1.00 97.25 713 VAL A C 1
ATOM 5587 O O . VAL A 1 713 ? 26.171 -23.494 -33.606 1.00 97.25 713 VAL A O 1
ATOM 5590 N N . TYR A 1 714 ? 25.100 -21.556 -34.000 1.00 97.38 714 TYR A N 1
ATOM 5591 C CA . TYR A 1 714 ? 26.183 -20.612 -33.750 1.00 97.38 714 TYR A CA 1
ATOM 5592 C C . TYR A 1 714 ? 25.923 -19.900 -32.426 1.00 97.38 714 TYR A C 1
ATOM 5594 O O . TYR A 1 714 ? 24.886 -19.250 -32.259 1.00 97.38 714 TYR A O 1
ATOM 5602 N N . VAL A 1 715 ? 26.867 -20.018 -31.496 1.00 96.50 715 VAL A N 1
ATOM 5603 C CA . VAL A 1 715 ? 26.742 -19.486 -30.138 1.00 96.50 715 VAL A CA 1
ATOM 5604 C C . VAL A 1 715 ? 27.571 -18.214 -29.985 1.00 96.50 715 VAL A C 1
ATOM 5606 O O . VAL A 1 715 ? 28.783 -18.234 -30.206 1.00 96.50 715 VAL A O 1
ATOM 5609 N N . LEU A 1 716 ? 26.916 -17.112 -29.609 1.00 94.75 716 LEU A N 1
ATOM 5610 C CA . LEU A 1 716 ? 27.519 -15.788 -29.430 1.00 94.75 716 LEU A CA 1
ATOM 5611 C C . LEU A 1 716 ? 27.218 -15.191 -28.038 1.00 94.75 716 LEU A C 1
ATOM 5613 O O . LEU A 1 716 ? 26.245 -15.578 -27.386 1.00 94.75 716 LEU A O 1
ATOM 5617 N N . PRO A 1 717 ? 28.024 -14.219 -27.566 1.00 90.69 717 PRO A N 1
ATOM 5618 C CA . PRO A 1 717 ? 27.767 -13.510 -26.311 1.00 90.69 717 PRO A CA 1
ATOM 5619 C C . PRO A 1 717 ? 26.489 -12.663 -26.370 1.00 90.69 717 PRO A C 1
ATOM 5621 O O . PRO A 1 717 ? 25.972 -12.349 -27.437 1.00 90.69 717 PRO A O 1
ATOM 5624 N N . GLY A 1 718 ? 25.992 -12.237 -25.206 1.00 84.62 718 GLY A N 1
ATOM 5625 C CA . GLY A 1 718 ? 24.847 -11.318 -25.124 1.00 84.62 718 GLY A CA 1
ATOM 5626 C C . GLY A 1 718 ? 25.197 -9.847 -25.397 1.00 84.62 718 GLY A C 1
ATOM 5627 O O . GLY A 1 718 ? 24.303 -9.031 -25.601 1.00 84.62 718 GLY A O 1
ATOM 5628 N N . ILE A 1 719 ? 26.488 -9.493 -25.393 1.00 84.50 719 ILE A N 1
ATOM 5629 C CA . ILE A 1 719 ? 26.972 -8.107 -25.459 1.00 84.50 719 ILE A CA 1
ATOM 5630 C C . ILE A 1 719 ? 26.892 -7.577 -26.909 1.00 84.50 719 ILE A C 1
ATOM 5632 O O . ILE A 1 719 ? 27.616 -8.095 -27.764 1.00 84.50 719 ILE A O 1
ATOM 5636 N N . PRO A 1 720 ? 26.104 -6.520 -27.211 1.00 83.25 720 PRO A N 1
ATOM 5637 C CA . PRO A 1 720 ? 25.778 -6.173 -28.600 1.00 83.25 720 PRO A CA 1
ATOM 5638 C C . PRO A 1 720 ? 26.951 -5.786 -29.499 1.00 83.25 720 PRO A C 1
ATOM 5640 O O . PRO A 1 720 ? 26.975 -6.173 -30.667 1.00 83.25 720 PRO A O 1
ATOM 5643 N N . PHE A 1 721 ? 27.952 -5.064 -28.979 1.00 82.62 721 PHE A N 1
ATOM 5644 C CA . PHE A 1 721 ? 29.126 -4.726 -29.791 1.00 82.62 721 PHE A CA 1
ATOM 5645 C C . PHE A 1 721 ? 29.924 -5.985 -30.164 1.00 82.62 721 PHE A C 1
ATOM 5647 O O . PHE A 1 721 ? 30.346 -6.113 -31.305 1.00 82.62 721 PHE A O 1
ATOM 5654 N N . MET A 1 722 ? 30.033 -6.966 -29.257 1.00 88.88 722 MET A N 1
ATOM 5655 C CA . MET A 1 722 ? 30.720 -8.227 -29.542 1.00 88.88 722 MET A CA 1
ATOM 5656 C C . MET A 1 722 ? 29.968 -9.056 -30.585 1.00 88.88 722 MET A C 1
ATOM 5658 O O . MET A 1 722 ? 30.596 -9.565 -31.504 1.00 88.88 722 MET A O 1
ATOM 5662 N N . VAL A 1 723 ? 28.634 -9.153 -30.500 1.00 91.94 723 VAL A N 1
ATOM 5663 C CA . VAL A 1 723 ? 27.817 -9.829 -31.530 1.00 91.94 723 VAL A CA 1
ATOM 5664 C C . VAL A 1 723 ? 28.053 -9.198 -32.903 1.00 91.94 723 VAL A C 1
ATOM 5666 O O . VAL A 1 723 ? 28.275 -9.911 -33.883 1.00 91.94 723 VAL A O 1
ATOM 5669 N N . 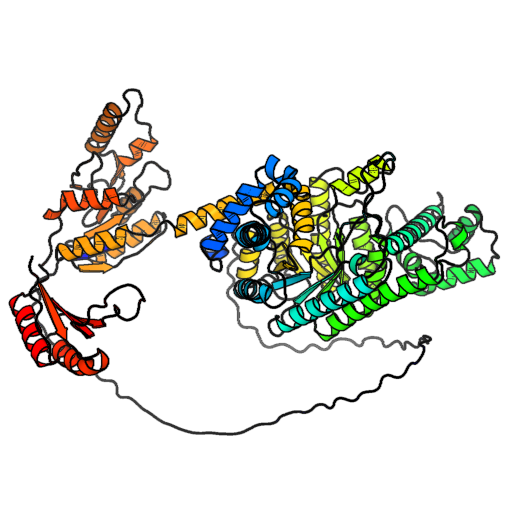LYS A 1 724 ? 28.057 -7.860 -32.968 1.00 92.19 724 LYS A N 1
ATOM 5670 C CA . LYS A 1 724 ? 28.335 -7.111 -34.195 1.00 92.19 724 LYS A CA 1
ATOM 5671 C C . LYS A 1 724 ? 29.738 -7.384 -34.735 1.00 92.19 724 LYS A C 1
ATOM 5673 O O . LYS A 1 724 ? 29.865 -7.733 -35.908 1.00 92.19 724 LYS A O 1
ATOM 5678 N N . ASP A 1 725 ? 30.763 -7.269 -33.900 1.00 92.62 725 ASP A N 1
ATOM 5679 C CA . ASP A 1 725 ? 32.158 -7.451 -34.307 1.00 92.62 725 ASP A CA 1
ATOM 5680 C C . ASP A 1 725 ? 32.434 -8.899 -34.744 1.00 92.62 725 ASP A C 1
ATOM 5682 O O . ASP A 1 725 ? 33.042 -9.123 -35.787 1.00 92.62 725 ASP A O 1
ATOM 5686 N N . MET A 1 726 ? 31.938 -9.895 -34.000 1.00 95.44 726 MET A N 1
ATOM 5687 C CA . MET A 1 726 ? 32.156 -11.320 -34.286 1.00 95.44 726 MET A CA 1
ATOM 5688 C C . MET A 1 726 ? 31.473 -11.772 -35.585 1.00 95.44 726 MET A C 1
ATOM 5690 O O . MET A 1 726 ? 32.067 -12.547 -36.336 1.00 95.44 726 MET A O 1
ATOM 5694 N N . LEU A 1 727 ? 30.257 -11.287 -35.872 1.00 94.94 727 LEU A N 1
ATOM 5695 C CA . LEU A 1 727 ? 29.561 -11.592 -37.128 1.00 94.94 727 LEU A CA 1
ATOM 5696 C C . LEU A 1 727 ? 30.166 -10.844 -38.319 1.00 94.94 727 LEU A C 1
ATOM 5698 O O . LEU A 1 727 ? 30.361 -11.455 -39.363 1.00 94.94 727 LEU A O 1
ATOM 5702 N N . THR A 1 728 ? 30.531 -9.568 -38.156 1.00 93.00 728 THR A N 1
ATOM 5703 C CA . THR A 1 728 ? 31.173 -8.781 -39.229 1.00 93.00 728 THR A CA 1
ATOM 5704 C C . THR A 1 728 ? 32.565 -9.331 -39.570 1.00 93.00 728 THR A C 1
ATOM 5706 O O . THR A 1 728 ? 32.929 -9.412 -40.736 1.00 93.00 728 THR A O 1
ATOM 5709 N N . TYR A 1 729 ? 33.326 -9.806 -38.577 1.00 94.56 729 TYR A N 1
ATOM 5710 C CA . TYR A 1 729 ? 34.613 -10.480 -38.803 1.00 94.56 729 TYR A CA 1
ATOM 5711 C C . TYR A 1 729 ? 34.479 -11.785 -39.609 1.00 94.56 729 TYR A C 1
ATOM 5713 O O . TYR A 1 729 ? 35.408 -12.182 -40.302 1.00 94.56 729 TYR A O 1
ATOM 5721 N N . ASN A 1 730 ? 33.319 -12.443 -39.534 1.00 94.31 730 ASN A N 1
ATOM 5722 C CA . ASN A 1 730 ? 33.012 -13.683 -40.247 1.00 94.31 730 ASN A CA 1
ATOM 5723 C C . ASN A 1 730 ? 31.988 -13.459 -41.374 1.00 94.31 730 ASN A C 1
ATOM 5725 O O . ASN A 1 730 ? 31.241 -14.373 -41.715 1.00 94.31 730 ASN A O 1
ATOM 5729 N N . GLU A 1 731 ? 31.912 -12.254 -41.947 1.00 91.69 731 GLU A N 1
ATOM 5730 C CA . GLU A 1 731 ? 30.843 -11.902 -42.887 1.00 91.69 731 GLU A CA 1
ATOM 5731 C C . GLU A 1 731 ? 30.819 -12.795 -44.144 1.00 91.69 731 GLU A C 1
ATOM 5733 O O . GLU A 1 731 ? 29.747 -13.177 -44.617 1.00 91.69 731 GLU A O 1
ATOM 5738 N N . ASP A 1 732 ? 31.981 -13.245 -44.619 1.00 89.50 732 ASP A N 1
ATOM 5739 C CA . ASP A 1 732 ? 32.088 -14.173 -45.751 1.00 89.50 732 ASP A CA 1
ATOM 5740 C C . ASP A 1 732 ? 31.621 -15.605 -45.446 1.00 89.50 732 ASP A C 1
ATOM 5742 O O . ASP A 1 732 ? 31.358 -16.359 -46.380 1.00 89.50 732 ASP A O 1
ATOM 5746 N N . HIS A 1 733 ? 31.452 -15.986 -44.175 1.00 91.62 733 HIS A N 1
ATOM 5747 C CA . HIS A 1 733 ? 30.873 -17.283 -43.787 1.00 91.62 733 HIS A CA 1
ATOM 5748 C C . HIS A 1 733 ? 29.342 -17.315 -43.949 1.00 91.62 733 HIS A C 1
ATOM 5750 O O . HIS A 1 733 ? 28.737 -18.374 -44.133 1.00 91.62 733 HIS A O 1
ATOM 5756 N N . PHE A 1 734 ? 28.700 -16.149 -43.888 1.00 90.56 734 PHE A N 1
ATOM 5757 C CA . PHE A 1 734 ? 27.256 -16.003 -44.030 1.00 90.56 734 PHE A CA 1
ATOM 5758 C C . PHE A 1 734 ? 26.946 -15.540 -45.456 1.00 90.56 734 PHE A C 1
ATOM 5760 O O . PHE A 1 734 ? 27.119 -14.366 -45.786 1.00 90.56 734 PHE A O 1
ATOM 5767 N N . GLN A 1 735 ? 26.511 -16.465 -46.316 1.00 84.12 735 GLN A N 1
ATOM 5768 C CA . GLN A 1 735 ? 26.148 -16.181 -47.708 1.00 84.12 735 GLN A CA 1
ATOM 5769 C C . GLN A 1 735 ? 24.814 -16.847 -48.061 1.00 84.12 735 GLN A C 1
ATOM 5771 O O . GLN A 1 735 ? 24.642 -18.052 -47.888 1.00 84.12 735 GLN A O 1
ATOM 5776 N N . GLY A 1 736 ? 23.870 -16.052 -48.559 1.00 83.56 736 GLY A N 1
ATOM 5777 C CA . GLY A 1 736 ? 22.609 -16.491 -49.149 1.00 83.56 736 GLY A CA 1
ATOM 5778 C C . GLY A 1 736 ? 22.464 -15.986 -50.585 1.00 83.56 736 GLY A C 1
ATOM 5779 O O . GLY A 1 736 ? 23.434 -15.585 -51.226 1.00 83.56 736 GLY A O 1
ATOM 5780 N N . VAL A 1 737 ? 21.237 -15.993 -51.106 1.00 81.31 737 VAL A N 1
ATOM 5781 C CA . VAL A 1 737 ? 20.949 -15.501 -52.463 1.00 81.31 737 VAL A CA 1
ATOM 5782 C C . VAL A 1 737 ? 20.812 -13.974 -52.426 1.00 81.31 737 VAL A C 1
ATOM 5784 O O . VAL A 1 737 ? 20.009 -13.493 -51.628 1.00 81.31 737 VAL A O 1
ATOM 5787 N N . PRO A 1 738 ? 21.522 -13.186 -53.255 1.00 80.00 738 PRO A N 1
ATOM 5788 C CA . PRO A 1 738 ? 21.396 -11.729 -53.257 1.00 80.00 738 PRO A CA 1
ATOM 5789 C C . PRO A 1 738 ? 19.943 -11.235 -53.328 1.00 80.00 738 PRO A C 1
ATOM 5791 O O . PRO A 1 738 ? 19.091 -11.846 -53.974 1.00 80.00 738 PRO A O 1
ATOM 5794 N N . ILE A 1 739 ? 19.663 -10.124 -52.644 1.00 81.00 739 ILE A N 1
ATOM 5795 C CA . ILE A 1 739 ? 18.371 -9.433 -52.710 1.00 81.00 739 ILE A CA 1
ATOM 5796 C C . ILE A 1 739 ? 18.566 -8.188 -53.561 1.00 81.00 739 ILE A C 1
ATOM 5798 O O . ILE A 1 739 ? 19.376 -7.320 -53.237 1.00 81.00 739 ILE A O 1
ATOM 5802 N N . HIS A 1 740 ? 17.814 -8.107 -54.649 1.00 85.06 740 HIS A N 1
ATOM 5803 C CA . HIS A 1 740 ? 17.744 -6.935 -55.501 1.00 85.06 740 HIS A CA 1
ATOM 5804 C C . HIS A 1 740 ? 16.529 -6.107 -55.090 1.00 85.06 740 HIS A C 1
ATOM 5806 O O . HIS A 1 740 ? 15.423 -6.637 -54.986 1.00 85.06 740 HIS A O 1
ATOM 5812 N N . ARG A 1 741 ? 16.753 -4.811 -54.850 1.00 86.62 741 ARG A N 1
ATOM 5813 C CA . ARG A 1 741 ? 15.719 -3.835 -54.500 1.00 86.62 741 ARG A CA 1
ATOM 5814 C C . ARG A 1 741 ? 15.605 -2.782 -55.592 1.00 86.62 741 ARG A C 1
ATOM 5816 O O . ARG A 1 741 ? 16.605 -2.199 -56.004 1.00 86.62 741 ARG A O 1
ATOM 5823 N N . ALA A 1 742 ? 14.377 -2.477 -55.984 1.00 89.31 742 ALA A N 1
ATOM 5824 C CA . ALA A 1 742 ? 14.032 -1.282 -56.736 1.00 89.31 742 ALA A CA 1
ATOM 5825 C C . ALA A 1 742 ? 13.067 -0.405 -55.924 1.00 89.31 742 ALA A C 1
ATOM 5827 O O . ALA A 1 742 ? 12.220 -0.900 -55.181 1.00 89.31 742 ALA A O 1
ATOM 5828 N N . ILE A 1 743 ? 13.201 0.915 -56.063 1.00 90.69 743 ILE A N 1
ATOM 5829 C CA . ILE A 1 743 ? 12.344 1.909 -55.406 1.00 90.69 743 ILE A CA 1
ATOM 5830 C C . ILE A 1 743 ? 11.565 2.676 -56.476 1.00 90.69 743 ILE A C 1
ATOM 5832 O O . ILE A 1 743 ? 12.142 3.139 -57.471 1.00 90.69 743 ILE A O 1
ATOM 5836 N N . VAL A 1 744 ? 10.259 2.815 -56.252 1.00 91.56 744 VAL A N 1
ATOM 5837 C CA . VAL A 1 744 ? 9.341 3.638 -57.051 1.00 91.56 744 VAL A CA 1
ATOM 5838 C C . VAL A 1 744 ? 8.651 4.628 -56.117 1.00 91.56 744 VAL A C 1
ATOM 5840 O O . VAL A 1 744 ? 8.193 4.259 -55.038 1.00 91.56 744 VAL A O 1
ATOM 5843 N N . HIS A 1 745 ? 8.600 5.894 -56.505 1.00 92.88 745 HIS A N 1
ATOM 5844 C CA . HIS A 1 745 ? 7.903 6.962 -55.785 1.00 92.88 745 HIS A CA 1
ATOM 5845 C C . HIS A 1 745 ? 6.654 7.375 -56.559 1.00 92.88 745 HIS A C 1
ATOM 5847 O O . HIS A 1 745 ? 6.658 7.343 -57.786 1.00 92.88 745 HIS A O 1
ATOM 5853 N N . THR A 1 746 ? 5.584 7.754 -55.860 1.00 90.06 746 THR A N 1
ATOM 5854 C CA . THR A 1 746 ? 4.355 8.279 -56.476 1.00 90.06 746 THR A CA 1
ATOM 5855 C C . THR A 1 746 ? 3.714 9.367 -55.614 1.00 90.06 746 THR A C 1
ATOM 5857 O O . THR A 1 746 ? 3.855 9.383 -54.386 1.00 90.06 746 THR A O 1
ATOM 5860 N N . MET A 1 747 ? 2.988 10.276 -56.269 1.00 89.81 747 MET A N 1
ATOM 5861 C CA . MET A 1 747 ? 2.108 11.257 -55.627 1.00 89.81 747 MET A CA 1
ATOM 5862 C C . MET A 1 747 ? 0.723 10.679 -55.280 1.00 89.81 747 MET A C 1
ATOM 5864 O O . MET A 1 747 ? -0.053 11.345 -54.598 1.00 89.81 747 MET A O 1
ATOM 5868 N N . GLY A 1 748 ? 0.407 9.447 -55.688 1.00 85.88 748 GLY A N 1
ATOM 5869 C CA . GLY A 1 748 ? -0.788 8.737 -55.230 1.00 85.88 748 GLY A CA 1
ATOM 5870 C C . GLY A 1 748 ? -0.712 8.397 -53.739 1.00 85.88 748 GLY A C 1
ATOM 5871 O O . GLY A 1 748 ? 0.355 8.035 -53.226 1.00 85.88 748 GLY A O 1
ATOM 5872 N N . PHE A 1 749 ? -1.839 8.493 -53.030 1.00 85.19 749 PHE A N 1
ATOM 5873 C CA . PHE A 1 749 ? -1.941 7.983 -51.664 1.00 85.19 749 PHE A CA 1
ATOM 5874 C C . PHE A 1 749 ? -2.152 6.466 -51.686 1.00 85.19 749 PHE A C 1
ATOM 5876 O O . PHE A 1 749 ? -2.717 5.913 -52.629 1.00 85.19 749 PHE A O 1
ATOM 5883 N N . GLU A 1 750 ? -1.714 5.782 -50.628 1.00 83.62 750 GLU A N 1
ATOM 5884 C CA . GLU A 1 750 ? -1.731 4.316 -50.531 1.00 83.62 750 GLU A CA 1
ATOM 5885 C C . GLU A 1 750 ? -3.098 3.690 -50.866 1.00 83.62 750 GLU A C 1
ATOM 5887 O O . GLU A 1 750 ? -3.157 2.696 -51.589 1.00 83.62 750 GLU A O 1
ATOM 5892 N N . GLY A 1 751 ? -4.198 4.304 -50.417 1.00 83.31 751 GLY A N 1
ATOM 5893 C CA . GLY A 1 751 ? -5.558 3.838 -50.708 1.00 83.31 751 GLY A CA 1
ATOM 5894 C C . GLY A 1 751 ? -5.943 3.885 -52.192 1.00 83.31 751 GLY A C 1
ATOM 5895 O O . GLY A 1 751 ? -6.655 2.995 -52.655 1.00 83.31 751 GLY A O 1
ATOM 5896 N N . ASP A 1 752 ? -5.437 4.868 -52.942 1.00 85.56 752 ASP A N 1
ATOM 5897 C CA . ASP A 1 752 ? -5.752 5.057 -54.365 1.00 85.56 752 ASP A CA 1
ATOM 5898 C C . ASP A 1 752 ? -5.005 4.039 -55.240 1.00 85.56 752 ASP A C 1
ATOM 5900 O O . ASP A 1 752 ? -5.544 3.514 -56.216 1.00 85.56 752 ASP A O 1
ATOM 5904 N N . ILE A 1 753 ? -3.762 3.717 -54.865 1.00 89.12 753 ILE A N 1
ATOM 5905 C CA . ILE A 1 753 ? -2.874 2.835 -55.638 1.00 89.12 753 ILE A CA 1
ATOM 5906 C C . ILE A 1 753 ? -2.984 1.353 -55.240 1.00 89.12 753 ILE A C 1
ATOM 5908 O O . ILE A 1 753 ? -2.590 0.479 -56.019 1.00 89.12 753 ILE A O 1
ATOM 5912 N N . ALA A 1 754 ? -3.549 1.034 -54.067 1.00 86.88 754 ALA A N 1
ATOM 5913 C CA . ALA A 1 754 ? -3.605 -0.321 -53.499 1.00 86.88 754 ALA A CA 1
ATOM 5914 C C . ALA A 1 754 ? -4.189 -1.391 -54.442 1.00 86.88 754 ALA A C 1
ATOM 5916 O O . ALA A 1 754 ? -3.727 -2.538 -54.445 1.00 86.88 754 ALA A O 1
ATOM 5917 N N . ALA A 1 755 ? -5.184 -1.038 -55.263 1.00 87.25 755 ALA A N 1
ATOM 5918 C CA . ALA A 1 755 ? -5.768 -1.952 -56.246 1.00 87.25 755 ALA A CA 1
ATOM 5919 C C . ALA A 1 755 ? -4.767 -2.329 -57.357 1.00 87.25 755 ALA A C 1
ATOM 5921 O O . ALA A 1 755 ? -4.673 -3.501 -57.729 1.00 87.25 755 ALA A O 1
ATOM 5922 N N . GLY A 1 756 ? -3.983 -1.355 -57.831 1.00 87.62 756 GLY A N 1
ATOM 5923 C CA . GLY A 1 756 ? -2.908 -1.556 -58.803 1.00 87.62 756 GLY A CA 1
ATOM 5924 C C . GLY A 1 756 ? -1.761 -2.387 -58.228 1.00 87.62 756 GLY A C 1
ATOM 5925 O O . GLY A 1 756 ? -1.379 -3.396 -58.823 1.00 87.62 756 GLY A O 1
ATOM 5926 N N . LEU A 1 757 ? -1.294 -2.048 -57.018 1.00 88.75 757 LEU A N 1
ATOM 5927 C CA . LEU A 1 757 ? -0.284 -2.834 -56.290 1.00 88.75 757 LEU A CA 1
ATOM 5928 C C . LEU A 1 757 ? -0.711 -4.303 -56.148 1.00 88.75 757 LEU A C 1
ATOM 5930 O O . LEU A 1 757 ? 0.051 -5.218 -56.457 1.00 88.75 757 LEU A O 1
ATOM 5934 N N . SER A 1 758 ? -1.967 -4.531 -55.754 1.00 88.75 758 SER A N 1
ATOM 5935 C CA . SER A 1 758 ? -2.544 -5.870 -55.589 1.00 88.75 758 SER A CA 1
ATOM 5936 C C . SER A 1 758 ? -2.618 -6.665 -56.896 1.00 88.75 758 SER A C 1
ATOM 5938 O O . SER A 1 758 ? -2.544 -7.895 -56.866 1.00 88.75 758 SER A O 1
ATOM 5940 N N . ALA A 1 759 ? -2.795 -6.000 -58.041 1.00 88.88 759 ALA A N 1
ATOM 5941 C CA . ALA A 1 759 ? -2.806 -6.650 -59.348 1.00 88.88 759 ALA A CA 1
ATOM 5942 C C . ALA A 1 759 ? -1.394 -7.088 -59.767 1.00 88.88 759 ALA A C 1
ATOM 5944 O O . ALA A 1 759 ? -1.210 -8.237 -60.175 1.00 88.88 759 ALA A O 1
ATOM 5945 N N . VAL A 1 760 ? -0.391 -6.219 -59.593 1.00 89.75 760 VAL A N 1
ATOM 5946 C CA . VAL A 1 760 ? 1.011 -6.540 -59.908 1.00 89.75 760 VAL A CA 1
ATOM 5947 C C . VAL A 1 760 ? 1.552 -7.621 -58.962 1.00 89.75 760 VAL A C 1
ATOM 5949 O O . VAL A 1 760 ? 2.126 -8.603 -59.428 1.00 89.75 760 VAL A O 1
ATOM 5952 N N . GLN A 1 761 ? 1.269 -7.543 -57.656 1.00 89.62 761 GLN A N 1
ATOM 5953 C CA . GLN A 1 761 ? 1.701 -8.554 -56.679 1.00 89.62 761 GLN A CA 1
ATOM 5954 C C . GLN A 1 761 ? 1.131 -9.956 -56.968 1.00 89.62 761 GLN A C 1
ATOM 5956 O O . GLN A 1 761 ? 1.803 -10.958 -56.730 1.00 89.62 761 GLN A O 1
ATOM 5961 N N . LYS A 1 762 ? -0.094 -10.050 -57.507 1.00 89.12 762 LYS A N 1
ATOM 5962 C CA . LYS A 1 762 ? -0.692 -11.328 -57.945 1.00 89.12 762 LYS A CA 1
ATOM 5963 C C . LYS A 1 762 ? -0.066 -11.882 -59.225 1.00 89.12 762 LYS A C 1
ATOM 5965 O O . LYS A 1 762 ? -0.122 -13.088 -59.444 1.00 89.12 762 LYS A O 1
ATOM 5970 N N . LYS A 1 763 ? 0.477 -11.011 -60.078 1.00 89.50 763 LYS A N 1
ATOM 5971 C CA . LYS A 1 763 ? 1.123 -11.369 -61.347 1.00 89.50 763 LYS A CA 1
ATOM 5972 C C . LYS A 1 763 ? 2.564 -11.851 -61.143 1.00 89.50 763 LYS A C 1
ATOM 5974 O O . LYS A 1 763 ? 3.007 -12.727 -61.879 1.00 89.50 763 LYS A O 1
ATOM 5979 N N . TYR A 1 764 ? 3.256 -11.317 -60.136 1.00 88.88 764 TYR A N 1
ATOM 5980 C CA . TYR A 1 764 ? 4.645 -11.641 -59.806 1.00 88.88 764 TYR A CA 1
ATOM 5981 C C . TYR A 1 764 ? 4.751 -12.153 -58.363 1.00 88.88 764 TYR A C 1
ATOM 5983 O O . TYR A 1 764 ? 5.073 -11.409 -57.442 1.00 88.88 764 TYR A O 1
ATOM 5991 N N . SER A 1 765 ? 4.471 -13.442 -58.153 1.00 83.12 765 SER A N 1
ATOM 5992 C CA . SER A 1 765 ? 4.506 -14.078 -56.823 1.00 83.12 765 SER A CA 1
ATOM 5993 C C . SER A 1 765 ? 5.903 -14.174 -56.198 1.00 83.12 765 SER A C 1
ATOM 5995 O O . SER A 1 765 ? 6.013 -14.407 -54.998 1.00 83.12 765 SER A O 1
ATOM 5997 N N . ASN A 1 766 ? 6.956 -14.030 -57.006 1.00 80.06 766 ASN A N 1
ATOM 5998 C CA . ASN A 1 766 ? 8.353 -14.218 -56.601 1.00 80.06 766 ASN A CA 1
ATOM 5999 C C . ASN A 1 766 ? 9.029 -12.913 -56.141 1.00 80.06 766 ASN A C 1
ATOM 6001 O O . ASN A 1 766 ? 10.170 -12.934 -55.680 1.00 80.06 766 ASN A O 1
ATOM 6005 N N . VAL A 1 767 ? 8.324 -11.786 -56.274 1.00 84.31 767 VAL A N 1
ATOM 6006 C CA . VAL A 1 767 ? 8.795 -10.439 -55.946 1.00 84.31 767 VAL A CA 1
ATOM 6007 C C . VAL A 1 767 ? 7.856 -9.849 -54.899 1.00 84.31 767 VAL A C 1
ATOM 6009 O O . VAL A 1 767 ? 6.640 -9.864 -55.077 1.00 84.31 767 VAL A O 1
ATOM 6012 N N . ALA A 1 768 ? 8.404 -9.334 -53.803 1.00 86.06 768 ALA A N 1
ATOM 6013 C CA . ALA A 1 768 ? 7.642 -8.689 -52.743 1.00 86.06 768 ALA A CA 1
ATOM 6014 C C . ALA A 1 768 ? 7.500 -7.187 -53.025 1.00 86.06 768 ALA A C 1
ATOM 6016 O O . ALA A 1 768 ? 8.494 -6.495 -53.250 1.00 86.06 768 ALA A O 1
ATOM 6017 N N . ILE A 1 769 ? 6.266 -6.680 -52.992 1.00 89.38 769 ILE A N 1
ATOM 6018 C CA . ILE A 1 769 ? 5.954 -5.263 -53.198 1.00 89.38 769 ILE A CA 1
ATOM 6019 C C . ILE A 1 769 ? 5.516 -4.650 -51.863 1.00 89.38 769 ILE A C 1
ATOM 6021 O O . ILE A 1 769 ? 4.471 -5.000 -51.316 1.00 89.38 769 ILE A O 1
ATOM 6025 N N . GLY A 1 770 ? 6.325 -3.731 -51.338 1.00 86.94 770 GLY A N 1
ATOM 6026 C CA . GLY A 1 770 ? 6.037 -2.944 -50.138 1.00 86.94 770 GLY A CA 1
ATOM 6027 C C . GLY A 1 770 ? 5.505 -1.552 -50.478 1.00 86.94 770 GLY A C 1
ATOM 6028 O O . GLY A 1 770 ? 5.816 -1.007 -51.536 1.00 86.94 770 GLY A O 1
ATOM 6029 N N . SER A 1 771 ? 4.728 -0.970 -49.563 1.00 87.56 771 SER A N 1
ATOM 6030 C CA . SER A 1 771 ? 4.162 0.381 -49.653 1.00 87.56 771 SER A CA 1
ATOM 6031 C C . SER A 1 771 ? 4.364 1.113 -48.327 1.00 87.56 771 SER A C 1
ATOM 6033 O O . SER A 1 771 ? 4.194 0.525 -47.258 1.00 87.56 771 SER A O 1
ATOM 6035 N N . TYR A 1 772 ? 4.783 2.378 -48.399 1.00 85.94 772 TYR A N 1
ATOM 6036 C CA . TYR A 1 772 ? 5.128 3.204 -47.245 1.00 85.94 772 TYR A CA 1
ATOM 6037 C C . TYR A 1 772 ? 4.706 4.660 -47.472 1.00 85.94 772 TYR A C 1
ATOM 6039 O O . TYR A 1 772 ? 5.288 5.368 -48.299 1.00 85.94 772 TYR A O 1
ATOM 6047 N N . VAL A 1 773 ? 3.712 5.124 -46.713 1.00 85.56 773 VAL A N 1
ATOM 6048 C CA . VAL A 1 773 ? 3.236 6.517 -46.747 1.00 85.56 773 VAL A CA 1
ATOM 6049 C C . VAL A 1 773 ? 4.294 7.476 -46.193 1.00 85.56 773 VAL A C 1
ATOM 6051 O O . VAL A 1 773 ? 4.947 7.206 -45.182 1.00 85.56 773 VAL A O 1
ATOM 6054 N N . ASN A 1 774 ? 4.446 8.633 -46.834 1.00 81.00 774 ASN A N 1
ATOM 6055 C CA . ASN A 1 774 ? 5.342 9.691 -46.393 1.00 81.00 774 ASN A CA 1
ATOM 6056 C C . ASN A 1 774 ? 4.750 10.473 -45.207 1.00 81.00 774 ASN A C 1
ATOM 6058 O O . ASN A 1 774 ? 3.878 11.326 -45.356 1.00 81.00 774 ASN A O 1
ATOM 6062 N N . LEU A 1 775 ? 5.258 10.198 -44.005 1.00 74.56 775 LEU A N 1
ATOM 6063 C CA . LEU A 1 775 ? 4.802 10.825 -42.759 1.00 74.56 775 LEU A CA 1
ATOM 6064 C C . LEU A 1 775 ? 5.587 12.094 -42.373 1.00 74.56 775 LEU A C 1
ATOM 6066 O O . LEU A 1 775 ? 5.386 12.620 -41.276 1.00 74.56 775 LEU A O 1
ATOM 6070 N N . THR A 1 776 ? 6.478 12.609 -43.234 1.00 65.69 776 THR A N 1
ATOM 6071 C CA . THR A 1 776 ? 7.330 13.769 -42.890 1.00 65.69 776 THR A CA 1
ATOM 6072 C C . THR A 1 776 ? 6.547 15.072 -42.689 1.00 65.69 776 THR A C 1
ATOM 6074 O O . THR A 1 776 ? 7.026 15.959 -41.992 1.00 65.69 776 THR A O 1
ATOM 6077 N N . HIS A 1 777 ? 5.313 15.169 -43.193 1.00 55.62 777 HIS A N 1
ATOM 6078 C CA . HIS A 1 777 ? 4.420 16.310 -42.958 1.00 55.62 777 HIS A CA 1
ATOM 6079 C C . HIS A 1 777 ? 3.699 16.298 -41.591 1.00 55.62 777 HIS A C 1
ATOM 6081 O O . HIS A 1 777 ? 3.107 17.307 -41.214 1.00 55.62 777 HIS A O 1
ATOM 6087 N N . HIS A 1 778 ? 3.739 15.193 -40.833 1.00 52.59 778 HIS A N 1
ATOM 6088 C CA . HIS A 1 778 ? 2.971 15.031 -39.584 1.00 52.59 778 HIS A CA 1
ATOM 6089 C C . HIS A 1 778 ? 3.753 15.286 -38.284 1.00 52.59 778 HIS A C 1
ATOM 6091 O O . HIS A 1 778 ? 3.164 15.249 -37.203 1.00 52.59 778 HIS A O 1
ATOM 6097 N N . LYS A 1 779 ? 5.060 15.562 -38.355 1.00 44.09 779 LYS A N 1
ATOM 6098 C CA . LYS A 1 779 ? 5.867 15.988 -37.200 1.00 44.09 779 LYS A CA 1
ATOM 6099 C C . LYS A 1 779 ? 6.312 17.428 -37.425 1.00 44.09 779 LYS A C 1
ATOM 6101 O O . LYS A 1 779 ? 6.866 17.730 -38.474 1.00 44.09 779 LYS A O 1
ATOM 6106 N N . GLY A 1 780 ? 6.061 18.307 -36.454 1.00 47.84 780 GLY A N 1
ATOM 6107 C CA . GLY A 1 780 ? 6.273 19.759 -36.557 1.00 47.84 780 GLY A CA 1
ATOM 6108 C C . GLY A 1 780 ? 7.737 20.223 -36.554 1.00 47.84 780 GLY A C 1
ATOM 6109 O O . GLY A 1 780 ? 8.041 21.239 -35.938 1.00 47.84 780 GLY A O 1
ATOM 6110 N N . GLU A 1 781 ? 8.638 19.490 -37.208 1.00 41.38 781 GLU A N 1
ATOM 6111 C CA . GLU A 1 781 ? 10.077 19.753 -37.256 1.00 41.38 781 GLU A CA 1
ATOM 6112 C C . GLU A 1 781 ? 10.597 19.651 -38.702 1.00 41.38 781 GLU A C 1
ATOM 6114 O O . GLU A 1 781 ? 10.805 18.563 -39.233 1.00 41.38 781 GLU A O 1
ATOM 6119 N N . GLY A 1 782 ? 10.861 20.803 -39.329 1.00 49.38 782 GLY A N 1
ATOM 6120 C CA . GLY A 1 782 ? 11.598 20.895 -40.597 1.00 49.38 782 GLY A CA 1
ATOM 6121 C C . GLY A 1 782 ? 10.763 20.856 -41.887 1.00 49.38 782 GLY A C 1
ATOM 6122 O O . GLY A 1 782 ? 9.549 20.670 -41.887 1.00 49.38 782 GLY A O 1
ATOM 6123 N N . LYS A 1 783 ? 11.440 21.086 -43.023 1.00 52.16 783 LYS A N 1
ATOM 6124 C CA . LYS A 1 783 ? 10.845 20.974 -44.364 1.00 52.16 783 LYS A CA 1
ATOM 6125 C C . LYS A 1 783 ? 10.531 19.502 -44.653 1.00 52.16 783 LYS A C 1
ATOM 6127 O O . LYS A 1 783 ? 11.451 18.744 -44.949 1.00 52.16 783 LYS A O 1
ATOM 6132 N N . GLY A 1 784 ? 9.254 19.125 -44.590 1.00 60.47 784 GLY A N 1
ATOM 6133 C CA . GLY A 1 784 ? 8.790 17.815 -45.050 1.00 60.47 784 GLY A CA 1
ATOM 6134 C C . GLY A 1 784 ? 9.149 17.583 -46.520 1.00 60.47 784 GLY A C 1
ATOM 6135 O O . GLY A 1 784 ? 9.071 18.503 -47.341 1.00 60.47 784 GLY A O 1
ATOM 6136 N N . ASP A 1 785 ? 9.564 16.361 -46.837 1.00 69.25 785 ASP A N 1
ATOM 6137 C CA . ASP A 1 785 ? 9.903 15.953 -48.196 1.00 69.25 785 ASP A CA 1
ATOM 6138 C C . ASP A 1 785 ? 8.603 15.770 -48.981 1.00 69.25 785 ASP A C 1
ATOM 6140 O O . ASP A 1 785 ? 7.869 14.821 -48.740 1.00 69.25 785 ASP A O 1
ATOM 6144 N N . SER A 1 786 ? 8.304 16.692 -49.895 1.00 76.00 786 SER A N 1
ATOM 6145 C CA . SER A 1 786 ? 7.072 16.683 -50.699 1.00 76.00 786 SER A CA 1
ATOM 6146 C C . SER A 1 786 ? 7.253 16.045 -52.082 1.00 76.00 786 SER A C 1
ATOM 6148 O O . SER A 1 786 ? 6.395 16.207 -52.946 1.00 76.00 786 SER A O 1
ATOM 6150 N N . SER A 1 787 ? 8.363 15.333 -52.317 1.00 80.81 787 SER A N 1
ATOM 6151 C CA . SER A 1 787 ? 8.650 14.719 -53.623 1.00 80.81 787 SER A CA 1
ATOM 6152 C C . SER A 1 787 ? 7.846 13.441 -53.913 1.00 80.81 787 SER A C 1
ATOM 6154 O O . SER A 1 787 ? 7.790 13.011 -55.063 1.00 80.81 787 SER A O 1
ATOM 6156 N N . TYR A 1 788 ? 7.205 12.847 -52.900 1.00 86.56 788 TYR A N 1
ATOM 6157 C CA . TYR A 1 788 ? 6.313 11.689 -53.023 1.00 86.56 788 TYR A CA 1
ATOM 6158 C C . TYR A 1 788 ? 5.331 11.614 -51.849 1.00 86.56 788 TYR A C 1
ATOM 6160 O O . TYR A 1 788 ? 5.676 11.959 -50.718 1.00 86.56 788 TYR A O 1
ATOM 6168 N N . ASN A 1 789 ? 4.135 11.075 -52.093 1.00 86.06 789 ASN A N 1
ATOM 6169 C CA . ASN A 1 789 ? 3.168 10.735 -51.044 1.00 86.06 789 ASN A CA 1
ATOM 6170 C C . ASN A 1 789 ? 3.322 9.279 -50.580 1.00 86.06 789 ASN A C 1
ATOM 6172 O O . ASN A 1 789 ? 3.200 9.002 -49.386 1.00 86.06 789 ASN A O 1
ATOM 6176 N N . THR A 1 790 ? 3.660 8.363 -51.496 1.00 86.69 790 THR A N 1
ATOM 6177 C CA . THR A 1 790 ? 3.895 6.945 -51.180 1.00 86.69 790 THR A CA 1
ATOM 6178 C C . THR A 1 790 ? 5.192 6.446 -51.819 1.00 86.69 790 THR A C 1
ATOM 6180 O O . THR A 1 790 ? 5.448 6.663 -53.005 1.00 86.69 790 THR A O 1
ATOM 6183 N N . ARG A 1 791 ? 6.025 5.768 -51.022 1.00 90.69 791 ARG A N 1
ATOM 6184 C CA . ARG A 1 791 ? 7.222 5.045 -51.468 1.00 90.69 791 ARG A CA 1
ATOM 6185 C C . ARG A 1 791 ? 6.889 3.566 -51.602 1.00 90.69 791 ARG A C 1
ATOM 6187 O O . ARG A 1 791 ? 6.442 2.948 -50.641 1.00 90.69 791 ARG A O 1
ATOM 6194 N N . LEU A 1 792 ? 7.189 2.994 -52.758 1.00 90.06 792 LEU A N 1
ATOM 6195 C CA . LEU A 1 792 ? 7.072 1.570 -53.034 1.00 90.06 792 LEU A CA 1
ATOM 6196 C C . LEU A 1 792 ? 8.460 0.923 -53.067 1.00 90.06 792 LEU A C 1
ATOM 6198 O O . LEU A 1 792 ? 9.403 1.500 -53.619 1.00 90.06 792 LEU A O 1
ATOM 6202 N N . THR A 1 793 ? 8.579 -0.278 -52.507 1.00 90.69 793 THR A N 1
ATOM 6203 C CA . THR A 1 793 ? 9.783 -1.118 -52.603 1.00 90.69 793 THR A CA 1
ATOM 6204 C C . THR A 1 793 ? 9.456 -2.396 -53.355 1.00 90.69 793 THR A C 1
ATOM 6206 O O . THR A 1 793 ? 8.414 -3.000 -53.122 1.00 90.69 793 THR A O 1
ATOM 6209 N N . VAL A 1 794 ? 10.347 -2.810 -54.247 1.00 89.50 794 VAL A N 1
ATOM 6210 C CA . VAL A 1 794 ? 10.223 -4.018 -55.063 1.00 89.50 794 VAL A CA 1
ATOM 6211 C C . VAL A 1 794 ? 11.435 -4.885 -54.768 1.00 89.50 794 VAL A C 1
ATOM 6213 O O . VAL A 1 794 ? 12.536 -4.545 -55.196 1.00 89.50 794 VAL A O 1
ATOM 6216 N N . ASP A 1 795 ? 11.237 -5.963 -54.015 1.00 86.56 795 ASP A N 1
ATOM 6217 C CA . ASP A 1 795 ? 12.310 -6.823 -53.513 1.00 86.56 795 ASP A CA 1
ATOM 6218 C C . ASP A 1 795 ? 12.209 -8.229 -54.112 1.00 86.56 795 ASP A C 1
ATOM 6220 O O . ASP A 1 795 ? 11.164 -8.875 -54.031 1.00 86.56 795 ASP A O 1
ATOM 6224 N N . GLY A 1 796 ? 13.298 -8.735 -54.686 1.00 86.06 796 GLY A N 1
ATOM 6225 C CA . GLY A 1 796 ? 13.329 -10.057 -55.316 1.00 86.06 796 GLY A CA 1
ATOM 6226 C C . GLY A 1 796 ? 14.736 -10.638 -55.429 1.00 86.06 796 GLY A C 1
ATOM 6227 O O . GLY A 1 796 ? 15.727 -9.982 -55.106 1.00 86.06 796 GLY A O 1
ATOM 6228 N N . ARG A 1 797 ? 14.826 -11.901 -55.859 1.00 82.81 797 ARG A N 1
ATOM 6229 C CA . ARG A 1 797 ? 16.103 -12.635 -56.003 1.00 82.81 797 ARG A CA 1
ATOM 6230 C C . ARG A 1 797 ? 16.694 -12.577 -57.409 1.00 82.81 797 ARG A C 1
ATOM 6232 O O . ARG A 1 797 ? 17.882 -12.824 -57.573 1.00 82.81 797 ARG A O 1
ATOM 6239 N N . ASP A 1 798 ? 15.877 -12.239 -58.399 1.00 86.69 798 ASP A N 1
ATOM 6240 C CA . ASP A 1 798 ? 16.291 -12.004 -59.779 1.00 86.69 798 ASP A CA 1
ATOM 6241 C C . ASP A 1 798 ? 16.250 -10.493 -60.053 1.00 86.69 798 ASP A C 1
ATOM 6243 O O . ASP A 1 798 ? 15.229 -9.834 -59.840 1.00 86.69 798 ASP A O 1
ATOM 6247 N N . ARG A 1 799 ? 17.382 -9.931 -60.490 1.00 85.94 799 ARG A N 1
ATOM 6248 C CA . ARG A 1 799 ? 17.514 -8.497 -60.769 1.00 85.94 799 ARG A CA 1
ATOM 6249 C C . ARG A 1 799 ? 16.635 -8.051 -61.936 1.00 85.94 799 ARG A C 1
ATOM 6251 O O . ARG A 1 799 ? 16.051 -6.970 -61.870 1.00 85.94 799 ARG A O 1
ATOM 6258 N N . ASP A 1 800 ? 16.545 -8.865 -62.981 1.00 89.06 800 ASP A N 1
ATOM 6259 C CA . ASP A 1 800 ? 15.819 -8.524 -64.201 1.00 89.06 800 ASP A CA 1
ATOM 6260 C C . ASP A 1 800 ? 14.306 -8.634 -63.963 1.00 89.06 800 ASP A C 1
ATOM 6262 O O . ASP A 1 800 ? 13.535 -7.815 -64.469 1.00 89.06 800 ASP A O 1
ATOM 6266 N N . GLU A 1 801 ? 13.872 -9.579 -63.117 1.00 89.88 801 GLU A N 1
ATOM 6267 C CA . GLU A 1 801 ? 12.485 -9.635 -62.638 1.00 89.88 801 GLU A CA 1
ATOM 6268 C C . GLU A 1 801 ? 12.138 -8.399 -61.785 1.00 89.88 801 GLU A C 1
ATOM 6270 O O . GLU A 1 801 ? 11.113 -7.761 -62.029 1.00 89.88 801 GLU A O 1
ATOM 6275 N N . VAL A 1 802 ? 13.008 -7.994 -60.851 1.00 89.19 802 VAL A N 1
ATOM 6276 C CA . VAL A 1 802 ? 12.803 -6.802 -60.003 1.00 89.19 802 VAL A CA 1
ATOM 6277 C C . VAL A 1 802 ? 12.704 -5.512 -60.821 1.00 89.19 802 VAL A C 1
ATOM 6279 O O . VAL A 1 802 ? 11.767 -4.737 -60.616 1.00 89.19 802 VAL A O 1
ATOM 6282 N N . GLU A 1 803 ? 13.608 -5.277 -61.777 1.00 90.06 803 GLU A N 1
ATOM 6283 C CA . GLU A 1 803 ? 13.544 -4.081 -62.633 1.00 90.06 803 GLU A CA 1
ATOM 6284 C C . GLU A 1 803 ? 12.295 -4.078 -63.524 1.00 90.06 803 GLU A C 1
ATOM 6286 O O . GLU A 1 803 ? 11.644 -3.042 -63.680 1.00 90.06 803 GLU A O 1
ATOM 6291 N N . LYS A 1 804 ? 11.894 -5.242 -64.052 1.00 91.94 804 LYS A N 1
ATOM 6292 C CA . LYS A 1 804 ? 10.661 -5.391 -64.835 1.00 91.94 804 LYS A CA 1
ATOM 6293 C C . LYS A 1 804 ? 9.409 -5.084 -64.009 1.00 91.94 804 LYS A C 1
ATOM 6295 O O . LYS A 1 804 ? 8.532 -4.365 -64.487 1.00 91.94 804 LYS A O 1
ATOM 6300 N N . VAL A 1 805 ? 9.321 -5.595 -62.778 1.00 92.06 805 VAL A N 1
ATOM 6301 C CA . VAL A 1 805 ? 8.199 -5.315 -61.865 1.00 92.06 805 VAL A CA 1
ATOM 6302 C C . VAL A 1 805 ? 8.170 -3.839 -61.472 1.00 92.06 805 VAL A C 1
ATOM 6304 O O . VAL A 1 805 ? 7.102 -3.230 -61.464 1.00 92.06 805 VAL A O 1
ATOM 6307 N N . ALA A 1 806 ? 9.328 -3.230 -61.210 1.00 91.38 806 ALA A N 1
ATOM 6308 C CA . ALA A 1 806 ? 9.416 -1.811 -60.886 1.00 91.38 806 ALA A CA 1
ATOM 6309 C C . ALA A 1 806 ? 9.010 -0.908 -62.066 1.00 91.38 806 ALA A C 1
ATOM 6311 O O . ALA A 1 806 ? 8.320 0.091 -61.860 1.00 91.38 806 ALA A O 1
ATOM 6312 N N . ALA A 1 807 ? 9.373 -1.271 -63.301 1.00 91.69 807 ALA A N 1
ATOM 6313 C CA . ALA A 1 807 ? 8.934 -0.573 -64.509 1.00 91.69 807 ALA A CA 1
ATOM 6314 C C . ALA A 1 807 ? 7.418 -0.711 -64.758 1.00 91.69 807 ALA A C 1
ATOM 6316 O O . ALA A 1 807 ? 6.774 0.253 -65.167 1.00 91.69 807 ALA A O 1
ATOM 6317 N N . GLU A 1 808 ? 6.826 -1.876 -64.471 1.00 92.38 808 GLU A N 1
ATOM 6318 C CA . GLU A 1 808 ? 5.370 -2.057 -64.541 1.00 92.38 808 GLU A CA 1
ATOM 6319 C C . GLU A 1 808 ? 4.646 -1.237 -63.459 1.00 92.38 808 GLU A C 1
ATOM 6321 O O . GLU A 1 808 ? 3.654 -0.571 -63.754 1.00 92.38 808 GLU A O 1
ATOM 6326 N N . LEU A 1 809 ? 5.174 -1.203 -62.230 1.00 91.38 809 LEU A N 1
ATOM 6327 C CA . LEU A 1 809 ? 4.622 -0.391 -61.143 1.00 91.38 809 LEU A CA 1
ATOM 6328 C C . LEU A 1 809 ? 4.633 1.106 -61.453 1.00 91.38 809 LEU A C 1
ATOM 6330 O O . LEU A 1 809 ? 3.628 1.758 -61.192 1.00 91.38 809 LEU A O 1
ATOM 6334 N N . VAL A 1 810 ? 5.710 1.637 -62.044 1.00 91.56 810 VAL A N 1
ATOM 6335 C CA . VAL A 1 810 ? 5.792 3.044 -62.487 1.00 91.56 810 VAL A CA 1
ATOM 6336 C C . VAL A 1 810 ? 4.565 3.451 -63.306 1.00 91.56 810 VAL A C 1
ATOM 6338 O O . VAL A 1 810 ? 3.953 4.471 -63.003 1.00 91.56 810 VAL A O 1
ATOM 6341 N N . GLY A 1 811 ? 4.162 2.635 -64.286 1.00 88.94 811 GLY A N 1
ATOM 6342 C CA . GLY A 1 811 ? 2.978 2.910 -65.105 1.00 88.94 811 GLY A CA 1
ATOM 6343 C C . GLY A 1 811 ? 1.645 2.667 -64.387 1.00 88.94 811 GLY A C 1
ATOM 6344 O O . GLY A 1 811 ? 0.658 3.325 -64.695 1.00 88.94 811 GLY A O 1
ATOM 6345 N N . VAL A 1 812 ? 1.600 1.737 -63.427 1.00 89.38 812 VAL A N 1
ATOM 6346 C CA . VAL A 1 812 ? 0.381 1.397 -62.668 1.00 89.38 812 VAL A CA 1
ATOM 6347 C C . VAL A 1 812 ? 0.044 2.433 -61.590 1.00 89.38 812 VAL A C 1
ATOM 6349 O O . VAL A 1 812 ? -1.134 2.611 -61.286 1.00 89.38 812 VAL A O 1
ATOM 6352 N N . VAL A 1 813 ? 1.044 3.104 -61.006 1.00 88.88 813 VAL A N 1
ATOM 6353 C CA . VAL A 1 813 ? 0.846 4.071 -59.907 1.00 88.88 813 VAL A CA 1
ATOM 6354 C C . VAL A 1 813 ? 1.127 5.528 -60.286 1.00 88.88 813 VAL A C 1
ATOM 6356 O O . VAL A 1 813 ? 1.218 6.361 -59.387 1.00 88.88 813 VAL A O 1
ATOM 6359 N N . ASP A 1 814 ? 1.306 5.824 -61.578 1.00 88.44 814 ASP A N 1
ATOM 6360 C CA . ASP A 1 814 ? 1.756 7.130 -62.098 1.00 88.44 814 ASP A CA 1
ATOM 6361 C C . ASP A 1 814 ? 2.968 7.672 -61.312 1.00 88.44 814 ASP A C 1
ATOM 6363 O O . ASP A 1 814 ? 2.956 8.739 -60.695 1.00 88.44 814 ASP A O 1
ATOM 6367 N N . GLY A 1 815 ? 3.990 6.819 -61.213 1.00 88.62 815 GLY A N 1
ATOM 6368 C CA . GLY A 1 815 ? 5.169 7.033 -60.382 1.00 88.62 815 GLY A CA 1
ATOM 6369 C C . GLY A 1 815 ? 6.448 7.265 -61.181 1.00 88.62 815 GLY A C 1
ATOM 6370 O O . GLY A 1 815 ? 6.452 7.376 -62.403 1.00 88.62 815 GLY A O 1
ATOM 6371 N N . PHE A 1 816 ? 7.579 7.284 -60.481 1.00 90.44 816 PHE A N 1
ATOM 6372 C CA . PHE A 1 816 ? 8.911 7.373 -61.077 1.00 90.44 816 PHE A CA 1
ATOM 6373 C C . PHE A 1 816 ? 9.922 6.508 -60.311 1.00 90.44 816 PHE A C 1
ATOM 6375 O O . PHE A 1 816 ? 9.808 6.311 -59.099 1.00 90.44 816 PHE A O 1
ATOM 6382 N N . ARG A 1 817 ? 10.916 5.947 -61.017 1.00 89.62 817 ARG A N 1
ATOM 6383 C CA . ARG A 1 817 ? 12.009 5.188 -60.382 1.00 89.62 817 ARG A CA 1
ATOM 6384 C C . ARG A 1 817 ? 12.930 6.145 -59.635 1.00 89.62 817 ARG A C 1
ATOM 6386 O O . ARG A 1 817 ? 13.358 7.153 -60.188 1.00 89.62 817 ARG A O 1
ATOM 6393 N N . ILE A 1 818 ? 13.330 5.744 -58.432 1.00 83.38 818 ILE A N 1
ATOM 6394 C CA . ILE A 1 818 ? 14.531 6.278 -57.794 1.00 83.38 818 ILE A CA 1
ATOM 6395 C C . ILE A 1 818 ? 15.701 5.361 -58.149 1.00 83.38 818 ILE A C 1
ATOM 6397 O O . ILE A 1 818 ? 15.724 4.184 -57.777 1.00 83.38 818 ILE A O 1
ATOM 6401 N N . THR A 1 819 ? 16.671 5.902 -58.880 1.00 65.56 819 THR A N 1
ATOM 6402 C CA . THR A 1 819 ? 18.025 5.351 -58.956 1.00 65.56 819 THR A CA 1
ATOM 6403 C C . THR A 1 819 ? 18.810 5.861 -57.756 1.00 65.56 819 THR A C 1
ATOM 6405 O O . THR A 1 819 ? 19.110 7.054 -57.688 1.00 65.56 819 THR A O 1
ATOM 6408 N N . GLU A 1 820 ? 19.136 4.980 -56.813 1.00 50.56 820 GLU A N 1
ATOM 6409 C CA . GLU A 1 820 ? 20.073 5.307 -55.736 1.00 50.56 820 GLU A CA 1
ATOM 6410 C C . GLU A 1 820 ? 21.446 5.633 -56.351 1.00 50.56 820 GLU A C 1
ATOM 6412 O O . GLU A 1 820 ? 22.038 4.813 -57.055 1.00 50.56 820 GLU A O 1
ATOM 6417 N N . GLN A 1 821 ? 21.947 6.848 -56.109 1.00 32.94 821 GLN A N 1
ATOM 6418 C CA . GLN A 1 821 ? 23.373 7.130 -56.256 1.00 32.94 821 GLN A CA 1
ATOM 6419 C C . GLN A 1 821 ? 24.081 6.588 -55.012 1.00 32.94 821 GLN A C 1
ATOM 6421 O O . GLN A 1 821 ? 24.013 7.231 -53.969 1.00 32.94 821 GLN A O 1
ATOM 6426 N N . SER A 1 822 ? 24.726 5.424 -55.184 1.00 28.05 822 SER A N 1
ATOM 6427 C CA . SER A 1 822 ? 25.758 4.799 -54.326 1.00 28.05 822 SER A CA 1
ATOM 6428 C C . SER A 1 822 ? 25.521 4.785 -52.810 1.00 28.05 822 SER A C 1
ATOM 6430 O O . SER A 1 822 ? 25.838 5.809 -52.164 1.00 28.05 822 SER A O 1
#

Sequence (822 aa):
MVYQPTPPQKANDRLARKLQPRSIMLAARHGLRPRAIAASSHWRRHELRWASTAQVVSPAPTASASAPAAAKTSDTPAELISFQETKTIFKHKTSAELARAYGVFRICQLPWLVKRSEQLVKMAYVFPGEKFTNKLLRSTFFGHFCAGEDANEIRPVIDSLSHAGIGAILDYAAEADVAEPRDLSGVDHNLLQARTYEYEDESTCDANAAIARQAIIDAGATKAPGAPAFAAIKCTALGKPELLMRMSSIIVQANLLFRTLDGPNLSRAKSRFLDTLVDYPTLSAGLRNAGLEMEEKEIKRLFDEMDKSSGDGVIDYVDWVSFLDPFDLTMGPLTQFIQEQPLDDREKSQLRNMIHRLEALAAEAAEHGVKLMVDAEQTYMQPGIDHLVLNLQRKYNRDNQDVIYNTFQCYLKISSDRVDIDLERARRENFRFACKLVRGAYMVQERKRARDMGYPDPIHDSMEDTHANYDAQVKKLLGSNSIASFMVASHNEDSVKNTVKLMNDMNIDRQQGGVYFGQLLGMCDHVSYTLGSERYRVFKYVPYGPIGEVLPYLIRRAQENSGLMSGASKEMTLLRKEITRRLTQDTNSLFVAQFMHRRGIDLVRIVVIPDELETIASTVKELSDTVGPDGYVITTGGIGPTHDDITYEGVAKAFGVGVAIHQPTLDGLQAYMAKRNPSHVVNDDRKRMAILPVGCKVLQTATWVPIAVMKNVYVLPGIPFMVKDMLTYNEDHFQGVPIHRAIVHTMGFEGDIAAGLSAVQKKYSNVAIGSYVNLTHHKGEGKGDSSYNTRLTVDGRDRDEVEKVAAELVGVVDGFRITEQS

InterPro domains:
  IPR001453 MoaB/Mog domain [PF00994] (578-727)
  IPR001453 MoaB/Mog domain [SM00852] (571-741)
  IPR001453 MoaB/Mog domain [cd00885] (578-727)
  IPR002048 EF-hand domain [PS50222] (294-330)
  IPR002872 Proline dehydrogenase domain [PF01619] (329-565)
  IPR011992 EF-hand domain pair [SSF47473] (277-410)
  IPR015659 Proline oxidase family [PTHR13914] (61-583)
  IPR029041 FAD-linked oxidoreductase-like [SSF51730] (148-585)
  IPR036425 MoaB/Mog-like domain superfamily [G3DSA:3.40.980.10] (576-734)
  IPR036425 MoaB/Mog-like domain superfamily [SSF53218] (578-765)
  IPR056596 FAD synthase, middle domain [PF24102] (740-812)

pLDDT: mean 77.88, std 21.27, range [22.23, 98.31]

Secondary structure (DSSP, 8-state):
-EEEPPP-PPP------------------------------------------PPP-PPPPP---PPPPPP-------PPP-TT-HHHHTTTS-HHHHHHHHHHHHHHT-HHHHHHHHHHHHHHIIIIIHHHHHHHHHHTTHHHH---SSTTTTHHHHHHHHHTTEEEEEEE---S----------S---S--------S-SHHHHHHHHHHHHHHHHHHHHSPTT---EEEE-GGGSS-HHHHHHHHHHHHHHHHHHHHH--TTT-SS-S-GGG--EEHHHHHHHHHHTT----HHHHHHHHHHHTTTT-SSEE-HHHHHHH--SS-TT-GGGGGG--SPPPPHHHHHHHHHHHHHHHHHHHHHHHTT-EEEEPP--TTTHHHHHHHHHHHHHHHS-TT---EEEEEETTBTTHHHHHHHHHHHHHHHT--EEEEEE--S-HHHHHHHHHHHT----B-SSHHHHHHHHHHHHHHHHHTTTTEEEEEE---HHHHHHHHHHHHHTT--SSSSSEEEEEETTS-HHHHHHHHHTT--EEEEEEES-HHHHHHHHHHHHHHGGGGGHHHHHHHHHHHHHHHHHH---HHHHHHHHHHHHTT-EEEE-----S-HHHHHHHHHHHHHHH-TTSEEEEES--SSSSS--HHHHHHHHTT--EEE-HHHHHHHHHHHHHH-TT----HHHHGGGEEETT-EEE--SSSPPEEEETTEEEE-S-HHHHHHHHHHTGGG------EEEEEEESS-HHHHHHHHHHHHHH-TTSEEEEEE--GGGSSSS----S-SEEEEEEES-HHHHHHHHHHHHHHTTEEEE----

Foldseek 3Di:
DWWFFDDDDDDDDDDDDDDDDDDDDDDDDDDDDDDDDDDDDDDDDDDDDDDDDDDDDDDDDDDDDDDDDDDDDDDDPDDQQDLQPLCLLCVLPDLLLLVQLLVQLVQLLPLVCLVCVVVVLVVVCVPPHDVVSVVVCCSHVCVQQFQAADLVSNLVVQVSQVVLLAHAAEEAQQDVPDDDDDDDDDDDDPPDDPDQDPCVDQVQLVVLLVVQLVSLVSQLVSDDVPFAGHYEDELVSNFGLVLLLLLLLQLVLLLVLLVQLPDPVAAPFDDAQQRGKGALVSQVVSCVVVPDPDDSVVSVVVQVQLCVLVVPRIHGPLSSSVLDDSLPCVSDRVVVRRPDDDDDPVSSVRVVSSLVSVVVSLVSQLVSVHAYEYDADDPSSRNSVVSSQLVSQLVRQAPVDRRGAYEAALQFPCRVSVLVSSLVSCVSSVGAHEYEYHNDQCQVVQVVCCVVVVHDRRGDPDVVSSVVSSLVSLLVCLVVQVRYAYEAEDLPVVSVSSSVVSCVVSVPDQADTRYAYEYRRSGNSSNQSSSSNVRHRYYYHHHHHDCVSNVVVSSSRSSRCSVVSVSVVVVSVSSVVVSVVVVPDQPLVVLVCVLLVQQAMHDDDDDDDALDLQRLLVVLLVSDVVRDQNMAAEDAALQALDPSSCNQVSVLNNVVFHKDFPVQLVVQLQVVCCVVDVVDDQDPSRSSNRIHRPPWDWDDFPGSRTFTHDRRYTYYYNDRVRSVRRCVRVSVVNHHQHKAKWKKFAQDACVVLVVLQVVLCVVCVQKDKDKDAQCQVVDPDDDGDNPGGMMIMIIHRDNVSSVVSNVSSCVSRVIGTDDDDD

Radius of gyration: 38.02 Å; chains: 1; bounding box: 92×72×116 Å